Protein AF-A0A2E8F3H7-F1 (afdb_monomer_lite)

Radius of gyration: 34.99 Å; chains: 1; bounding box: 132×74×88 Å

pLDDT: mean 80.52, std 16.79, range [21.98, 98.44]

Foldseek 3Di:
DDDDDDDDDDDPQQDKAKEWEAAEEEAQDKDATDIFTAHSVRDTDPDWAWAKDFPACQQADADRRRIGRGHREFDKAFQGMKTATPPDGHIYGHIYGYDFDFWDDKWKDDAPAEFEAQFKAAMDMWTGHPFQYTDPPWQKAKDFPDPAFDADRRGITTGHQDFAKAAQGIKIWTHPPPDIDIDGHIYGYDAWKKKWWWCVVPDVPPATFIWMAHPLLPDIDTQDPDHWAQWEAQLLLFKIWTDDQQFIWMAGPVNPDIDTFEHDPWHKHNWYAQNLRFKIKTWTCPQAPPPPVFAAIFIWMATLANPPIDTLDDDRWHWHQWEAQLVRQKIKTWIDPPDDNAIFIWMATPNNPDIATQEDAFHWHNWYAQNNRQKIWIWGDHPDDPATFIWMAGNPDSYGDIGGLDPDGFRWAQWEAANNRFKIKIKGCNPWPDDPDDDDDDLTAAIFMWMDTPNSDDIDTSDDDRMHIGNMYTRNINHYDDDDPLLTAAARNPDGDFADLVVLCVQQQQQKKWKQFPVFIAIWGAAAQQAKIKFFCQRCRPGPWIWIATLVGDIWTWDWQFHDVLLRMTIIGTRGGRGRHAAADGCSNADFFFKKWAWIAATPGSDIDIKIFTFHDWDADPSSRWIKTKTQAFDHPRSGNTFIGGSVSHGQFGWHPVPDDPPDGRITMGTGSSNVVSCVVVSNVHSYNHGDDDDDDDDDDDDDDPDDPVQFDWEADPQRKIWTQRQVQQWIWIGHNVRHTDDIWEGDDQDQRHAHRWHEWYDDDQKIWIQRQVQQWIWIDGPRSHTDDIFEGDDDDQRHAHRWHYWEADPQGWIWIQRQVQQKIWIGHNVSHTDDIWEGDDQDFRHANGWHYWYDDQWIWTQSQVQQWIWIGHPRSHTDDIWAGDDDDVRHGHRD

Secondary structure (DSSP, 8-state):
---PPPPPPPPPP---EEE---EEEETT-EEE---EEE-TTS-EES---EEEEES-GGGEEE-TT-EEEE-SS-EEEEEEEEEEETTSS-EEEEEEEEE--S--EEEEES-SEEEETT-EEE-EEEEE-TT-PBPTT--EEEEE-SSSEEE-TT-EEEE-S--EEEEEEEEEEEE-SS-EEEEEEEEEEEPPEEEEEE-TT--TTS--EEEEEETTS---EE--SS--EEEEE-TTSSEEEEEETTEEEEEETTS--EEEEEE-SS-EEEEEE-TTSSEEEEEE-TT--SSTTT---EEEEEETTS-S-EE---SSS-EEEEEE-TTSSEEEEEE--TTSS--EEEEEETTS---EE---SSEEEEEEE-TTSSEEEEEEE-SS-S--EEEEEETT-TT---EE-S-S---EEEEEE-TTSSEEEEEE-TTS------SS---PPPPEEEEEETTS---EES--SSS-EEEEEEPPPPPPPP--GGG--------S-PPPHHHHHHHHGGGEEEEEESS-EEEEEEEETTTEEEE-TTTSTT-S-EEEE-TT--EEE-EEEEEETTTTEEEEE-S--S---PPB--GGG--TT-EEEEEE--TT-SS-EEEEEEEEEEEEETTTTEEEEEESS---GGGTTPEEEETTS-EEEEEESTT--TT-TT-EEEEEHHHHHHHHTGGGTT---------S---SS----S--S----EEE-TT--EEEEEGGGTEEEEE-TTS-EEEEE--BSSSTT-BSSEEEEEEETTEEEEEETTTTEEEEEETTS-EEEEE--BSSSTT-BSSEEEEEE-TT--EEEEETTTTEEEEE-TTS-EEEEE--BSSSTT-BSS---EEESSSEEEEEGGGTEEEEE-TTS-EEEEE--BSSSTT-BS--

Structure (mmCIF, N/CA/C/O backbone):
data_AF-A0A2E8F3H7-F1
#
_entry.id   AF-A0A2E8F3H7-F1
#
loop_
_atom_site.group_PDB
_atom_site.id
_atom_site.type_symbol
_atom_site.label_atom_id
_atom_site.label_alt_id
_atom_site.label_comp_id
_atom_site.label_asym_id
_atom_site.label_entity_id
_atom_site.label_seq_id
_atom_site.pdbx_PDB_ins_code
_atom_site.Cartn_x
_atom_site.Cartn_y
_atom_site.Cartn_z
_atom_site.occupancy
_atom_site.B_iso_or_equiv
_atom_site.auth_seq_id
_atom_site.auth_comp_id
_atom_site.auth_asym_id
_atom_site.auth_atom_id
_atom_site.pdbx_PDB_model_num
ATOM 1 N N . MET A 1 1 ? -89.478 19.280 0.724 1.00 41.22 1 MET A N 1
ATOM 2 C CA . MET A 1 1 ? -89.598 18.213 1.739 1.00 41.22 1 MET A CA 1
ATOM 3 C C . MET A 1 1 ? -88.266 18.100 2.460 1.00 41.22 1 MET A C 1
ATOM 5 O O . MET A 1 1 ? -87.257 18.225 1.777 1.00 41.22 1 MET A O 1
ATOM 9 N N . PRO A 1 2 ? -88.244 17.944 3.791 1.00 46.47 2 PRO A N 1
ATOM 10 C CA . PRO A 1 2 ? -87.009 17.794 4.546 1.00 46.47 2 PRO A CA 1
ATOM 11 C C . PRO A 1 2 ? -86.532 16.337 4.473 1.00 46.47 2 PRO A C 1
ATOM 13 O O . PRO A 1 2 ? -87.346 15.421 4.563 1.00 46.47 2 PRO A O 1
ATOM 16 N N . THR A 1 3 ? -85.225 16.116 4.363 1.00 40.66 3 THR A N 1
ATOM 17 C CA . THR A 1 3 ? -84.603 14.837 4.735 1.00 40.66 3 THR A CA 1
ATOM 18 C C . THR A 1 3 ? -83.545 15.116 5.786 1.00 40.66 3 THR A C 1
ATOM 20 O O . THR A 1 3 ? -82.749 16.043 5.655 1.00 40.66 3 THR A O 1
ATOM 23 N N . LEU A 1 4 ? -83.669 14.353 6.868 1.00 43.09 4 LEU A N 1
ATOM 24 C CA . LEU A 1 4 ? -83.066 14.528 8.179 1.00 43.09 4 LEU A CA 1
ATOM 25 C C . LEU A 1 4 ? -81.538 14.632 8.132 1.00 43.09 4 LEU A C 1
ATOM 27 O O . LEU A 1 4 ? -80.871 13.809 7.510 1.00 43.09 4 LEU A O 1
ATOM 31 N N . ALA A 1 5 ? -81.008 15.588 8.895 1.00 44.19 5 ALA A N 1
ATOM 32 C CA . ALA A 1 5 ? -79.626 15.572 9.347 1.00 44.19 5 ALA A CA 1
ATOM 33 C C . ALA A 1 5 ? -79.432 14.437 10.370 1.00 44.19 5 ALA A C 1
ATOM 35 O O . ALA A 1 5 ? -80.233 14.272 11.294 1.00 44.19 5 ALA A O 1
ATOM 36 N N . LEU A 1 6 ? -78.374 13.656 10.159 1.00 51.53 6 LEU A N 1
ATOM 37 C CA . LEU A 1 6 ? -77.865 12.613 11.051 1.00 51.53 6 LEU A CA 1
ATOM 38 C C . LEU A 1 6 ? -77.399 13.207 12.400 1.00 51.53 6 LEU A C 1
ATOM 40 O O . LEU A 1 6 ? -77.066 14.394 12.455 1.00 51.53 6 LEU A O 1
ATOM 44 N N . PRO A 1 7 ? -77.382 12.413 13.489 1.00 54.41 7 PRO A N 1
ATOM 45 C CA . PRO A 1 7 ? -77.020 12.894 14.821 1.00 54.41 7 PRO A CA 1
ATOM 46 C C . PRO A 1 7 ? -75.532 13.287 14.896 1.00 54.41 7 PRO A C 1
ATOM 48 O O . PRO A 1 7 ? -74.729 12.786 14.105 1.00 54.41 7 PRO A O 1
ATOM 51 N N . PRO A 1 8 ? -75.149 14.168 15.840 1.00 52.12 8 PRO A N 1
ATOM 52 C CA . PRO A 1 8 ? -73.763 14.588 16.001 1.00 52.12 8 PRO A CA 1
ATOM 53 C C . PRO A 1 8 ? -72.876 13.401 16.390 1.00 52.12 8 PRO A C 1
ATOM 55 O O . PRO A 1 8 ? -73.258 12.555 17.201 1.00 52.12 8 PRO A O 1
ATOM 58 N N . THR A 1 9 ? -71.681 13.372 15.807 1.00 52.03 9 THR A N 1
ATOM 59 C CA . THR A 1 9 ? -70.560 12.509 16.186 1.00 52.03 9 THR A CA 1
ATOM 60 C C . THR A 1 9 ? -70.303 12.578 17.698 1.00 52.03 9 THR A C 1
ATOM 62 O O . THR A 1 9 ? -70.367 13.672 18.271 1.00 52.03 9 THR A O 1
ATOM 65 N N . PRO A 1 10 ? -69.988 11.454 18.373 1.00 42.56 10 PRO A N 1
ATOM 66 C CA . PRO A 1 10 ? -69.545 11.504 19.760 1.00 42.56 10 PRO A CA 1
ATOM 67 C C . PRO A 1 10 ? -68.245 12.317 19.831 1.00 42.56 10 PRO A C 1
ATOM 69 O O . PRO A 1 10 ? -67.332 12.101 19.032 1.00 42.56 10 PRO A O 1
ATOM 72 N N . LYS A 1 11 ? -68.171 13.266 20.772 1.00 50.06 11 LYS A N 1
ATOM 73 C CA . LYS A 1 11 ? -66.900 13.888 21.179 1.00 50.06 11 LYS A CA 1
ATOM 74 C C . LYS A 1 11 ? -65.924 12.789 21.633 1.00 50.06 11 LYS A C 1
ATOM 76 O O . LYS A 1 11 ? -66.400 11.798 22.188 1.00 50.06 11 LYS A O 1
ATOM 81 N N . PRO A 1 12 ? -64.601 12.968 21.468 1.00 45.41 12 PRO A N 1
ATOM 82 C CA . PRO A 1 12 ? -63.637 12.050 22.061 1.00 45.41 12 PRO A CA 1
ATOM 83 C C . PRO A 1 12 ? -63.851 12.051 23.577 1.00 45.41 12 PRO A C 1
ATOM 85 O O . PRO A 1 12 ? -63.976 13.125 24.172 1.00 45.41 12 PRO A O 1
ATOM 88 N N . GLU A 1 13 ? -63.939 10.871 24.189 1.00 45.03 13 GLU A N 1
ATOM 89 C CA . GLU A 1 13 ? -63.827 10.742 25.640 1.00 45.03 13 GLU A CA 1
ATOM 90 C C . GLU A 1 13 ? -62.479 11.339 26.055 1.00 45.03 13 GLU A C 1
ATOM 92 O O . GLU A 1 13 ? -61.427 10.924 25.569 1.00 45.03 13 GLU A O 1
ATOM 97 N N . SER A 1 14 ? -62.514 12.375 26.885 1.00 53.12 14 SER A N 1
ATOM 98 C CA . SER A 1 14 ? -61.322 13.034 27.392 1.00 53.12 14 SER A CA 1
ATOM 99 C C . SER A 1 14 ? -60.808 12.278 28.609 1.00 53.12 14 SER A C 1
ATOM 101 O O . SER A 1 14 ? -61.360 12.342 29.704 1.00 53.12 14 SER A O 1
ATOM 103 N N . THR A 1 15 ? -59.734 11.533 28.398 1.00 65.00 15 THR A N 1
ATOM 104 C CA . THR A 1 15 ? -58.970 10.877 29.455 1.00 65.00 15 THR A CA 1
ATOM 105 C C . THR A 1 15 ? -57.961 11.860 30.043 1.00 65.00 15 THR A C 1
ATOM 107 O O . THR A 1 15 ? -57.304 12.572 29.284 1.00 65.00 15 THR A O 1
ATOM 110 N N . ALA A 1 16 ? -57.806 11.885 31.371 1.00 75.12 16 ALA A N 1
ATOM 111 C CA . ALA A 1 16 ? -56.689 12.578 32.020 1.00 75.12 16 ALA A CA 1
ATOM 112 C C . ALA A 1 16 ? -55.346 12.118 31.419 1.00 75.12 16 ALA A C 1
ATOM 114 O O . ALA A 1 16 ? -55.193 10.939 31.088 1.00 75.12 16 ALA A O 1
ATOM 115 N N . ALA A 1 17 ? -54.387 13.032 31.279 1.00 83.69 17 ALA A N 1
ATOM 116 C CA . ALA A 1 17 ? -53.134 12.780 30.570 1.00 83.69 17 ALA A CA 1
ATOM 117 C C . ALA A 1 17 ? -51.907 13.206 31.387 1.00 83.69 17 ALA A C 1
ATOM 119 O O . ALA A 1 17 ? -51.958 14.140 32.187 1.00 83.69 17 ALA A O 1
ATOM 120 N N . LEU A 1 18 ? -50.797 12.501 31.169 1.00 86.94 18 LEU A N 1
ATOM 121 C CA . LEU A 1 18 ? -49.465 12.859 31.648 1.00 86.94 18 LEU A CA 1
ATOM 122 C C . LEU A 1 18 ? -48.582 13.082 30.423 1.00 86.94 18 LEU A C 1
ATOM 124 O O . LEU A 1 18 ? -48.528 12.219 29.545 1.00 86.94 18 LEU A O 1
ATOM 128 N N . SER A 1 19 ? -47.886 14.211 30.369 1.00 87.31 19 SER A N 1
ATOM 129 C CA . SER A 1 19 ? -46.931 14.509 29.308 1.00 87.31 19 SER A CA 1
ATOM 130 C C . SER A 1 19 ? -45.611 15.036 29.866 1.00 87.31 19 SER A C 1
ATOM 132 O O . SER A 1 19 ? -45.557 15.722 30.889 1.00 87.31 19 SER A O 1
ATOM 134 N N . VAL A 1 20 ? -44.529 14.685 29.179 1.00 87.25 20 VAL A N 1
ATOM 135 C CA . VAL A 1 20 ? -43.198 15.268 29.350 1.00 87.25 20 VAL A CA 1
ATOM 136 C C . VAL A 1 20 ? -42.768 15.758 27.973 1.00 87.25 20 VAL A C 1
ATOM 138 O O . VAL A 1 20 ? -42.870 15.020 26.993 1.00 87.25 20 VAL A O 1
ATOM 141 N N . ALA A 1 21 ? -42.360 17.023 27.880 1.00 88.06 21 ALA A N 1
ATOM 142 C CA . ALA A 1 21 ? -41.915 17.596 26.614 1.00 88.06 21 ALA A CA 1
ATOM 143 C C . ALA A 1 21 ? -40.625 16.908 26.125 1.00 88.06 21 ALA A C 1
ATOM 145 O O . ALA A 1 21 ? -39.859 16.418 26.957 1.00 88.06 21 ALA A O 1
ATOM 146 N N . PRO A 1 22 ? -40.352 16.890 24.806 1.00 90.19 22 PRO A N 1
ATOM 147 C CA . PRO A 1 22 ? -39.036 16.522 24.296 1.00 90.19 22 PRO A CA 1
ATOM 148 C C . PRO A 1 22 ? -37.941 17.346 24.977 1.00 90.19 22 PRO A C 1
ATOM 150 O O . PRO A 1 22 ? -38.109 18.548 25.197 1.00 90.19 22 PRO A O 1
ATOM 153 N N . ILE A 1 23 ? -36.844 16.686 25.326 1.00 94.44 23 ILE A N 1
ATOM 154 C CA . ILE A 1 23 ? -35.764 17.256 26.126 1.00 94.44 23 ILE A CA 1
ATOM 155 C C . ILE A 1 23 ? -34.597 17.554 25.197 1.00 94.44 23 ILE A C 1
ATOM 157 O O . ILE A 1 23 ? -34.153 16.666 24.478 1.00 94.44 23 ILE A O 1
ATOM 161 N N . GLU A 1 24 ? -34.101 18.784 25.219 1.00 94.81 24 GLU A N 1
ATOM 162 C CA . GLU A 1 24 ? -32.858 19.169 24.556 1.00 94.81 24 GLU A CA 1
ATOM 163 C C . GLU A 1 24 ? -31.862 19.602 25.634 1.00 94.81 24 GLU A C 1
ATOM 165 O O . GLU A 1 24 ? -32.141 20.542 26.385 1.00 94.81 24 GLU A O 1
ATOM 170 N N . ALA A 1 25 ? -30.748 18.877 25.743 1.00 93.00 25 ALA A N 1
ATOM 171 C CA . ALA A 1 25 ? -29.749 19.046 26.795 1.00 93.00 25 ALA A CA 1
ATOM 172 C C . ALA A 1 25 ? -28.333 19.084 26.208 1.00 93.00 25 ALA A C 1
ATOM 174 O O . ALA A 1 25 ? -28.039 18.400 25.232 1.00 93.00 25 ALA A O 1
ATOM 175 N N . VAL A 1 26 ? -27.437 19.859 26.816 1.00 92.62 26 VAL A N 1
ATOM 176 C CA . VAL A 1 26 ? -26.013 19.886 26.439 1.00 92.62 26 VAL A CA 1
ATOM 177 C C . VAL A 1 26 ? -25.311 18.664 27.025 1.00 92.62 26 VAL A C 1
ATOM 179 O O . VAL A 1 26 ? -25.644 18.268 28.140 1.00 92.62 26 VAL A O 1
ATOM 182 N N . ALA A 1 27 ? -24.368 18.060 26.301 1.00 85.06 27 ALA A N 1
ATOM 183 C CA . ALA A 1 27 ? -23.630 16.879 26.749 1.00 85.06 27 ALA A CA 1
ATOM 184 C C . ALA A 1 27 ? -23.002 17.063 28.146 1.00 85.06 27 ALA A C 1
ATOM 186 O O . ALA A 1 27 ? -22.298 18.042 28.403 1.00 85.06 27 ALA A O 1
ATOM 187 N N . GLY A 1 28 ? -23.267 16.116 29.052 1.00 83.12 28 GLY A N 1
ATOM 188 C CA . GLY A 1 28 ? -22.754 16.087 30.428 1.00 83.12 28 GLY A CA 1
ATOM 189 C C . GLY A 1 28 ? -23.271 17.181 31.377 1.00 83.12 28 GLY A C 1
ATOM 190 O O . GLY A 1 28 ? -22.779 17.282 32.503 1.00 83.12 28 GLY A O 1
ATOM 191 N N . GLU A 1 29 ? -24.231 18.005 30.954 1.00 92.12 29 GLU A N 1
ATOM 192 C CA . GLU A 1 29 ? -24.843 19.062 31.768 1.00 92.12 29 GLU A CA 1
ATOM 193 C C . GLU A 1 29 ? -26.109 18.581 32.498 1.00 92.12 29 GLU A C 1
ATOM 195 O O . GLU A 1 29 ? -26.662 17.514 32.231 1.00 92.12 29 GLU A O 1
ATOM 200 N N . THR A 1 30 ? -26.588 19.385 33.452 1.00 94.25 30 THR A N 1
ATOM 201 C CA . THR A 1 30 ? -27.800 19.064 34.230 1.00 94.25 30 THR A CA 1
ATOM 202 C C . THR A 1 30 ? -29.000 19.918 33.824 1.00 94.25 30 THR A C 1
ATOM 204 O O . THR A 1 30 ? -28.871 21.119 33.592 1.00 94.25 30 THR A O 1
ATOM 207 N N . GLN A 1 31 ? -30.188 19.312 33.770 1.00 93.94 31 GLN A N 1
ATOM 208 C CA . GLN A 1 31 ? -31.449 19.968 33.431 1.00 93.94 31 GLN A CA 1
ATOM 209 C C . GLN A 1 31 ? -32.599 19.442 34.294 1.00 93.94 31 GLN A C 1
ATOM 211 O O . GLN A 1 31 ? -32.827 18.240 34.415 1.00 93.94 31 GLN A O 1
ATOM 216 N N . GLN A 1 32 ? -33.377 20.357 34.869 1.00 95.06 32 GLN A N 1
ATOM 217 C CA . GLN A 1 32 ? -34.561 20.005 35.645 1.00 95.06 32 GLN A CA 1
ATOM 218 C C . GLN A 1 32 ? -35.746 19.700 34.720 1.00 95.06 32 GLN A C 1
ATOM 220 O O . GLN A 1 32 ? -36.132 20.536 33.902 1.00 95.06 32 GLN A O 1
ATOM 225 N N . LEU A 1 33 ? -36.371 18.535 34.903 1.00 92.88 33 LEU A N 1
ATOM 226 C CA . LEU A 1 33 ? -37.583 18.147 34.184 1.00 92.88 33 LEU A CA 1
ATOM 227 C C . LEU A 1 33 ? -38.848 18.445 34.992 1.00 92.88 33 LEU A C 1
ATOM 229 O O . LEU A 1 33 ? -38.866 18.383 36.227 1.00 92.88 33 LEU A O 1
ATOM 233 N N . HIS A 1 34 ? -39.931 18.729 34.268 1.00 89.44 34 HIS A N 1
ATOM 234 C CA . HIS A 1 34 ? -41.238 19.044 34.836 1.00 89.44 34 HIS A CA 1
ATOM 235 C C . HIS A 1 34 ? -42.337 18.228 34.135 1.00 89.44 34 HIS A C 1
ATOM 237 O O . HIS A 1 34 ? -42.527 18.393 32.929 1.00 89.44 34 HIS A O 1
ATOM 243 N N . PRO A 1 35 ? -43.068 17.356 34.857 1.00 89.75 35 PRO A N 1
ATOM 244 C CA . PRO A 1 35 ? -44.187 16.623 34.286 1.00 89.75 35 PRO A CA 1
ATOM 245 C C . PRO A 1 35 ? -45.419 17.530 34.207 1.00 89.75 35 PRO A C 1
ATOM 247 O O . PRO A 1 35 ? -45.684 18.316 35.121 1.00 89.75 35 PRO A O 1
ATOM 250 N N . ILE A 1 36 ? -46.198 17.394 33.139 1.00 89.19 36 ILE A N 1
ATOM 251 C CA . ILE A 1 36 ? -47.452 18.121 32.947 1.00 89.19 36 ILE A CA 1
ATOM 252 C C . ILE A 1 36 ? -48.603 17.127 33.111 1.00 89.19 36 ILE A C 1
ATOM 254 O O . ILE A 1 36 ? -48.689 16.134 32.392 1.00 89.19 36 ILE A O 1
ATOM 258 N N . PHE A 1 37 ? -49.479 17.391 34.080 1.00 88.00 37 PHE A N 1
ATOM 259 C CA . PHE A 1 37 ? -50.716 16.638 34.286 1.00 88.00 37 PHE A CA 1
ATOM 260 C C . PHE A 1 37 ? -51.889 17.436 33.736 1.00 88.00 37 PHE A C 1
ATOM 262 O O . PHE A 1 37 ? -52.038 18.602 34.093 1.00 88.00 37 PHE A O 1
ATOM 269 N N . GLU A 1 38 ? -52.743 16.810 32.936 1.00 88.44 38 GLU A N 1
ATOM 270 C CA . GLU A 1 38 ? -53.979 17.407 32.432 1.00 88.44 38 GLU A CA 1
ATOM 271 C C . GLU A 1 38 ? -55.197 16.630 32.938 1.00 88.44 38 GLU A C 1
ATOM 273 O O . GLU A 1 38 ? -55.213 15.395 32.934 1.00 88.44 38 GLU A O 1
ATOM 278 N N . ASP A 1 39 ? -56.220 17.354 33.398 1.00 82.31 39 ASP A N 1
ATOM 279 C CA . ASP A 1 39 ? -57.500 16.754 33.767 1.00 82.31 39 ASP A CA 1
ATOM 280 C C . ASP A 1 39 ? -58.280 16.280 32.529 1.00 82.31 39 ASP A C 1
ATOM 282 O O . ASP A 1 39 ? -57.937 16.559 31.381 1.00 82.31 39 ASP A O 1
ATOM 286 N N . GLU A 1 40 ? -59.405 15.608 32.761 1.00 78.56 40 GLU A N 1
ATOM 287 C CA . GLU A 1 40 ? -60.352 15.185 31.721 1.00 78.56 40 GLU A CA 1
ATOM 288 C C . GLU A 1 40 ? -60.963 16.362 30.932 1.00 78.56 40 GLU A C 1
ATOM 290 O O . GLU A 1 40 ? -61.877 16.177 30.144 1.00 78.56 40 GLU A O 1
ATOM 295 N N . LYS A 1 41 ? -60.553 17.611 31.139 1.00 78.19 41 LYS A N 1
ATOM 296 C CA . LYS A 1 41 ? -60.987 18.768 30.348 1.00 78.19 41 LYS A CA 1
ATOM 297 C C . LYS A 1 41 ? -59.812 19.446 29.636 1.00 78.19 41 LYS A C 1
ATOM 299 O O . LYS A 1 41 ? -60.045 20.463 28.984 1.00 78.19 41 LYS A O 1
ATOM 304 N N . GLY A 1 42 ? -58.602 18.884 29.726 1.00 75.31 42 GLY A N 1
ATOM 305 C CA . GLY A 1 42 ? -57.373 19.439 29.156 1.00 75.31 42 GLY A CA 1
ATOM 306 C C . GLY A 1 42 ? -56.786 20.601 29.963 1.00 75.31 42 GLY A C 1
ATOM 307 O O . GLY A 1 42 ? -55.993 21.371 29.430 1.00 75.31 42 GLY A O 1
ATOM 308 N N . ASN A 1 43 ? -57.194 20.794 31.224 1.00 82.38 43 ASN A N 1
ATOM 309 C CA . ASN A 1 43 ? -56.604 21.824 32.081 1.00 82.38 43 ASN A CA 1
ATOM 310 C C . ASN A 1 43 ? -55.381 21.266 32.809 1.00 82.38 43 ASN A C 1
ATOM 312 O O . ASN A 1 43 ? -55.465 20.201 33.418 1.00 82.38 43 ASN A O 1
ATOM 316 N N . VAL A 1 44 ? -54.285 22.029 32.834 1.00 82.94 44 VAL A N 1
ATOM 317 C CA . VAL A 1 44 ? -53.085 21.671 33.602 1.00 82.94 44 VAL A CA 1
ATOM 318 C C . VAL A 1 44 ? -53.390 21.678 35.105 1.00 82.94 44 VAL A C 1
ATOM 320 O O . VAL A 1 44 ? -53.857 22.681 35.651 1.00 82.94 44 VAL A O 1
ATOM 323 N N . VAL A 1 45 ? -53.101 20.569 35.783 1.00 81.19 45 VAL A N 1
ATOM 324 C CA . VAL A 1 45 ? -53.342 20.357 37.215 1.00 81.19 45 VAL A CA 1
ATOM 325 C C . VAL A 1 45 ? -52.016 20.379 37.974 1.00 81.19 45 VAL A C 1
ATOM 327 O O . VAL A 1 45 ? -51.044 19.738 37.579 1.00 81.19 45 VAL A O 1
ATOM 330 N N . SER A 1 46 ? -51.958 21.110 39.089 1.00 71.44 46 SER A N 1
ATOM 331 C CA . SER A 1 46 ? -50.756 21.214 39.922 1.00 71.44 46 SER A CA 1
ATOM 332 C C . SER A 1 46 ? -50.700 20.134 41.011 1.00 71.44 46 SER A C 1
ATOM 334 O O . SER A 1 46 ? -51.721 19.716 41.553 1.00 71.44 46 SER A O 1
ATOM 336 N N . GLY A 1 47 ? -49.485 19.695 41.362 1.00 68.19 47 GLY A N 1
ATOM 337 C CA . GLY A 1 47 ? -49.237 18.793 42.497 1.00 68.19 47 GLY A CA 1
ATOM 338 C C . GLY A 1 47 ? -49.164 17.297 42.173 1.00 68.19 47 GLY A C 1
ATOM 339 O O . GLY A 1 47 ? -48.925 16.508 43.087 1.00 68.19 47 GLY A O 1
ATOM 340 N N . GLY A 1 48 ? -49.316 16.902 40.905 1.00 75.69 48 GLY A N 1
ATOM 341 C CA . GLY A 1 48 ? -49.069 15.527 40.472 1.00 75.69 48 GLY A CA 1
ATOM 342 C C . GLY A 1 48 ? -47.597 15.142 40.647 1.00 75.69 48 GLY A C 1
ATOM 343 O O . GLY A 1 48 ? -46.697 15.910 40.305 1.00 75.69 48 GLY A O 1
ATOM 344 N N . LYS A 1 49 ? -47.346 13.959 41.215 1.00 85.25 49 LYS A N 1
ATOM 345 C CA . LYS A 1 49 ? -45.997 13.417 41.409 1.00 85.25 49 LYS A CA 1
ATOM 346 C C . LYS A 1 49 ? -45.760 12.252 40.467 1.00 85.25 49 LYS A C 1
ATOM 348 O O . LYS A 1 49 ? -46.663 11.446 40.233 1.00 85.25 49 LYS A O 1
ATOM 353 N N . VAL A 1 50 ? -44.530 12.146 39.984 1.00 91.62 50 VAL A N 1
ATOM 354 C CA . VAL A 1 50 ? -44.091 11.044 39.131 1.00 91.62 50 VAL A CA 1
ATOM 355 C C . VAL A 1 50 ? -42.906 10.320 39.754 1.00 91.62 50 VAL A C 1
ATOM 357 O O . VAL A 1 50 ? -42.146 10.896 40.531 1.00 91.62 50 VAL A O 1
ATOM 360 N N . THR A 1 51 ? -42.755 9.051 39.409 1.00 93.50 51 THR A N 1
ATOM 361 C CA . THR A 1 51 ? -41.482 8.344 39.475 1.00 93.50 51 THR A CA 1
ATOM 362 C C . THR A 1 51 ? -40.789 8.514 38.129 1.00 93.50 51 THR A C 1
ATOM 364 O O . THR A 1 51 ? -41.399 8.271 37.087 1.00 93.50 51 THR A O 1
ATOM 367 N N . TRP A 1 52 ? -39.536 8.957 38.170 1.00 93.69 52 TRP A N 1
ATOM 368 C CA . TRP A 1 52 ? -38.684 9.100 36.996 1.00 93.69 52 TRP A CA 1
ATOM 369 C C . TRP A 1 52 ? -37.881 7.828 36.763 1.00 93.69 52 TRP A C 1
ATOM 371 O O . TRP A 1 52 ? -37.445 7.174 37.712 1.00 93.69 52 TRP A O 1
ATOM 381 N N . THR A 1 53 ? -37.681 7.459 35.505 1.00 91.81 53 THR A N 1
ATOM 382 C CA . THR A 1 53 ? -36.822 6.335 35.129 1.00 91.81 53 THR A CA 1
ATOM 383 C C . THR A 1 53 ? -36.116 6.661 33.824 1.00 91.81 53 THR A C 1
ATOM 385 O O . THR A 1 53 ? -36.748 7.123 32.877 1.00 91.81 53 THR A O 1
ATOM 388 N N . ILE A 1 54 ? -34.805 6.424 33.775 1.00 88.31 54 ILE A N 1
ATOM 389 C CA . ILE A 1 54 ? -34.065 6.437 32.517 1.00 88.31 54 ILE A CA 1
ATOM 390 C C . ILE A 1 54 ? -34.235 5.066 31.852 1.00 88.31 54 ILE A C 1
ATOM 392 O O . ILE A 1 54 ? -33.945 4.035 32.459 1.00 88.31 54 ILE A O 1
ATOM 396 N N . LEU A 1 55 ? -34.786 5.055 30.643 1.00 82.62 55 LEU A N 1
ATOM 397 C CA . LEU A 1 55 ? -34.992 3.854 29.834 1.00 82.62 55 LEU A CA 1
ATOM 398 C C . LEU A 1 55 ? -33.820 3.607 28.884 1.00 82.62 55 LEU A C 1
ATOM 400 O O . LEU A 1 55 ? -33.504 2.455 28.600 1.00 82.62 55 LEU A O 1
ATOM 404 N N . ASP A 1 56 ? -33.154 4.678 28.450 1.00 76.44 56 ASP A N 1
ATOM 405 C CA . ASP A 1 56 ? -31.900 4.609 27.711 1.00 76.44 56 ASP A CA 1
ATOM 406 C C . ASP A 1 56 ? -30.791 5.268 28.531 1.00 76.44 56 ASP A C 1
ATOM 408 O O . ASP A 1 56 ? -30.720 6.494 28.640 1.00 76.44 56 ASP A O 1
ATOM 412 N N . SER A 1 57 ? -29.908 4.453 29.112 1.00 74.81 57 SER A N 1
ATOM 413 C CA . SER A 1 57 ? -28.757 4.940 29.880 1.00 74.81 57 SER A CA 1
ATOM 414 C C . SER A 1 57 ? -27.823 5.823 29.057 1.00 74.81 57 SER A C 1
ATOM 416 O O . SER A 1 57 ? -26.997 6.529 29.632 1.00 74.81 57 SER A O 1
ATOM 418 N N . ASN A 1 58 ? -27.950 5.806 27.725 1.00 64.69 58 ASN A N 1
ATOM 419 C CA . ASN A 1 58 ? -27.177 6.673 26.863 1.00 64.69 58 ASN A CA 1
ATOM 420 C C . ASN A 1 58 ? -27.639 8.134 26.880 1.00 64.69 58 ASN A C 1
ATOM 422 O O . ASN A 1 58 ? -26.837 9.039 26.664 1.00 64.69 58 ASN A O 1
ATOM 426 N N . ALA A 1 59 ? -28.901 8.377 27.228 1.00 74.88 59 ALA A N 1
ATOM 427 C CA . ALA A 1 59 ? -29.427 9.724 27.395 1.00 74.88 59 ALA A CA 1
ATOM 428 C C . ALA A 1 59 ? -29.015 10.380 28.726 1.00 74.88 59 ALA A C 1
ATOM 430 O O . ALA A 1 59 ? -29.221 11.583 28.896 1.00 74.88 59 ALA A O 1
ATOM 431 N N . GLY A 1 60 ? -28.432 9.617 29.661 1.00 83.56 60 GLY A N 1
ATOM 432 C CA . GLY A 1 60 ? -27.899 10.118 30.927 1.00 83.56 60 GLY A CA 1
ATOM 433 C C . GLY A 1 60 ? -28.446 9.405 32.164 1.00 83.56 60 GLY A C 1
ATOM 434 O O . GLY A 1 60 ? -28.718 8.206 32.158 1.00 83.56 60 GLY A O 1
ATOM 435 N N . SER A 1 61 ? -28.594 10.144 33.261 1.00 89.88 61 SER A N 1
ATOM 436 C CA . SER A 1 61 ? -29.163 9.653 34.521 1.00 89.88 61 SER A CA 1
ATOM 437 C C . SER A 1 61 ? -30.143 10.667 35.099 1.00 89.88 61 SER A C 1
ATOM 439 O O . SER A 1 61 ? -29.950 11.868 34.943 1.00 89.88 61 SER A O 1
ATOM 441 N N . ILE A 1 62 ? -31.199 10.196 35.763 1.00 93.25 62 ILE A N 1
ATOM 442 C CA . ILE A 1 62 ? -32.219 11.064 36.357 1.00 93.25 62 ILE A CA 1
ATOM 443 C C . ILE A 1 62 ? -32.454 10.706 37.821 1.00 93.25 62 ILE A C 1
ATOM 445 O O . ILE A 1 62 ? -32.606 9.532 38.168 1.00 93.25 62 ILE A O 1
ATOM 449 N N . ASP A 1 63 ? -32.465 11.715 38.688 1.00 92.75 63 ASP A N 1
ATOM 450 C CA . ASP A 1 63 ? -32.724 11.520 40.111 1.00 92.75 63 ASP A CA 1
ATOM 451 C C . ASP A 1 63 ? -34.226 11.553 40.454 1.00 92.75 63 ASP A C 1
ATOM 453 O O . ASP A 1 63 ? -35.096 11.862 39.636 1.00 92.75 63 ASP A O 1
ATOM 457 N N . SER A 1 64 ? -34.560 11.256 41.713 1.00 90.06 64 SER A N 1
ATOM 458 C CA . SER A 1 64 ? -35.953 11.243 42.181 1.00 90.06 64 SER A CA 1
ATOM 459 C C . SER A 1 64 ? -36.653 12.608 42.137 1.00 90.06 64 SER A C 1
ATOM 461 O O . SER A 1 64 ? -37.876 12.664 42.251 1.00 90.06 64 SER A O 1
ATOM 463 N N . SER A 1 65 ? -35.901 13.705 42.017 1.00 89.44 65 SER A N 1
ATOM 464 C CA . SER A 1 65 ? -36.444 15.059 41.884 1.00 89.44 65 SER A CA 1
ATOM 465 C C . SER A 1 65 ? -36.751 15.431 40.431 1.00 89.44 65 SER A C 1
ATOM 467 O O . SER A 1 65 ? -37.418 16.436 40.188 1.00 89.44 65 SER A O 1
ATOM 469 N N . GLY A 1 66 ? -36.325 14.607 39.470 1.00 90.38 66 GLY A N 1
ATOM 470 C CA . GLY A 1 66 ? -36.417 14.897 38.044 1.00 90.38 66 GLY A CA 1
ATOM 471 C C . GLY A 1 66 ? -35.250 15.728 37.520 1.00 90.38 66 GLY A C 1
ATOM 472 O O . GLY A 1 66 ? -35.389 16.339 36.464 1.00 90.38 66 GLY A O 1
ATOM 473 N N . MET A 1 67 ? -34.130 15.788 38.246 1.00 95.00 67 MET A N 1
ATOM 474 C CA . MET A 1 67 ? -32.897 16.375 37.732 1.00 95.00 67 MET A CA 1
ATOM 475 C C . MET A 1 67 ? -32.231 15.363 36.800 1.00 95.00 67 MET A C 1
ATOM 477 O O . MET A 1 67 ? -31.784 14.307 37.253 1.00 95.00 67 MET A O 1
ATOM 481 N N . LEU A 1 68 ? -32.205 15.671 35.505 1.00 93.88 68 LEU A N 1
ATOM 482 C CA . LEU A 1 68 ? -31.509 14.900 34.483 1.00 93.88 68 LEU A CA 1
ATOM 483 C C . LEU A 1 68 ? -30.064 15.395 34.395 1.00 93.88 68 LEU A C 1
ATOM 485 O O . LEU A 1 68 ? -29.845 16.565 34.110 1.00 93.88 68 LEU A O 1
ATOM 489 N N . THR A 1 69 ? -29.092 14.514 34.588 1.00 94.44 69 THR A N 1
ATOM 490 C CA . THR A 1 69 ? -27.721 14.701 34.098 1.00 94.44 69 THR A CA 1
ATOM 491 C C . THR A 1 69 ? -27.654 14.034 32.733 1.00 94.44 69 THR A C 1
ATOM 493 O O . THR A 1 69 ? -27.802 12.812 32.666 1.00 94.44 69 THR A O 1
ATOM 496 N N . SER A 1 70 ? -27.502 14.808 31.659 1.00 88.31 70 SER A N 1
ATOM 497 C CA . SER A 1 70 ? -27.472 14.284 30.291 1.00 88.31 70 SER A CA 1
ATOM 498 C C . SER A 1 70 ? -26.254 13.388 30.056 1.00 88.31 70 SER A C 1
ATOM 500 O O . SER A 1 70 ? -25.231 13.481 30.738 1.00 88.31 70 SER A O 1
ATOM 502 N N . GLY A 1 71 ? -26.376 12.489 29.082 1.00 78.69 71 GLY A N 1
ATOM 503 C CA . GLY A 1 71 ? -25.255 11.698 28.584 1.00 78.69 71 GLY A CA 1
ATOM 504 C C . GLY A 1 71 ? -24.172 12.561 27.929 1.00 78.69 71 GLY A C 1
ATOM 505 O O . GLY A 1 71 ? -24.366 13.740 27.632 1.00 78.69 71 GLY A O 1
ATOM 506 N N . GLU A 1 72 ? -23.013 11.958 27.695 1.00 79.31 72 GLU A N 1
ATOM 507 C CA . GLU A 1 72 ? -21.842 12.645 27.137 1.00 79.31 72 GLU A CA 1
ATOM 508 C C . GLU A 1 72 ? -21.772 12.585 25.611 1.00 79.31 72 GLU A C 1
ATOM 510 O O . GLU A 1 72 ? -20.950 13.274 25.025 1.00 79.31 72 GLU A O 1
ATOM 515 N N . VAL A 1 73 ? -22.621 11.784 24.960 1.00 66.06 73 VAL A N 1
ATOM 516 C CA . VAL A 1 73 ? -22.628 11.620 23.501 1.00 66.06 73 VAL A CA 1
ATOM 517 C C . VAL A 1 73 ? -23.807 12.368 22.902 1.00 66.06 73 VAL A C 1
ATOM 519 O O . VAL A 1 73 ? -24.963 12.111 23.246 1.00 66.06 73 VAL A O 1
ATOM 522 N N . ALA A 1 74 ? -23.508 13.280 21.981 1.00 73.44 74 ALA A N 1
ATOM 523 C CA . ALA A 1 74 ? -24.514 13.996 21.219 1.00 73.44 74 ALA A CA 1
ATOM 524 C C . ALA A 1 74 ? -25.314 13.022 20.343 1.00 73.44 74 ALA A C 1
ATOM 526 O O . ALA A 1 74 ? -24.763 12.147 19.674 1.00 73.44 74 ALA A O 1
ATOM 527 N N . GLY A 1 75 ? -26.634 13.163 20.340 1.00 74.31 75 GLY A N 1
ATOM 528 C CA . GLY A 1 75 ? -27.512 12.216 19.669 1.00 74.31 75 GLY A CA 1
ATOM 529 C C . GLY A 1 75 ? -28.964 12.353 20.092 1.00 74.31 75 GLY A C 1
ATOM 530 O O . GLY A 1 75 ? -29.302 13.090 21.016 1.00 74.31 75 GLY A O 1
ATOM 531 N N . ARG A 1 76 ? -29.844 11.635 19.394 1.00 80.75 76 ARG A N 1
ATOM 532 C CA . ARG A 1 76 ? -31.282 11.618 19.670 1.00 80.75 76 ARG A CA 1
ATOM 533 C C . ARG A 1 76 ? -31.687 10.247 20.199 1.00 80.75 76 ARG A C 1
ATOM 535 O O . ARG A 1 76 ? -31.598 9.257 19.481 1.00 80.75 76 ARG A O 1
ATOM 542 N N . PHE A 1 77 ? -32.170 10.219 21.433 1.00 77.75 77 PHE A N 1
ATOM 543 C CA . PHE A 1 77 ? -32.526 9.024 22.191 1.00 77.75 77 PHE A CA 1
ATOM 544 C C . PHE A 1 77 ? -34.046 8.982 22.374 1.00 77.75 77 PHE A C 1
ATOM 546 O O . PHE A 1 77 ? -34.618 9.693 23.209 1.00 77.75 77 PHE A O 1
ATOM 553 N N . GLU A 1 78 ? -34.732 8.215 21.526 1.00 84.25 78 GLU A N 1
ATOM 554 C CA . GLU A 1 78 ? -36.196 8.156 21.521 1.00 84.25 78 GLU A CA 1
ATOM 555 C C . GLU A 1 78 ? -36.751 7.441 22.756 1.00 84.25 78 GLU A C 1
ATOM 557 O O . GLU A 1 78 ? -36.327 6.341 23.094 1.00 84.25 78 GLU A O 1
ATOM 562 N N . GLY A 1 79 ? -37.720 8.068 23.434 1.00 86.31 79 GLY A N 1
ATOM 563 C CA . GLY A 1 79 ? -38.364 7.484 24.618 1.00 86.31 79 GLY A CA 1
ATOM 564 C C . GLY A 1 79 ? -37.421 7.234 25.802 1.00 86.31 79 GLY A C 1
ATOM 565 O O . GLY A 1 79 ? -37.715 6.393 26.645 1.00 86.31 79 GLY A O 1
ATOM 566 N N . ALA A 1 80 ? -36.297 7.945 25.871 1.00 85.50 80 ALA A N 1
ATOM 567 C CA . ALA A 1 80 ? -35.227 7.686 26.824 1.00 85.50 80 ALA A CA 1
ATOM 568 C C . ALA A 1 80 ? -35.572 7.975 28.293 1.00 85.50 80 ALA A C 1
ATOM 570 O O . ALA A 1 80 ? -34.946 7.400 29.182 1.00 85.50 80 ALA A O 1
ATOM 571 N N . VAL A 1 81 ? -36.548 8.843 28.571 1.00 92.19 81 VAL A N 1
ATOM 572 C CA . VAL A 1 81 ? -36.984 9.172 29.939 1.00 92.19 81 VAL A CA 1
ATOM 573 C C . VAL A 1 81 ? -38.454 8.814 30.107 1.00 92.19 81 VAL A C 1
ATOM 575 O O . VAL A 1 81 ? -39.298 9.329 29.379 1.00 92.19 81 VAL A O 1
ATOM 578 N N . GLU A 1 82 ? -38.774 7.986 31.101 1.00 94.81 82 GLU A N 1
ATOM 579 C CA . GLU A 1 82 ? -40.145 7.694 31.528 1.00 94.81 82 GLU A CA 1
ATOM 580 C C . GLU A 1 82 ? -40.520 8.519 32.766 1.00 94.81 82 GLU A C 1
ATOM 582 O O . GLU A 1 82 ? -39.791 8.558 33.762 1.00 94.81 82 GLU A O 1
ATOM 587 N N . ALA A 1 83 ? -41.707 9.122 32.723 1.00 93.44 83 ALA A N 1
ATOM 588 C CA . ALA A 1 83 ? -42.421 9.635 33.880 1.00 93.44 83 ALA A CA 1
ATOM 589 C C . ALA A 1 83 ? -43.672 8.790 34.125 1.00 93.44 83 ALA A C 1
ATOM 591 O O . ALA A 1 83 ? -44.559 8.705 33.273 1.00 93.44 83 ALA A O 1
ATOM 592 N N . ARG A 1 84 ? -43.778 8.211 35.319 1.00 93.19 84 ARG A N 1
ATOM 593 C CA . ARG A 1 84 ? -44.939 7.422 35.741 1.00 93.19 84 ARG A CA 1
ATOM 594 C C . ARG A 1 84 ? -45.628 8.085 36.917 1.00 93.19 84 ARG A C 1
ATOM 596 O O . ARG A 1 84 ? -44.987 8.326 37.934 1.00 93.19 84 ARG A O 1
ATOM 603 N N . ALA A 1 85 ? -46.921 8.371 36.810 1.00 90.81 85 ALA A N 1
ATOM 604 C CA . ALA A 1 85 ? -47.681 8.949 37.915 1.00 90.81 85 ALA A CA 1
ATOM 605 C C . ALA A 1 85 ? -47.661 8.022 39.144 1.00 90.81 85 ALA A C 1
ATOM 607 O O . ALA A 1 85 ? -47.875 6.820 39.018 1.00 90.81 85 ALA A O 1
ATOM 608 N N . ILE A 1 86 ? -47.433 8.579 40.339 1.00 86.94 86 ILE A N 1
ATOM 609 C CA . ILE A 1 86 ? -47.404 7.787 41.585 1.00 86.94 86 ILE A CA 1
ATOM 610 C C . ILE A 1 86 ? -48.808 7.277 41.953 1.00 86.94 86 ILE A C 1
ATOM 612 O O . ILE A 1 86 ? -48.954 6.162 42.448 1.00 86.94 86 ILE A O 1
ATOM 616 N N . ASP A 1 87 ? -49.841 8.072 41.668 1.00 80.69 87 ASP A N 1
ATOM 617 C CA . ASP A 1 87 ? -51.216 7.833 42.124 1.00 80.69 87 ASP A CA 1
ATOM 618 C C . ASP A 1 87 ? -52.154 7.305 41.014 1.00 80.69 87 ASP A C 1
ATOM 620 O O . ASP A 1 87 ? -53.374 7.445 41.106 1.00 80.69 87 ASP A O 1
ATOM 624 N N . GLY A 1 88 ? -51.626 6.705 39.938 1.00 74.00 88 GLY A N 1
ATOM 625 C CA . GLY A 1 88 ? -52.467 6.220 38.838 1.00 74.00 88 GLY A CA 1
ATOM 626 C C . GLY A 1 88 ? -51.720 5.532 37.690 1.00 74.00 88 GLY A C 1
ATOM 627 O O . GLY A 1 88 ? -50.499 5.421 37.719 1.00 74.00 88 GLY A O 1
ATOM 628 N N . PRO A 1 89 ? -52.440 5.064 36.654 1.00 82.69 89 PRO A N 1
ATOM 629 C CA . PRO A 1 89 ? -51.859 4.283 35.559 1.00 82.69 89 PRO A CA 1
ATOM 630 C C . PRO A 1 89 ? -51.156 5.132 34.485 1.00 82.69 89 PRO A C 1
ATOM 632 O O . PRO A 1 89 ? -50.718 4.581 33.479 1.00 82.69 89 PRO A O 1
ATOM 635 N N . LEU A 1 90 ? -51.089 6.458 34.651 1.00 88.31 90 LEU A N 1
ATOM 636 C CA . LEU A 1 90 ? -50.570 7.367 33.629 1.00 88.31 90 LEU A CA 1
ATOM 637 C C . LEU A 1 90 ? -49.050 7.240 33.491 1.00 88.31 90 LEU A C 1
ATOM 639 O O . LEU A 1 90 ? -48.314 7.301 34.478 1.00 88.31 90 LEU A O 1
ATOM 643 N N . VAL A 1 91 ? -48.596 7.110 32.247 1.00 89.56 91 VAL A N 1
ATOM 644 C CA . VAL A 1 91 ? -47.186 7.006 31.864 1.00 89.56 91 VAL A CA 1
ATOM 645 C C . VAL A 1 91 ? -46.944 7.928 30.681 1.00 89.56 91 VAL A C 1
ATOM 647 O O . VAL A 1 91 ? -47.777 8.012 29.781 1.00 89.56 91 VAL A O 1
ATOM 650 N N . SER A 1 92 ? -45.800 8.597 30.678 1.00 92.31 92 SER A N 1
ATOM 651 C CA . SER A 1 92 ? -45.306 9.359 29.542 1.00 92.31 92 SER A CA 1
ATOM 652 C C . SER A 1 92 ? -43.840 9.037 29.317 1.00 92.31 92 SER A C 1
ATOM 654 O O . SER A 1 92 ? -43.097 8.855 30.279 1.00 92.31 92 SER A O 1
ATOM 656 N N . VAL A 1 93 ? -43.433 8.979 28.054 1.00 91.31 93 VAL A N 1
ATOM 657 C CA . VAL A 1 93 ? -42.033 8.828 27.659 1.00 91.31 93 VAL A CA 1
ATOM 658 C C . VAL A 1 93 ? -41.619 10.033 26.829 1.00 91.31 93 VAL A C 1
ATOM 660 O O . VAL A 1 93 ? -42.390 10.505 25.992 1.00 91.31 93 VAL A O 1
ATOM 663 N N . ALA A 1 94 ? -40.412 10.532 27.066 1.00 90.75 94 ALA A N 1
ATOM 664 C CA . ALA A 1 94 ? -39.845 11.669 26.359 1.00 90.75 94 ALA A CA 1
ATOM 665 C C . ALA A 1 94 ? -38.569 11.269 25.621 1.00 90.75 94 ALA A C 1
ATOM 667 O O . ALA A 1 94 ? -37.734 10.525 26.136 1.00 90.75 94 ALA A O 1
ATOM 668 N N . THR A 1 95 ? -38.421 11.800 24.410 1.00 89.31 95 THR A N 1
ATOM 669 C CA . THR A 1 95 ? -37.163 11.771 23.662 1.00 89.31 95 THR A CA 1
ATOM 670 C C . THR A 1 95 ? -36.186 12.766 24.274 1.00 89.31 95 THR A C 1
ATOM 672 O O . THR A 1 95 ? -36.568 13.905 24.546 1.00 89.31 95 THR A O 1
ATOM 675 N N . VAL A 1 96 ? -34.934 12.347 24.443 1.00 89.56 96 VAL A N 1
ATOM 676 C CA . VAL A 1 96 ? -33.821 13.216 24.836 1.00 89.56 96 VAL A CA 1
ATOM 677 C C . VAL A 1 96 ? -32.934 13.437 23.617 1.00 89.56 96 VAL A C 1
ATOM 679 O O . VAL A 1 96 ? -32.472 12.480 23.006 1.00 89.56 96 VAL A O 1
ATOM 682 N N . THR A 1 97 ? -32.695 14.689 23.258 1.00 88.62 97 THR A N 1
ATOM 683 C CA . THR A 1 97 ? -31.710 15.099 22.261 1.00 88.62 97 THR A CA 1
ATOM 684 C C . THR A 1 97 ? -30.547 15.741 23.001 1.00 88.62 97 THR A C 1
ATOM 686 O O . THR A 1 97 ? -30.707 16.787 23.628 1.00 88.62 97 THR A O 1
ATOM 689 N N . ILE A 1 98 ? -29.385 15.103 22.949 1.00 86.12 98 ILE A N 1
ATOM 690 C CA . ILE A 1 98 ? -28.144 15.643 23.492 1.00 86.12 98 ILE A CA 1
ATOM 691 C C . ILE A 1 98 ? -27.425 16.391 22.377 1.00 86.12 98 ILE A C 1
ATOM 693 O O . ILE A 1 98 ? -27.198 15.831 21.303 1.00 86.12 98 ILE A O 1
ATOM 697 N N . VAL A 1 99 ? -27.071 17.646 22.631 1.00 90.19 99 VAL A N 1
ATOM 698 C CA . VAL A 1 99 ? -26.276 18.478 21.721 1.00 90.19 99 VAL A CA 1
ATOM 699 C C . VAL A 1 99 ? -24.838 18.619 22.238 1.00 90.19 99 VAL A C 1
ATOM 701 O O . VAL A 1 99 ? -24.625 18.542 23.453 1.00 90.19 99 VAL A O 1
ATOM 704 N N . PRO A 1 100 ? -23.847 18.821 21.351 1.00 87.94 100 PRO A N 1
ATOM 705 C CA . PRO A 1 100 ? -22.463 19.065 21.755 1.00 87.94 100 PRO A CA 1
ATOM 706 C C . PRO A 1 100 ? -22.327 20.250 22.723 1.00 87.94 100 PRO A C 1
ATOM 708 O O . PRO A 1 100 ? -23.076 21.226 22.635 1.00 87.94 100 PRO A O 1
ATOM 711 N N . GLY A 1 101 ? -21.356 20.165 23.631 1.00 87.88 101 GLY A N 1
ATOM 712 C CA . GLY A 1 101 ? -20.947 21.258 24.515 1.00 87.88 101 GLY A CA 1
ATOM 713 C C . GLY A 1 101 ? -20.068 22.315 23.839 1.00 87.88 101 GLY A C 1
ATOM 714 O O . GLY A 1 101 ? -19.924 22.351 22.618 1.00 87.88 101 GLY A O 1
ATOM 715 N N . SER A 1 102 ? -19.471 23.188 24.656 1.00 90.94 102 SER A N 1
ATOM 716 C CA . SER A 1 102 ? -18.548 24.232 24.190 1.00 90.94 102 SER A CA 1
ATOM 717 C C . SER A 1 102 ? -17.310 23.655 23.503 1.00 90.94 102 SER A C 1
ATOM 719 O O . SER A 1 102 ? -16.813 22.593 23.881 1.00 90.94 102 SER A O 1
ATOM 721 N N . LEU A 1 103 ? -16.790 24.401 22.529 1.00 92.25 103 LEU A N 1
ATOM 722 C CA . LEU A 1 103 ? -15.618 24.055 21.734 1.00 92.25 103 LEU A CA 1
ATOM 723 C C . LEU A 1 103 ? -14.382 23.868 22.615 1.00 92.25 103 LEU A C 1
ATOM 725 O O . LEU A 1 103 ? -13.863 24.822 23.197 1.00 92.25 103 LEU A O 1
ATOM 729 N N . GLU A 1 104 ? -13.851 22.648 22.620 1.00 89.06 104 GLU A N 1
ATOM 730 C CA . GLU A 1 104 ? -12.655 22.295 23.383 1.00 89.06 104 GLU A CA 1
ATOM 731 C C . GLU A 1 104 ? -11.502 21.852 22.482 1.00 89.06 104 GLU A C 1
ATOM 733 O O . GLU A 1 104 ? -10.343 22.150 22.778 1.00 89.06 104 GLU A O 1
ATOM 738 N N . GLN A 1 105 ? -11.809 21.221 21.347 1.00 85.00 105 GLN A N 1
ATOM 739 C CA . GLN A 1 105 ? -10.823 20.669 20.422 1.00 85.00 105 GLN A CA 1
ATOM 740 C C . GLN A 1 105 ? -11.055 21.173 18.992 1.00 85.00 105 GLN A C 1
ATOM 742 O O . GLN A 1 105 ? -12.192 21.308 18.549 1.00 85.00 105 GLN A O 1
ATOM 747 N N . VAL A 1 106 ? -9.971 21.421 18.249 1.00 89.75 106 VAL A N 1
ATOM 748 C CA . VAL A 1 106 ? -9.992 21.668 16.796 1.00 89.75 106 VAL A CA 1
ATOM 749 C C . VAL A 1 106 ? -8.998 20.721 16.150 1.00 89.75 106 VAL A C 1
ATOM 751 O O . VAL A 1 106 ? -7.864 20.610 16.610 1.00 89.75 106 VAL A O 1
ATOM 754 N N . GLY A 1 107 ? -9.437 20.038 15.102 1.00 83.81 107 GLY A N 1
ATOM 755 C CA . GLY A 1 107 ? -8.634 19.077 14.363 1.00 83.81 107 GLY A CA 1
ATOM 756 C C . GLY A 1 107 ? -8.465 19.506 12.914 1.00 83.81 107 GLY A C 1
ATOM 757 O O . GLY A 1 107 ? -9.259 20.289 12.391 1.00 83.81 107 GLY A O 1
ATOM 758 N N . ILE A 1 108 ? -7.413 18.993 12.287 1.00 83.31 108 ILE A N 1
ATOM 759 C CA . ILE A 1 108 ? -7.030 19.267 10.904 1.00 83.31 108 ILE A CA 1
ATOM 760 C C . ILE A 1 108 ? -6.669 17.945 10.226 1.00 83.31 108 ILE A C 1
ATOM 762 O O . ILE A 1 108 ? -6.087 17.065 10.859 1.00 83.31 108 ILE A O 1
ATOM 766 N N . ALA A 1 109 ? -7.042 17.784 8.960 1.00 73.81 109 ALA A N 1
ATOM 767 C CA . ALA A 1 109 ? -6.651 16.636 8.148 1.00 73.81 109 ALA A CA 1
ATOM 768 C C . ALA A 1 109 ? -6.454 17.055 6.678 1.00 73.81 109 ALA A C 1
ATOM 770 O O . ALA A 1 109 ? -7.082 18.026 6.250 1.00 73.81 109 ALA A O 1
ATOM 771 N N . PRO A 1 110 ? -5.623 16.339 5.899 1.00 70.38 110 PRO A N 1
ATOM 772 C CA . PRO A 1 110 ? -4.773 15.223 6.327 1.00 70.38 110 PRO A CA 1
ATOM 773 C C . PRO A 1 110 ? -3.567 15.702 7.154 1.00 70.38 110 PRO A C 1
ATOM 775 O O . PRO A 1 110 ? -3.151 16.845 7.026 1.00 70.38 110 PRO A O 1
ATOM 778 N N . ASP A 1 111 ? -3.034 14.844 8.025 1.00 70.12 111 ASP A N 1
ATOM 779 C CA . ASP A 1 111 ? -1.836 15.118 8.836 1.00 70.12 111 ASP A CA 1
ATOM 780 C C . ASP A 1 111 ? -1.131 13.785 9.176 1.00 70.12 111 ASP A C 1
ATOM 782 O O . ASP A 1 111 ? -1.774 12.923 9.792 1.00 70.12 111 ASP A O 1
ATOM 786 N N . PRO A 1 112 ? 0.142 13.558 8.775 1.00 65.56 112 PRO A N 1
ATOM 787 C CA . PRO A 1 112 ? 1.045 14.466 8.046 1.00 65.56 112 PRO A CA 1
ATOM 788 C C . PRO A 1 112 ? 0.728 14.597 6.542 1.00 65.56 112 PRO A C 1
ATOM 790 O O . PRO A 1 112 ? 0.009 13.772 5.976 1.00 65.56 112 PRO A O 1
ATOM 793 N N . VAL A 1 113 ? 1.301 15.615 5.880 1.00 79.56 113 VAL A N 1
ATOM 794 C CA . VAL A 1 113 ? 1.172 15.850 4.426 1.00 79.56 113 VAL A CA 1
ATOM 795 C C . VAL A 1 113 ? 2.523 15.778 3.722 1.00 79.56 113 VAL A C 1
ATOM 797 O O . VAL A 1 113 ? 3.464 16.475 4.097 1.00 79.56 113 VAL A O 1
ATOM 800 N N . GLU A 1 114 ? 2.576 14.998 2.643 1.00 84.94 114 GLU A N 1
ATOM 801 C CA . GLU A 1 114 ? 3.675 14.960 1.674 1.00 84.94 114 GLU A CA 1
ATOM 802 C C . GLU A 1 114 ? 3.123 15.259 0.284 1.00 84.94 114 GLU A C 1
ATOM 804 O O . GLU A 1 114 ? 2.220 14.554 -0.184 1.00 84.94 114 GLU A O 1
ATOM 809 N N . ILE A 1 115 ? 3.650 16.293 -0.368 1.00 86.44 115 ILE A N 1
ATOM 810 C CA . ILE A 1 115 ? 3.170 16.742 -1.674 1.00 86.44 115 ILE A CA 1
ATOM 811 C C . ILE A 1 115 ? 4.326 17.253 -2.541 1.00 86.44 115 ILE A C 1
ATOM 813 O O . ILE A 1 115 ? 5.350 17.678 -2.017 1.00 86.44 115 ILE A O 1
ATOM 817 N N . GLY A 1 116 ? 4.193 17.204 -3.866 1.00 89.00 116 GLY A N 1
ATOM 818 C CA . GLY A 1 116 ? 5.218 17.739 -4.768 1.00 89.00 116 GLY A CA 1
ATOM 819 C C . GLY A 1 116 ? 5.222 19.270 -4.856 1.00 89.00 116 GLY A C 1
ATOM 820 O O . GLY A 1 116 ? 4.262 19.938 -4.470 1.00 89.00 116 GLY A O 1
ATOM 821 N N . ILE A 1 117 ? 6.294 19.827 -5.417 1.00 89.56 117 ILE A N 1
ATOM 822 C CA . ILE A 1 117 ? 6.397 21.252 -5.769 1.00 89.56 117 ILE A CA 1
ATOM 823 C C . ILE A 1 117 ? 5.168 21.720 -6.571 1.00 89.56 117 ILE A C 1
ATOM 825 O O . ILE A 1 117 ? 4.713 21.034 -7.486 1.00 89.56 117 ILE A O 1
ATOM 829 N N . GLU A 1 118 ? 4.625 22.891 -6.221 1.00 89.69 118 GLU A N 1
ATOM 830 C CA . GLU A 1 118 ? 3.438 23.513 -6.851 1.00 89.69 118 GLU A CA 1
ATOM 831 C C . GLU A 1 118 ? 2.128 22.715 -6.770 1.00 89.69 118 GLU A C 1
ATOM 833 O O . GLU A 1 118 ? 1.093 23.158 -7.273 1.00 89.69 118 GLU A O 1
ATOM 838 N N . MET A 1 119 ? 2.127 21.562 -6.107 1.00 88.56 119 MET A N 1
ATOM 839 C CA . MET A 1 119 ? 0.922 20.769 -5.915 1.00 88.56 119 MET A CA 1
ATOM 840 C C . MET A 1 119 ? 0.078 21.338 -4.771 1.00 88.56 119 MET A C 1
ATOM 842 O O . MET A 1 119 ? 0.592 21.958 -3.833 1.00 88.56 119 MET A O 1
ATOM 846 N N . SER A 1 120 ? -1.235 21.100 -4.829 1.00 91.25 120 SER A N 1
ATOM 847 C CA . SER A 1 120 ? -2.179 21.609 -3.828 1.00 91.25 120 SER A CA 1
ATOM 848 C C . SER A 1 120 ? -2.777 20.519 -2.943 1.00 91.25 120 SER A C 1
ATOM 850 O O . SER A 1 120 ? -3.250 19.512 -3.455 1.00 91.25 120 SER A O 1
ATOM 852 N N . GLN A 1 121 ? -2.844 20.755 -1.631 1.00 89.69 121 GLN A N 1
ATOM 853 C CA . GLN A 1 121 ? -3.536 19.930 -0.640 1.00 89.69 121 GLN A CA 1
ATOM 854 C C . GLN A 1 121 ? -4.741 20.686 -0.078 1.00 89.69 121 GLN A C 1
ATOM 856 O O . GLN A 1 121 ? -4.591 21.762 0.500 1.00 89.69 121 GLN A O 1
ATOM 861 N N . GLN A 1 122 ? -5.936 20.106 -0.193 1.00 90.38 122 GLN A N 1
ATOM 862 C CA . GLN A 1 122 ? -7.107 20.612 0.518 1.00 90.38 122 GLN A CA 1
ATOM 863 C C . GLN A 1 122 ? -7.061 20.117 1.962 1.00 90.38 122 GLN A C 1
ATOM 865 O O . GLN A 1 122 ? -7.090 18.909 2.200 1.00 90.38 122 GLN A O 1
ATOM 870 N N . PHE A 1 123 ? -6.997 21.036 2.919 1.00 87.25 123 PHE A N 1
ATOM 871 C CA . PHE A 1 123 ? -7.201 20.704 4.321 1.00 87.25 123 PHE A CA 1
ATOM 872 C C . PHE A 1 123 ? -8.672 20.829 4.694 1.00 87.25 123 PHE A C 1
ATOM 874 O O . PHE A 1 123 ? -9.397 21.691 4.195 1.00 87.25 123 PHE A O 1
ATOM 881 N N . VAL A 1 124 ? -9.095 19.979 5.613 1.00 84.81 124 VAL A N 1
ATOM 882 C CA . VAL A 1 124 ? -10.401 20.031 6.264 1.00 84.81 124 VAL A CA 1
ATOM 883 C C . VAL A 1 124 ? -10.195 20.247 7.752 1.00 84.81 124 VAL A C 1
ATOM 885 O O . VAL A 1 124 ? -9.146 19.896 8.303 1.00 84.81 124 VAL A O 1
ATOM 888 N N . ALA A 1 125 ? -11.181 20.860 8.399 1.00 88.88 125 ALA A N 1
ATOM 889 C CA . ALA A 1 125 ? -11.149 21.133 9.824 1.00 88.88 125 ALA A CA 1
ATOM 890 C C . ALA A 1 125 ? -12.491 20.804 10.464 1.00 88.88 125 ALA A C 1
ATOM 892 O O . ALA A 1 125 ? -13.548 20.971 9.866 1.00 88.88 125 ALA A O 1
ATOM 893 N N . ALA A 1 126 ? -12.427 20.355 11.708 1.00 85.88 126 ALA A N 1
ATOM 894 C CA . ALA A 1 126 ? -13.587 20.096 12.535 1.00 85.88 126 ALA A CA 1
ATOM 895 C C . ALA A 1 126 ? -13.316 20.649 13.933 1.00 85.88 126 ALA A C 1
ATOM 897 O O . ALA A 1 126 ? -12.161 20.832 14.330 1.00 85.88 126 ALA A O 1
ATOM 898 N N . GLY A 1 127 ? -14.384 20.906 14.680 1.00 86.81 127 GLY A N 1
ATOM 899 C CA . GLY A 1 127 ? -14.309 21.220 16.097 1.00 86.81 127 GLY A CA 1
ATOM 900 C C . GLY A 1 127 ? -15.175 20.261 16.894 1.00 86.81 127 GLY A C 1
ATOM 901 O O . GLY A 1 127 ? -16.193 19.775 16.394 1.00 86.81 127 GLY A O 1
ATOM 902 N N . ALA A 1 128 ? -14.756 19.990 18.121 1.00 83.00 128 ALA A N 1
ATOM 903 C CA . ALA A 1 128 ? -15.473 19.126 19.040 1.00 83.00 128 ALA A CA 1
ATOM 904 C C . ALA A 1 128 ? -15.469 19.684 20.464 1.00 83.00 128 ALA A C 1
ATOM 906 O O . ALA A 1 128 ? -14.613 20.496 20.833 1.00 83.00 128 ALA A O 1
ATOM 907 N N . ASP A 1 129 ? -16.445 19.246 21.252 1.00 83.56 129 ASP A N 1
ATOM 908 C CA . ASP A 1 129 ? -16.494 19.520 22.682 1.00 83.56 129 ASP A CA 1
ATOM 909 C C . ASP A 1 129 ? -15.493 18.655 23.473 1.00 83.56 129 ASP A C 1
ATOM 911 O O . ASP A 1 129 ? -14.711 17.878 22.915 1.00 83.56 129 ASP A O 1
ATOM 915 N N . LYS A 1 130 ? -15.502 18.794 24.804 1.00 80.19 130 LYS A N 1
ATOM 916 C CA . LYS A 1 130 ? -14.619 18.037 25.709 1.00 80.19 130 LYS A CA 1
ATOM 917 C C . LYS A 1 130 ? -14.841 16.515 25.686 1.00 80.19 130 LYS A C 1
ATOM 919 O O . LYS A 1 130 ? -14.013 15.797 26.228 1.00 80.19 130 LYS A O 1
ATOM 924 N N . PHE A 1 131 ? -15.943 16.044 25.101 1.00 66.81 131 PHE A N 1
ATOM 925 C CA . PHE A 1 131 ? -16.315 14.632 24.980 1.00 66.81 131 PHE A CA 1
ATOM 926 C C . PHE A 1 131 ? -16.167 14.112 23.541 1.00 66.81 131 PHE A C 1
ATOM 928 O O . PHE A 1 131 ? -16.693 13.052 23.212 1.00 66.81 131 PHE A O 1
ATOM 935 N N . GLY A 1 132 ? -15.511 14.877 22.659 1.00 69.00 132 GLY A N 1
ATOM 936 C CA . GLY A 1 132 ? -15.290 14.480 21.270 1.00 69.00 132 GLY A CA 1
ATOM 937 C C . GLY A 1 132 ? -16.524 14.606 20.368 1.00 69.00 132 GLY A C 1
ATOM 938 O O . GLY A 1 132 ? -16.462 14.196 19.205 1.00 69.00 132 GLY A O 1
ATOM 939 N N . ASN A 1 133 ? -17.630 15.200 20.838 1.00 74.50 133 ASN A N 1
ATOM 940 C CA . ASN A 1 133 ? -18.806 15.420 19.998 1.00 74.50 133 ASN A CA 1
ATOM 941 C C . ASN A 1 133 ? -18.539 16.541 19.000 1.00 74.50 133 ASN A C 1
ATOM 943 O O . ASN A 1 133 ? -18.209 17.663 19.388 1.00 74.50 133 ASN A O 1
ATOM 947 N N . ARG A 1 134 ? -18.745 16.263 17.711 1.00 78.81 134 ARG A N 1
ATOM 948 C CA . ARG A 1 134 ? -18.570 17.259 16.647 1.00 78.81 134 ARG A CA 1
ATOM 949 C C . ARG A 1 134 ? -19.576 18.392 16.778 1.00 78.81 134 ARG A C 1
ATOM 951 O O . ARG A 1 134 ? -20.781 18.157 16.819 1.00 78.81 134 ARG A O 1
ATOM 958 N N . ILE A 1 135 ? -19.076 19.618 16.740 1.00 86.50 135 ILE A N 1
ATOM 959 C CA . ILE A 1 135 ? -19.888 20.831 16.751 1.00 86.50 135 ILE A CA 1
ATOM 960 C C . ILE A 1 135 ? -20.136 21.253 15.301 1.00 86.50 135 ILE A C 1
ATOM 962 O O . ILE A 1 135 ? -19.207 21.546 14.547 1.00 86.50 135 ILE A O 1
ATOM 966 N N . THR A 1 136 ? -21.403 21.281 14.896 1.00 86.19 136 THR A N 1
ATOM 967 C CA . THR A 1 136 ? -21.809 21.702 13.550 1.00 86.19 136 THR A CA 1
ATOM 968 C C . THR A 1 136 ? -21.924 23.221 13.448 1.00 86.19 136 THR A C 1
ATOM 970 O O . THR A 1 136 ? -22.347 23.871 14.400 1.00 86.19 136 THR A O 1
ATOM 973 N N . GLY A 1 137 ? -21.635 23.786 12.273 1.00 86.88 137 GLY A N 1
ATOM 974 C CA . GLY A 1 137 ? -21.818 25.221 12.011 1.00 86.88 137 GLY A CA 1
ATOM 975 C C . GLY A 1 137 ? -20.684 26.120 12.512 1.00 86.88 137 GLY A C 1
ATOM 976 O O . GLY A 1 137 ? -20.841 27.338 12.511 1.00 86.88 137 GLY A O 1
ATOM 977 N N . LEU A 1 138 ? -19.550 25.543 12.920 1.00 90.75 138 LEU A N 1
ATOM 978 C CA . LEU A 1 138 ? -18.341 26.307 13.219 1.00 90.75 138 LEU A CA 1
ATOM 979 C C . LEU A 1 138 ? -17.769 26.948 11.951 1.00 90.75 138 LEU A C 1
ATOM 981 O O . LEU A 1 138 ? -17.663 26.307 10.905 1.00 90.75 138 LEU A O 1
ATOM 985 N N . GLU A 1 139 ? -17.337 28.201 12.075 1.00 92.44 139 GLU A N 1
ATOM 986 C CA . GLU A 1 139 ? -16.524 28.858 11.057 1.00 92.44 139 GLU A CA 1
ATOM 987 C C . GLU A 1 139 ? -15.038 28.643 11.354 1.00 92.44 139 GLU A C 1
ATOM 989 O O . GLU A 1 139 ? -14.561 28.884 12.468 1.00 92.44 139 GLU A O 1
ATOM 994 N N . PHE A 1 140 ? -14.295 28.213 10.335 1.00 95.25 140 PHE A N 1
ATOM 995 C CA . PHE A 1 140 ? -12.863 27.958 10.435 1.00 95.25 140 PHE A CA 1
ATOM 996 C C . PHE A 1 140 ? -12.067 29.077 9.776 1.00 95.25 140 PHE A C 1
ATOM 998 O O . PHE A 1 140 ? -12.293 29.441 8.623 1.00 95.25 140 PHE A O 1
ATOM 1005 N N . THR A 1 141 ? -11.096 29.609 10.513 1.00 96.62 141 THR A N 1
ATOM 1006 C CA . THR A 1 141 ? -10.132 30.585 10.008 1.00 96.62 141 THR A CA 1
ATOM 1007 C C . THR A 1 141 ? -8.808 29.896 9.722 1.00 96.62 141 THR A C 1
ATOM 1009 O O . THR A 1 141 ? -8.161 29.372 10.633 1.00 96.62 141 THR A O 1
ATOM 1012 N N . TRP A 1 142 ? -8.398 29.941 8.459 1.00 97.31 142 TRP A N 1
ATOM 1013 C CA . TRP A 1 142 ? -7.155 29.363 7.960 1.00 97.31 142 TRP A CA 1
ATOM 1014 C C . TRP A 1 142 ? -6.060 30.419 7.880 1.00 97.31 142 TRP A C 1
ATOM 1016 O O . TRP A 1 142 ? -6.293 31.547 7.437 1.00 97.31 142 TRP A O 1
ATOM 1026 N N . LYS A 1 143 ? -4.853 30.064 8.318 1.00 96.75 143 LYS A N 1
ATOM 1027 C CA . LYS A 1 143 ? -3.699 30.958 8.283 1.00 96.75 143 LYS A CA 1
ATOM 1028 C C . LYS A 1 143 ? -2.422 30.196 7.962 1.00 96.75 143 LYS A C 1
ATOM 1030 O O . LYS A 1 143 ? -2.138 29.150 8.538 1.00 96.75 143 LYS A O 1
ATOM 1035 N N . LEU A 1 144 ? -1.628 30.788 7.080 1.00 96.06 144 LEU A N 1
ATOM 1036 C CA . LEU A 1 144 ? -0.262 30.368 6.822 1.00 96.06 144 LEU A CA 1
ATOM 1037 C C . LEU A 1 144 ? 0.670 31.018 7.860 1.00 96.06 144 LEU A C 1
ATOM 1039 O O . LEU A 1 144 ? 0.732 32.246 7.957 1.00 96.06 144 LEU A O 1
ATOM 1043 N N . GLU A 1 145 ? 1.365 30.213 8.662 1.00 95.19 145 GLU A N 1
ATOM 1044 C CA . GLU A 1 145 ? 2.267 30.706 9.718 1.00 95.19 145 GLU A CA 1
ATOM 1045 C C . GLU A 1 145 ? 3.692 30.972 9.209 1.00 95.19 145 GLU A C 1
ATOM 1047 O O . GLU A 1 145 ? 4.428 31.755 9.814 1.00 95.19 145 GLU A O 1
ATOM 1052 N N . LYS A 1 146 ? 4.096 30.345 8.095 1.00 89.50 146 LYS A N 1
ATOM 1053 C CA . LYS A 1 146 ? 5.455 30.425 7.531 1.00 89.50 146 LYS A CA 1
ATOM 1054 C C . LYS A 1 146 ? 5.428 30.469 6.002 1.00 89.50 146 LYS A C 1
ATOM 1056 O O . LYS A 1 146 ? 4.478 30.009 5.383 1.00 89.50 146 LYS A O 1
ATOM 1061 N N . ALA A 1 147 ? 6.486 31.001 5.391 1.00 86.88 147 ALA A N 1
ATOM 1062 C CA . ALA A 1 147 ? 6.677 30.893 3.944 1.00 86.88 147 ALA A CA 1
ATOM 1063 C C . ALA A 1 147 ? 6.955 29.429 3.550 1.00 86.88 147 ALA A C 1
ATOM 1065 O O . ALA A 1 147 ? 7.615 28.709 4.295 1.00 86.88 147 ALA A O 1
ATOM 1066 N N . GLY A 1 148 ? 6.434 29.012 2.397 1.00 87.31 148 GLY A N 1
ATOM 1067 C CA . GLY A 1 148 ? 6.499 27.629 1.896 1.00 87.31 148 GLY A CA 1
ATOM 1068 C C . GLY A 1 148 ? 5.399 27.298 0.879 1.00 87.31 148 GLY A C 1
ATOM 1069 O O . GLY A 1 148 ? 5.426 26.244 0.255 1.00 87.31 148 GLY A O 1
ATOM 1070 N N . GLY A 1 149 ? 4.440 28.210 0.687 1.00 94.25 149 GLY A N 1
ATOM 1071 C CA . GLY A 1 149 ? 3.349 28.069 -0.268 1.00 94.25 149 GLY A CA 1
ATOM 1072 C C . GLY A 1 149 ? 2.320 29.191 -0.142 1.00 94.25 149 GLY A C 1
ATOM 1073 O O . GLY A 1 149 ? 2.585 30.229 0.472 1.00 94.25 149 GLY A O 1
ATOM 1074 N N . THR A 1 150 ? 1.130 28.963 -0.688 1.00 96.38 150 THR A N 1
ATOM 1075 C CA . THR A 1 150 ? -0.059 29.808 -0.498 1.00 96.38 150 THR A CA 1
ATOM 1076 C C . THR A 1 150 ? -1.167 29.021 0.190 1.00 96.38 150 THR A C 1
ATOM 1078 O O . THR A 1 150 ? -1.261 27.816 -0.004 1.00 96.38 150 THR A O 1
ATOM 1081 N N . LEU A 1 151 ? -2.025 29.691 0.961 1.00 97.12 151 LEU A N 1
ATOM 1082 C CA . LEU A 1 151 ? -3.197 29.089 1.602 1.00 97.12 151 LEU A CA 1
ATOM 1083 C C . LEU A 1 151 ? -4.410 29.985 1.357 1.00 97.12 151 LEU A C 1
ATOM 1085 O O . LEU A 1 151 ? -4.341 31.187 1.630 1.00 97.12 151 LEU A O 1
ATOM 1089 N N . ASP A 1 152 ? -5.498 29.421 0.840 1.00 96.12 152 ASP A N 1
ATOM 1090 C CA . ASP A 1 152 ? -6.740 30.166 0.648 1.00 96.12 152 ASP A CA 1
ATOM 1091 C C . ASP A 1 152 ? -7.637 30.163 1.903 1.00 96.12 152 ASP A C 1
ATOM 1093 O O . ASP A 1 152 ? -7.370 29.500 2.908 1.00 96.12 152 ASP A O 1
ATOM 1097 N N . ALA A 1 153 ? -8.735 30.922 1.853 1.00 93.44 153 ALA A N 1
ATOM 1098 C CA . ALA A 1 153 ? -9.677 31.033 2.969 1.00 93.44 153 ALA A CA 1
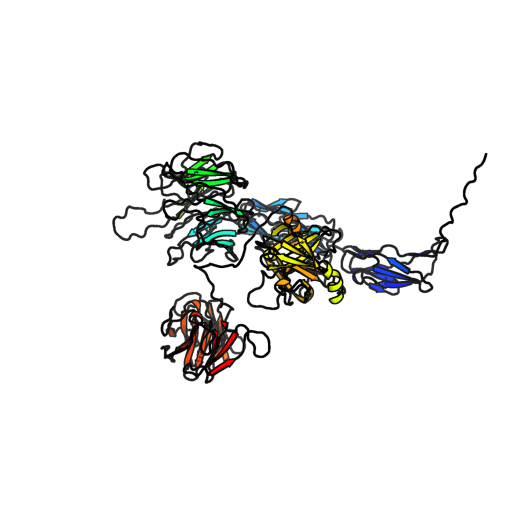ATOM 1099 C C . ALA A 1 153 ? -10.469 29.741 3.254 1.00 93.44 153 ALA A C 1
ATOM 1101 O O . ALA A 1 153 ? -11.179 29.680 4.255 1.00 93.44 153 ALA A O 1
ATOM 1102 N N . LYS A 1 154 ? -10.381 28.732 2.381 1.00 92.06 154 LYS A N 1
ATOM 1103 C CA . LYS A 1 154 ? -11.047 27.433 2.509 1.00 92.06 154 LYS A CA 1
ATOM 1104 C C . LYS A 1 154 ? -10.086 26.323 2.937 1.00 92.06 154 LYS A C 1
ATOM 1106 O O . LYS A 1 154 ? -10.522 25.184 3.041 1.00 92.06 154 LYS A O 1
ATOM 1111 N N . GLY A 1 155 ? -8.811 26.630 3.179 1.00 93.06 155 GLY A N 1
ATOM 1112 C CA . GLY A 1 155 ? -7.815 25.640 3.579 1.00 93.06 155 GLY A CA 1
ATOM 1113 C C . GLY A 1 155 ? -7.129 24.921 2.414 1.00 93.06 155 GLY A C 1
ATOM 1114 O O . GLY A 1 155 ? -6.477 23.906 2.646 1.00 93.06 155 GLY A O 1
ATOM 1115 N N . LEU A 1 156 ? -7.236 25.414 1.175 1.00 94.69 156 LEU A N 1
ATOM 1116 C CA . LEU A 1 156 ? -6.452 24.894 0.054 1.00 94.69 156 LEU A CA 1
ATOM 1117 C C . LEU A 1 156 ? -5.026 25.441 0.136 1.00 94.69 156 LEU A C 1
ATOM 1119 O O . LEU A 1 156 ? -4.784 26.626 -0.112 1.00 94.69 156 LEU A O 1
ATOM 1123 N N . PHE A 1 157 ? -4.087 24.577 0.508 1.00 95.50 157 PHE A N 1
ATOM 1124 C CA . PHE A 1 157 ? -2.660 24.867 0.495 1.00 95.50 157 PHE A CA 1
ATOM 1125 C C . PHE A 1 157 ? -2.077 24.531 -0.877 1.00 95.50 157 PHE A C 1
ATOM 1127 O O . PHE A 1 157 ? -2.359 23.458 -1.392 1.00 95.50 157 PHE A O 1
ATOM 1134 N N . THR A 1 158 ? -1.229 25.388 -1.440 1.00 95.38 158 THR A N 1
ATOM 1135 C CA . THR A 1 158 ? -0.430 25.104 -2.645 1.00 95.38 158 THR A CA 1
ATOM 1136 C C . THR A 1 158 ? 1.039 25.279 -2.307 1.00 95.38 158 THR A C 1
ATOM 1138 O O . THR A 1 158 ? 1.429 26.360 -1.861 1.00 95.38 158 THR A O 1
ATOM 1141 N N . ALA A 1 159 ? 1.835 24.229 -2.502 1.00 94.50 159 ALA A N 1
ATOM 1142 C CA . ALA A 1 159 ? 3.267 24.242 -2.234 1.00 94.50 159 ALA A CA 1
ATOM 1143 C C . ALA A 1 159 ? 4.000 25.259 -3.123 1.00 94.50 159 ALA A C 1
ATOM 1145 O O . ALA A 1 159 ? 3.607 25.512 -4.260 1.00 94.50 159 ALA A O 1
ATOM 1146 N N . GLY A 1 160 ? 5.067 25.860 -2.599 1.00 92.25 160 GLY A N 1
ATOM 1147 C CA . GLY A 1 160 ? 5.982 26.681 -3.389 1.00 92.25 160 GLY A CA 1
ATOM 1148 C C . GLY A 1 160 ? 6.972 25.844 -4.207 1.00 92.25 160 GLY A C 1
ATOM 1149 O O . GLY A 1 160 ? 6.815 24.633 -4.354 1.00 92.25 160 GLY A O 1
ATOM 1150 N N . HIS A 1 161 ? 8.020 26.508 -4.701 1.00 90.31 161 HIS A N 1
ATOM 1151 C CA . HIS A 1 161 ? 9.126 25.872 -5.431 1.00 90.31 161 HIS A CA 1
ATOM 1152 C C . HIS A 1 161 ? 10.219 25.287 -4.528 1.00 90.31 161 HIS A C 1
ATOM 1154 O O . HIS A 1 161 ? 11.041 24.504 -4.993 1.00 90.31 161 HIS A O 1
ATOM 1160 N N . ASP A 1 162 ? 10.250 25.677 -3.253 1.00 90.81 162 ASP A N 1
ATOM 1161 C CA . ASP A 1 162 ? 11.248 25.192 -2.305 1.00 90.81 162 ASP A CA 1
ATOM 1162 C C . ASP A 1 162 ? 10.803 23.837 -1.734 1.00 90.81 162 ASP A C 1
ATOM 1164 O O . ASP A 1 162 ? 9.766 23.744 -1.074 1.00 90.81 162 ASP A O 1
ATOM 1168 N N . SER A 1 163 ? 11.598 22.789 -1.956 1.00 91.06 163 SER A N 1
ATOM 1169 C CA . SER A 1 163 ? 11.398 21.477 -1.334 1.00 91.06 163 SER A CA 1
ATOM 1170 C C . SER A 1 163 ? 11.947 21.435 0.098 1.00 91.06 163 SER A C 1
ATOM 1172 O O . SER A 1 163 ? 12.962 22.062 0.408 1.00 91.06 163 SER A O 1
ATOM 1174 N N . GLY A 1 164 ? 11.326 20.643 0.969 1.00 89.94 164 GLY A N 1
ATOM 1175 C CA . GLY A 1 164 ? 11.756 20.417 2.347 1.00 89.94 164 GLY A CA 1
ATOM 1176 C C . GLY A 1 164 ? 10.593 20.214 3.318 1.00 89.94 164 GLY A C 1
ATOM 1177 O O . GLY A 1 164 ? 9.425 20.212 2.937 1.00 89.94 164 GLY A O 1
ATOM 1178 N N . VAL A 1 165 ? 10.918 20.053 4.603 1.00 91.38 165 VAL A N 1
ATOM 1179 C CA . VAL A 1 165 ? 9.923 19.924 5.678 1.00 91.38 165 VAL A CA 1
ATOM 1180 C C . VAL A 1 165 ? 9.583 21.303 6.242 1.00 91.38 165 VAL A C 1
ATOM 1182 O O . VAL A 1 165 ? 10.430 21.971 6.839 1.00 91.38 165 VAL A O 1
ATOM 1185 N N . PHE A 1 166 ? 8.321 21.706 6.116 1.00 91.81 166 PHE A N 1
ATOM 1186 C CA . PHE A 1 166 ? 7.781 22.950 6.655 1.00 91.81 166 PHE A CA 1
ATOM 1187 C C . PHE A 1 166 ? 6.934 22.655 7.895 1.00 91.81 166 PHE A C 1
ATOM 1189 O O . PHE A 1 166 ? 5.723 22.441 7.815 1.00 91.81 166 PHE A O 1
ATOM 1196 N N . SER A 1 167 ? 7.579 22.631 9.064 1.00 90.50 167 SER A N 1
ATOM 1197 C CA . SER A 1 167 ? 6.897 22.326 10.327 1.00 90.50 167 SER A CA 1
ATOM 1198 C C . SER A 1 167 ? 5.911 23.424 10.738 1.00 90.50 167 SER A C 1
ATOM 1200 O O . SER A 1 167 ? 6.267 24.605 10.683 1.00 90.50 167 SER A O 1
ATOM 1202 N N . ASP A 1 168 ? 4.721 23.050 11.212 1.00 90.44 168 ASP A N 1
ATOM 1203 C CA . ASP A 1 168 ? 3.675 23.963 11.718 1.00 90.44 168 ASP A CA 1
ATOM 1204 C C . ASP A 1 168 ? 3.308 25.103 10.746 1.00 90.44 168 ASP A C 1
ATOM 1206 O O . ASP A 1 168 ? 3.156 26.260 11.148 1.00 90.44 168 ASP A O 1
ATOM 1210 N N . ILE A 1 169 ? 3.246 24.811 9.445 1.00 94.50 169 ILE A N 1
ATOM 1211 C CA . ILE A 1 169 ? 3.057 25.817 8.391 1.00 94.50 169 ILE A CA 1
ATOM 1212 C C . ILE A 1 169 ? 1.592 26.228 8.208 1.00 94.50 169 ILE A C 1
ATOM 1214 O O . ILE A 1 169 ? 1.318 27.415 8.009 1.00 94.50 169 ILE A O 1
ATOM 1218 N N . VAL A 1 170 ? 0.651 25.283 8.299 1.00 95.44 170 VAL A N 1
ATOM 1219 C CA . VAL A 1 170 ? -0.788 25.553 8.176 1.00 95.44 170 VAL A CA 1
ATOM 1220 C C . VAL A 1 170 ? -1.412 25.552 9.562 1.00 95.44 170 VAL A C 1
ATOM 1222 O O . VAL A 1 170 ? -1.278 24.584 10.307 1.00 95.44 170 VAL A O 1
ATOM 1225 N N . LYS A 1 171 ? -2.113 26.637 9.898 1.00 95.88 171 LYS A N 1
ATOM 1226 C CA . LYS A 1 171 ? -2.894 26.779 11.124 1.00 95.88 171 LYS A CA 1
ATOM 1227 C C . LYS A 1 171 ? -4.373 26.909 10.795 1.00 95.88 171 LYS A C 1
ATOM 1229 O O . LYS A 1 171 ? -4.749 27.712 9.941 1.00 95.88 171 LYS A O 1
ATOM 1234 N N . VAL A 1 172 ? -5.209 26.209 11.555 1.00 96.44 172 VAL A N 1
ATOM 1235 C CA . VAL A 1 172 ? -6.659 26.414 11.556 1.00 96.44 172 VAL A CA 1
ATOM 1236 C C . VAL A 1 172 ? -7.154 26.745 12.956 1.00 96.44 172 VAL A C 1
ATOM 1238 O O . VAL A 1 172 ? -6.620 26.260 13.954 1.00 96.44 172 VAL A O 1
ATOM 1241 N N . SER A 1 173 ? -8.130 27.645 13.044 1.00 96.31 173 SER A N 1
ATOM 1242 C CA . SER A 1 173 ? -8.758 28.062 14.302 1.00 96.31 173 SER A CA 1
ATOM 1243 C C . SER A 1 173 ? -10.275 28.123 14.156 1.00 96.31 173 SER A C 1
ATOM 1245 O O . SER A 1 173 ? -10.763 28.482 13.087 1.00 96.31 173 SER A O 1
ATOM 1247 N N . ALA A 1 174 ? -11.002 27.829 15.230 1.00 96.19 174 ALA A N 1
ATOM 1248 C CA . ALA A 1 174 ? -12.453 27.988 15.314 1.00 96.19 174 ALA A CA 1
ATOM 1249 C C . ALA A 1 174 ? -12.850 28.655 16.637 1.00 96.19 174 ALA A C 1
ATOM 1251 O O . ALA A 1 174 ? -12.078 28.647 17.604 1.00 96.19 174 ALA A O 1
ATOM 1252 N N . SER A 1 175 ? -14.047 29.240 16.656 1.00 91.94 175 SER A N 1
ATOM 1253 C CA . SER A 1 175 ? -14.653 29.874 17.827 1.00 91.94 175 SER A CA 1
ATOM 1254 C C . SER A 1 175 ? -16.119 29.470 17.947 1.00 91.94 175 SER A C 1
ATOM 1256 O O . SER A 1 175 ? -16.820 29.458 16.938 1.00 91.94 175 SER A O 1
ATOM 1258 N N . ASP A 1 176 ? -16.586 29.195 19.163 1.00 86.69 176 ASP A N 1
ATOM 1259 C CA . ASP A 1 176 ? -18.012 29.024 19.488 1.00 86.69 176 ASP A CA 1
ATOM 1260 C C . ASP A 1 176 ? -18.637 30.283 20.124 1.00 86.69 176 ASP A C 1
ATOM 1262 O O . ASP A 1 176 ? -19.789 30.270 20.549 1.00 86.69 176 ASP A O 1
ATOM 1266 N N . GLY A 1 177 ? -17.882 31.387 20.174 1.00 81.81 177 GLY A N 1
ATOM 1267 C CA . GLY A 1 177 ? -18.273 32.656 20.793 1.00 81.81 177 GLY A CA 1
ATOM 1268 C C . GLY A 1 177 ? -17.611 32.896 22.151 1.00 81.81 177 GLY A C 1
ATOM 1269 O O . GLY A 1 177 ? -17.135 34.007 22.389 1.00 81.81 177 GLY A O 1
ATOM 1270 N N . ASP A 1 178 ? -17.507 31.861 22.987 1.00 73.81 178 ASP A N 1
ATOM 1271 C CA . ASP A 1 178 ? -16.921 31.943 24.332 1.00 73.81 178 ASP A CA 1
ATOM 1272 C C . ASP A 1 178 ? -15.464 31.449 24.369 1.00 73.81 178 ASP A C 1
ATOM 1274 O O . ASP A 1 178 ? -14.668 31.902 25.198 1.00 73.81 178 ASP A O 1
ATOM 1278 N N . SER A 1 179 ? -15.087 30.556 23.449 1.00 80.50 179 SER A N 1
ATOM 1279 C CA . SER A 1 179 ? -13.771 29.919 23.394 1.00 80.50 179 SER A CA 1
ATOM 1280 C C . SER A 1 179 ? -13.183 29.931 21.986 1.00 80.50 179 SER A C 1
ATOM 1282 O O . SER A 1 179 ? -13.873 29.688 21.004 1.00 80.50 179 SER A O 1
ATOM 1284 N N . ILE A 1 180 ? -11.867 30.161 21.887 1.00 91.44 180 ILE A N 1
ATOM 1285 C CA . ILE A 1 180 ? -11.096 29.989 20.645 1.00 91.44 180 ILE A CA 1
ATOM 1286 C C . ILE A 1 180 ? -10.138 28.814 20.826 1.00 91.44 180 ILE A C 1
ATOM 1288 O O . ILE A 1 180 ? -9.415 28.726 21.828 1.00 91.44 180 ILE A O 1
ATOM 1292 N N . ARG A 1 181 ? -10.111 27.922 19.836 1.00 94.69 181 ARG A N 1
ATOM 1293 C CA . ARG A 1 181 ? -9.204 26.771 19.764 1.00 94.69 181 ARG A CA 1
ATOM 1294 C C . ARG A 1 181 ? -8.508 26.743 18.406 1.00 94.69 181 ARG A C 1
ATOM 1296 O O . ARG A 1 181 ? -9.051 27.232 17.416 1.00 94.69 181 ARG A O 1
ATOM 1303 N N . SER A 1 182 ? -7.283 26.223 18.364 1.00 93.56 182 SER A N 1
ATOM 1304 C CA . SER A 1 182 ? -6.484 26.175 17.135 1.00 93.56 182 SER A CA 1
ATOM 1305 C C . SER A 1 182 ? -5.493 25.022 17.123 1.00 93.56 182 SER A C 1
ATOM 1307 O O . SER A 1 182 ? -4.967 24.676 18.178 1.00 93.56 182 SER A O 1
ATOM 1309 N N . VAL A 1 183 ? -5.160 24.538 15.929 1.00 91.25 183 VAL A N 1
ATOM 1310 C CA . VAL A 1 183 ? -4.164 23.484 15.688 1.00 91.25 183 VAL A CA 1
ATOM 1311 C C . VAL A 1 183 ? -3.292 23.843 14.481 1.00 91.25 183 VAL A C 1
ATOM 1313 O O . VAL A 1 183 ? -3.717 24.613 13.613 1.00 91.25 183 VAL A O 1
ATOM 1316 N N . THR A 1 184 ? -2.066 23.321 14.449 1.00 89.69 184 THR A N 1
ATOM 1317 C CA . THR A 1 184 ? -1.125 23.442 13.326 1.00 89.69 184 THR A CA 1
ATOM 1318 C C . THR A 1 184 ? -0.791 22.074 12.743 1.00 89.69 184 THR A C 1
ATOM 1320 O O . THR A 1 184 ? -0.827 21.077 13.455 1.00 89.69 184 THR A O 1
ATOM 1323 N N . THR A 1 185 ? -0.444 22.035 11.456 1.00 88.62 185 THR A N 1
ATOM 1324 C CA . THR A 1 185 ? 0.094 20.848 10.772 1.00 88.62 185 THR A CA 1
ATOM 1325 C C . THR A 1 185 ? 1.331 21.211 9.949 1.00 88.62 185 THR A C 1
ATOM 1327 O O . THR A 1 185 ? 1.564 22.379 9.606 1.00 88.62 185 THR A O 1
ATOM 1330 N N . SER A 1 186 ? 2.145 20.198 9.668 1.00 88.94 186 SER A N 1
ATOM 1331 C CA . SER A 1 186 ? 3.380 20.296 8.896 1.00 88.94 186 SER A CA 1
ATOM 1332 C C . SER A 1 186 ? 3.175 19.762 7.481 1.00 88.94 186 SER A C 1
ATOM 1334 O O . SER A 1 186 ? 2.460 18.783 7.283 1.00 88.94 186 SER A O 1
ATOM 1336 N N . VAL A 1 187 ? 3.846 20.375 6.506 1.00 90.56 187 VAL A N 1
ATOM 1337 C CA . VAL A 1 187 ? 3.846 19.906 5.113 1.00 90.56 187 VAL A CA 1
ATOM 1338 C C . VAL A 1 187 ? 5.275 19.617 4.682 1.00 90.56 187 VAL A C 1
ATOM 1340 O O . VAL A 1 187 ? 6.153 20.462 4.843 1.00 90.56 187 VAL A O 1
ATOM 1343 N N . THR A 1 188 ? 5.504 18.440 4.116 1.00 91.56 188 THR A N 1
ATOM 1344 C CA . THR A 1 188 ? 6.739 18.101 3.411 1.00 91.56 188 THR A CA 1
ATOM 1345 C C . THR A 1 188 ? 6.518 18.323 1.920 1.00 91.56 188 THR A C 1
ATOM 1347 O O . THR A 1 188 ? 5.645 17.693 1.323 1.00 91.56 188 THR A O 1
ATOM 1350 N N . VAL A 1 189 ? 7.291 19.233 1.327 1.00 92.06 189 VAL A N 1
ATOM 1351 C CA . VAL A 1 189 ? 7.309 19.467 -0.121 1.00 92.06 189 VAL A CA 1
ATOM 1352 C C . VAL A 1 189 ? 8.465 18.677 -0.719 1.00 92.06 189 VAL A C 1
ATOM 1354 O O . VAL A 1 189 ? 9.618 18.900 -0.350 1.00 92.06 189 VAL A O 1
ATOM 1357 N N . GLU A 1 190 ? 8.178 17.753 -1.623 1.00 89.31 190 GLU A N 1
ATOM 1358 C CA . GLU A 1 190 ? 9.203 16.929 -2.264 1.00 89.31 190 GLU A CA 1
ATOM 1359 C C . GLU A 1 190 ? 9.755 17.575 -3.537 1.00 89.31 190 GLU A C 1
ATOM 1361 O O . GLU A 1 190 ? 8.990 18.204 -4.276 1.00 89.31 190 GLU A O 1
ATOM 1366 N N . PRO A 1 191 ? 11.065 17.415 -3.811 1.00 90.88 191 PRO A N 1
ATOM 1367 C CA . PRO A 1 191 ? 11.643 17.834 -5.080 1.00 90.88 191 PRO A CA 1
ATOM 1368 C C . PRO A 1 191 ? 11.106 16.982 -6.238 1.00 90.88 191 PRO A C 1
ATOM 1370 O O . PRO A 1 191 ? 10.549 15.899 -6.040 1.00 90.88 191 PRO A O 1
ATOM 1373 N N . ASP A 1 192 ? 11.317 17.456 -7.466 1.00 90.69 192 ASP A N 1
ATOM 1374 C CA . ASP A 1 192 ? 11.147 16.610 -8.646 1.00 90.69 192 ASP A CA 1
ATOM 1375 C C . ASP A 1 192 ? 12.161 15.459 -8.602 1.00 90.69 192 ASP A C 1
ATOM 1377 O O . ASP A 1 192 ? 13.336 15.661 -8.285 1.00 90.69 192 ASP A O 1
ATOM 1381 N N . ARG A 1 193 ? 11.702 14.242 -8.908 1.00 92.31 193 ARG A N 1
ATOM 1382 C CA . ARG A 1 193 ? 12.495 13.010 -8.824 1.00 92.31 193 ARG A CA 1
ATOM 1383 C C . ARG A 1 193 ? 12.462 12.245 -10.134 1.00 92.31 193 ARG A C 1
ATOM 1385 O O . ARG A 1 193 ? 11.563 12.410 -10.958 1.00 92.31 193 ARG A O 1
ATOM 1392 N N . ILE A 1 194 ? 13.429 11.355 -10.291 1.00 94.62 194 ILE A N 1
ATOM 1393 C CA . ILE A 1 194 ? 13.494 10.412 -11.400 1.00 94.62 194 ILE A CA 1
ATOM 1394 C C . ILE A 1 194 ? 13.759 9.010 -10.859 1.00 94.62 194 ILE A C 1
ATOM 1396 O O . ILE A 1 194 ? 14.433 8.857 -9.840 1.00 94.62 194 ILE A O 1
ATOM 1400 N N . ALA A 1 195 ? 13.261 7.997 -11.559 1.00 94.38 195 ALA A N 1
ATOM 1401 C CA . ALA A 1 195 ? 13.670 6.610 -11.394 1.00 94.38 195 ALA A CA 1
ATOM 1402 C C . ALA A 1 195 ? 14.616 6.205 -12.519 1.00 94.38 195 ALA A C 1
ATOM 1404 O O . ALA A 1 195 ? 14.534 6.743 -13.621 1.00 94.38 195 ALA A O 1
ATOM 1405 N N . PHE A 1 196 ? 15.506 5.259 -12.248 1.00 94.00 196 PHE A N 1
ATOM 1406 C CA . PHE A 1 196 ? 16.401 4.702 -13.252 1.00 94.00 196 PHE A CA 1
ATOM 1407 C C . PHE A 1 196 ? 16.973 3.357 -12.823 1.00 94.00 196 PHE A C 1
ATOM 1409 O O . PHE A 1 196 ? 16.986 3.005 -11.642 1.00 94.00 196 PHE A O 1
ATOM 1416 N N . LEU A 1 197 ? 17.486 2.615 -13.795 1.00 92.31 197 LEU A N 1
ATOM 1417 C CA . LEU A 1 197 ? 18.141 1.335 -13.590 1.00 92.31 197 LEU A CA 1
ATOM 1418 C C . LEU A 1 197 ? 19.655 1.532 -13.505 1.00 92.31 197 LEU A C 1
ATOM 1420 O O . LEU A 1 197 ? 20.241 2.170 -14.373 1.00 92.31 197 LEU A O 1
ATOM 1424 N N . SER A 1 198 ? 20.304 0.967 -12.484 1.00 90.00 198 SER A N 1
ATOM 1425 C CA . SER A 1 198 ? 21.745 1.143 -12.253 1.00 90.00 198 SER A CA 1
ATOM 1426 C C . SER A 1 198 ? 22.472 -0.144 -11.877 1.00 90.00 198 SER A C 1
ATOM 1428 O O . SER A 1 198 ? 21.929 -1.006 -11.183 1.00 90.00 198 SER A O 1
ATOM 1430 N N . ARG A 1 199 ? 23.751 -0.238 -12.268 1.00 85.06 199 ARG A N 1
ATOM 1431 C CA . ARG A 1 199 ? 24.698 -1.286 -11.828 1.00 85.06 199 ARG A CA 1
ATOM 1432 C C . ARG A 1 199 ? 25.719 -0.814 -10.778 1.00 85.06 199 ARG A C 1
ATOM 1434 O O . ARG A 1 199 ? 26.678 -1.535 -10.497 1.00 85.06 199 ARG A O 1
ATOM 1441 N N . ARG A 1 200 ? 25.549 0.379 -10.193 1.00 81.19 200 ARG A N 1
ATOM 1442 C CA . ARG A 1 200 ? 26.574 1.044 -9.353 1.00 81.19 200 ARG A CA 1
ATOM 1443 C C . ARG A 1 200 ? 27.022 0.291 -8.098 1.00 81.19 200 ARG A C 1
ATOM 1445 O O . ARG A 1 200 ? 28.137 0.510 -7.634 1.00 81.19 200 ARG A O 1
ATOM 1452 N N . ASP A 1 201 ? 26.219 -0.656 -7.619 1.00 72.75 201 ASP A N 1
ATOM 1453 C CA . ASP A 1 201 ? 26.497 -1.438 -6.407 1.00 72.75 201 ASP A CA 1
ATOM 1454 C C . ASP A 1 201 ? 27.079 -2.841 -6.674 1.00 72.75 201 ASP A C 1
ATOM 1456 O O . ASP A 1 201 ? 27.131 -3.681 -5.774 1.00 72.75 201 ASP A O 1
ATOM 1460 N N . GLY A 1 202 ? 27.545 -3.116 -7.898 1.00 56.84 202 GLY A N 1
ATOM 1461 C CA . GLY A 1 202 ? 28.361 -4.301 -8.184 1.00 56.84 202 GLY A CA 1
ATOM 1462 C C . GLY A 1 202 ? 27.622 -5.635 -8.056 1.00 56.84 202 GLY A C 1
ATOM 1463 O O . GLY A 1 202 ? 28.192 -6.605 -7.552 1.00 56.84 202 GLY A O 1
ATOM 1464 N N . ASN A 1 203 ? 26.367 -5.697 -8.512 1.00 52.81 203 ASN A N 1
ATOM 1465 C CA . ASN A 1 203 ? 25.617 -6.948 -8.585 1.00 52.81 203 ASN A CA 1
ATOM 1466 C C . ASN A 1 203 ? 26.411 -7.992 -9.411 1.00 52.81 203 ASN A C 1
ATOM 1468 O O . ASN A 1 203 ? 26.711 -7.733 -10.578 1.00 52.81 203 ASN A O 1
ATOM 1472 N N . PRO A 1 204 ? 26.758 -9.170 -8.851 1.00 49.16 204 PRO A N 1
ATOM 1473 C CA . PRO A 1 204 ? 27.601 -10.170 -9.517 1.00 49.16 204 PRO A CA 1
ATOM 1474 C C . PRO A 1 204 ? 26.951 -10.856 -10.734 1.00 49.16 204 PRO A C 1
ATOM 1476 O O . PRO A 1 204 ? 27.553 -11.761 -11.304 1.00 49.16 204 PRO A O 1
ATOM 1479 N N . THR A 1 205 ? 25.729 -10.465 -11.110 1.00 52.38 205 THR A N 1
ATOM 1480 C CA . THR A 1 205 ? 24.890 -11.133 -12.121 1.00 52.38 205 THR A CA 1
ATOM 1481 C C . THR A 1 205 ? 24.590 -10.278 -13.361 1.00 52.38 205 THR A C 1
ATOM 1483 O O . THR A 1 205 ? 23.700 -10.635 -14.121 1.00 52.38 205 THR A O 1
ATOM 1486 N N . ASP A 1 206 ? 25.271 -9.140 -13.562 1.00 58.75 206 ASP A N 1
ATOM 1487 C CA . ASP A 1 206 ? 24.941 -8.134 -14.599 1.00 58.75 206 ASP A CA 1
ATOM 1488 C C . ASP A 1 206 ? 23.520 -7.534 -14.501 1.00 58.75 206 ASP A C 1
ATOM 1490 O O . ASP A 1 206 ? 23.129 -6.715 -15.332 1.00 58.75 206 ASP A O 1
ATOM 1494 N N . ALA A 1 207 ? 22.746 -7.876 -13.469 1.00 69.31 207 ALA A N 1
ATOM 1495 C CA . ALA A 1 207 ? 21.385 -7.388 -13.302 1.00 69.31 207 ALA A CA 1
ATOM 1496 C C . ALA A 1 207 ? 21.343 -5.956 -12.736 1.00 69.31 207 ALA A C 1
ATOM 1498 O O . ALA A 1 207 ? 22.105 -5.601 -11.830 1.00 69.31 207 ALA A O 1
ATOM 1499 N N . HIS A 1 208 ? 20.424 -5.150 -13.271 1.00 84.19 208 HIS A N 1
ATOM 1500 C CA . HIS A 1 208 ? 20.209 -3.757 -12.882 1.00 84.19 208 HIS A CA 1
ATOM 1501 C C . HIS A 1 208 ? 19.322 -3.668 -11.643 1.00 84.19 208 HIS A C 1
ATOM 1503 O O . HIS A 1 208 ? 18.411 -4.471 -11.477 1.00 84.19 208 HIS A O 1
ATOM 1509 N N . ASP A 1 209 ? 19.562 -2.692 -10.779 1.00 87.50 209 ASP A N 1
ATOM 1510 C CA . ASP A 1 209 ? 18.662 -2.385 -9.672 1.00 87.50 209 ASP A CA 1
ATOM 1511 C C . ASP A 1 209 ? 17.953 -1.058 -9.925 1.00 87.50 209 ASP A C 1
ATOM 1513 O O . ASP A 1 209 ? 18.504 -0.171 -10.577 1.00 87.50 209 ASP A O 1
ATOM 1517 N N . LEU A 1 210 ? 16.744 -0.921 -9.390 1.00 90.38 210 LEU A N 1
ATOM 1518 C CA . LEU A 1 210 ? 15.964 0.301 -9.460 1.00 90.38 210 LEU A CA 1
ATOM 1519 C C . LEU A 1 210 ? 16.461 1.303 -8.416 1.00 90.38 210 LEU A C 1
ATOM 1521 O O . LEU A 1 210 ? 16.575 0.980 -7.228 1.00 90.38 210 LEU A O 1
ATOM 1525 N N . TYR A 1 211 ? 16.729 2.520 -8.868 1.00 92.62 211 TYR A N 1
ATOM 1526 C CA . TYR A 1 211 ? 17.089 3.670 -8.051 1.00 92.62 211 TYR A CA 1
ATOM 1527 C C . TYR A 1 211 ? 16.112 4.806 -8.288 1.00 92.62 211 TYR A C 1
ATOM 1529 O O . TYR A 1 211 ? 15.532 4.925 -9.364 1.00 92.62 211 TYR A O 1
ATOM 1537 N N . ILE A 1 212 ? 16.006 5.674 -7.290 1.00 93.62 212 ILE A N 1
ATOM 1538 C CA . ILE A 1 212 ? 15.418 7.001 -7.423 1.00 93.62 212 ILE A CA 1
ATOM 1539 C C . ILE A 1 212 ? 16.445 8.058 -7.046 1.00 93.62 212 ILE A C 1
ATOM 1541 O O . ILE A 1 212 ? 17.340 7.787 -6.247 1.00 93.62 212 ILE A O 1
ATOM 1545 N N . MET A 1 213 ? 16.332 9.251 -7.611 1.00 93.94 213 MET A N 1
ATOM 1546 C CA . MET A 1 213 ? 17.126 10.413 -7.211 1.00 93.94 213 MET A CA 1
ATOM 1547 C C . MET A 1 213 ? 16.374 11.706 -7.500 1.00 93.94 213 MET A C 1
ATOM 1549 O O . MET A 1 213 ? 15.411 11.702 -8.269 1.00 93.94 213 MET A O 1
ATOM 1553 N N . ASP A 1 214 ? 16.832 12.807 -6.918 1.00 93.25 214 ASP A N 1
ATOM 1554 C CA . ASP A 1 214 ? 16.305 14.128 -7.237 1.00 93.25 214 ASP A CA 1
ATOM 1555 C C . ASP A 1 214 ? 16.726 14.516 -8.665 1.00 93.25 214 ASP A C 1
ATOM 1557 O O . ASP A 1 214 ? 17.801 14.140 -9.144 1.00 93.25 214 ASP A O 1
ATOM 1561 N N . ALA A 1 215 ? 15.893 15.278 -9.374 1.00 91.25 215 ALA A N 1
ATOM 1562 C CA . ALA A 1 215 ? 16.130 15.673 -10.768 1.00 91.25 215 ALA A CA 1
ATOM 1563 C C . ALA A 1 215 ? 17.354 16.604 -10.945 1.00 91.25 215 ALA A C 1
ATOM 1565 O O . ALA A 1 215 ? 17.780 16.906 -12.067 1.00 91.25 215 ALA A O 1
ATOM 1566 N N . ASP A 1 216 ? 17.970 17.053 -9.849 1.00 90.00 216 ASP A N 1
ATOM 1567 C CA . ASP A 1 216 ? 19.259 17.748 -9.840 1.00 90.00 216 ASP A CA 1
ATOM 1568 C C . ASP A 1 216 ? 20.478 16.797 -9.804 1.00 90.00 216 ASP A C 1
ATOM 1570 O O . ASP A 1 216 ? 21.612 17.254 -9.955 1.00 90.00 216 ASP A O 1
ATOM 1574 N N . GLY A 1 217 ? 20.249 15.483 -9.689 1.00 90.62 217 GLY A N 1
ATOM 1575 C CA . GLY A 1 217 ? 21.267 14.432 -9.619 1.00 90.62 217 GLY A CA 1
ATOM 1576 C C . GLY A 1 217 ? 21.709 14.070 -8.195 1.00 90.62 217 GLY A C 1
ATOM 1577 O O . GLY A 1 217 ? 22.649 13.289 -8.025 1.00 90.62 217 GLY A O 1
ATOM 1578 N N . THR A 1 218 ? 21.078 14.633 -7.161 1.00 91.50 218 THR A N 1
ATOM 1579 C CA . THR A 1 218 ? 21.406 14.360 -5.755 1.00 91.50 218 THR A CA 1
ATOM 1580 C C . THR A 1 218 ? 20.483 13.308 -5.126 1.00 91.50 218 THR A C 1
ATOM 1582 O O . THR A 1 218 ? 19.538 12.825 -5.742 1.00 91.50 218 THR A O 1
ATOM 1585 N N . ASN A 1 219 ? 20.795 12.883 -3.895 1.00 90.19 219 ASN A N 1
ATOM 1586 C CA . ASN A 1 219 ? 19.960 11.981 -3.086 1.00 90.19 219 ASN A CA 1
ATOM 1587 C C . ASN A 1 219 ? 19.596 10.633 -3.739 1.00 90.19 219 ASN A C 1
ATOM 1589 O O . ASN A 1 219 ? 18.538 10.066 -3.472 1.00 90.19 219 ASN A O 1
ATOM 1593 N N . ALA A 1 220 ? 20.502 10.078 -4.551 1.00 90.88 220 ALA A N 1
ATOM 1594 C CA . ALA A 1 220 ? 20.300 8.765 -5.153 1.00 90.88 220 ALA A CA 1
ATOM 1595 C C . ALA A 1 220 ? 20.122 7.663 -4.091 1.00 90.88 220 ALA A C 1
ATOM 1597 O O . ALA A 1 220 ? 20.993 7.442 -3.246 1.00 90.88 220 ALA A O 1
ATOM 1598 N N . LYS A 1 221 ? 19.005 6.941 -4.178 1.00 90.81 221 LYS A N 1
ATOM 1599 C CA . LYS A 1 221 ? 18.579 5.885 -3.261 1.00 90.81 221 LYS A CA 1
ATOM 1600 C C . LYS A 1 221 ? 18.223 4.627 -4.047 1.00 90.81 221 LYS A C 1
ATOM 1602 O O . LYS A 1 221 ? 17.437 4.679 -4.988 1.00 90.81 221 LYS A O 1
ATOM 1607 N N . ARG A 1 222 ? 18.778 3.487 -3.635 1.00 89.12 222 ARG A N 1
ATOM 1608 C CA . ARG A 1 222 ? 18.437 2.166 -4.178 1.00 89.12 222 ARG A CA 1
ATOM 1609 C C . ARG A 1 222 ? 17.115 1.681 -3.593 1.00 89.12 222 ARG A C 1
ATOM 1611 O O . ARG A 1 222 ? 16.944 1.742 -2.378 1.00 89.12 222 ARG A O 1
ATOM 1618 N N . LEU A 1 223 ? 16.229 1.156 -4.434 1.00 84.19 223 LEU A N 1
ATOM 1619 C CA . LEU A 1 223 ? 14.931 0.616 -4.015 1.00 84.19 223 LEU A CA 1
ATOM 1620 C C . LEU A 1 223 ? 14.833 -0.904 -4.123 1.00 84.19 223 LEU A C 1
ATOM 1622 O O . LEU A 1 223 ? 14.097 -1.517 -3.359 1.00 84.19 223 LEU A O 1
ATOM 1626 N N . THR A 1 224 ? 15.575 -1.537 -5.035 1.00 80.31 224 THR A N 1
ATOM 1627 C CA . THR A 1 224 ? 15.502 -2.994 -5.228 1.00 80.31 224 THR A CA 1
ATOM 1628 C C . THR A 1 224 ? 16.867 -3.664 -5.145 1.00 80.31 224 THR A C 1
ATOM 1630 O O . THR A 1 224 ? 17.905 -3.048 -5.387 1.00 80.31 224 THR A O 1
ATOM 1633 N N . THR A 1 225 ? 16.868 -4.966 -4.843 1.00 74.38 225 THR A N 1
ATOM 1634 C CA . THR A 1 225 ? 18.049 -5.827 -4.974 1.00 74.38 225 THR A CA 1
ATOM 1635 C C . THR A 1 225 ? 17.733 -7.041 -5.853 1.00 74.38 225 THR A C 1
ATOM 1637 O O . THR A 1 225 ? 16.760 -7.764 -5.626 1.00 74.38 225 THR A O 1
ATOM 1640 N N . GLY A 1 226 ? 18.568 -7.287 -6.866 1.00 67.81 226 GLY A N 1
ATOM 1641 C CA . GLY A 1 226 ? 18.572 -8.524 -7.649 1.00 67.81 226 GLY A CA 1
ATOM 1642 C C . GLY A 1 226 ? 17.740 -8.491 -8.932 1.00 67.81 226 GLY A C 1
ATOM 1643 O O . GLY A 1 226 ? 17.029 -9.465 -9.198 1.00 67.81 226 GLY A O 1
ATOM 1644 N N . GLY A 1 227 ? 17.843 -7.408 -9.705 1.00 75.94 227 GLY A N 1
ATOM 1645 C CA . GLY A 1 227 ? 17.256 -7.307 -11.043 1.00 75.94 227 GLY A CA 1
ATOM 1646 C C . GLY A 1 227 ? 15.897 -6.614 -11.052 1.00 75.94 227 GLY A C 1
ATOM 1647 O O . GLY A 1 227 ? 14.941 -7.125 -10.471 1.00 75.94 227 GLY A O 1
ATOM 1648 N N . ALA A 1 228 ? 15.826 -5.475 -11.728 1.00 83.50 228 ALA A N 1
ATOM 1649 C CA . ALA A 1 228 ? 14.621 -4.746 -12.084 1.00 83.50 228 ALA A CA 1
ATOM 1650 C C . ALA A 1 228 ? 14.768 -4.244 -13.524 1.00 83.50 228 ALA A C 1
ATOM 1652 O O . ALA A 1 228 ? 15.864 -3.852 -13.931 1.00 83.50 228 ALA A O 1
ATOM 1653 N N . PHE A 1 229 ? 13.668 -4.265 -14.268 1.00 85.94 229 PHE A N 1
ATOM 1654 C CA . PHE A 1 229 ? 13.589 -3.786 -15.644 1.00 85.94 229 PHE A CA 1
ATOM 1655 C C . PHE A 1 229 ? 12.309 -2.975 -15.839 1.00 85.94 229 PHE A C 1
ATOM 1657 O O . PHE A 1 229 ? 11.332 -3.183 -15.114 1.00 85.94 229 PHE A O 1
ATOM 1664 N N . ASP A 1 230 ? 12.352 -2.058 -16.800 1.00 85.50 230 ASP A N 1
ATOM 1665 C CA . ASP A 1 230 ? 11.228 -1.264 -17.303 1.00 85.50 230 ASP A CA 1
ATOM 1666 C C . ASP A 1 230 ? 10.328 -0.671 -16.198 1.00 85.50 230 ASP A C 1
ATOM 1668 O O . ASP A 1 230 ? 9.152 -1.033 -16.079 1.00 85.50 230 ASP A O 1
ATOM 1672 N N . PRO A 1 231 ? 10.868 0.186 -15.309 1.00 91.38 231 PRO A N 1
ATOM 1673 C CA . PRO A 1 231 ? 10.081 0.742 -14.222 1.00 91.38 231 PRO A CA 1
ATOM 1674 C C . PRO A 1 231 ? 9.084 1.789 -14.737 1.00 91.38 231 PRO A C 1
ATOM 1676 O O . PRO A 1 231 ? 9.423 2.645 -15.545 1.00 91.38 231 PRO A O 1
ATOM 1679 N N . SER A 1 232 ? 7.872 1.804 -14.192 1.00 89.94 232 SER A N 1
ATOM 1680 C CA . SER A 1 232 ? 6.886 2.854 -14.453 1.00 89.94 232 SER A CA 1
ATOM 1681 C C . SER A 1 232 ? 6.259 3.350 -13.161 1.00 89.94 232 SER A C 1
ATOM 1683 O O . SER A 1 232 ? 5.892 2.568 -12.283 1.00 89.94 232 SER A O 1
ATOM 1685 N N . TRP A 1 233 ? 6.146 4.668 -13.035 1.00 88.94 233 TRP A N 1
ATOM 1686 C CA . TRP A 1 233 ? 5.584 5.318 -11.860 1.00 88.94 233 TRP A CA 1
ATOM 1687 C C . TRP A 1 233 ? 4.062 5.270 -11.845 1.00 88.94 233 TRP A C 1
ATOM 1689 O O . TRP A 1 233 ? 3.411 5.513 -12.860 1.00 88.94 233 TRP A O 1
ATOM 1699 N N . SER A 1 234 ? 3.493 5.075 -10.658 1.00 85.25 234 SER A N 1
ATOM 1700 C CA . SER A 1 234 ? 2.086 5.373 -10.426 1.00 85.25 234 SER A CA 1
ATOM 1701 C C . SER A 1 234 ? 1.826 6.883 -10.553 1.00 85.25 234 SER A C 1
ATOM 1703 O O . SER A 1 234 ? 2.682 7.693 -10.180 1.00 85.25 234 SER A O 1
ATOM 1705 N N . PRO A 1 235 ? 0.632 7.310 -11.003 1.00 79.75 235 PRO A N 1
ATOM 1706 C CA . PRO A 1 235 ? 0.329 8.731 -11.223 1.00 79.75 235 PRO A CA 1
ATOM 1707 C C . PRO A 1 235 ? 0.339 9.594 -9.956 1.00 79.75 235 PRO A C 1
ATOM 1709 O O . PRO A 1 235 ? 0.397 10.821 -10.039 1.00 79.75 235 PRO A O 1
ATOM 1712 N N . ASP A 1 236 ? 0.250 8.960 -8.785 1.00 73.12 236 ASP A N 1
ATOM 1713 C CA . ASP A 1 236 ? 0.358 9.601 -7.474 1.00 73.12 236 ASP A CA 1
ATOM 1714 C C . ASP A 1 236 ? 1.815 9.847 -7.032 1.00 73.12 236 ASP A C 1
ATOM 1716 O O . ASP A 1 236 ? 2.016 10.490 -6.003 1.00 73.12 236 ASP A O 1
ATOM 1720 N N . GLY A 1 237 ? 2.813 9.360 -7.784 1.00 80.50 237 GLY A N 1
ATOM 1721 C CA . GLY A 1 237 ? 4.241 9.528 -7.497 1.00 80.50 237 GLY A CA 1
ATOM 1722 C C . GLY A 1 237 ? 4.759 8.725 -6.298 1.00 80.50 237 GLY A C 1
ATOM 1723 O O . GLY A 1 237 ? 5.840 9.023 -5.791 1.00 80.50 237 GLY A O 1
ATOM 1724 N N . ARG A 1 238 ? 3.987 7.749 -5.799 1.00 78.62 238 ARG A N 1
ATOM 1725 C CA . ARG A 1 238 ? 4.297 6.998 -4.565 1.00 78.62 238 ARG A CA 1
ATOM 1726 C C . ARG A 1 238 ? 4.757 5.563 -4.806 1.00 78.62 238 ARG A C 1
ATOM 1728 O O . ARG A 1 238 ? 5.312 4.948 -3.902 1.00 78.62 238 ARG A O 1
ATOM 1735 N N . ARG A 1 239 ? 4.512 5.001 -5.991 1.00 81.00 239 ARG A N 1
ATOM 1736 C CA . ARG A 1 239 ? 4.804 3.599 -6.316 1.00 81.00 239 ARG A CA 1
ATOM 1737 C C . ARG A 1 239 ? 5.432 3.470 -7.695 1.00 81.00 239 ARG A C 1
ATOM 1739 O O . ARG A 1 239 ? 5.253 4.325 -8.557 1.00 81.00 239 ARG A O 1
ATOM 1746 N N . MET A 1 240 ? 6.123 2.360 -7.910 1.00 87.12 240 MET A N 1
ATOM 1747 C CA . MET A 1 240 ? 6.630 1.949 -9.213 1.00 87.12 240 MET A CA 1
ATOM 1748 C C . MET A 1 240 ? 6.291 0.495 -9.477 1.00 87.12 240 MET A C 1
ATOM 1750 O O . MET A 1 240 ? 6.542 -0.359 -8.628 1.00 87.12 240 MET A O 1
ATOM 1754 N N . ILE A 1 241 ? 5.763 0.219 -10.664 1.00 87.69 241 ILE A N 1
ATOM 1755 C CA . ILE A 1 241 ? 5.706 -1.132 -11.217 1.00 87.69 241 ILE A CA 1
ATOM 1756 C C . ILE A 1 241 ? 7.000 -1.409 -11.979 1.00 87.69 241 ILE A C 1
ATOM 1758 O O . ILE A 1 241 ? 7.548 -0.500 -12.590 1.00 87.69 241 ILE A O 1
ATOM 1762 N N . TYR A 1 242 ? 7.508 -2.633 -11.924 1.00 88.94 242 TYR A N 1
ATOM 1763 C CA . TYR A 1 242 ? 8.704 -3.048 -12.652 1.00 88.94 242 TYR A CA 1
ATOM 1764 C C . TYR A 1 242 ? 8.653 -4.543 -12.969 1.00 88.94 242 TYR A C 1
ATOM 1766 O O . TYR A 1 242 ? 7.995 -5.323 -12.274 1.00 88.94 242 TYR A O 1
ATOM 1774 N N . TYR A 1 243 ? 9.370 -4.955 -14.009 1.00 86.25 243 TYR A N 1
ATOM 1775 C CA . TYR A 1 243 ? 9.516 -6.357 -14.381 1.00 86.25 243 TYR A CA 1
ATOM 1776 C C . TYR A 1 243 ? 10.667 -7.030 -13.627 1.00 86.25 243 TYR A C 1
ATOM 1778 O O . TYR A 1 243 ? 11.767 -6.481 -13.490 1.00 86.25 243 TYR A O 1
ATOM 1786 N N . ARG A 1 244 ? 10.421 -8.257 -13.151 1.00 82.19 244 ARG A N 1
ATOM 1787 C CA . ARG A 1 244 ? 11.432 -9.140 -12.567 1.00 82.19 244 ARG A CA 1
ATOM 1788 C C . ARG A 1 244 ? 11.036 -10.611 -12.695 1.00 82.19 244 ARG A C 1
ATOM 1790 O O . ARG A 1 244 ? 10.009 -11.019 -12.157 1.00 82.19 244 ARG A O 1
ATOM 1797 N N . ASN A 1 245 ? 11.905 -11.416 -13.312 1.00 75.50 245 ASN A N 1
ATOM 1798 C CA . ASN A 1 245 ? 11.808 -12.884 -13.390 1.00 75.50 245 ASN A CA 1
ATOM 1799 C C . ASN A 1 245 ? 10.408 -13.398 -13.782 1.00 75.50 245 ASN A C 1
ATOM 1801 O O . ASN A 1 245 ? 9.804 -14.176 -13.049 1.00 75.50 245 ASN A O 1
ATOM 1805 N N . GLY A 1 246 ? 9.857 -12.922 -14.900 1.00 73.50 246 GLY A N 1
ATOM 1806 C CA . GLY A 1 246 ? 8.530 -13.348 -15.367 1.00 73.50 246 GLY A CA 1
ATOM 1807 C C . GLY A 1 246 ? 7.346 -12.699 -14.638 1.00 73.50 246 GLY A C 1
ATOM 1808 O O . GLY A 1 246 ? 6.204 -13.028 -14.935 1.00 73.50 246 GLY A O 1
ATOM 1809 N N . THR A 1 247 ? 7.591 -11.780 -13.697 1.00 76.88 247 THR A N 1
ATOM 1810 C CA . THR A 1 247 ? 6.535 -11.152 -12.889 1.00 76.88 247 THR A CA 1
ATOM 1811 C C . THR A 1 247 ? 6.604 -9.632 -12.938 1.00 76.88 247 THR A C 1
ATOM 1813 O O . THR A 1 247 ? 7.696 -9.060 -12.901 1.00 76.88 247 THR A O 1
ATOM 1816 N N . PHE A 1 248 ? 5.447 -8.968 -12.956 1.00 84.62 248 PHE A N 1
ATOM 1817 C CA . PHE A 1 248 ? 5.380 -7.557 -12.588 1.00 84.62 248 PHE A CA 1
ATOM 1818 C C . PHE A 1 248 ? 5.278 -7.423 -11.081 1.00 84.62 248 PHE A C 1
ATOM 1820 O O . PHE A 1 248 ? 4.451 -8.066 -10.430 1.00 84.62 248 PHE A O 1
ATOM 1827 N N . ARG A 1 249 ? 6.120 -6.560 -10.526 1.00 80.44 249 ARG A N 1
ATOM 1828 C CA . ARG A 1 249 ? 6.164 -6.241 -9.105 1.00 80.44 249 ARG A CA 1
ATOM 1829 C C . ARG A 1 249 ? 5.933 -4.766 -8.894 1.00 80.44 249 ARG A C 1
ATOM 1831 O O . ARG A 1 249 ? 6.255 -3.968 -9.765 1.00 80.44 249 ARG A O 1
ATOM 1838 N N . VAL A 1 250 ? 5.411 -4.412 -7.730 1.00 77.88 250 VAL A N 1
ATOM 1839 C CA . VAL A 1 250 ? 5.217 -3.021 -7.335 1.00 77.88 250 VAL A CA 1
ATOM 1840 C C . VAL A 1 250 ? 6.019 -2.740 -6.077 1.00 77.88 250 VAL A C 1
ATOM 1842 O O . VAL A 1 250 ? 6.001 -3.539 -5.140 1.00 77.88 250 VAL A O 1
ATOM 1845 N N . VAL A 1 251 ? 6.724 -1.610 -6.075 1.00 74.94 251 VAL A N 1
ATOM 1846 C CA . VAL A 1 251 ? 7.490 -1.097 -4.940 1.00 74.94 251 VAL A CA 1
ATOM 1847 C C . VAL A 1 251 ? 7.057 0.324 -4.588 1.00 74.94 251 VAL A C 1
ATOM 1849 O O . VAL A 1 251 ? 6.728 1.100 -5.483 1.00 74.94 251 VAL A O 1
ATOM 1852 N N . ASN A 1 252 ? 7.049 0.682 -3.305 1.00 72.12 252 ASN A N 1
ATOM 1853 C CA . ASN A 1 252 ? 6.890 2.081 -2.892 1.00 72.12 252 ASN A CA 1
ATOM 1854 C C . ASN A 1 252 ? 8.169 2.896 -3.160 1.00 72.12 252 ASN A C 1
ATOM 1856 O O . ASN A 1 252 ? 9.273 2.356 -3.217 1.00 72.12 252 ASN A O 1
ATOM 1860 N N . ASP A 1 253 ? 8.046 4.217 -3.253 1.00 73.69 253 ASP A N 1
ATOM 1861 C CA . ASP A 1 253 ? 9.187 5.135 -3.375 1.00 73.69 253 ASP A CA 1
ATOM 1862 C C . ASP A 1 253 ? 10.080 5.182 -2.114 1.00 73.69 253 ASP A C 1
ATOM 1864 O O . ASP A 1 253 ? 11.257 5.555 -2.169 1.00 73.69 253 ASP A O 1
ATOM 1868 N N . ASP A 1 254 ? 9.558 4.741 -0.970 1.00 71.06 254 ASP A N 1
ATOM 1869 C CA . ASP A 1 254 ? 10.328 4.495 0.249 1.00 71.06 254 ASP A CA 1
ATOM 1870 C C . ASP A 1 254 ? 11.069 3.138 0.254 1.00 71.06 254 ASP A C 1
ATOM 1872 O O . ASP A 1 254 ? 12.065 3.004 0.970 1.00 71.06 254 ASP A O 1
ATOM 1876 N N . GLY A 1 255 ? 10.683 2.192 -0.605 1.00 65.38 255 GLY A N 1
ATOM 1877 C CA . GLY A 1 255 ? 11.223 0.831 -0.663 1.00 65.38 255 GLY A CA 1
ATOM 1878 C C . GLY A 1 255 ? 10.602 -0.165 0.331 1.00 65.38 255 GLY A C 1
ATOM 1879 O O . GLY A 1 255 ? 11.006 -1.327 0.330 1.00 65.38 255 GLY A O 1
ATOM 1880 N N . ASP A 1 256 ? 9.626 0.246 1.150 1.00 48.69 256 ASP A N 1
ATOM 1881 C CA . ASP A 1 256 ? 9.111 -0.538 2.289 1.00 48.69 256 ASP A CA 1
ATOM 1882 C C . ASP A 1 256 ? 7.961 -1.494 1.927 1.00 48.69 256 ASP A C 1
ATOM 1884 O O . ASP A 1 256 ? 7.616 -2.393 2.700 1.00 48.69 256 ASP A O 1
ATOM 1888 N N . TRP A 1 257 ? 7.368 -1.343 0.742 1.00 46.19 257 TRP A N 1
ATOM 1889 C CA . TRP A 1 257 ? 6.323 -2.236 0.240 1.00 46.19 257 TRP A CA 1
ATOM 1890 C C . TRP A 1 257 ? 6.770 -2.904 -1.050 1.00 46.19 257 TRP A C 1
ATOM 1892 O O . TRP A 1 257 ? 7.198 -2.215 -1.966 1.00 46.19 257 TRP A O 1
ATOM 1902 N N . LEU A 1 258 ? 6.650 -4.232 -1.122 1.00 54.56 258 LEU A N 1
ATOM 1903 C CA . LEU A 1 258 ? 6.960 -5.044 -2.298 1.00 54.56 258 LEU A CA 1
ATOM 1904 C C . LEU A 1 258 ? 5.836 -6.060 -2.507 1.00 54.56 258 LEU A C 1
ATOM 1906 O O . LEU A 1 258 ? 5.639 -6.944 -1.674 1.00 54.56 258 LEU A O 1
ATOM 1910 N N . SER A 1 259 ? 5.119 -5.957 -3.622 1.00 55.94 259 SER A N 1
ATOM 1911 C CA . SER A 1 259 ? 4.077 -6.915 -4.009 1.00 55.94 259 SER A CA 1
ATOM 1912 C C . SER A 1 259 ? 4.320 -7.453 -5.414 1.00 55.94 259 SER A C 1
ATOM 1914 O O . SER A 1 259 ? 4.970 -6.812 -6.237 1.00 55.94 259 SER A O 1
ATOM 1916 N N . THR A 1 260 ? 3.828 -8.660 -5.685 1.00 62.31 260 THR A N 1
ATOM 1917 C CA . THR A 1 260 ? 3.726 -9.172 -7.057 1.00 62.31 260 THR A CA 1
ATOM 1918 C C . THR A 1 260 ? 2.336 -8.823 -7.556 1.00 62.31 260 THR A C 1
ATOM 1920 O O . THR A 1 260 ? 1.366 -9.172 -6.892 1.00 62.31 260 THR A O 1
ATOM 1923 N N . LEU A 1 261 ? 2.258 -8.104 -8.674 1.00 64.50 261 LEU A N 1
ATOM 1924 C CA . LEU A 1 261 ? 0.996 -7.692 -9.279 1.00 64.50 261 LEU A CA 1
ATOM 1925 C C . LEU A 1 261 ? 0.525 -8.685 -10.342 1.00 64.50 261 LEU A C 1
ATOM 1927 O O . LEU A 1 261 ? -0.657 -8.989 -10.430 1.00 64.50 261 LEU A O 1
ATOM 1931 N N . LEU A 1 262 ? 1.457 -9.187 -11.152 1.00 65.44 262 LEU A N 1
ATOM 1932 C CA . LEU A 1 262 ? 1.157 -10.097 -12.249 1.00 65.44 262 LEU A CA 1
ATOM 1933 C C . LEU A 1 262 ? 2.204 -11.205 -12.291 1.00 65.44 262 LEU A C 1
ATOM 1935 O O . LEU A 1 262 ? 3.402 -10.917 -12.269 1.00 65.44 262 LEU A O 1
ATOM 1939 N N . SER A 1 263 ? 1.756 -12.457 -12.358 1.00 64.75 263 SER A N 1
ATOM 1940 C CA . SER A 1 263 ? 2.621 -13.632 -12.464 1.00 64.75 263 SER A CA 1
ATOM 1941 C C . SER A 1 263 ? 2.141 -14.505 -13.614 1.00 64.75 263 SER A C 1
ATOM 1943 O O . SER A 1 263 ? 1.214 -15.294 -13.444 1.00 64.75 263 SER A O 1
ATOM 1945 N N . GLU A 1 264 ? 2.782 -14.366 -14.773 1.00 66.19 264 GLU A N 1
ATOM 1946 C CA . GLU A 1 264 ? 2.410 -15.090 -15.989 1.00 66.19 264 GLU A CA 1
ATOM 1947 C C . GLU A 1 264 ? 3.344 -16.266 -16.275 1.00 66.19 264 GLU A C 1
ATOM 1949 O O . GLU A 1 264 ? 4.507 -16.290 -15.876 1.00 66.19 264 GLU A O 1
ATOM 1954 N N . ILE A 1 265 ? 2.831 -17.256 -17.012 1.00 59.50 265 ILE A N 1
ATOM 1955 C CA . ILE A 1 265 ? 3.648 -18.361 -17.545 1.00 59.50 265 ILE A CA 1
ATOM 1956 C C . ILE A 1 265 ? 4.497 -17.933 -18.752 1.00 59.50 265 ILE A C 1
ATOM 1958 O O . ILE A 1 265 ? 5.420 -18.647 -19.141 1.00 59.50 265 ILE A O 1
ATOM 1962 N N . PHE A 1 266 ? 4.166 -16.793 -19.356 1.00 69.62 266 PHE A N 1
ATOM 1963 C CA . PHE A 1 266 ? 4.872 -16.165 -20.468 1.00 69.62 266 PHE A CA 1
ATOM 1964 C C . PHE A 1 266 ? 5.525 -14.862 -20.003 1.00 69.62 266 PHE A C 1
ATOM 1966 O O . PHE A 1 266 ? 5.151 -14.272 -18.993 1.00 69.62 266 PHE A O 1
ATOM 1973 N N . ARG A 1 267 ? 6.533 -14.406 -20.747 1.00 78.94 267 ARG A N 1
ATOM 1974 C CA . ARG A 1 267 ? 7.231 -13.151 -20.459 1.00 78.94 267 ARG A CA 1
ATOM 1975 C C . ARG A 1 267 ? 6.273 -11.966 -20.647 1.00 78.94 267 ARG A C 1
ATOM 1977 O O . ARG A 1 267 ? 5.474 -11.958 -21.582 1.00 78.94 267 ARG A O 1
ATOM 1984 N N . VAL A 1 268 ? 6.374 -10.976 -19.767 1.00 85.50 268 VAL A N 1
ATOM 1985 C CA . VAL A 1 268 ? 5.650 -9.696 -19.822 1.00 85.50 268 VAL A CA 1
ATOM 1986 C C . VAL A 1 268 ? 6.626 -8.574 -19.507 1.00 85.50 268 VAL A C 1
ATOM 1988 O O . VAL A 1 268 ? 7.507 -8.769 -18.676 1.00 85.50 268 VAL A O 1
ATOM 1991 N N . GLU A 1 269 ? 6.508 -7.428 -20.169 1.00 90.00 269 GLU A N 1
ATOM 1992 C CA . GLU A 1 269 ? 7.492 -6.337 -20.078 1.00 90.00 269 GLU A CA 1
ATOM 1993 C C . GLU A 1 269 ? 6.873 -4.956 -20.308 1.00 90.00 269 GLU A C 1
ATOM 1995 O O . GLU A 1 269 ? 5.686 -4.852 -20.626 1.00 90.00 269 GLU A O 1
ATOM 2000 N N . ASN A 1 270 ? 7.681 -3.903 -20.139 1.00 91.19 270 ASN A N 1
ATOM 2001 C CA . ASN A 1 270 ? 7.289 -2.510 -20.370 1.00 91.19 270 ASN A CA 1
ATOM 2002 C C . ASN A 1 270 ? 5.912 -2.132 -19.785 1.00 91.19 270 ASN A C 1
ATOM 2004 O O . ASN A 1 270 ? 5.036 -1.664 -20.517 1.00 91.19 270 ASN A O 1
ATOM 2008 N N . PRO A 1 271 ? 5.678 -2.357 -18.477 1.00 93.19 271 PRO A N 1
ATOM 2009 C CA . PRO A 1 271 ? 4.434 -1.952 -17.848 1.00 93.19 271 PRO A CA 1
ATOM 2010 C C . PRO A 1 271 ? 4.338 -0.422 -17.790 1.00 93.19 271 PRO A C 1
ATOM 2012 O O . PRO A 1 271 ? 5.303 0.248 -17.434 1.00 93.19 271 PRO A O 1
ATOM 2015 N N . ALA A 1 272 ? 3.161 0.142 -18.053 1.00 92.19 272 ALA A N 1
ATOM 2016 C CA . ALA A 1 272 ? 2.899 1.568 -17.908 1.00 92.19 272 ALA A CA 1
ATOM 2017 C C . ALA A 1 272 ? 1.541 1.846 -17.254 1.00 92.19 272 ALA A C 1
ATOM 2019 O O . ALA A 1 272 ? 0.498 1.358 -17.699 1.00 92.19 272 ALA A O 1
ATOM 2020 N N . TRP A 1 273 ? 1.561 2.664 -16.200 1.00 90.12 273 TRP A N 1
ATOM 2021 C CA . TRP A 1 273 ? 0.361 3.109 -15.495 1.00 90.12 273 TRP A CA 1
ATOM 2022 C C . TRP A 1 273 ? -0.486 4.060 -16.334 1.00 90.12 273 TRP A C 1
ATOM 2024 O O . TRP A 1 273 ? 0.036 4.989 -16.954 1.00 90.12 273 TRP A O 1
ATOM 2034 N N . SER A 1 274 ? -1.804 3.866 -16.301 1.00 87.62 274 SER A N 1
ATOM 2035 C CA . SER A 1 274 ? -2.749 4.848 -16.822 1.00 87.62 274 SER A CA 1
ATOM 2036 C C . SER A 1 274 ? -2.733 6.116 -15.956 1.00 87.62 274 SER A C 1
ATOM 2038 O O . SER A 1 274 ? -2.491 6.025 -14.752 1.00 87.62 274 SER A O 1
ATOM 2040 N N . PRO A 1 275 ? -3.015 7.309 -16.510 1.00 81.50 275 PRO A N 1
ATOM 2041 C CA . PRO A 1 275 ? -2.913 8.581 -15.777 1.00 81.50 275 PRO A CA 1
ATOM 2042 C C . PRO A 1 275 ? -3.868 8.739 -14.584 1.00 81.50 275 PRO A C 1
ATOM 2044 O O . PRO A 1 275 ? -3.622 9.564 -13.698 1.00 81.50 275 PRO A O 1
ATOM 2047 N N . ASP A 1 276 ? -4.964 7.981 -14.576 1.00 72.62 276 ASP A N 1
ATOM 2048 C CA . ASP A 1 276 ? -5.945 7.902 -13.488 1.00 72.62 276 ASP A CA 1
ATOM 2049 C C . ASP A 1 276 ? -5.577 6.843 -12.432 1.00 72.62 276 ASP A C 1
ATOM 2051 O O . ASP A 1 276 ? -6.167 6.808 -11.358 1.00 72.62 276 ASP A O 1
ATOM 2055 N N . GLY A 1 277 ? -4.575 6.006 -12.707 1.00 75.50 277 GLY A N 1
ATOM 2056 C CA . GLY A 1 277 ? -4.077 4.985 -11.795 1.00 75.50 277 GLY A CA 1
ATOM 2057 C C . GLY A 1 277 ? -4.908 3.703 -11.756 1.00 75.50 277 GLY A C 1
ATOM 2058 O O . GLY A 1 277 ? -4.680 2.883 -10.869 1.00 75.50 277 GLY A O 1
ATOM 2059 N N . THR A 1 278 ? -5.858 3.524 -12.679 1.00 69.75 278 THR A N 1
ATOM 2060 C CA . THR A 1 278 ? -6.799 2.390 -12.667 1.00 69.75 278 THR A CA 1
ATOM 2061 C C . THR A 1 278 ? -6.354 1.210 -13.534 1.00 69.75 278 THR A C 1
ATOM 2063 O O . THR A 1 278 ? -6.820 0.088 -13.336 1.00 69.75 278 THR A O 1
ATOM 2066 N N . LYS A 1 279 ? -5.439 1.422 -14.488 1.00 81.56 279 LYS A N 1
ATOM 2067 C CA . LYS A 1 279 ? -5.020 0.424 -15.483 1.00 81.56 279 LYS A CA 1
ATOM 2068 C C . LYS A 1 279 ? -3.510 0.383 -15.669 1.00 81.56 279 LYS A C 1
ATOM 2070 O O . LYS A 1 279 ? -2.803 1.362 -15.442 1.00 81.56 279 LYS A O 1
ATOM 2075 N N . ILE A 1 280 ? -3.027 -0.762 -16.139 1.00 89.19 280 ILE A N 1
ATOM 2076 C CA . ILE A 1 280 ? -1.654 -0.964 -16.597 1.00 89.19 280 ILE A CA 1
ATOM 2077 C C . ILE A 1 280 ? -1.714 -1.439 -18.044 1.00 89.19 280 ILE A C 1
ATOM 2079 O O . ILE A 1 280 ? -2.392 -2.420 -18.345 1.00 89.19 280 ILE A O 1
ATOM 2083 N N . THR A 1 281 ? -0.991 -0.767 -18.935 1.00 93.94 281 THR A N 1
ATOM 2084 C CA . THR A 1 281 ? -0.674 -1.330 -20.252 1.00 93.94 281 THR A CA 1
ATOM 2085 C C . THR A 1 281 ? 0.674 -2.033 -20.185 1.00 93.94 281 THR A C 1
ATOM 2087 O O . THR A 1 281 ? 1.512 -1.653 -19.374 1.00 93.94 281 THR A O 1
ATOM 2090 N N . TYR A 1 282 ? 0.871 -3.084 -20.967 1.00 93.69 282 TYR A N 1
ATOM 2091 C CA . TYR A 1 282 ? 2.109 -3.856 -20.971 1.00 93.69 282 TYR A CA 1
ATOM 2092 C C . TYR A 1 282 ? 2.247 -4.650 -22.266 1.00 93.69 282 TYR A C 1
ATOM 2094 O O . TYR A 1 282 ? 1.251 -4.904 -22.947 1.00 93.69 282 TYR A O 1
ATOM 2102 N N . GLN A 1 283 ? 3.470 -5.071 -22.585 1.00 91.88 283 GLN A N 1
ATOM 2103 C CA . GLN A 1 283 ? 3.716 -6.002 -23.685 1.00 91.88 283 GLN A CA 1
ATOM 2104 C C . GLN A 1 283 ? 3.719 -7.445 -23.170 1.00 91.88 283 GLN A C 1
ATOM 2106 O O . GLN A 1 283 ? 4.255 -7.732 -22.094 1.00 91.88 283 GLN A O 1
ATOM 2111 N N . SER A 1 284 ? 3.128 -8.359 -23.936 1.00 89.31 284 SER A N 1
ATOM 2112 C CA . SER A 1 284 ? 3.017 -9.777 -23.591 1.00 89.31 284 SER A CA 1
ATOM 2113 C C . SER A 1 284 ? 3.532 -10.674 -24.710 1.00 89.31 284 SER A C 1
ATOM 2115 O O . SER A 1 284 ? 3.271 -10.445 -25.891 1.00 89.31 284 SER A O 1
ATOM 2117 N N . PHE A 1 285 ? 4.216 -11.747 -24.310 1.00 84.38 285 PHE A N 1
ATOM 2118 C CA . PHE A 1 285 ? 4.731 -12.792 -25.194 1.00 84.38 285 PHE A CA 1
ATOM 2119 C C . PHE A 1 285 ? 3.775 -13.990 -25.325 1.00 84.38 285 PHE A C 1
ATOM 2121 O O . PHE A 1 285 ? 4.144 -15.001 -25.918 1.00 84.38 285 PHE A O 1
ATOM 2128 N N . GLU A 1 286 ? 2.552 -13.903 -24.789 1.00 79.56 286 GLU A N 1
ATOM 2129 C CA . GLU A 1 286 ? 1.564 -14.996 -24.775 1.00 79.56 286 GLU A CA 1
ATOM 2130 C C . GLU A 1 286 ? 1.322 -15.634 -26.154 1.00 79.56 286 GLU A C 1
ATOM 2132 O O . GLU A 1 286 ? 1.114 -16.841 -26.254 1.00 79.56 286 GLU A O 1
ATOM 2137 N N . HIS A 1 287 ? 1.367 -14.828 -27.219 1.00 74.94 287 HIS A N 1
ATOM 2138 C CA . HIS A 1 287 ? 1.045 -15.250 -28.585 1.00 74.94 287 HIS A CA 1
ATOM 2139 C C . HIS A 1 287 ? 2.268 -15.307 -29.516 1.00 74.94 287 HIS A C 1
ATOM 2141 O O . HIS A 1 287 ? 2.118 -15.439 -30.737 1.00 74.94 287 HIS A O 1
ATOM 2147 N N . ALA A 1 288 ? 3.480 -15.270 -28.955 1.00 66.75 288 ALA A N 1
ATOM 2148 C CA . ALA A 1 288 ? 4.701 -15.450 -29.725 1.00 66.75 288 ALA A CA 1
ATOM 2149 C C . ALA A 1 288 ? 4.738 -16.879 -30.307 1.00 66.75 288 ALA A C 1
ATOM 2151 O O . ALA A 1 288 ? 4.757 -17.872 -29.582 1.00 66.75 288 ALA A O 1
ATOM 2152 N N . ARG A 1 289 ? 4.698 -17.008 -31.640 1.00 58.88 289 ARG A N 1
ATOM 2153 C CA . ARG A 1 289 ? 4.795 -18.305 -32.335 1.00 58.88 289 ARG A CA 1
ATOM 2154 C C . ARG A 1 289 ? 6.175 -18.927 -32.088 1.00 58.88 289 ARG A C 1
ATOM 2156 O O . ARG A 1 289 ? 7.163 -18.220 -32.212 1.00 58.88 289 ARG A O 1
ATOM 2163 N N . ASP A 1 290 ? 6.211 -20.241 -31.833 1.00 48.97 290 ASP A N 1
ATOM 2164 C CA . ASP A 1 290 ? 7.309 -21.113 -31.336 1.00 48.97 290 ASP A CA 1
ATOM 2165 C C . ASP A 1 290 ? 8.727 -21.013 -31.965 1.00 48.97 290 ASP A C 1
ATOM 2167 O O . ASP A 1 290 ? 9.605 -21.806 -31.625 1.00 48.97 290 ASP A O 1
ATOM 2171 N N . ASN A 1 291 ? 8.994 -20.073 -32.869 1.00 50.31 291 ASN A N 1
ATOM 2172 C CA . ASN A 1 291 ? 10.345 -19.706 -33.276 1.00 50.31 291 ASN A CA 1
ATOM 2173 C C . ASN A 1 291 ? 10.633 -18.301 -32.741 1.00 50.31 291 ASN A C 1
ATOM 2175 O O . ASN A 1 291 ? 10.023 -17.342 -33.210 1.00 50.31 291 ASN A O 1
ATOM 2179 N N . GLU A 1 292 ? 11.592 -18.199 -31.818 1.00 49.72 292 GLU A N 1
ATOM 2180 C CA . GLU A 1 292 ? 12.034 -16.980 -31.111 1.00 49.72 292 GLU A CA 1
ATOM 2181 C C . GLU A 1 292 ? 12.372 -15.776 -32.022 1.00 49.72 292 GLU A C 1
ATOM 2183 O O . GLU A 1 292 ? 12.502 -14.663 -31.531 1.00 49.72 292 GLU A O 1
ATOM 2188 N N . ASP A 1 293 ? 12.430 -15.967 -33.344 1.00 4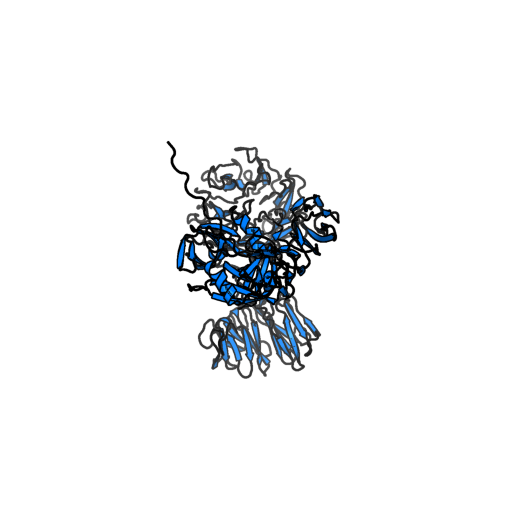8.12 293 ASP A N 1
ATOM 2189 C CA . ASP A 1 293 ? 12.714 -14.926 -34.336 1.00 48.12 293 ASP A CA 1
ATOM 2190 C C . ASP A 1 293 ? 11.492 -14.469 -35.173 1.00 48.12 293 ASP A C 1
ATOM 2192 O O . ASP A 1 293 ? 11.658 -13.619 -36.046 1.00 48.12 293 ASP A O 1
ATOM 2196 N N . GLN A 1 294 ? 10.282 -15.044 -35.012 1.00 46.94 294 GLN A N 1
ATOM 2197 C CA . GLN A 1 294 ? 9.140 -14.762 -35.921 1.00 46.94 294 GLN A CA 1
ATOM 2198 C C . GLN A 1 294 ? 7.735 -14.664 -35.283 1.00 46.94 294 GLN A C 1
ATOM 2200 O O . GLN A 1 294 ? 6.739 -14.607 -36.012 1.00 46.94 294 GLN A O 1
ATOM 2205 N N . GLY A 1 295 ? 7.615 -14.656 -33.954 1.00 52.59 295 GLY A N 1
ATOM 2206 C CA . GLY A 1 295 ? 6.346 -14.453 -33.244 1.00 52.59 295 GLY A CA 1
ATOM 2207 C C . GLY A 1 295 ? 6.311 -13.109 -32.521 1.00 52.59 295 GLY A C 1
ATOM 2208 O O . GLY A 1 295 ? 7.069 -12.935 -31.576 1.00 52.59 295 GLY A O 1
ATOM 2209 N N . GLY A 1 296 ? 5.456 -12.182 -32.955 1.00 72.31 296 GLY A N 1
ATOM 2210 C CA . GLY A 1 296 ? 5.365 -10.837 -32.382 1.00 72.31 296 GLY A CA 1
ATOM 2211 C C . GLY A 1 296 ? 4.765 -10.790 -30.971 1.00 72.31 296 GLY A C 1
ATOM 2212 O O . GLY A 1 296 ? 3.901 -11.601 -30.628 1.00 72.31 296 GLY A O 1
ATOM 2213 N N . THR A 1 297 ? 5.266 -9.870 -30.148 1.00 85.88 297 THR A N 1
ATOM 2214 C CA . THR A 1 297 ? 4.647 -9.412 -28.895 1.00 85.88 297 THR A CA 1
ATOM 2215 C C . THR A 1 297 ? 3.384 -8.615 -29.177 1.00 85.88 297 THR A C 1
ATOM 2217 O O . THR A 1 297 ? 3.214 -8.069 -30.260 1.00 85.88 297 THR A O 1
ATOM 2220 N N . GLU A 1 298 ? 2.494 -8.547 -28.193 1.00 90.56 298 GLU A N 1
ATOM 2221 C CA . GLU A 1 298 ? 1.236 -7.810 -28.310 1.00 90.56 298 GLU A CA 1
ATOM 2222 C C . GLU A 1 298 ? 1.025 -6.911 -27.094 1.00 90.56 298 GLU A C 1
ATOM 2224 O O . GLU A 1 298 ? 1.437 -7.249 -25.977 1.00 90.56 298 GLU A O 1
ATOM 2229 N N . ILE A 1 299 ? 0.328 -5.794 -27.296 1.00 93.50 299 ILE A N 1
ATOM 2230 C CA . ILE A 1 299 ? -0.034 -4.854 -26.242 1.00 93.50 299 ILE A CA 1
ATOM 2231 C C . ILE A 1 299 ? -1.315 -5.309 -25.560 1.00 93.50 299 ILE A C 1
ATOM 2233 O O . ILE A 1 299 ? -2.353 -5.542 -26.186 1.00 93.50 299 ILE A O 1
ATOM 2237 N N . TYR A 1 300 ? -1.249 -5.369 -24.239 1.00 92.06 300 TYR A N 1
ATOM 2238 C CA . TYR A 1 300 ? -2.375 -5.637 -23.368 1.00 92.06 300 TYR A CA 1
ATOM 2239 C C . TYR A 1 300 ? -2.647 -4.429 -22.489 1.00 92.06 300 TYR A C 1
ATOM 2241 O O . TYR A 1 300 ? -1.769 -3.619 -22.183 1.00 92.06 300 TYR A O 1
ATOM 2249 N N . VAL A 1 301 ? -3.892 -4.342 -22.054 1.00 90.62 301 VAL A N 1
ATOM 2250 C CA . VAL A 1 301 ? -4.310 -3.531 -20.924 1.00 90.62 301 VAL A CA 1
ATOM 2251 C C . VAL A 1 301 ? -4.917 -4.464 -19.902 1.00 90.62 301 VAL A C 1
ATOM 2253 O O . VAL A 1 301 ? -5.696 -5.353 -20.228 1.00 90.62 301 VAL A O 1
ATOM 2256 N N . MET A 1 302 ? -4.549 -4.267 -18.654 1.00 81.88 302 MET A N 1
ATOM 2257 C CA . MET A 1 302 ? -5.210 -4.868 -17.512 1.00 81.88 302 MET A CA 1
ATOM 2258 C C . MET A 1 302 ? -5.653 -3.760 -16.581 1.00 81.88 302 MET A C 1
ATOM 2260 O O . MET A 1 302 ? -5.124 -2.643 -16.624 1.00 81.88 302 MET A O 1
ATOM 2264 N N . ASP A 1 303 ? -6.598 -4.069 -15.711 1.00 69.56 303 ASP A N 1
ATOM 2265 C CA . ASP A 1 303 ? -6.751 -3.237 -14.534 1.00 69.56 303 ASP A CA 1
ATOM 2266 C C . ASP A 1 303 ? -5.442 -3.306 -13.740 1.00 69.56 303 ASP A C 1
ATOM 2268 O O . ASP A 1 303 ? -4.700 -4.288 -13.810 1.00 69.56 303 ASP A O 1
ATOM 2272 N N . VAL A 1 304 ? -5.145 -2.279 -12.94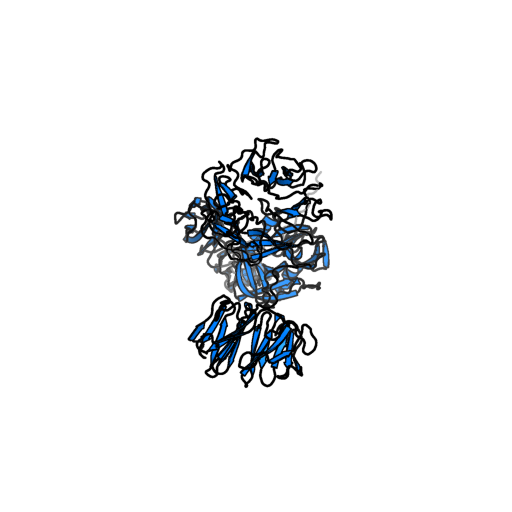6 1.00 64.12 304 VAL A N 1
ATOM 2273 C CA . VAL A 1 304 ? -3.983 -2.206 -12.022 1.00 64.12 304 VAL A CA 1
ATOM 2274 C C . VAL A 1 304 ? -3.930 -3.330 -10.977 1.00 64.12 304 VAL A C 1
ATOM 2276 O O . VAL A 1 304 ? -3.094 -3.362 -10.089 1.00 64.12 304 VAL A O 1
ATOM 2279 N N . ASP A 1 305 ? -4.875 -4.227 -11.126 1.00 57.16 305 ASP A N 1
ATOM 2280 C CA . ASP A 1 305 ? -5.352 -5.327 -10.354 1.00 57.16 305 ASP A CA 1
ATOM 2281 C C . ASP A 1 305 ? -4.852 -6.681 -10.850 1.00 57.16 305 ASP A C 1
ATOM 2283 O O . ASP A 1 305 ? -4.770 -7.648 -10.098 1.00 57.16 305 ASP A O 1
ATOM 2287 N N . GLY A 1 306 ? -4.367 -6.700 -12.090 1.00 66.31 306 GLY A N 1
ATOM 2288 C CA . GLY A 1 306 ? -3.952 -7.913 -12.774 1.00 66.31 306 GLY A CA 1
ATOM 2289 C C . GLY A 1 306 ? -5.119 -8.627 -13.463 1.00 66.31 306 GLY A C 1
ATOM 2290 O O . GLY A 1 306 ? -4.878 -9.490 -14.308 1.00 66.31 306 GLY A O 1
ATOM 2291 N N . GLY A 1 307 ? -6.365 -8.261 -13.163 1.00 65.19 307 GLY A N 1
ATOM 2292 C CA . GLY A 1 307 ? -7.599 -8.721 -13.787 1.00 65.19 307 GLY A CA 1
ATOM 2293 C C . GLY A 1 307 ? -8.070 -7.847 -14.954 1.00 65.19 307 GLY A C 1
ATOM 2294 O O . GLY A 1 307 ? -7.371 -6.951 -15.432 1.00 65.19 307 GLY A O 1
ATOM 2295 N N . ASN A 1 308 ? -9.253 -8.186 -15.485 1.00 68.06 308 ASN A N 1
ATOM 2296 C CA . ASN A 1 308 ? -9.874 -7.575 -16.674 1.00 68.06 308 ASN A CA 1
ATOM 2297 C C . ASN A 1 308 ? -8.893 -7.330 -17.831 1.00 68.06 308 ASN A C 1
ATOM 2299 O O . ASN A 1 308 ? -8.846 -6.257 -18.432 1.00 68.06 308 ASN A O 1
ATOM 2303 N N . ARG A 1 309 ? -8.094 -8.352 -18.138 1.00 82.62 309 ARG A N 1
ATOM 2304 C CA . ARG A 1 309 ? -7.086 -8.289 -19.194 1.00 82.62 309 ARG A CA 1
ATOM 2305 C C . ARG A 1 309 ? -7.755 -8.237 -20.559 1.00 82.62 309 ARG A C 1
ATOM 2307 O O . ARG A 1 309 ? -8.576 -9.088 -20.898 1.00 82.62 309 ARG A O 1
ATOM 2314 N N . VAL A 1 310 ? -7.357 -7.256 -21.350 1.00 85.75 310 VAL A N 1
ATOM 2315 C CA . VAL A 1 310 ? -7.827 -7.020 -22.707 1.00 85.75 310 VAL A CA 1
ATOM 2316 C C . VAL A 1 310 ? -6.608 -6.890 -23.605 1.00 85.75 310 VAL A C 1
ATOM 2318 O O . VAL A 1 310 ? -5.731 -6.061 -23.370 1.00 85.75 310 VAL A O 1
ATOM 2321 N N . ARG A 1 311 ? -6.557 -7.715 -24.648 1.00 90.12 311 ARG A N 1
ATOM 2322 C CA . ARG A 1 311 ? -5.580 -7.584 -25.727 1.00 90.12 311 ARG A CA 1
ATOM 2323 C C . ARG A 1 311 ? -5.980 -6.399 -26.609 1.00 90.12 311 ARG A C 1
ATOM 2325 O O . ARG A 1 311 ? -7.095 -6.397 -27.128 1.00 90.12 311 ARG A O 1
ATOM 2332 N N . LEU A 1 312 ? -5.103 -5.408 -26.763 1.00 91.00 312 LEU A N 1
ATOM 2333 C CA . LEU A 1 312 ? -5.356 -4.228 -27.600 1.00 91.00 312 LEU A CA 1
ATOM 2334 C C . LEU A 1 312 ? -4.933 -4.435 -29.052 1.00 91.00 312 LEU A C 1
ATOM 2336 O O . LEU A 1 312 ? -5.581 -3.916 -29.959 1.00 91.00 312 LEU A O 1
ATOM 2340 N N . THR A 1 313 ? -3.854 -5.178 -29.273 1.00 89.38 313 THR A N 1
ATOM 2341 C CA . THR A 1 313 ? -3.310 -5.438 -30.605 1.00 89.38 313 THR A CA 1
ATOM 2342 C C . THR A 1 313 ? -3.437 -6.921 -30.934 1.00 89.38 313 THR A C 1
ATOM 2344 O O . THR A 1 313 ? -3.198 -7.789 -30.098 1.00 89.38 313 THR A O 1
ATOM 2347 N N . ASP A 1 314 ? -3.913 -7.222 -32.140 1.00 85.69 314 ASP A N 1
ATOM 2348 C CA . ASP A 1 314 ? -3.975 -8.587 -32.665 1.00 85.69 314 ASP A CA 1
ATOM 2349 C C . ASP A 1 314 ? -3.499 -8.584 -34.108 1.00 85.69 314 ASP A C 1
ATOM 2351 O O . ASP A 1 314 ? -4.285 -8.492 -35.058 1.00 85.69 314 ASP A O 1
ATOM 2355 N N . ASN A 1 315 ? -2.183 -8.595 -34.266 1.00 76.69 315 ASN A N 1
ATOM 2356 C CA . ASN A 1 315 ? -1.544 -8.598 -35.565 1.00 76.69 315 ASN A CA 1
ATOM 2357 C C . ASN A 1 315 ? -0.433 -9.666 -35.592 1.00 76.69 315 ASN A C 1
ATOM 2359 O O . ASN A 1 315 ? -0.420 -10.608 -34.806 1.00 76.69 315 ASN A O 1
ATOM 2363 N N . SER A 1 316 ? 0.401 -9.661 -36.630 1.00 75.19 316 SER A N 1
ATOM 2364 C CA . SER A 1 316 ? 1.522 -10.606 -36.743 1.00 75.19 316 SER A CA 1
ATOM 2365 C C . SER A 1 316 ? 2.869 -9.909 -36.562 1.00 75.19 316 SER A C 1
ATOM 2367 O O . SER A 1 316 ? 3.868 -10.390 -37.097 1.00 75.19 316 SER A O 1
ATOM 2369 N N . TRP A 1 317 ? 2.852 -8.737 -35.937 1.00 82.06 317 TRP A N 1
ATOM 2370 C CA . TRP A 1 317 ? 3.967 -7.831 -35.702 1.00 82.06 317 TRP A CA 1
ATOM 2371 C C . TRP A 1 317 ? 4.307 -7.861 -34.212 1.00 82.06 317 TRP A C 1
ATOM 2373 O O . TRP A 1 317 ? 3.517 -8.309 -33.386 1.00 82.06 317 TRP A O 1
ATOM 2383 N N . ARG A 1 318 ? 5.526 -7.462 -33.895 1.00 85.62 318 ARG A N 1
ATOM 2384 C CA . ARG A 1 318 ? 6.057 -7.262 -32.560 1.00 85.62 318 ARG A CA 1
ATOM 2385 C C . ARG A 1 318 ? 5.671 -5.866 -32.110 1.00 85.62 318 ARG A C 1
ATOM 2387 O O . ARG A 1 318 ? 6.217 -4.897 -32.632 1.00 85.62 318 ARG A O 1
ATOM 2394 N N . ASP A 1 319 ? 4.753 -5.793 -31.158 1.00 89.94 319 ASP A N 1
ATOM 2395 C CA . ASP A 1 319 ? 4.278 -4.553 -30.569 1.00 89.94 319 ASP A CA 1
ATOM 2396 C C . ASP A 1 319 ? 4.858 -4.369 -29.153 1.00 89.94 319 ASP A C 1
ATOM 2398 O O . ASP A 1 319 ? 4.545 -5.128 -28.233 1.00 89.94 319 ASP A O 1
ATOM 2402 N N . ASP A 1 320 ? 5.698 -3.344 -28.974 1.00 91.00 320 ASP A N 1
ATOM 2403 C CA . ASP A 1 320 ? 6.517 -3.118 -27.775 1.00 91.00 320 ASP A CA 1
ATOM 2404 C C . ASP A 1 320 ? 6.422 -1.678 -27.229 1.00 91.00 320 ASP A C 1
ATOM 2406 O O . ASP A 1 320 ? 5.998 -0.748 -27.916 1.00 91.00 320 ASP A O 1
ATOM 2410 N N . TYR A 1 321 ? 6.907 -1.465 -26.000 1.00 92.44 321 TYR A N 1
ATOM 2411 C CA . TYR A 1 321 ? 7.036 -0.150 -25.340 1.00 92.44 321 TYR A CA 1
ATOM 2412 C C . TYR A 1 321 ? 5.738 0.684 -25.298 1.00 92.44 321 TYR A C 1
ATOM 2414 O O . TYR A 1 321 ? 5.715 1.818 -25.795 1.00 92.44 321 TYR A O 1
ATOM 2422 N N . PRO A 1 322 ? 4.642 0.161 -24.718 1.00 95.25 322 PRO A N 1
ATOM 2423 C CA . PRO A 1 322 ? 3.396 0.906 -24.647 1.00 95.25 322 PRO A CA 1
ATOM 2424 C C . PRO A 1 322 ? 3.468 2.078 -23.653 1.00 95.25 322 PRO A C 1
ATOM 2426 O O . PRO A 1 322 ? 4.034 1.975 -22.566 1.00 95.25 322 PRO A O 1
ATOM 2429 N N . SER A 1 323 ? 2.836 3.200 -24.001 1.00 93.00 323 SER A N 1
ATOM 2430 C CA . SER A 1 323 ? 2.731 4.392 -23.154 1.00 93.00 323 SER A CA 1
ATOM 2431 C C . SER A 1 323 ? 1.365 5.069 -23.307 1.00 93.00 323 SER A C 1
ATOM 2433 O O . SER A 1 323 ? 0.843 5.216 -24.415 1.00 93.00 323 SER A O 1
ATOM 2435 N N . TRP A 1 324 ? 0.770 5.492 -22.192 1.00 92.44 324 TRP A N 1
ATOM 2436 C CA . TRP A 1 324 ? -0.550 6.128 -22.175 1.00 92.44 324 TRP A CA 1
ATOM 2437 C C . TRP A 1 324 ? -0.498 7.598 -22.588 1.00 92.44 324 TRP A C 1
ATOM 2439 O O . TRP A 1 324 ? 0.406 8.338 -22.199 1.00 92.44 324 TRP A O 1
ATOM 2449 N N . SER A 1 325 ? -1.524 8.053 -23.309 1.00 90.88 325 SER A N 1
ATOM 2450 C CA . SER A 1 325 ? -1.810 9.483 -23.432 1.00 90.88 325 SER A CA 1
ATOM 2451 C C . SER A 1 325 ? -2.232 10.060 -22.080 1.00 90.88 325 SER A C 1
ATOM 2453 O O . SER A 1 325 ? -2.797 9.357 -21.247 1.00 90.88 325 SER A O 1
ATOM 2455 N N . ALA A 1 326 ? -2.006 11.358 -21.862 1.00 84.88 326 ALA A N 1
ATOM 2456 C CA . ALA A 1 326 ? -2.281 12.021 -20.583 1.00 84.88 326 ALA A CA 1
ATOM 2457 C C . ALA A 1 326 ? -3.758 11.982 -20.135 1.00 84.88 326 ALA A C 1
ATOM 2459 O O . ALA A 1 326 ? -4.043 12.088 -18.944 1.00 84.88 326 ALA A O 1
ATOM 2460 N N . ASP A 1 327 ? -4.689 11.813 -21.077 1.00 84.75 327 ASP A N 1
ATOM 2461 C CA . ASP A 1 327 ? -6.126 11.644 -20.828 1.00 84.75 327 ASP A CA 1
ATOM 2462 C C . ASP A 1 327 ? -6.547 10.179 -20.598 1.00 84.75 327 ASP A C 1
ATOM 2464 O O . ASP A 1 327 ? -7.716 9.920 -20.321 1.00 84.75 327 ASP A O 1
ATOM 2468 N N . GLY A 1 328 ? -5.624 9.219 -20.734 1.00 88.81 328 GLY A N 1
ATOM 2469 C CA . GLY A 1 328 ? -5.889 7.782 -20.621 1.00 88.81 328 GLY A CA 1
ATOM 2470 C C . GLY A 1 328 ? -6.691 7.191 -21.785 1.00 88.81 328 GLY A C 1
ATOM 2471 O O . GLY A 1 328 ? -7.063 6.024 -21.737 1.00 88.81 328 GLY A O 1
ATOM 2472 N N . GLY A 1 329 ? -6.981 7.968 -22.832 1.00 90.00 329 GLY A N 1
ATOM 2473 C CA . GLY A 1 329 ? -7.824 7.522 -23.942 1.00 90.00 329 GLY A CA 1
ATOM 2474 C C . GLY A 1 329 ? -7.093 6.699 -25.005 1.00 90.00 329 GLY A C 1
ATOM 2475 O O . GLY A 1 329 ? -7.749 6.019 -25.791 1.00 90.00 329 GLY A O 1
ATOM 2476 N N . LYS A 1 330 ? -5.758 6.776 -25.067 1.00 92.50 330 LYS A N 1
ATOM 2477 C CA . LYS A 1 330 ? -4.940 6.162 -26.123 1.00 92.50 330 LYS A CA 1
ATOM 2478 C C . LYS A 1 330 ? -3.662 5.548 -25.568 1.00 92.50 330 LYS A C 1
ATOM 2480 O O . LYS A 1 330 ? -3.135 5.998 -24.551 1.00 92.50 330 LYS A O 1
ATOM 2485 N N . VAL A 1 331 ? -3.126 4.587 -26.311 1.00 94.69 331 VAL A N 1
ATOM 2486 C CA . VAL A 1 331 ? -1.825 3.959 -26.077 1.00 94.69 331 VAL A CA 1
ATOM 2487 C C . VAL A 1 331 ? -0.958 4.141 -27.324 1.00 94.69 331 VAL A C 1
ATOM 2489 O O . VAL A 1 331 ? -1.402 3.863 -28.438 1.00 94.69 331 VAL A O 1
ATOM 2492 N N . VAL A 1 332 ? 0.265 4.648 -27.149 1.00 94.56 332 VAL A N 1
ATOM 2493 C CA . VAL A 1 332 ? 1.313 4.676 -28.185 1.00 94.56 332 VAL A CA 1
ATOM 2494 C C . VAL A 1 332 ? 2.275 3.519 -27.956 1.00 94.56 332 VAL A C 1
ATOM 2496 O O . VAL A 1 332 ? 2.533 3.188 -26.806 1.00 94.56 332 VAL A O 1
ATOM 2499 N N . PHE A 1 333 ? 2.796 2.916 -29.018 1.00 94.19 333 PHE A N 1
ATOM 2500 C CA . PHE A 1 333 ? 3.728 1.789 -28.944 1.00 94.19 333 PHE A CA 1
ATOM 2501 C C . PHE A 1 333 ? 4.590 1.703 -30.213 1.00 94.19 333 PHE A C 1
ATOM 2503 O O . PHE A 1 333 ? 4.336 2.403 -31.197 1.00 94.19 333 PHE A O 1
ATOM 2510 N N . MET A 1 334 ? 5.635 0.883 -30.185 1.00 92.62 334 MET A N 1
ATOM 2511 C CA . MET A 1 334 ? 6.488 0.549 -31.329 1.00 92.62 334 MET A CA 1
ATOM 2512 C C . MET A 1 334 ? 6.008 -0.755 -31.976 1.00 92.62 334 MET A C 1
ATOM 2514 O O . MET A 1 334 ? 5.642 -1.666 -31.252 1.00 92.62 334 MET A O 1
ATOM 2518 N N . SER A 1 335 ? 6.009 -0.845 -33.309 1.00 90.19 335 SER A N 1
ATOM 2519 C CA . SER A 1 335 ? 5.604 -2.037 -34.067 1.00 90.19 335 SER A CA 1
ATOM 2520 C C . SER A 1 335 ? 6.507 -2.308 -35.278 1.00 90.19 335 SER A C 1
ATOM 2522 O O . SER A 1 335 ? 6.881 -1.367 -35.992 1.00 90.19 335 SER A O 1
ATOM 2524 N N . ASP A 1 336 ? 6.816 -3.581 -35.557 1.00 81.19 336 ASP A N 1
ATOM 2525 C CA . ASP A 1 336 ? 7.649 -4.039 -36.686 1.00 81.19 336 ASP A CA 1
ATOM 2526 C C . ASP A 1 336 ? 6.837 -4.596 -37.882 1.00 81.19 336 ASP A C 1
ATOM 2528 O O . ASP A 1 336 ? 6.947 -5.748 -38.294 1.00 81.19 336 ASP A O 1
ATOM 2532 N N . SER A 1 337 ? 6.004 -3.768 -38.517 1.00 68.94 337 SER A N 1
ATOM 2533 C CA . SER A 1 337 ? 5.123 -4.228 -39.607 1.00 68.94 337 SER A CA 1
ATOM 2534 C C . SER A 1 337 ? 5.824 -5.120 -40.659 1.00 68.94 337 SER A C 1
ATOM 2536 O O . SER A 1 337 ? 6.793 -4.698 -41.302 1.00 68.94 337 SER A O 1
ATOM 2538 N N . GLN A 1 338 ? 5.318 -6.349 -40.862 1.00 54.16 338 GLN A N 1
ATOM 2539 C CA . GLN A 1 338 ? 5.881 -7.324 -41.810 1.00 54.16 338 GLN A CA 1
ATOM 2540 C C . GLN A 1 338 ? 5.990 -6.732 -43.226 1.00 54.16 338 GLN A C 1
ATOM 2542 O O . GLN A 1 338 ? 4.985 -6.552 -43.917 1.00 54.16 338 GLN A O 1
ATOM 2547 N N . GLY A 1 339 ? 7.224 -6.486 -43.674 1.00 54.16 339 GLY A N 1
ATOM 2548 C CA . GLY A 1 339 ? 7.539 -6.085 -45.049 1.00 54.16 339 GLY A CA 1
ATOM 2549 C C . GLY A 1 339 ? 8.664 -5.058 -45.195 1.00 54.16 339 GLY A C 1
ATOM 2550 O O . GLY A 1 339 ? 9.316 -5.065 -46.236 1.00 54.16 339 GLY A O 1
ATOM 2551 N N . ASP A 1 340 ? 8.922 -4.234 -44.171 1.00 56.31 340 ASP A N 1
ATOM 2552 C CA . ASP A 1 340 ? 9.813 -3.063 -44.293 1.00 56.31 340 ASP A CA 1
ATOM 2553 C C . ASP A 1 340 ? 11.098 -3.105 -43.437 1.00 56.31 340 ASP A C 1
ATOM 2555 O O . ASP A 1 340 ? 11.901 -2.177 -43.545 1.00 56.31 340 ASP A O 1
ATOM 2559 N N . GLU A 1 341 ? 11.325 -4.155 -42.630 1.00 58.06 341 GLU A N 1
ATOM 2560 C CA . GLU A 1 341 ? 12.479 -4.295 -41.702 1.00 58.06 341 GLU A CA 1
ATOM 2561 C C . GLU A 1 341 ? 12.697 -3.072 -40.777 1.00 58.06 341 GLU A C 1
ATOM 2563 O O . GLU A 1 341 ? 13.822 -2.810 -40.358 1.00 58.06 341 GLU A O 1
ATOM 2568 N N . LYS A 1 342 ? 11.655 -2.276 -40.488 1.00 77.06 342 LYS A N 1
ATOM 2569 C CA . LYS A 1 342 ? 11.778 -1.033 -39.706 1.00 77.06 342 LYS A CA 1
ATOM 2570 C C . LYS A 1 342 ? 10.731 -0.936 -38.610 1.00 77.06 342 LYS A C 1
ATOM 2572 O O . LYS A 1 342 ? 9.540 -1.048 -38.892 1.00 77.06 342 LYS A O 1
ATOM 2577 N N . GLU A 1 343 ? 11.178 -0.585 -37.415 1.00 87.12 343 GLU A N 1
ATOM 2578 C CA . GLU A 1 343 ? 10.363 -0.307 -36.238 1.00 87.12 343 GLU A CA 1
ATOM 2579 C C . GLU A 1 343 ? 9.697 1.073 -36.387 1.00 87.12 343 GLU A C 1
ATOM 2581 O O . GLU A 1 343 ? 10.350 2.092 -36.659 1.00 87.12 343 GLU A O 1
ATOM 2586 N N . GLN A 1 344 ? 8.369 1.123 -36.285 1.00 88.94 344 GLN A N 1
ATOM 2587 C CA . GLN A 1 344 ? 7.577 2.350 -36.421 1.00 88.94 344 GLN A CA 1
ATOM 2588 C C . GLN A 1 344 ? 6.705 2.581 -35.193 1.00 88.94 344 GLN A C 1
ATOM 2590 O O . GLN A 1 344 ? 6.331 1.647 -34.499 1.00 88.94 344 GLN A O 1
ATOM 2595 N N . ILE A 1 345 ? 6.337 3.835 -34.948 1.00 91.06 345 ILE A N 1
ATOM 2596 C CA . ILE A 1 345 ? 5.459 4.205 -33.841 1.00 91.06 345 ILE A CA 1
ATOM 2597 C C . ILE A 1 345 ? 4.000 4.142 -34.296 1.00 91.06 345 ILE A C 1
ATOM 2599 O O . ILE A 1 345 ? 3.649 4.707 -35.336 1.00 91.06 345 ILE A O 1
ATOM 2603 N N . TYR A 1 346 ? 3.155 3.493 -33.501 1.00 91.38 346 TYR A N 1
ATOM 2604 C CA . TYR A 1 346 ? 1.716 3.334 -33.694 1.00 91.38 346 TYR A CA 1
ATOM 2605 C C . TYR A 1 346 ? 0.941 3.870 -32.493 1.00 91.38 346 TYR A C 1
ATOM 2607 O O . TYR A 1 346 ? 1.469 3.989 -31.392 1.00 91.38 346 TYR A O 1
ATOM 2615 N N . VAL A 1 347 ? -0.328 4.208 -32.717 1.00 92.12 347 VAL A N 1
ATOM 2616 C CA . VAL A 1 347 ? -1.285 4.602 -31.679 1.00 92.12 347 VAL A CA 1
ATOM 2617 C C . VAL A 1 347 ? -2.560 3.788 -31.848 1.00 92.12 347 VAL A C 1
ATOM 2619 O O . VAL A 1 347 ? -3.033 3.607 -32.971 1.00 92.12 347 VAL A O 1
ATOM 2622 N N . VAL A 1 348 ? -3.126 3.343 -30.730 1.00 92.19 348 VAL A N 1
ATOM 2623 C CA . VAL A 1 348 ? -4.427 2.673 -30.629 1.00 92.19 348 VAL A CA 1
ATOM 2624 C C . VAL A 1 348 ? -5.246 3.334 -29.520 1.00 92.19 348 VAL A C 1
ATOM 2626 O O . VAL A 1 348 ? -4.683 3.876 -28.566 1.00 92.19 348 VAL A O 1
ATOM 2629 N N . ASP A 1 349 ? -6.568 3.332 -29.642 1.00 91.19 349 ASP A N 1
ATOM 2630 C CA . ASP A 1 349 ? -7.439 3.753 -28.546 1.00 91.19 349 ASP A CA 1
ATOM 2631 C C . ASP A 1 349 ? -7.421 2.703 -27.420 1.00 91.19 349 ASP A C 1
ATOM 2633 O O . ASP A 1 349 ? -7.142 1.523 -27.642 1.00 91.19 349 ASP A O 1
ATOM 2637 N N . ALA A 1 350 ? -7.721 3.121 -26.189 1.00 87.31 350 ALA A N 1
ATOM 2638 C CA . ALA A 1 350 ? -7.669 2.259 -25.002 1.00 87.31 350 ALA A CA 1
ATOM 2639 C C . ALA A 1 350 ? -8.652 1.068 -25.030 1.00 87.31 350 ALA A C 1
ATOM 2641 O O . ALA A 1 350 ? -8.553 0.166 -24.200 1.00 87.31 350 ALA A O 1
ATOM 2642 N N . ASP A 1 351 ? -9.607 1.064 -25.962 1.00 83.50 351 ASP A N 1
ATOM 2643 C CA . ASP A 1 351 ? -10.553 -0.025 -26.222 1.00 83.50 351 ASP A CA 1
ATOM 2644 C C . ASP A 1 351 ? -10.127 -0.945 -27.388 1.00 83.50 351 ASP A C 1
ATOM 2646 O O . ASP A 1 351 ? -10.861 -1.867 -27.745 1.00 83.50 351 ASP A O 1
ATOM 2650 N N . GLY A 1 352 ? -8.953 -0.703 -27.982 1.00 86.12 352 GLY A N 1
ATOM 2651 C CA . GLY A 1 352 ? -8.417 -1.443 -29.128 1.00 86.12 352 GLY A CA 1
ATOM 2652 C C . GLY A 1 352 ? -8.868 -0.903 -30.491 1.00 86.12 352 GLY A C 1
ATOM 2653 O O . GLY A 1 352 ? -8.491 -1.451 -31.529 1.00 86.12 352 GLY A O 1
ATOM 2654 N N . ALA A 1 353 ? -9.675 0.161 -30.534 1.00 88.62 353 ALA A N 1
ATOM 2655 C CA . ALA A 1 353 ? -10.106 0.770 -31.786 1.00 88.62 353 ALA A CA 1
ATOM 2656 C C . ALA A 1 353 ? -9.033 1.690 -32.401 1.00 88.62 353 ALA A C 1
ATOM 2658 O O . ALA A 1 353 ? -8.050 2.077 -31.774 1.00 88.62 353 ALA A O 1
ATOM 2659 N N . ASN A 1 354 ? -9.247 2.072 -33.665 1.00 88.31 354 ASN A N 1
ATOM 2660 C CA . ASN A 1 354 ? -8.496 3.128 -34.361 1.00 88.31 354 ASN A CA 1
ATOM 2661 C C . ASN A 1 354 ? -6.963 2.964 -34.380 1.00 88.31 354 ASN A C 1
ATOM 2663 O O . ASN A 1 354 ? -6.232 3.957 -34.384 1.00 88.31 354 ASN A O 1
ATOM 2667 N N . LEU A 1 355 ? -6.481 1.720 -34.469 1.00 89.75 355 LEU A N 1
ATOM 2668 C CA . LEU A 1 355 ? -5.066 1.423 -34.679 1.00 89.75 355 LEU A CA 1
ATOM 2669 C C . LEU A 1 355 ? -4.526 2.138 -35.930 1.00 89.75 355 LEU A C 1
ATOM 2671 O O . LEU A 1 355 ? -5.031 1.942 -37.040 1.00 89.75 355 LEU A O 1
ATOM 2675 N N . ARG A 1 356 ? -3.477 2.948 -35.757 1.00 88.00 356 ARG A N 1
ATOM 2676 C CA . ARG A 1 356 ? -2.852 3.721 -36.839 1.00 88.00 356 ARG A CA 1
ATOM 2677 C C . ARG A 1 356 ? -1.354 3.932 -36.636 1.00 88.00 356 ARG A C 1
ATOM 2679 O O . ARG A 1 356 ? -0.889 4.125 -35.517 1.00 88.00 356 ARG A O 1
ATOM 2686 N N . GLN A 1 357 ? -0.619 3.985 -37.742 1.00 88.44 357 GLN A N 1
ATOM 2687 C CA . GLN A 1 357 ? 0.803 4.329 -37.780 1.00 88.44 357 GLN A CA 1
ATOM 2688 C C . GLN A 1 357 ? 1.009 5.851 -37.660 1.00 88.44 357 GLN A C 1
ATOM 2690 O O . GLN A 1 357 ? 0.207 6.630 -38.178 1.00 88.44 357 GLN A O 1
ATOM 2695 N N . VAL A 1 358 ? 2.083 6.274 -36.991 1.00 87.31 358 VAL A N 1
ATOM 2696 C CA . VAL A 1 358 ? 2.455 7.685 -36.761 1.00 87.31 358 VAL A CA 1
ATOM 2697 C C . VAL A 1 358 ? 3.744 8.069 -37.496 1.00 87.31 358 VAL A C 1
ATOM 2699 O O . VAL A 1 358 ? 3.835 9.157 -38.062 1.00 87.31 358 VAL A O 1
ATOM 2702 N N . THR A 1 359 ? 4.752 7.194 -37.507 1.00 86.50 359 THR A N 1
ATOM 2703 C CA . THR A 1 359 ? 6.033 7.432 -38.200 1.00 86.50 359 THR A CA 1
ATOM 2704 C C . THR A 1 359 ? 6.111 6.633 -39.495 1.00 86.50 359 THR A C 1
ATOM 2706 O O . THR A 1 359 ? 5.585 5.533 -39.559 1.00 86.50 359 THR A O 1
ATOM 2709 N N . GLY A 1 360 ? 6.781 7.153 -40.530 1.00 78.44 360 GLY A N 1
ATOM 2710 C CA . GLY A 1 360 ? 6.936 6.465 -41.828 1.00 78.44 360 GLY A CA 1
ATOM 2711 C C . GLY A 1 360 ? 8.384 6.261 -42.290 1.00 78.44 360 GLY A C 1
ATOM 2712 O O . GLY A 1 360 ? 8.621 5.806 -43.409 1.00 78.44 360 GLY A O 1
ATOM 2713 N N . THR A 1 361 ? 9.369 6.663 -41.485 1.00 77.38 361 THR A N 1
ATOM 2714 C CA . THR A 1 361 ? 10.801 6.621 -41.825 1.00 77.38 361 THR A CA 1
ATOM 2715 C C . THR A 1 361 ? 11.644 6.424 -40.569 1.00 77.38 361 THR A C 1
ATOM 2717 O O . THR A 1 361 ? 11.227 6.842 -39.492 1.00 77.38 361 THR A O 1
ATOM 2720 N N . GLY A 1 362 ? 12.864 5.902 -40.729 1.00 77.50 362 GLY A N 1
ATOM 2721 C CA . GLY A 1 362 ? 13.756 5.608 -39.601 1.00 77.50 362 GLY A CA 1
ATOM 2722 C C . GLY A 1 362 ? 13.370 4.317 -38.884 1.00 77.50 362 GLY A C 1
ATOM 2723 O O . GLY A 1 362 ? 12.341 3.729 -39.205 1.00 77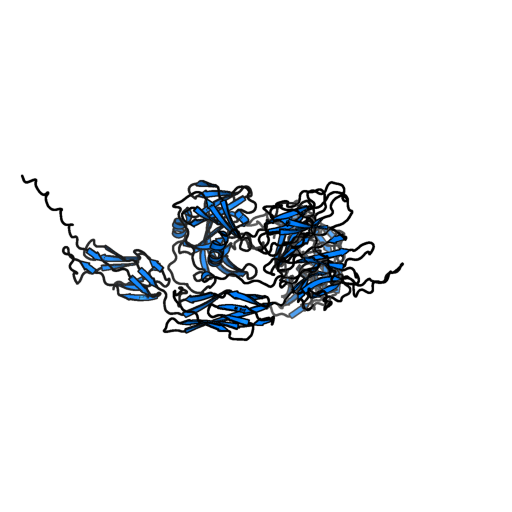.50 362 GLY A O 1
ATOM 2724 N N . ASP A 1 363 ? 14.223 3.891 -37.964 1.00 85.62 363 ASP A N 1
ATOM 2725 C CA . ASP A 1 363 ? 13.969 2.791 -37.029 1.00 85.62 363 ASP A CA 1
ATOM 2726 C C . ASP A 1 363 ? 13.685 3.421 -35.663 1.00 85.62 363 ASP A C 1
ATOM 2728 O O . ASP A 1 363 ? 14.539 4.160 -35.160 1.00 85.62 363 ASP A O 1
ATOM 2732 N N . ASN A 1 364 ? 12.464 3.279 -35.147 1.00 88.81 364 ASN A N 1
ATOM 2733 C CA . ASN A 1 364 ? 11.936 4.110 -34.064 1.00 88.81 364 ASN A CA 1
ATOM 2734 C C . ASN A 1 364 ? 11.504 3.268 -32.864 1.00 88.81 364 ASN A C 1
ATOM 2736 O O . ASN A 1 364 ? 10.781 2.297 -33.038 1.00 88.81 364 ASN A O 1
ATOM 2740 N N . THR A 1 365 ? 11.866 3.696 -31.654 1.00 90.69 365 THR A N 1
ATOM 2741 C CA . THR A 1 365 ? 11.646 2.927 -30.419 1.00 90.69 365 THR A CA 1
ATOM 2742 C C . THR A 1 365 ? 11.324 3.814 -29.210 1.00 90.69 365 THR A C 1
ATOM 2744 O O . THR A 1 365 ? 11.515 5.034 -29.264 1.00 90.69 365 THR A O 1
ATOM 2747 N N . ALA A 1 366 ? 10.850 3.188 -28.127 1.00 91.56 366 ALA A N 1
ATOM 2748 C CA . ALA A 1 366 ? 10.534 3.794 -26.830 1.00 91.56 366 ALA A CA 1
ATOM 2749 C C . ALA A 1 366 ? 9.736 5.117 -26.930 1.00 91.56 366 ALA A C 1
ATOM 2751 O O . ALA A 1 366 ? 10.233 6.173 -26.521 1.00 91.56 366 ALA A O 1
ATOM 2752 N N . PRO A 1 367 ? 8.526 5.104 -27.526 1.00 94.00 367 PRO A N 1
ATOM 2753 C CA . PRO A 1 367 ? 7.705 6.300 -27.629 1.00 94.00 367 PRO A CA 1
ATOM 2754 C C . PRO A 1 367 ? 7.091 6.697 -26.278 1.00 94.00 367 PRO A C 1
ATOM 2756 O O . PRO A 1 367 ? 6.593 5.856 -25.536 1.00 94.00 367 PRO A O 1
ATOM 2759 N N . ALA A 1 368 ? 7.033 7.998 -25.997 1.00 92.31 368 ALA A N 1
ATOM 2760 C CA . ALA A 1 368 ? 6.328 8.536 -24.836 1.00 92.31 368 ALA A CA 1
ATOM 2761 C C . ALA A 1 368 ? 5.586 9.841 -25.158 1.00 92.31 368 ALA A C 1
ATOM 2763 O O . ALA A 1 368 ? 6.072 10.694 -25.911 1.00 92.31 368 ALA A O 1
ATOM 2764 N N . TRP A 1 369 ? 4.410 10.011 -24.554 1.00 90.62 369 TRP A N 1
ATOM 2765 C CA . TRP A 1 369 ? 3.600 11.224 -24.666 1.00 90.62 369 TRP A CA 1
ATOM 2766 C C . TRP A 1 369 ? 4.147 12.362 -23.810 1.00 90.62 369 TRP A C 1
ATOM 2768 O O . TRP A 1 369 ? 4.558 12.153 -22.669 1.00 90.62 369 TRP A O 1
ATOM 2778 N N . SER A 1 370 ? 4.088 13.586 -24.337 1.00 89.00 370 SER A N 1
ATOM 2779 C CA . SER A 1 370 ? 4.203 14.786 -23.509 1.00 89.00 370 SER A CA 1
ATOM 2780 C C . SER A 1 370 ? 3.020 14.882 -22.544 1.00 89.00 370 SER A C 1
ATOM 2782 O O . SER A 1 370 ? 1.926 14.393 -22.835 1.00 89.00 370 SER A O 1
ATOM 2784 N N . HIS A 1 371 ? 3.212 15.560 -21.409 1.00 83.69 371 HIS A N 1
ATOM 2785 C CA . HIS A 1 371 ? 2.176 15.700 -20.378 1.00 83.69 371 HIS A CA 1
ATOM 2786 C C . HIS A 1 371 ? 0.862 16.317 -20.896 1.00 83.69 371 HIS A C 1
ATOM 2788 O O . HIS A 1 371 ? -0.218 15.982 -20.426 1.00 83.69 371 HIS A O 1
ATOM 2794 N N . ASP A 1 372 ? 0.941 17.198 -21.894 1.00 82.75 372 ASP A N 1
ATOM 2795 C CA . ASP A 1 372 ? -0.214 17.830 -22.542 1.00 82.75 372 ASP A CA 1
ATOM 2796 C C . ASP A 1 372 ? -0.816 17.001 -23.699 1.00 82.75 372 ASP A C 1
ATOM 2798 O O . ASP A 1 372 ? -1.787 17.426 -24.326 1.00 82.75 372 ASP A O 1
ATOM 2802 N N . GLY A 1 373 ? -0.231 15.842 -24.023 1.00 84.94 373 GLY A N 1
ATOM 2803 C CA . GLY A 1 373 ? -0.637 14.977 -25.134 1.00 84.94 373 GLY A CA 1
ATOM 2804 C C . GLY A 1 373 ? -0.383 15.553 -26.534 1.00 84.94 373 GLY A C 1
ATOM 2805 O O . GLY A 1 373 ? -0.838 14.978 -27.520 1.00 84.94 373 GLY A O 1
ATOM 2806 N N . SER A 1 374 ? 0.313 16.687 -26.659 1.00 85.75 374 SER A N 1
ATOM 2807 C CA . SER A 1 374 ? 0.527 17.364 -27.948 1.00 85.75 374 SER A CA 1
ATOM 2808 C C . SER A 1 374 ? 1.666 16.770 -28.781 1.00 85.75 374 SER A C 1
ATOM 2810 O O . SER A 1 374 ? 1.703 16.947 -29.999 1.00 85.75 374 SER A O 1
ATOM 2812 N N . GLN A 1 375 ? 2.621 16.087 -28.150 1.00 89.50 375 GLN A N 1
ATOM 2813 C CA . GLN A 1 375 ? 3.825 15.586 -28.803 1.00 89.50 375 GLN A CA 1
ATOM 2814 C C . GLN A 1 375 ? 4.183 14.180 -28.337 1.00 89.50 375 GLN A C 1
ATOM 2816 O O . GLN A 1 375 ? 3.867 13.766 -27.224 1.00 89.50 375 GLN A O 1
ATOM 2821 N N . LEU A 1 376 ? 4.905 13.477 -29.204 1.00 91.88 376 LEU A N 1
ATOM 2822 C CA . LEU A 1 376 ? 5.566 12.218 -28.889 1.00 91.88 376 LEU A CA 1
ATOM 2823 C C . LEU A 1 376 ? 7.079 12.418 -28.941 1.00 91.88 376 LEU A C 1
ATOM 2825 O O . LEU A 1 376 ? 7.588 13.049 -29.874 1.00 91.88 376 LEU A O 1
ATOM 2829 N N . VAL A 1 377 ? 7.780 11.861 -27.956 1.00 93.75 377 VAL A N 1
ATOM 2830 C CA . VAL A 1 377 ? 9.238 11.698 -27.955 1.00 93.75 377 VAL A CA 1
ATOM 2831 C C . VAL A 1 377 ? 9.580 10.236 -28.197 1.00 93.75 377 VAL A C 1
ATOM 2833 O O . VAL A 1 377 ? 8.851 9.368 -27.734 1.00 93.75 377 VAL A O 1
ATOM 2836 N N . PHE A 1 378 ? 10.638 9.961 -28.954 1.00 93.19 378 PHE A N 1
ATOM 2837 C CA . PHE A 1 378 ? 11.076 8.598 -29.268 1.00 93.19 378 PHE A CA 1
ATOM 2838 C C . PHE A 1 378 ? 12.554 8.575 -29.673 1.00 93.19 378 PHE A C 1
ATOM 2840 O O . PHE A 1 378 ? 13.106 9.582 -30.137 1.00 93.19 378 PHE A O 1
ATOM 2847 N N . GLY A 1 379 ? 13.199 7.421 -29.517 1.00 91.31 379 GLY A N 1
ATOM 2848 C CA . GLY A 1 379 ? 14.512 7.156 -30.101 1.00 91.31 379 GLY A CA 1
ATOM 2849 C C . GLY A 1 379 ? 14.369 6.845 -31.590 1.00 91.31 379 GLY A C 1
ATOM 2850 O O . GLY A 1 379 ? 13.473 6.105 -31.976 1.00 91.31 379 GLY A O 1
ATOM 2851 N N . SER A 1 380 ? 15.238 7.396 -32.439 1.00 88.69 380 SER A N 1
ATOM 2852 C CA . SER A 1 380 ? 15.267 7.085 -33.873 1.00 88.69 380 SER A CA 1
ATOM 2853 C C . SER A 1 380 ? 16.685 6.878 -34.387 1.00 88.69 380 SER A C 1
ATOM 2855 O O . SER A 1 380 ? 17.593 7.657 -34.063 1.00 88.69 380 SER A O 1
ATOM 2857 N N . ARG A 1 381 ? 16.854 5.862 -35.235 1.00 83.62 381 ARG A N 1
ATOM 2858 C CA . ARG A 1 381 ? 18.077 5.552 -35.982 1.00 83.62 381 ARG A CA 1
ATOM 2859 C C . ARG A 1 381 ? 17.889 5.907 -37.472 1.00 83.62 381 ARG A C 1
ATOM 2861 O O . ARG A 1 381 ? 17.259 5.161 -38.227 1.00 83.62 381 ARG A O 1
ATOM 2868 N N . PRO A 1 382 ? 18.422 7.050 -37.950 1.00 64.69 382 PRO A N 1
ATOM 2869 C CA . PRO A 1 382 ? 18.306 7.444 -39.353 1.00 64.69 382 PRO A CA 1
ATOM 2870 C C . PRO A 1 382 ? 19.381 6.768 -40.228 1.00 64.69 382 PRO A C 1
ATOM 2872 O O . PRO A 1 382 ? 20.475 7.296 -40.414 1.00 64.69 382 PRO A O 1
ATOM 2875 N N . GLY A 1 383 ? 19.076 5.617 -40.832 1.00 62.12 383 GLY A N 1
ATOM 2876 C CA . GLY A 1 383 ? 19.947 4.983 -41.839 1.00 62.12 383 GLY A CA 1
ATOM 2877 C C . GLY A 1 383 ? 21.121 4.166 -41.256 1.00 62.12 383 GLY A C 1
ATOM 2878 O O . GLY A 1 383 ? 20.983 3.603 -40.176 1.00 62.12 383 GLY A O 1
ATOM 2879 N N . PRO A 1 384 ? 22.278 4.040 -41.949 1.00 53.16 384 PRO A N 1
ATOM 2880 C CA . PRO A 1 384 ? 23.298 3.017 -41.657 1.00 53.16 384 PRO A CA 1
ATOM 2881 C C . PRO A 1 384 ? 24.122 3.251 -40.376 1.00 53.16 384 PRO A C 1
ATOM 2883 O O . PRO A 1 384 ? 25.053 2.498 -40.114 1.00 53.16 384 PRO A O 1
ATOM 2886 N N . TYR A 1 385 ? 23.838 4.298 -39.598 1.00 55.22 385 TYR A N 1
ATOM 2887 C CA . TYR A 1 385 ? 24.538 4.588 -38.341 1.00 55.22 385 TYR A CA 1
ATOM 2888 C C . TYR A 1 385 ? 24.075 3.645 -37.238 1.00 55.22 385 TYR A C 1
ATOM 2890 O O . TYR A 1 385 ? 22.878 3.465 -37.116 1.00 55.22 385 TYR A O 1
ATOM 2898 N N . ASP A 1 386 ? 24.969 3.113 -36.405 1.00 62.56 386 ASP A N 1
ATOM 2899 C CA . ASP A 1 386 ? 24.633 2.174 -35.315 1.00 62.56 386 ASP A CA 1
ATOM 2900 C C . ASP A 1 386 ? 24.008 2.813 -34.058 1.00 62.56 386 ASP A C 1
ATOM 2902 O O . ASP A 1 386 ? 23.871 2.140 -33.041 1.00 62.56 386 ASP A O 1
ATOM 2906 N N . TYR A 1 387 ? 23.624 4.095 -34.096 1.00 75.88 387 TYR A N 1
ATOM 2907 C CA . TYR A 1 387 ? 23.271 4.853 -32.889 1.00 75.88 387 TYR A CA 1
ATOM 2908 C C . TYR A 1 387 ? 21.947 5.614 -33.005 1.00 75.88 387 TYR A C 1
ATOM 2910 O O . TYR A 1 387 ? 21.661 6.230 -34.035 1.00 75.88 387 TYR A O 1
ATOM 2918 N N . TYR A 1 388 ? 21.190 5.623 -31.906 1.00 81.31 388 TYR A N 1
ATOM 2919 C CA . TYR A 1 388 ? 19.932 6.352 -31.757 1.00 81.31 388 TYR A CA 1
ATOM 2920 C C . TYR A 1 388 ? 20.138 7.838 -31.423 1.00 81.31 388 TYR A C 1
ATOM 2922 O O . TYR A 1 388 ? 21.134 8.237 -30.810 1.00 81.31 388 TYR A O 1
ATOM 2930 N N . THR A 1 389 ? 19.158 8.640 -31.840 1.00 86.38 389 THR A N 1
ATOM 2931 C CA . THR A 1 389 ? 18.944 10.056 -31.495 1.00 86.38 389 THR A CA 1
ATOM 2932 C C . THR A 1 389 ? 17.549 10.240 -30.918 1.00 86.38 389 THR A C 1
ATOM 2934 O O . THR A 1 389 ? 16.622 9.557 -31.352 1.00 86.38 389 THR A O 1
ATOM 2937 N N . ILE A 1 390 ? 17.357 11.202 -30.020 1.00 89.88 390 ILE A N 1
ATOM 2938 C CA . ILE A 1 390 ? 16.025 11.549 -29.523 1.00 89.88 390 ILE A CA 1
ATOM 2939 C C . ILE A 1 390 ? 15.338 12.484 -30.518 1.00 89.88 390 ILE A C 1
ATOM 2941 O O . ILE A 1 390 ? 15.922 13.471 -30.983 1.00 89.88 390 ILE A O 1
ATOM 2945 N N . ASN A 1 391 ? 14.090 12.169 -30.851 1.00 89.50 391 ASN A N 1
ATOM 2946 C CA . ASN A 1 391 ? 13.280 12.871 -31.836 1.00 89.50 391 ASN A CA 1
ATOM 2947 C C . ASN A 1 391 ? 11.911 13.245 -31.267 1.00 89.50 391 ASN A C 1
ATOM 2949 O O . ASN A 1 391 ? 11.420 12.614 -30.335 1.00 89.50 391 ASN A O 1
ATOM 2953 N N . LEU A 1 392 ? 11.298 14.274 -31.857 1.00 90.00 392 LEU A N 1
ATOM 2954 C CA . LEU A 1 392 ? 9.931 14.699 -31.569 1.00 90.00 392 LEU A CA 1
ATOM 2955 C C . LEU A 1 392 ? 9.064 14.670 -32.824 1.00 90.00 392 LEU A C 1
ATOM 2957 O O . LEU A 1 392 ? 9.520 15.042 -33.909 1.00 90.00 392 LEU A O 1
ATOM 2961 N N . ILE A 1 393 ? 7.791 14.332 -32.641 1.00 88.81 393 ILE A N 1
ATOM 2962 C CA . ILE A 1 393 ? 6.730 14.521 -33.631 1.00 88.81 393 ILE A CA 1
ATOM 2963 C C . ILE A 1 393 ? 5.496 15.129 -32.955 1.00 88.81 393 ILE A C 1
ATOM 2965 O O . ILE A 1 393 ? 5.231 14.889 -31.777 1.00 88.81 393 ILE A O 1
ATOM 2969 N N . ASP A 1 394 ? 4.761 15.957 -33.694 1.00 83.94 394 ASP A N 1
ATOM 2970 C CA . ASP A 1 394 ? 3.438 16.426 -33.278 1.00 83.94 394 ASP A CA 1
ATOM 2971 C C . ASP A 1 394 ? 2.462 15.244 -33.315 1.00 83.94 394 ASP A C 1
ATOM 2973 O O . ASP A 1 394 ? 2.305 14.600 -34.354 1.00 83.94 394 ASP A O 1
ATOM 2977 N N . ALA A 1 395 ? 1.823 14.947 -32.187 1.00 75.00 395 ALA A N 1
ATOM 2978 C CA . ALA A 1 395 ? 0.989 13.761 -32.052 1.00 75.00 395 ALA A CA 1
ATOM 2979 C C . ALA A 1 395 ? -0.321 13.837 -32.858 1.00 75.00 395 ALA A C 1
ATOM 2981 O O . ALA A 1 395 ? -0.918 12.801 -33.181 1.00 75.00 395 ALA A O 1
ATOM 2982 N N . ALA A 1 396 ? -0.759 15.051 -33.212 1.00 65.62 396 ALA A N 1
ATOM 2983 C CA . ALA A 1 396 ? -1.905 15.279 -34.087 1.00 65.62 396 ALA A CA 1
ATOM 2984 C C . ALA A 1 396 ? -1.549 15.129 -35.575 1.00 65.62 396 ALA A C 1
ATOM 2986 O O . ALA A 1 396 ? -2.440 15.017 -36.418 1.00 65.62 396 ALA A O 1
ATOM 2987 N N . ALA A 1 397 ? -0.262 15.137 -35.923 1.00 58.72 397 ALA A N 1
ATOM 2988 C CA . ALA A 1 397 ? 0.173 15.064 -37.304 1.00 58.72 397 ALA A CA 1
ATOM 2989 C C . ALA A 1 397 ? 0.341 13.601 -37.740 1.00 58.72 397 ALA A C 1
ATOM 2991 O O . ALA A 1 397 ? 1.346 12.966 -37.440 1.00 58.72 397 ALA A O 1
ATOM 2992 N N . GLU A 1 398 ? -0.617 13.092 -38.520 1.00 53.00 398 GLU A N 1
ATOM 2993 C CA . GLU A 1 398 ? -0.595 11.745 -39.130 1.00 53.00 398 GLU A CA 1
ATOM 2994 C C . GLU A 1 398 ? 0.696 11.451 -39.927 1.00 53.00 398 GLU A C 1
ATOM 2996 O O . GLU A 1 398 ? 1.060 10.295 -40.107 1.00 53.00 398 GLU A O 1
ATOM 3001 N N . THR A 1 399 ? 1.400 12.494 -40.390 1.00 56.75 399 THR A N 1
ATOM 3002 C CA . THR A 1 399 ? 2.703 12.421 -41.080 1.00 56.75 399 THR A CA 1
ATOM 3003 C C . THR A 1 399 ? 3.611 13.613 -40.720 1.00 56.75 399 THR A C 1
ATOM 3005 O O . THR A 1 399 ? 4.227 14.227 -41.599 1.00 56.75 399 THR A O 1
ATOM 3008 N N . GLY A 1 400 ? 3.617 14.036 -39.452 1.00 61.44 400 GLY A N 1
ATOM 3009 C CA . GLY A 1 400 ? 4.349 15.224 -38.989 1.00 61.44 400 GLY A CA 1
ATOM 3010 C C . GLY A 1 400 ? 5.854 15.200 -39.280 1.00 61.44 400 GLY A C 1
ATOM 3011 O O . GLY A 1 400 ? 6.474 14.144 -39.390 1.00 61.44 400 GLY A O 1
ATOM 3012 N N . ALA A 1 401 ? 6.470 16.382 -39.397 1.00 72.88 401 ALA A N 1
ATOM 3013 C CA . ALA A 1 401 ? 7.915 16.487 -39.581 1.00 72.88 401 ALA A CA 1
ATOM 3014 C C . ALA A 1 401 ? 8.645 16.036 -38.307 1.00 72.88 401 ALA A C 1
ATOM 3016 O O . ALA A 1 401 ? 8.611 16.732 -37.291 1.00 72.88 401 ALA A O 1
ATOM 3017 N N . ILE A 1 402 ? 9.322 14.890 -38.382 1.00 84.06 402 ILE A N 1
ATOM 3018 C CA . ILE A 1 402 ? 10.191 14.394 -37.314 1.00 84.06 402 ILE A CA 1
ATOM 3019 C C . ILE A 1 402 ? 11.340 15.389 -37.104 1.00 84.06 402 ILE A C 1
ATOM 3021 O O . ILE A 1 402 ? 12.062 15.736 -38.044 1.00 84.06 402 ILE A O 1
ATOM 3025 N N . ARG A 1 403 ? 11.507 15.854 -35.863 1.00 86.88 403 ARG A N 1
ATOM 3026 C CA . ARG A 1 403 ? 12.576 16.773 -35.458 1.00 86.88 403 ARG A CA 1
ATOM 3027 C C . ARG A 1 403 ? 13.549 16.065 -34.523 1.00 86.88 403 ARG A C 1
ATOM 3029 O O . ARG A 1 403 ? 13.218 15.851 -33.361 1.00 86.88 403 ARG A O 1
ATOM 3036 N N . ALA A 1 404 ? 14.765 15.804 -34.996 1.00 86.75 404 ALA A N 1
ATOM 3037 C CA . ALA A 1 404 ? 15.866 15.374 -34.135 1.00 86.75 404 ALA A CA 1
ATOM 3038 C C . ALA A 1 404 ? 16.246 16.496 -33.161 1.00 86.75 404 ALA A C 1
ATOM 3040 O O . ALA A 1 404 ? 16.466 17.639 -33.579 1.00 86.75 404 ALA A O 1
ATOM 3041 N N . ILE A 1 405 ? 16.314 16.171 -31.870 1.00 88.94 405 ILE A N 1
ATOM 3042 C CA . ILE A 1 405 ? 16.654 17.117 -30.799 1.00 88.94 405 ILE A CA 1
ATOM 3043 C C . ILE A 1 405 ? 17.986 16.804 -30.116 1.00 88.94 405 ILE A C 1
ATOM 3045 O O . ILE A 1 405 ? 18.537 17.687 -29.462 1.00 88.94 405 ILE A O 1
ATOM 3049 N N . THR A 1 406 ? 18.563 15.623 -30.352 1.00 85.81 406 THR A N 1
ATOM 3050 C CA . THR A 1 406 ? 19.955 15.323 -30.001 1.00 85.81 406 THR A CA 1
ATOM 3051 C C . THR A 1 406 ? 20.796 15.089 -31.260 1.00 85.81 406 THR A C 1
ATOM 3053 O O . THR A 1 406 ? 20.544 14.187 -32.056 1.00 85.81 406 THR A O 1
ATOM 3056 N N . ILE A 1 407 ? 21.785 15.959 -31.485 1.00 72.50 407 ILE A N 1
ATOM 3057 C CA . ILE A 1 407 ? 22.734 15.871 -32.604 1.00 72.50 407 ILE A CA 1
ATOM 3058 C C . ILE A 1 407 ? 24.148 16.258 -32.134 1.00 72.50 407 ILE A C 1
ATOM 3060 O O . ILE A 1 407 ? 24.286 17.256 -31.420 1.00 72.50 407 ILE A O 1
ATOM 3064 N N . PRO A 1 408 ? 25.210 15.541 -32.563 1.00 71.19 408 PRO A N 1
ATOM 3065 C CA . PRO A 1 408 ? 25.201 14.327 -33.398 1.00 71.19 408 PRO A CA 1
ATOM 3066 C C . PRO A 1 408 ? 24.685 13.083 -32.646 1.00 71.19 408 PRO A C 1
ATOM 3068 O O . PRO A 1 408 ? 24.529 13.128 -31.433 1.00 71.19 408 PRO A O 1
ATOM 3071 N N . ALA A 1 409 ? 24.440 11.980 -33.365 1.00 70.62 409 ALA A N 1
ATOM 3072 C CA . ALA A 1 409 ? 24.026 10.709 -32.765 1.00 70.62 409 ALA A CA 1
ATOM 3073 C C . ALA A 1 409 ? 25.108 10.161 -31.823 1.00 70.62 409 ALA A C 1
ATOM 3075 O O . ALA A 1 409 ? 26.218 9.854 -32.263 1.00 70.62 409 ALA A O 1
ATOM 3076 N N . THR A 1 410 ? 24.771 10.048 -30.539 1.00 74.62 410 THR A N 1
ATOM 3077 C CA . THR A 1 410 ? 25.661 9.570 -29.469 1.00 74.62 410 THR A CA 1
ATOM 3078 C C . THR A 1 410 ? 25.164 8.291 -28.801 1.00 74.62 410 THR A C 1
ATOM 3080 O O . THR A 1 410 ? 25.740 7.871 -27.804 1.00 74.62 410 THR A O 1
ATOM 3083 N N . GLY A 1 411 ? 24.128 7.655 -29.360 1.00 83.94 411 GLY A N 1
ATOM 3084 C CA . GLY A 1 411 ? 23.462 6.509 -28.747 1.00 83.94 411 GLY A CA 1
ATOM 3085 C C . GLY A 1 411 ? 22.617 6.984 -27.577 1.00 83.94 411 GLY A C 1
ATOM 3086 O O . GLY A 1 411 ? 23.001 6.779 -26.429 1.00 83.94 411 GLY A O 1
ATOM 3087 N N . ASP A 1 412 ? 21.520 7.671 -27.893 1.00 89.00 412 ASP A N 1
ATOM 3088 C CA . ASP A 1 412 ? 20.588 8.215 -26.910 1.00 89.00 412 ASP A CA 1
ATOM 3089 C C . ASP A 1 412 ? 19.318 7.353 -26.864 1.00 89.00 412 ASP A C 1
ATOM 3091 O O . ASP A 1 412 ? 18.691 7.135 -27.903 1.00 89.00 412 ASP A O 1
ATOM 3095 N N . TYR A 1 413 ? 18.952 6.879 -25.675 1.00 89.62 413 TYR A N 1
ATOM 3096 C CA . TYR A 1 413 ? 17.925 5.857 -25.451 1.00 89.62 413 TYR A CA 1
ATOM 3097 C C . TYR A 1 413 ? 16.889 6.301 -24.412 1.00 89.62 413 TYR A C 1
ATOM 3099 O O . TYR A 1 413 ? 17.167 7.181 -23.593 1.00 89.62 413 TYR A O 1
ATOM 3107 N N . ASP A 1 414 ? 15.725 5.650 -24.446 1.00 90.56 414 ASP A N 1
ATOM 3108 C CA . ASP A 1 414 ? 14.663 5.693 -23.432 1.00 90.56 414 ASP A CA 1
ATOM 3109 C C . ASP A 1 414 ? 14.277 7.115 -22.977 1.00 90.56 414 ASP A C 1
ATOM 3111 O O . ASP A 1 414 ? 14.489 7.483 -21.817 1.00 90.56 414 ASP A O 1
ATOM 3115 N N . PRO A 1 415 ? 13.766 7.970 -23.885 1.00 94.25 415 PRO A N 1
ATOM 3116 C CA . PRO A 1 415 ? 13.377 9.318 -23.512 1.00 94.25 415 PRO A CA 1
ATOM 3117 C C . PRO A 1 415 ? 12.118 9.338 -22.627 1.00 94.25 415 PRO A C 1
ATOM 3119 O O . PRO A 1 415 ? 11.120 8.696 -22.942 1.00 94.25 415 PRO A O 1
ATOM 3122 N N . SER A 1 416 ? 12.117 10.165 -21.579 1.00 93.00 416 SER A N 1
ATOM 3123 C CA . SER A 1 416 ? 10.967 10.375 -20.684 1.00 93.00 416 SER A CA 1
ATOM 3124 C C . SER A 1 416 ? 10.714 11.863 -20.450 1.00 93.00 416 SER A C 1
ATOM 3126 O O . SER A 1 416 ? 11.644 12.623 -20.191 1.00 93.00 416 SER A O 1
ATOM 3128 N N . TRP A 1 417 ? 9.449 12.282 -20.479 1.00 92.19 417 TRP A N 1
ATOM 3129 C CA . TRP A 1 417 ? 9.044 13.669 -20.219 1.00 92.19 417 TRP A CA 1
ATOM 3130 C C . TRP A 1 417 ? 8.959 13.999 -18.735 1.00 92.19 417 TRP A C 1
ATOM 3132 O O . TRP A 1 417 ? 8.558 13.149 -17.943 1.00 92.19 417 TRP A O 1
ATOM 3142 N N . SER A 1 418 ? 9.247 15.253 -18.387 1.00 89.94 418 SER A N 1
ATOM 3143 C CA . SER A 1 418 ? 8.869 15.823 -17.097 1.00 89.94 418 SER A CA 1
ATOM 3144 C C . SER A 1 418 ? 7.358 15.957 -16.940 1.00 89.94 418 SER A C 1
ATOM 3146 O O . SER A 1 418 ? 6.608 16.049 -17.915 1.00 89.94 418 SER A O 1
ATOM 3148 N N . GLY A 1 419 ? 6.904 15.986 -15.685 1.00 78.50 419 GLY A N 1
ATOM 3149 C CA . GLY A 1 419 ? 5.483 16.100 -15.348 1.00 78.50 419 GLY A CA 1
ATOM 3150 C C . GLY A 1 419 ? 4.818 17.398 -15.818 1.00 78.50 419 GLY A C 1
ATOM 3151 O O . GLY A 1 419 ? 3.603 17.432 -15.924 1.00 78.50 419 GLY A O 1
ATOM 3152 N N . ASP A 1 420 ? 5.584 18.446 -16.120 1.00 81.25 420 ASP A N 1
ATOM 3153 C CA . ASP A 1 420 ? 5.106 19.693 -16.736 1.00 81.25 420 ASP A CA 1
ATOM 3154 C C . ASP A 1 420 ? 5.320 19.737 -18.263 1.00 81.25 420 ASP A C 1
ATOM 3156 O O . ASP A 1 420 ? 4.793 20.617 -18.941 1.00 81.25 420 ASP A O 1
ATOM 3160 N N . GLY A 1 421 ? 6.052 18.768 -18.822 1.00 87.12 421 GLY A N 1
ATOM 3161 C CA . GLY A 1 421 ? 6.385 18.687 -20.240 1.00 87.12 421 GLY A CA 1
ATOM 3162 C C . GLY A 1 421 ? 7.477 19.653 -20.708 1.00 87.12 421 GLY A C 1
ATOM 3163 O O . GLY A 1 421 ? 7.627 19.817 -21.917 1.00 87.12 421 GLY A O 1
ATOM 3164 N N . GLU A 1 422 ? 8.233 20.297 -19.814 1.00 90.06 422 GLU A N 1
ATOM 3165 C CA . GLU A 1 422 ? 9.284 21.263 -20.177 1.00 90.06 422 GLU A CA 1
ATOM 3166 C C . GLU A 1 422 ? 10.685 20.642 -20.321 1.00 90.06 422 GLU A C 1
ATOM 3168 O O . GLU A 1 422 ? 11.534 21.179 -21.043 1.00 90.06 422 GLU A O 1
ATOM 3173 N N . GLU A 1 423 ? 10.928 19.482 -19.710 1.00 93.75 423 GLU A N 1
ATOM 3174 C CA . GLU A 1 423 ? 12.205 18.767 -19.735 1.00 93.75 423 GLU A CA 1
ATOM 3175 C C . GLU A 1 423 ? 12.048 17.323 -20.243 1.00 93.75 423 GLU A C 1
ATOM 3177 O O . GLU A 1 423 ? 10.977 16.715 -20.190 1.00 93.75 423 GLU A O 1
ATOM 3182 N N . ILE A 1 424 ? 13.142 16.774 -20.773 1.00 95.00 424 ILE A N 1
ATOM 3183 C CA . ILE A 1 424 ? 13.240 15.402 -21.280 1.00 95.00 424 ILE A CA 1
ATOM 3184 C C . ILE A 1 424 ? 14.475 14.742 -20.662 1.00 95.00 424 ILE A C 1
ATOM 3186 O O . ILE A 1 424 ? 15.593 15.238 -20.825 1.00 95.00 424 ILE A O 1
ATOM 3190 N N . LEU A 1 425 ? 14.269 13.611 -19.991 1.00 95.12 425 LEU A N 1
ATOM 3191 C CA . LEU A 1 425 ? 15.311 12.676 -19.564 1.00 95.12 425 LEU A CA 1
ATOM 3192 C C . LEU A 1 425 ? 15.622 11.693 -20.681 1.00 95.12 425 LEU A C 1
ATOM 3194 O O . LEU A 1 425 ? 14.734 11.355 -21.453 1.00 95.12 425 LEU A O 1
ATOM 3198 N N . PHE A 1 426 ? 16.858 11.216 -20.745 1.00 94.62 426 PHE A N 1
ATOM 3199 C CA . PHE A 1 426 ? 17.269 10.125 -21.627 1.00 94.62 426 PHE A CA 1
ATOM 3200 C C . PHE A 1 426 ? 18.614 9.556 -21.160 1.00 94.62 426 PHE A C 1
ATOM 3202 O O . PHE A 1 426 ? 19.376 10.228 -20.460 1.00 94.62 426 PHE A O 1
ATOM 3209 N N . ALA A 1 427 ? 18.931 8.329 -21.559 1.00 92.69 427 ALA A N 1
ATOM 3210 C CA . ALA A 1 427 ? 20.225 7.709 -21.288 1.00 92.69 427 ALA A CA 1
ATOM 3211 C C . ALA A 1 427 ? 21.166 7.870 -22.494 1.00 92.69 427 ALA A C 1
ATOM 3213 O O . ALA A 1 427 ? 20.708 7.836 -23.634 1.00 92.69 427 ALA A O 1
ATOM 3214 N N . SER A 1 428 ? 22.470 8.082 -22.287 1.00 90.88 428 SER A N 1
ATOM 3215 C CA . SER A 1 428 ? 23.397 8.399 -23.384 1.00 90.88 428 SER A CA 1
ATOM 3216 C C . SER A 1 428 ? 24.843 7.974 -23.133 1.00 90.88 428 SER A C 1
ATOM 3218 O O . SER A 1 428 ? 25.341 8.027 -22.011 1.00 90.88 428 SER A O 1
ATOM 3220 N N . TYR A 1 429 ? 25.551 7.619 -24.211 1.00 84.12 429 TYR A N 1
ATOM 3221 C CA . TYR A 1 429 ? 26.999 7.355 -24.204 1.00 84.12 429 TYR A CA 1
ATOM 3222 C C . TYR A 1 429 ? 27.854 8.601 -24.490 1.00 84.12 429 TYR A C 1
ATOM 3224 O O . TYR A 1 429 ? 29.067 8.493 -24.688 1.00 84.12 429 TYR A O 1
ATOM 3232 N N . ARG A 1 430 ? 27.254 9.793 -24.537 1.00 83.56 430 ARG A N 1
ATOM 3233 C CA . ARG A 1 430 ? 27.886 11.041 -25.002 1.00 83.56 430 ARG A CA 1
ATOM 3234 C C . ARG A 1 430 ? 29.205 11.409 -24.321 1.00 83.56 430 ARG A C 1
ATOM 3236 O O . ARG A 1 430 ? 30.117 11.843 -25.021 1.00 83.56 430 ARG A O 1
ATOM 3243 N N . ASP A 1 431 ? 29.318 11.231 -23.003 1.00 77.25 431 ASP A N 1
ATOM 3244 C CA . ASP A 1 431 ? 30.557 11.510 -22.251 1.00 77.25 431 ASP A CA 1
ATOM 3245 C C . ASP A 1 431 ? 31.365 10.238 -21.931 1.00 77.25 431 ASP A C 1
ATOM 3247 O O . ASP A 1 431 ? 32.341 10.268 -21.165 1.00 77.25 431 ASP A O 1
ATOM 3251 N N . SER A 1 432 ? 30.989 9.103 -22.530 1.00 65.12 432 SER A N 1
ATOM 3252 C CA . SER A 1 432 ? 31.800 7.891 -22.487 1.00 65.12 432 SER A CA 1
ATOM 3253 C C . SER A 1 432 ? 33.006 8.065 -23.414 1.00 65.12 432 SER A C 1
ATOM 3255 O O . SER A 1 432 ? 32.909 8.579 -24.532 1.00 65.12 432 SER A O 1
ATOM 3257 N N . THR A 1 433 ? 34.191 7.641 -22.973 1.00 53.22 433 THR A N 1
ATOM 3258 C CA . THR A 1 433 ? 35.373 7.581 -23.843 1.00 53.22 433 THR A CA 1
ATOM 3259 C C . THR A 1 433 ? 35.254 6.380 -24.781 1.00 53.22 433 THR A C 1
ATOM 3261 O O . THR A 1 433 ? 36.049 5.446 -24.710 1.00 53.22 433 THR A O 1
ATOM 3264 N N . PHE A 1 434 ? 34.241 6.364 -25.645 1.00 43.78 434 PHE A N 1
ATOM 3265 C CA . PHE A 1 434 ? 34.066 5.322 -26.647 1.00 43.78 434 PHE A CA 1
ATOM 3266 C C . PHE A 1 434 ? 35.107 5.523 -27.758 1.00 43.78 434 PHE A C 1
ATOM 3268 O O . PHE A 1 434 ? 34.949 6.351 -28.657 1.00 43.78 434 PHE A O 1
ATOM 3275 N N . ARG A 1 435 ? 36.222 4.791 -27.698 1.00 39.81 435 ARG A N 1
ATOM 3276 C CA . ARG A 1 435 ? 37.089 4.562 -28.863 1.00 39.81 435 ARG A CA 1
ATOM 3277 C C . ARG A 1 435 ? 36.951 3.103 -29.266 1.00 39.81 435 ARG A C 1
ATOM 3279 O O . ARG A 1 435 ? 36.954 2.241 -28.397 1.00 39.81 435 ARG A O 1
ATOM 3286 N N . GLN A 1 436 ? 36.851 2.839 -30.573 1.00 41.88 436 GLN A N 1
ATOM 3287 C CA . GLN A 1 436 ? 36.969 1.493 -31.144 1.00 41.88 436 GLN A CA 1
ATOM 3288 C C . GLN A 1 436 ? 38.242 0.826 -30.604 1.00 41.88 436 GLN A C 1
ATOM 3290 O O . GLN A 1 436 ? 39.339 1.073 -31.106 1.00 41.88 436 GLN A O 1
ATOM 3295 N N . ALA A 1 437 ? 38.105 0.008 -29.565 1.00 34.47 437 ALA A N 1
ATOM 3296 C CA . ALA A 1 437 ? 39.185 -0.812 -29.058 1.00 34.47 437 ALA A CA 1
ATOM 3297 C C . ALA A 1 437 ? 39.163 -2.124 -29.841 1.00 34.47 437 ALA A C 1
ATOM 3299 O O . ALA A 1 437 ? 38.421 -3.055 -29.532 1.00 34.47 437 ALA A O 1
ATOM 3300 N N . SER A 1 438 ? 39.983 -2.188 -30.887 1.00 39.53 438 SER A N 1
ATOM 3301 C CA . SER A 1 438 ? 40.542 -3.463 -31.313 1.00 39.53 438 SER A CA 1
ATOM 3302 C C . SER A 1 438 ? 41.326 -4.044 -30.131 1.00 39.53 438 SER A C 1
ATOM 3304 O O . SER A 1 438 ? 42.297 -3.428 -29.702 1.00 39.53 438 SER A O 1
ATOM 3306 N N . GLU A 1 439 ? 40.877 -5.187 -29.615 1.00 42.62 439 GLU A N 1
ATOM 3307 C CA . GLU A 1 439 ? 41.643 -6.133 -28.790 1.00 42.62 439 GLU A CA 1
ATOM 3308 C C . GLU A 1 439 ? 42.564 -5.528 -27.704 1.00 42.62 439 GLU A C 1
ATOM 3310 O O . GLU A 1 439 ? 43.776 -5.494 -27.878 1.00 42.62 439 GLU A O 1
ATOM 3315 N N . SER A 1 440 ? 41.999 -5.118 -26.558 1.00 38.81 440 SER A N 1
ATOM 3316 C CA . SER A 1 440 ? 42.509 -5.416 -25.196 1.00 38.81 440 SER A CA 1
ATOM 3317 C C . SER A 1 440 ? 41.814 -4.542 -24.140 1.00 38.81 440 SER A C 1
ATOM 3319 O O . SER A 1 440 ? 41.939 -3.325 -24.191 1.00 38.81 440 SER A O 1
ATOM 3321 N N . GLU A 1 441 ? 41.108 -5.187 -23.206 1.00 40.72 441 GLU A N 1
ATOM 3322 C CA . GLU A 1 441 ? 40.645 -4.747 -21.869 1.00 40.72 441 GLU A CA 1
ATOM 3323 C C . GLU A 1 441 ? 40.869 -3.272 -21.431 1.00 40.72 441 GLU A C 1
ATOM 3325 O O . GLU A 1 441 ? 41.541 -3.008 -20.435 1.00 40.72 441 GLU A O 1
ATOM 3330 N N . GLU A 1 442 ? 40.228 -2.296 -22.080 1.00 39.47 442 GLU A N 1
ATOM 3331 C CA . GLU A 1 442 ? 39.905 -1.010 -21.440 1.00 39.47 442 GLU A CA 1
ATOM 3332 C C . GLU A 1 442 ? 38.444 -1.066 -20.967 1.00 39.47 442 GLU A C 1
ATOM 3334 O O . GLU A 1 442 ? 37.531 -1.281 -21.764 1.00 39.47 442 GLU A O 1
ATOM 3339 N N . ARG A 1 443 ? 38.217 -0.923 -19.651 1.00 44.53 443 ARG A N 1
ATOM 3340 C CA . ARG A 1 443 ? 36.873 -0.813 -19.055 1.00 44.53 443 ARG A CA 1
ATOM 3341 C C . ARG A 1 443 ? 36.135 0.358 -19.712 1.00 44.53 443 ARG A C 1
ATOM 3343 O O . ARG A 1 443 ? 36.483 1.512 -19.479 1.00 44.53 443 ARG A O 1
ATOM 3350 N N . LEU A 1 444 ? 35.137 0.043 -20.532 1.00 49.69 444 LEU A N 1
ATOM 3351 C CA . LEU A 1 444 ? 34.215 1.011 -21.121 1.00 49.69 444 LEU A CA 1
ATOM 3352 C C . LEU A 1 444 ? 33.479 1.751 -19.990 1.00 49.69 444 LEU A C 1
ATOM 3354 O O . LEU A 1 444 ? 32.990 1.106 -19.063 1.00 49.69 444 LEU A O 1
ATOM 3358 N N . ARG A 1 445 ? 33.404 3.088 -20.058 1.00 56.97 445 ARG A N 1
ATOM 3359 C CA . ARG A 1 445 ? 32.470 3.872 -19.229 1.00 56.97 445 ARG A CA 1
ATOM 3360 C C . ARG A 1 445 ? 31.036 3.406 -19.514 1.00 56.97 445 ARG A C 1
ATOM 3362 O O . ARG A 1 445 ? 30.711 3.151 -20.675 1.00 56.97 445 ARG A O 1
ATOM 3369 N N . GLY A 1 446 ? 30.218 3.276 -18.469 1.00 70.69 446 GLY A N 1
ATOM 3370 C CA . GLY A 1 446 ? 28.808 2.903 -18.584 1.00 70.69 446 GLY A CA 1
ATOM 3371 C C . GLY A 1 446 ? 27.942 3.984 -19.244 1.00 70.69 446 GLY A C 1
ATOM 3372 O O . GLY A 1 446 ? 28.421 5.068 -19.568 1.00 70.69 446 GLY A O 1
ATOM 3373 N N . LEU A 1 447 ? 26.679 3.641 -19.512 1.00 85.31 447 LEU A N 1
ATOM 3374 C CA . LEU A 1 447 ? 25.644 4.575 -19.969 1.00 85.31 447 LEU A CA 1
ATOM 3375 C C . LEU A 1 447 ? 25.306 5.539 -18.820 1.00 85.31 447 LEU A C 1
ATOM 3377 O O . LEU A 1 447 ? 25.242 5.083 -17.684 1.00 85.31 447 LEU A O 1
ATOM 3381 N N . ASP A 1 448 ? 25.104 6.826 -19.101 1.00 91.06 448 ASP A N 1
ATOM 3382 C CA . ASP A 1 448 ? 24.754 7.831 -18.088 1.00 91.06 448 ASP A CA 1
ATOM 3383 C C . ASP A 1 448 ? 23.407 8.495 -18.407 1.00 91.06 448 ASP A C 1
ATOM 3385 O O . ASP A 1 448 ? 22.975 8.548 -19.562 1.00 91.06 448 ASP A O 1
ATOM 3389 N N . ILE A 1 449 ? 22.750 9.046 -17.387 1.00 94.44 449 ILE A N 1
ATOM 3390 C CA . ILE A 1 449 ? 21.462 9.733 -17.507 1.00 94.44 449 ILE A CA 1
ATOM 3391 C C . ILE A 1 449 ? 21.689 11.218 -17.724 1.00 94.44 449 ILE A C 1
ATOM 3393 O O . ILE A 1 449 ? 22.416 11.876 -16.979 1.00 94.44 449 ILE A O 1
ATOM 3397 N N . TYR A 1 450 ? 20.987 11.760 -18.708 1.00 94.38 450 TYR A N 1
ATOM 3398 C CA . TYR A 1 450 ? 20.995 13.166 -19.060 1.00 94.38 450 TYR A CA 1
ATOM 3399 C C . TYR A 1 450 ? 19.586 13.730 -19.021 1.00 94.38 450 TYR A C 1
ATOM 3401 O O . TYR A 1 450 ? 18.593 13.024 -19.181 1.00 94.38 450 TYR A O 1
ATOM 3409 N N . ILE A 1 451 ? 19.526 15.041 -18.853 1.00 95.44 451 ILE A N 1
ATOM 3410 C CA . ILE A 1 451 ? 18.307 15.830 -18.951 1.00 95.44 451 ILE A CA 1
ATOM 3411 C C . ILE A 1 451 ? 18.556 17.017 -19.874 1.00 95.44 451 ILE A C 1
ATOM 3413 O O . ILE A 1 451 ? 19.672 17.545 -19.945 1.00 95.44 451 ILE A O 1
ATOM 3417 N N . MET A 1 452 ? 17.524 17.422 -20.601 1.00 94.50 452 MET A N 1
ATOM 3418 C CA . MET A 1 452 ? 17.536 18.574 -21.492 1.00 94.50 452 MET A CA 1
ATOM 3419 C C . MET A 1 452 ? 16.192 19.289 -21.477 1.00 94.50 452 MET A C 1
ATOM 3421 O O . MET A 1 452 ? 15.172 18.699 -21.140 1.00 94.50 452 MET A O 1
ATOM 3425 N N . GLU A 1 453 ? 16.172 20.533 -21.937 1.00 94.19 453 GLU A N 1
ATOM 3426 C CA . GLU A 1 453 ? 14.913 21.221 -22.223 1.00 94.19 453 GLU A CA 1
ATOM 3427 C C . GLU A 1 453 ? 14.193 20.563 -23.410 1.00 94.19 453 GLU A C 1
ATOM 3429 O O . GLU A 1 453 ? 14.843 20.108 -24.358 1.00 94.19 453 GLU A O 1
ATOM 3434 N N . ARG A 1 454 ? 12.858 20.673 -23.466 1.00 89.94 454 ARG A N 1
ATOM 3435 C CA . ARG A 1 454 ? 11.995 20.324 -24.619 1.00 89.94 454 ARG A CA 1
ATOM 3436 C C . ARG A 1 454 ? 12.514 20.853 -25.962 1.00 89.94 454 ARG A C 1
ATOM 3438 O O . ARG A 1 454 ? 12.245 20.313 -27.042 1.00 89.94 454 ARG A O 1
ATOM 3445 N N . SER A 1 455 ? 13.271 21.947 -25.927 1.00 88.56 455 SER A N 1
ATOM 3446 C CA . SER A 1 455 ? 13.881 22.556 -27.106 1.00 88.56 455 SER A CA 1
ATOM 3447 C C . SER A 1 455 ? 15.027 21.727 -27.720 1.00 88.56 455 SER A C 1
ATOM 3449 O O . SER A 1 455 ? 15.294 21.895 -28.916 1.00 88.56 455 SER A O 1
ATOM 3451 N N . GLY A 1 456 ? 15.651 20.828 -26.947 1.00 88.81 456 GLY A N 1
ATOM 3452 C CA . GLY A 1 456 ? 16.900 20.114 -27.252 1.00 88.81 456 GLY A CA 1
ATOM 3453 C C . GLY A 1 456 ? 18.163 20.822 -26.735 1.00 88.81 456 GLY A C 1
ATOM 3454 O O . GLY A 1 456 ? 19.276 20.501 -27.150 1.00 88.81 456 GLY A O 1
ATOM 3455 N N . LYS A 1 457 ? 18.013 21.847 -25.885 1.00 90.94 457 LYS A N 1
ATOM 3456 C CA . LYS A 1 457 ? 19.117 22.656 -25.338 1.00 90.94 457 LYS A CA 1
ATOM 3457 C C . LYS A 1 457 ? 19.403 22.312 -23.877 1.00 90.94 457 LYS A C 1
ATOM 3459 O O . LYS A 1 457 ? 18.657 21.578 -23.243 1.00 90.94 457 LYS A O 1
ATOM 3464 N N . ASN A 1 458 ? 20.493 22.885 -23.359 1.00 91.81 458 ASN A N 1
ATOM 3465 C CA . ASN A 1 458 ? 20.891 22.807 -21.949 1.00 91.81 458 ASN A CA 1
ATOM 3466 C C . ASN A 1 458 ? 21.019 21.372 -21.429 1.00 91.81 458 ASN A C 1
ATOM 3468 O O . ASN A 1 458 ? 20.660 21.063 -20.299 1.00 91.81 458 ASN A O 1
ATOM 3472 N N . ILE A 1 459 ? 21.581 20.510 -22.278 1.00 92.00 459 ILE A N 1
ATOM 3473 C CA . ILE A 1 459 ? 21.829 19.115 -21.945 1.00 92.00 459 ILE A CA 1
ATOM 3474 C C . ILE A 1 459 ? 22.838 19.047 -20.795 1.00 92.00 459 ILE A C 1
ATOM 3476 O O . ILE A 1 459 ? 23.968 19.523 -20.938 1.00 92.00 459 ILE A O 1
ATOM 3480 N N . ARG A 1 460 ? 22.437 18.448 -19.672 1.00 92.56 460 ARG A N 1
ATOM 3481 C CA . ARG A 1 460 ? 23.283 18.233 -18.492 1.00 92.56 460 ARG A CA 1
ATOM 3482 C C . ARG A 1 460 ? 23.240 16.773 -18.056 1.00 92.56 460 ARG A C 1
ATOM 3484 O O . ARG A 1 460 ? 22.216 16.109 -18.182 1.00 92.56 460 ARG A O 1
ATOM 3491 N N . CYS A 1 461 ? 24.371 16.296 -17.555 1.00 92.62 461 CYS A N 1
ATOM 3492 C CA . CYS A 1 461 ? 24.541 14.934 -17.066 1.00 92.62 461 CYS A CA 1
ATOM 3493 C C . CYS A 1 461 ? 24.114 14.845 -15.591 1.00 92.62 461 CYS A C 1
ATOM 3495 O O . CYS A 1 461 ? 24.506 15.707 -14.800 1.00 92.62 461 CYS A O 1
ATOM 3497 N N . LEU A 1 462 ? 23.311 13.841 -15.232 1.00 94.00 462 LEU A N 1
ATOM 3498 C CA . LEU A 1 462 ? 22.820 13.593 -13.870 1.00 94.00 462 LEU A CA 1
ATOM 3499 C C . LEU A 1 462 ? 23.618 12.503 -13.156 1.00 94.00 462 LEU A C 1
ATOM 3501 O O . LEU A 1 462 ? 23.877 12.608 -11.959 1.00 94.00 462 LEU A O 1
ATOM 3505 N N . THR A 1 463 ? 24.035 11.471 -13.885 1.00 91.00 463 THR A N 1
ATOM 3506 C CA . THR A 1 463 ? 24.915 10.421 -13.369 1.00 91.00 463 THR A CA 1
ATOM 3507 C C . THR A 1 463 ? 26.269 10.542 -14.043 1.00 91.00 463 THR A C 1
ATOM 3509 O O . THR A 1 463 ? 26.343 10.756 -15.236 1.00 91.00 463 THR A O 1
ATOM 3512 N N . ASN A 1 464 ? 27.362 10.482 -13.289 1.00 84.88 464 ASN A N 1
ATOM 3513 C CA . ASN A 1 464 ? 28.706 10.490 -13.874 1.00 84.88 464 ASN A CA 1
ATOM 3514 C C . ASN A 1 464 ? 29.569 9.532 -13.070 1.00 84.88 464 ASN A C 1
ATOM 3516 O O . ASN A 1 464 ? 30.349 9.934 -12.200 1.00 84.88 464 ASN A O 1
ATOM 3520 N N . ASN A 1 465 ? 29.335 8.248 -13.294 1.00 81.38 465 ASN A N 1
ATOM 3521 C CA . ASN A 1 465 ? 30.050 7.171 -12.632 1.00 81.38 465 ASN A CA 1
ATOM 3522 C C . ASN A 1 465 ? 30.363 6.056 -13.641 1.00 81.38 465 ASN A C 1
ATOM 3524 O O . ASN A 1 465 ? 29.957 6.116 -14.793 1.00 81.38 465 ASN A O 1
ATOM 3528 N N . ASP A 1 466 ? 31.149 5.061 -13.235 1.00 77.19 466 ASP A N 1
ATOM 3529 C CA . ASP A 1 466 ? 31.582 4.003 -14.158 1.00 77.19 466 ASP A CA 1
ATOM 3530 C C . ASP A 1 466 ? 30.516 2.906 -14.366 1.00 77.19 466 ASP A C 1
ATOM 3532 O O . ASP A 1 466 ? 30.750 1.961 -15.120 1.00 77.19 466 ASP A O 1
ATOM 3536 N N . ALA A 1 467 ? 29.368 2.985 -13.686 1.00 82.38 467 ALA A N 1
ATOM 3537 C CA . ALA A 1 467 ? 28.286 2.022 -13.829 1.00 82.38 467 ALA A CA 1
ATOM 3538 C C . ALA A 1 467 ? 27.398 2.337 -15.032 1.00 82.38 467 ALA A C 1
ATOM 3540 O O . ALA A 1 467 ? 27.369 3.448 -15.542 1.00 82.38 467 ALA A O 1
ATOM 3541 N N . TRP A 1 468 ? 26.655 1.327 -15.479 1.00 87.31 468 TRP A N 1
ATOM 3542 C CA . TRP A 1 468 ? 25.569 1.534 -16.426 1.00 87.31 468 TRP A CA 1
ATOM 3543 C C . TRP A 1 468 ? 24.356 2.079 -15.675 1.00 87.31 468 TRP A C 1
ATOM 3545 O O . TRP A 1 468 ? 23.862 1.393 -14.775 1.00 87.31 468 TRP A O 1
ATOM 3555 N N . ASP A 1 469 ? 23.911 3.268 -16.067 1.00 89.75 469 ASP A N 1
ATOM 3556 C CA . ASP A 1 469 ? 22.710 3.965 -15.625 1.00 89.75 469 ASP A CA 1
ATOM 3557 C C . ASP A 1 469 ? 21.813 4.219 -16.850 1.00 89.75 469 ASP A C 1
ATOM 3559 O O . ASP A 1 469 ? 22.195 4.915 -17.791 1.00 89.75 469 ASP A O 1
ATOM 3563 N N . GLY A 1 470 ? 20.625 3.619 -16.875 1.00 90.25 470 GLY A N 1
ATOM 3564 C CA . GLY A 1 470 ? 19.751 3.639 -18.048 1.00 90.25 470 GLY A CA 1
ATOM 3565 C C . GLY A 1 470 ? 18.274 3.497 -17.713 1.00 90.25 470 GLY A C 1
ATOM 3566 O O . GLY A 1 470 ? 17.904 3.414 -16.541 1.00 90.25 470 GLY A O 1
ATOM 3567 N N . SER A 1 471 ? 17.444 3.526 -18.758 1.00 90.69 471 SER A N 1
ATOM 3568 C CA . SER A 1 471 ? 15.977 3.526 -18.678 1.00 90.69 471 SER A CA 1
ATOM 3569 C C . SER A 1 471 ? 15.435 4.525 -17.640 1.00 90.69 471 SER A C 1
ATOM 3571 O O . SER A 1 471 ? 14.826 4.123 -16.646 1.00 90.69 471 SER A O 1
ATOM 3573 N N . PRO A 1 472 ? 15.741 5.832 -17.786 1.00 94.06 472 PRO A N 1
ATOM 3574 C CA . PRO A 1 472 ? 15.280 6.845 -16.853 1.00 94.06 472 PRO A CA 1
ATOM 3575 C C . PRO A 1 472 ? 13.794 7.152 -17.064 1.00 94.06 472 PRO A C 1
ATOM 3577 O O . PRO A 1 472 ? 13.348 7.408 -18.178 1.00 94.06 472 PRO A O 1
ATOM 3580 N N . HIS A 1 473 ? 13.046 7.230 -15.969 1.00 92.81 473 HIS A N 1
ATOM 3581 C CA . HIS A 1 473 ? 11.637 7.610 -15.963 1.00 92.81 473 HIS A CA 1
ATOM 3582 C C . HIS A 1 473 ? 11.404 8.764 -14.997 1.00 92.81 473 HIS A C 1
ATOM 3584 O O . HIS A 1 473 ? 11.798 8.707 -13.829 1.00 92.81 473 HIS A O 1
ATOM 3590 N N . TRP A 1 474 ? 10.734 9.812 -15.465 1.00 92.31 474 TRP A N 1
ATOM 3591 C CA . TRP A 1 474 ? 10.368 10.933 -14.605 1.00 92.31 474 TRP A CA 1
ATOM 3592 C C . TRP A 1 474 ? 9.300 10.514 -13.594 1.00 92.31 474 TRP A C 1
ATOM 3594 O O . TRP A 1 474 ? 8.322 9.861 -13.961 1.00 92.31 474 TRP A O 1
ATOM 3604 N N . ALA A 1 475 ? 9.464 10.906 -12.330 1.00 90.50 475 ALA A N 1
ATOM 3605 C CA . ALA A 1 475 ? 8.458 10.657 -11.307 1.00 90.50 475 ALA A CA 1
ATOM 3606 C C . ALA A 1 475 ? 7.345 11.714 -11.386 1.00 90.50 475 ALA A C 1
ATOM 3608 O O . ALA A 1 475 ? 7.637 12.912 -11.310 1.00 90.50 475 ALA A O 1
ATOM 3609 N N . PRO A 1 476 ? 6.062 11.329 -11.480 1.00 85.62 476 PRO A N 1
ATOM 3610 C CA . PRO A 1 476 ? 4.964 12.254 -11.248 1.00 85.62 476 PRO A CA 1
ATOM 3611 C C . PRO A 1 476 ? 5.122 12.925 -9.880 1.00 85.62 476 PRO A C 1
ATOM 3613 O O . PRO A 1 476 ? 5.482 12.279 -8.894 1.00 85.62 476 PRO A O 1
ATOM 3616 N N . ARG A 1 477 ? 4.835 14.226 -9.803 1.00 85.19 477 ARG A N 1
ATOM 3617 C CA . ARG A 1 477 ? 4.829 14.945 -8.524 1.00 85.19 477 ARG A CA 1
ATOM 3618 C C . ARG A 1 477 ? 3.780 14.337 -7.596 1.00 85.19 477 ARG A C 1
ATOM 3620 O O . ARG A 1 477 ? 2.646 14.110 -8.029 1.00 85.19 477 ARG A O 1
ATOM 3627 N N . LYS A 1 478 ? 4.132 14.124 -6.319 1.00 82.12 478 LYS A N 1
ATOM 3628 C CA . LYS A 1 478 ? 3.200 13.563 -5.329 1.00 82.12 478 LYS A CA 1
ATOM 3629 C C . LYS A 1 478 ? 1.912 14.382 -5.294 1.00 82.12 478 LYS A C 1
ATOM 3631 O O . LYS A 1 478 ? 1.935 15.575 -4.981 1.00 82.12 478 LYS A O 1
ATOM 3636 N N . ARG A 1 479 ? 0.799 13.737 -5.650 1.00 74.25 479 ARG A N 1
ATOM 3637 C CA . ARG A 1 479 ? -0.527 14.365 -5.699 1.00 74.25 479 ARG A CA 1
ATOM 3638 C C . ARG A 1 479 ? -1.145 14.465 -4.305 1.00 74.25 479 ARG A C 1
ATOM 3640 O O . ARG A 1 479 ? -0.695 13.828 -3.353 1.00 74.25 479 ARG A O 1
ATOM 3647 N N . ARG A 1 480 ? -2.189 15.291 -4.211 1.00 69.56 480 ARG A N 1
ATOM 3648 C CA . ARG A 1 480 ? -2.965 15.531 -2.990 1.00 69.56 480 ARG A CA 1
ATOM 3649 C C . ARG A 1 480 ? -3.505 14.235 -2.387 1.00 69.56 480 ARG A C 1
ATOM 3651 O O . ARG A 1 480 ? -3.877 13.313 -3.110 1.00 69.56 480 ARG A O 1
ATOM 3658 N N . LEU A 1 481 ? -3.627 14.215 -1.067 1.00 64.00 481 LEU A N 1
ATOM 3659 C CA . LEU A 1 481 ? -4.417 13.227 -0.345 1.00 64.00 481 LEU A CA 1
ATOM 3660 C C . LEU A 1 481 ? -5.871 13.701 -0.275 1.00 64.00 481 LEU A C 1
ATOM 3662 O O . LEU A 1 481 ? -6.137 14.874 -0.019 1.00 64.00 481 LEU A O 1
ATOM 3666 N N . GLU A 1 482 ? -6.821 12.794 -0.470 1.00 59.41 482 GLU A N 1
ATOM 3667 C CA . GLU A 1 482 ? -8.233 13.098 -0.228 1.00 59.41 482 GLU A CA 1
ATOM 3668 C C . GLU A 1 482 ? -8.511 13.056 1.284 1.00 59.41 482 GLU A C 1
ATOM 3670 O O . GLU A 1 482 ? -8.139 12.097 1.970 1.00 59.41 482 GLU A O 1
ATOM 3675 N N . ALA A 1 483 ? -9.143 14.107 1.810 1.00 54.72 483 ALA A N 1
ATOM 3676 C CA . ALA A 1 483 ? -9.534 14.222 3.212 1.00 54.72 483 ALA A CA 1
ATOM 3677 C C . ALA A 1 483 ? -10.906 14.898 3.322 1.00 54.72 483 ALA A C 1
ATOM 3679 O O . ALA A 1 483 ? -11.157 15.915 2.678 1.00 54.72 483 ALA A O 1
ATOM 3680 N N . GLY A 1 484 ? -11.778 14.332 4.156 1.00 57.38 484 GLY A N 1
ATOM 3681 C CA . GLY A 1 484 ? -13.087 14.892 4.500 1.00 57.38 484 GLY A CA 1
ATOM 3682 C C . GLY A 1 484 ? -13.206 15.112 6.006 1.00 57.38 484 GLY A C 1
ATOM 3683 O O . GLY A 1 484 ? -12.338 14.684 6.766 1.00 57.38 484 GLY A O 1
ATOM 3684 N N . ASP A 1 485 ? -14.285 15.741 6.471 1.00 56.47 485 ASP A N 1
ATOM 3685 C CA . ASP A 1 485 ? -14.481 16.017 7.906 1.00 56.47 485 ASP A CA 1
ATOM 3686 C C . ASP A 1 485 ? -14.350 14.749 8.774 1.00 56.47 485 ASP A C 1
ATOM 3688 O O . ASP A 1 485 ? -13.845 14.805 9.899 1.00 56.47 485 ASP A O 1
ATOM 3692 N N . SER A 1 486 ? -14.735 13.587 8.233 1.00 51.94 486 SER A N 1
ATOM 3693 C CA . SER A 1 486 ? -14.599 12.261 8.857 1.00 51.94 486 SER A CA 1
ATOM 3694 C C . SER A 1 486 ? -13.149 11.793 9.051 1.00 51.94 486 SER A C 1
ATOM 3696 O O . SER A 1 486 ? -12.897 10.925 9.887 1.00 51.94 486 SER A O 1
ATOM 3698 N N . SER A 1 487 ? -12.182 12.366 8.327 1.00 53.59 487 SER A N 1
ATOM 3699 C CA . SER A 1 487 ? -10.749 12.072 8.461 1.00 53.59 487 SER A CA 1
ATOM 3700 C C . SER A 1 487 ? -10.147 12.625 9.761 1.00 53.59 487 SER A C 1
ATOM 3702 O O . SER A 1 487 ? -9.071 12.187 10.171 1.00 53.59 487 SER A O 1
ATOM 3704 N N . ILE A 1 488 ? -10.830 13.569 10.417 1.00 60.03 488 ILE A N 1
ATOM 3705 C CA . ILE A 1 488 ? -10.389 14.201 11.665 1.00 60.03 488 ILE A CA 1
ATOM 3706 C C . ILE A 1 488 ? -10.882 13.381 12.851 1.00 60.03 488 ILE A C 1
ATOM 3708 O O . ILE A 1 488 ? -12.075 13.118 12.956 1.00 60.03 488 ILE A O 1
ATOM 3712 N N . VAL A 1 489 ? -9.979 13.009 13.757 1.00 54.22 489 VAL A N 1
ATOM 3713 C CA . VAL A 1 489 ? -10.294 12.212 14.950 1.00 54.22 489 VAL A CA 1
ATOM 3714 C C . VAL A 1 489 ? -10.018 13.043 16.198 1.00 54.22 489 VAL A C 1
ATOM 3716 O O . VAL A 1 489 ? -8.909 13.548 16.363 1.00 54.22 489 VAL A O 1
ATOM 3719 N N . PHE A 1 490 ? -11.012 13.154 17.078 1.00 59.56 490 PHE A N 1
ATOM 3720 C CA . PHE A 1 490 ? -10.874 13.753 18.407 1.00 59.56 490 PHE A CA 1
ATOM 3721 C C . PHE A 1 490 ? -10.752 12.632 19.438 1.00 59.56 490 PHE A C 1
ATOM 3723 O O . PHE A 1 490 ? -11.710 11.888 19.610 1.00 59.56 490 PHE A O 1
ATOM 3730 N N . PRO A 1 491 ? -9.599 12.424 20.082 1.00 44.97 491 PRO A N 1
ATOM 3731 C CA . PRO A 1 491 ? -9.493 11.414 21.124 1.00 44.97 491 PRO A CA 1
ATOM 3732 C C . PRO A 1 491 ? -10.240 11.885 22.381 1.00 44.97 491 PRO A C 1
ATOM 3734 O O . PRO A 1 491 ? -9.739 12.755 23.084 1.00 44.97 491 PRO A O 1
ATOM 3737 N N . ASP A 1 492 ? -11.441 11.345 22.617 1.00 45.81 492 ASP A N 1
ATOM 3738 C CA . ASP A 1 492 ? -12.017 11.022 23.937 1.00 45.81 492 ASP A CA 1
ATOM 3739 C C . ASP A 1 492 ? -13.490 10.600 23.803 1.00 45.81 492 ASP A C 1
ATOM 3741 O O . ASP A 1 492 ? -14.284 11.339 23.234 1.00 45.81 492 ASP A O 1
ATOM 3745 N N . ALA A 1 493 ? -13.862 9.453 24.392 1.00 42.69 493 ALA A N 1
ATOM 3746 C CA . ALA A 1 493 ? -15.215 9.180 24.906 1.00 42.69 493 ALA A CA 1
ATOM 3747 C C . ALA A 1 493 ? -15.228 7.935 25.819 1.00 42.69 493 ALA A C 1
ATOM 3749 O O . ALA A 1 493 ? -15.900 6.936 25.545 1.00 42.69 493 ALA A O 1
ATOM 3750 N N . SER A 1 494 ? -14.489 7.958 26.930 1.00 45.75 494 SER A N 1
ATOM 3751 C CA . SER A 1 494 ? -14.601 6.920 27.957 1.00 45.75 494 SER A CA 1
ATOM 3752 C C . SER A 1 494 ? -15.699 7.223 28.981 1.00 45.75 494 SER A C 1
ATOM 3754 O O . SER A 1 494 ? -15.351 7.327 30.147 1.00 45.75 494 SER A O 1
ATOM 3756 N N . THR A 1 495 ? -16.987 7.312 28.607 1.00 46.44 495 THR A N 1
ATOM 3757 C CA . THR A 1 495 ? -18.105 7.161 29.579 1.00 46.44 495 THR A CA 1
ATOM 3758 C C . THR A 1 495 ? -19.500 7.007 28.934 1.00 46.44 495 THR A C 1
ATOM 3760 O O . THR A 1 495 ? -20.304 7.928 28.880 1.00 46.44 495 THR A O 1
ATOM 3763 N N . MET A 1 496 ? -19.854 5.788 28.496 1.00 42.44 496 MET A N 1
ATOM 3764 C CA . MET A 1 496 ? -21.258 5.340 28.374 1.00 42.44 496 MET A CA 1
ATOM 3765 C C . MET A 1 496 ? -21.394 3.893 28.847 1.00 42.44 496 MET A C 1
ATOM 3767 O O . MET A 1 496 ? -20.464 3.101 28.686 1.00 42.44 496 MET A O 1
ATOM 3771 N N . ALA A 1 497 ? -22.544 3.541 29.430 1.00 46.34 497 ALA A N 1
ATOM 3772 C CA . ALA A 1 497 ? -22.807 2.192 29.918 1.00 46.34 497 ALA A CA 1
ATOM 3773 C C . ALA A 1 497 ? -22.858 1.199 28.747 1.00 46.34 497 ALA A C 1
ATOM 3775 O O . ALA A 1 497 ? -23.766 1.224 27.921 1.00 46.34 497 ALA A O 1
ATOM 3776 N N . ALA A 1 498 ? -21.859 0.327 28.684 1.00 54.94 498 ALA A N 1
ATOM 3777 C CA . ALA A 1 498 ? -21.766 -0.741 27.706 1.00 54.94 498 ALA A CA 1
ATOM 3778 C C . ALA A 1 498 ? -22.998 -1.669 27.734 1.00 54.94 498 ALA A C 1
ATOM 3780 O O . ALA A 1 498 ? -23.410 -2.121 28.806 1.00 54.94 498 ALA A O 1
ATOM 3781 N N . MET A 1 499 ? -23.541 -2.018 26.560 1.00 62.31 499 MET A N 1
ATOM 3782 C CA . MET A 1 499 ? -24.452 -3.159 26.442 1.00 62.31 499 MET A CA 1
ATOM 3783 C C . MET A 1 499 ? -23.705 -4.443 26.811 1.00 62.31 499 MET A C 1
ATOM 3785 O O . MET A 1 499 ? -22.497 -4.576 26.589 1.00 62.31 499 MET A O 1
ATOM 3789 N N . ALA A 1 500 ? -24.426 -5.441 27.323 1.00 74.06 500 ALA A N 1
ATOM 3790 C CA . ALA A 1 500 ? -23.845 -6.770 27.425 1.00 74.06 500 ALA A CA 1
ATOM 3791 C C . ALA A 1 500 ? -23.595 -7.321 26.011 1.00 74.06 500 ALA A C 1
ATOM 3793 O O . ALA A 1 500 ? -24.427 -7.160 25.118 1.00 74.06 500 ALA A O 1
ATOM 3794 N N . VAL A 1 501 ? -22.483 -8.039 25.821 1.00 78.75 501 VAL A N 1
ATOM 3795 C CA . VAL A 1 501 ? -22.091 -8.642 24.528 1.00 78.75 501 VAL A CA 1
ATOM 3796 C C . VAL A 1 501 ? -23.248 -9.405 23.869 1.00 78.75 501 VAL A C 1
ATOM 3798 O O . VAL A 1 501 ? -23.464 -9.286 22.668 1.00 78.75 501 VAL A O 1
ATOM 3801 N N . LYS A 1 502 ? -24.047 -10.137 24.656 1.00 79.06 502 LYS A N 1
ATOM 3802 C CA . LYS A 1 502 ? -25.211 -10.893 24.164 1.00 79.06 502 LYS A CA 1
ATOM 3803 C C . LYS A 1 502 ? -26.253 -10.015 23.450 1.00 79.06 502 LYS A C 1
ATOM 3805 O O . LYS A 1 502 ? -26.867 -10.468 22.489 1.00 79.06 502 LYS A O 1
ATOM 3810 N N . ASP A 1 503 ? -26.446 -8.783 23.916 1.00 75.38 503 ASP A N 1
ATOM 3811 C CA . ASP A 1 503 ? -27.475 -7.880 23.410 1.00 75.38 503 ASP A CA 1
ATOM 3812 C C . ASP A 1 503 ? -26.979 -7.224 22.111 1.00 75.38 503 ASP A C 1
ATOM 3814 O O . ASP A 1 503 ? -27.730 -7.160 21.140 1.00 75.38 503 ASP A O 1
ATOM 3818 N N . VAL A 1 504 ? -25.684 -6.877 22.047 1.00 81.75 504 VAL A N 1
ATOM 3819 C CA . VAL A 1 504 ? -24.999 -6.414 20.822 1.00 81.75 504 VAL A CA 1
ATOM 3820 C C . VAL A 1 504 ? -25.074 -7.465 19.716 1.00 81.75 504 VAL A C 1
ATOM 3822 O O . VAL A 1 504 ? -25.428 -7.166 18.580 1.00 81.75 504 VAL A O 1
ATOM 3825 N N . VAL A 1 505 ? -24.785 -8.725 20.051 1.00 85.81 505 VAL A N 1
ATOM 3826 C CA . VAL A 1 505 ? -24.901 -9.839 19.101 1.00 85.81 505 VAL A CA 1
ATOM 3827 C C . VAL A 1 505 ? -26.341 -9.960 18.611 1.00 85.81 505 VAL A C 1
ATOM 3829 O O . VAL A 1 505 ? -26.573 -10.092 17.413 1.00 85.81 505 VAL A O 1
ATOM 3832 N N . SER A 1 506 ? -27.319 -9.896 19.520 1.00 82.38 506 SER A N 1
ATOM 3833 C CA . SER A 1 506 ? -28.730 -10.074 19.167 1.00 82.38 506 SER A CA 1
ATOM 3834 C C . SER A 1 506 ? -29.262 -9.006 18.208 1.00 82.38 506 SER A C 1
ATOM 3836 O O . SER A 1 506 ? -30.080 -9.331 17.348 1.00 82.38 506 SER A O 1
ATOM 3838 N N . SER A 1 507 ? -28.787 -7.761 18.321 1.00 81.69 507 SER A N 1
ATOM 3839 C CA . SER A 1 507 ? -29.209 -6.661 17.452 1.00 81.69 507 SER A CA 1
ATOM 3840 C C . SER A 1 507 ? -28.493 -6.673 16.102 1.00 81.69 507 SER A C 1
ATOM 3842 O O . SER A 1 507 ? -29.122 -6.389 15.085 1.00 81.69 507 SER A O 1
ATOM 3844 N N . ALA A 1 508 ? -27.208 -7.036 16.070 1.00 87.81 508 ALA A N 1
ATOM 3845 C CA . ALA A 1 508 ? -26.391 -6.935 14.864 1.00 87.81 508 ALA A CA 1
ATOM 3846 C C . ALA A 1 508 ? -26.460 -8.166 13.945 1.00 87.81 508 ALA A C 1
ATOM 3848 O O . ALA A 1 508 ? -26.276 -8.037 12.736 1.00 87.81 508 ALA A O 1
ATOM 3849 N N . ARG A 1 509 ? -26.743 -9.357 14.493 1.00 90.50 509 ARG A N 1
ATOM 3850 C CA . ARG A 1 509 ? -26.611 -10.643 13.784 1.00 90.50 509 ARG A CA 1
ATOM 3851 C C . ARG A 1 509 ? -27.296 -10.683 12.412 1.00 90.50 509 ARG A C 1
ATOM 3853 O O . ARG A 1 509 ? -26.704 -11.170 11.459 1.00 90.50 509 ARG A O 1
ATOM 3860 N N . ARG A 1 510 ? -28.513 -10.140 12.298 1.00 90.06 510 ARG A N 1
ATOM 3861 C CA . ARG A 1 510 ? -29.312 -10.199 11.057 1.00 90.06 510 ARG A CA 1
ATOM 3862 C C . ARG A 1 510 ? -28.757 -9.359 9.906 1.00 90.06 510 ARG A C 1
ATOM 3864 O O . ARG A 1 510 ? -29.190 -9.546 8.776 1.00 90.06 510 ARG A O 1
ATOM 3871 N N . ALA A 1 511 ? -27.858 -8.424 10.197 1.00 94.12 511 ALA A N 1
ATOM 3872 C CA . ALA A 1 511 ? -27.245 -7.556 9.201 1.00 94.12 511 ALA A CA 1
ATOM 3873 C C . ALA A 1 511 ? -25.873 -8.072 8.721 1.00 94.12 511 ALA A C 1
ATOM 3875 O O . ALA A 1 511 ? -25.267 -7.461 7.843 1.00 94.12 511 ALA A O 1
ATOM 3876 N N . VAL A 1 512 ? -25.373 -9.180 9.283 1.00 94.94 512 VAL A N 1
ATOM 3877 C CA . VAL A 1 512 ? -24.125 -9.838 8.866 1.00 94.94 512 VAL A CA 1
ATOM 3878 C C . VAL A 1 512 ? -24.451 -10.903 7.820 1.00 94.94 512 VAL A C 1
ATOM 3880 O O . VAL A 1 512 ? -25.400 -11.667 7.986 1.00 94.94 512 VAL A O 1
ATOM 3883 N N . VAL A 1 513 ? -23.664 -10.957 6.747 1.00 95.81 513 VAL A N 1
ATOM 3884 C CA . VAL A 1 513 ? -23.881 -11.855 5.604 1.00 95.81 513 VAL A CA 1
ATOM 3885 C C . VAL A 1 513 ? -22.665 -12.738 5.352 1.00 95.81 513 VAL A C 1
ATOM 3887 O O . VAL A 1 513 ? -21.529 -12.346 5.635 1.00 95.81 513 VAL A O 1
ATOM 3890 N N . GLN A 1 514 ? -22.904 -13.926 4.805 1.00 94.88 514 GLN A N 1
ATOM 3891 C CA . GLN A 1 514 ? -21.852 -14.796 4.291 1.00 94.88 514 GLN A CA 1
ATOM 3892 C C . GLN A 1 514 ? -21.671 -1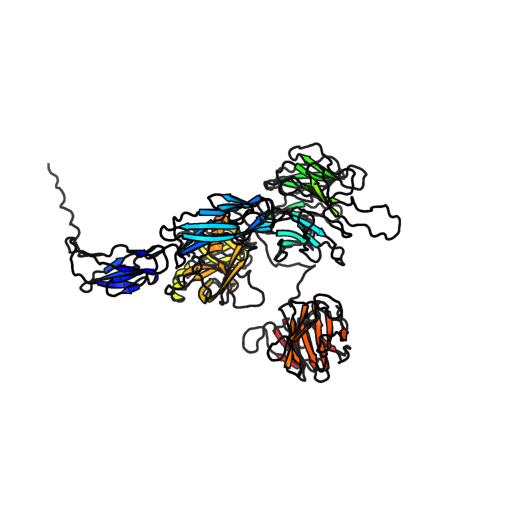4.525 2.800 1.00 94.88 514 GLN A C 1
ATOM 3894 O O . GLN A 1 514 ? -22.646 -14.445 2.056 1.00 94.88 514 GLN A O 1
ATOM 3899 N N . ILE A 1 515 ? -20.424 -14.407 2.360 1.00 93.62 515 ILE A N 1
ATOM 3900 C CA . ILE A 1 515 ? -20.070 -14.235 0.953 1.00 93.62 515 ILE A CA 1
ATOM 3901 C C . ILE A 1 515 ? -19.325 -15.489 0.511 1.00 93.62 515 ILE A C 1
ATOM 3903 O O . ILE A 1 515 ? -18.353 -15.892 1.146 1.00 93.62 515 ILE A O 1
ATOM 3907 N N . VAL A 1 516 ? -19.785 -16.111 -0.568 1.00 91.31 516 VAL A N 1
ATOM 3908 C CA . VAL A 1 516 ? -19.183 -17.301 -1.170 1.00 91.31 516 VAL A CA 1
ATOM 3909 C C . VAL A 1 516 ? -18.846 -16.989 -2.618 1.00 91.31 516 VAL A C 1
ATOM 3911 O O . VAL A 1 516 ? -19.670 -16.451 -3.355 1.00 91.31 516 VAL A O 1
ATOM 3914 N N . THR A 1 517 ? -17.631 -17.332 -3.018 1.00 87.50 517 THR A N 1
ATOM 3915 C CA . THR A 1 517 ? -17.122 -17.166 -4.375 1.00 87.50 517 THR A CA 1
ATOM 3916 C C . THR A 1 517 ? -16.600 -18.492 -4.913 1.00 87.50 517 THR A C 1
ATOM 3918 O O . THR A 1 517 ? -16.452 -19.471 -4.180 1.00 87.50 517 THR A O 1
ATOM 3921 N N . ASP A 1 518 ? -16.269 -18.529 -6.199 1.00 79.38 518 ASP A N 1
ATOM 3922 C CA . ASP A 1 518 ? -15.564 -19.646 -6.837 1.00 79.38 518 ASP A CA 1
ATOM 3923 C C . ASP A 1 518 ? -14.128 -19.847 -6.309 1.00 79.38 518 ASP A C 1
ATOM 3925 O O . ASP A 1 518 ? -13.508 -20.884 -6.558 1.00 79.38 518 ASP A O 1
ATOM 3929 N N . ARG A 1 519 ? -13.604 -18.881 -5.543 1.00 73.75 519 ARG A N 1
ATOM 3930 C CA . ARG A 1 519 ? -12.243 -18.880 -4.985 1.00 73.75 519 ARG A CA 1
ATOM 3931 C C . ARG A 1 519 ? -12.203 -19.093 -3.467 1.00 73.75 519 ARG A C 1
ATOM 3933 O O . ARG A 1 519 ? -11.160 -19.484 -2.946 1.00 73.75 519 ARG A O 1
ATOM 3940 N N . GLY A 1 520 ? -13.309 -18.884 -2.748 1.00 78.31 520 GLY A N 1
ATOM 3941 C CA . GLY A 1 520 ? -13.349 -19.023 -1.291 1.00 78.31 520 GLY A CA 1
ATOM 3942 C C . GLY A 1 520 ? -14.640 -18.522 -0.643 1.00 78.31 520 GLY A C 1
ATOM 3943 O O . GLY A 1 520 ? -15.681 -18.403 -1.280 1.00 78.31 520 GLY A O 1
ATOM 3944 N N . SER A 1 521 ? -14.587 -18.248 0.660 1.00 86.00 521 SER A N 1
ATOM 3945 C CA . SER A 1 521 ? -15.713 -17.685 1.410 1.00 86.00 521 SER A CA 1
ATOM 3946 C C . SER A 1 521 ? -15.227 -16.693 2.458 1.00 86.00 521 SER A C 1
ATOM 3948 O O . SER A 1 521 ? -14.208 -16.948 3.101 1.00 86.00 521 SER A O 1
ATOM 3950 N N . GLY A 1 522 ? -15.998 -15.640 2.698 1.00 89.19 522 GLY A N 1
ATOM 3951 C CA . GLY A 1 522 ? -15.757 -14.659 3.749 1.00 89.19 522 GLY A CA 1
ATOM 3952 C C . GLY A 1 522 ? -17.056 -14.076 4.289 1.00 89.19 522 GLY A C 1
ATOM 3953 O O . GLY A 1 522 ? -18.144 -14.628 4.104 1.00 89.19 522 GLY A O 1
ATOM 3954 N N . SER A 1 523 ? -16.935 -12.945 4.970 1.00 93.19 523 SER A N 1
ATOM 3955 C CA . SER A 1 523 ? -18.048 -12.246 5.603 1.00 93.19 523 SER A CA 1
ATOM 3956 C C . SER A 1 523 ? -18.299 -10.888 4.953 1.00 93.19 523 SER A C 1
ATOM 3958 O O . SER A 1 523 ? -17.447 -10.320 4.273 1.00 93.19 523 SER A O 1
ATOM 3960 N N . GLY A 1 524 ? -19.476 -10.335 5.199 1.00 94.81 524 GLY A N 1
ATOM 3961 C CA . GLY A 1 524 ? -19.812 -8.950 4.899 1.00 94.81 524 GLY A CA 1
ATOM 3962 C C . GLY A 1 524 ? -20.893 -8.456 5.847 1.00 94.81 524 GLY A C 1
ATOM 3963 O O . GLY A 1 524 ? -21.392 -9.208 6.690 1.00 94.81 524 GLY A O 1
ATOM 3964 N N . PHE A 1 525 ? -21.300 -7.204 5.699 1.00 96.19 525 PHE A N 1
ATOM 3965 C CA . PHE A 1 525 ? -22.470 -6.685 6.401 1.00 96.19 525 PHE A CA 1
ATOM 3966 C C . PHE A 1 525 ? -23.210 -5.625 5.595 1.00 96.19 525 PHE A C 1
ATOM 3968 O O . PHE A 1 525 ? -22.646 -4.954 4.729 1.00 96.19 525 PHE A O 1
ATOM 3975 N N . ILE A 1 526 ? -24.499 -5.504 5.886 1.00 95.56 526 ILE A N 1
ATOM 3976 C CA . ILE A 1 526 ? -25.433 -4.638 5.178 1.00 95.56 526 ILE A CA 1
ATOM 3977 C C . ILE A 1 526 ? -25.310 -3.216 5.726 1.00 95.56 526 ILE A C 1
ATOM 3979 O O . ILE A 1 526 ? -25.479 -2.974 6.925 1.00 95.56 526 ILE A O 1
ATOM 3983 N N . ILE A 1 527 ? -25.020 -2.282 4.823 1.00 90.19 527 ILE A N 1
ATOM 3984 C CA . ILE A 1 527 ? -24.823 -0.857 5.126 1.00 90.19 527 ILE A CA 1
ATOM 3985 C C . ILE A 1 527 ? -25.932 0.034 4.558 1.00 90.19 527 ILE A C 1
ATOM 3987 O O . ILE A 1 527 ? -25.997 1.210 4.899 1.00 90.19 527 ILE A O 1
ATOM 3991 N N . ASP A 1 528 ? -26.814 -0.524 3.728 1.00 88.38 528 ASP A N 1
ATOM 3992 C CA . ASP A 1 528 ? -27.983 0.158 3.174 1.00 88.38 528 ASP A CA 1
ATOM 3993 C C . ASP A 1 528 ? -29.157 -0.820 3.040 1.00 88.38 528 ASP A C 1
ATOM 3995 O O . ASP A 1 528 ? -28.969 -1.985 2.669 1.00 88.38 528 ASP A O 1
ATOM 3999 N N . ALA A 1 529 ? -30.369 -0.343 3.333 1.00 85.50 529 ALA A N 1
ATOM 4000 C CA . ALA A 1 529 ? -31.572 -1.171 3.361 1.00 85.50 529 ALA A CA 1
ATOM 4001 C C . ALA A 1 529 ? -31.940 -1.744 1.982 1.00 85.50 529 ALA A C 1
ATOM 4003 O O . ALA A 1 529 ? -32.623 -2.767 1.930 1.00 85.50 529 ALA A O 1
ATOM 4004 N N . ASP A 1 530 ? -31.450 -1.150 0.890 1.00 86.88 530 ASP A N 1
ATOM 4005 C CA . ASP A 1 530 ? -31.627 -1.625 -0.482 1.00 86.88 530 ASP A CA 1
ATOM 4006 C C . ASP A 1 530 ? -30.558 -2.656 -0.893 1.00 86.88 530 ASP A C 1
ATOM 4008 O O . ASP A 1 530 ? -30.317 -2.870 -2.080 1.00 86.88 530 ASP A O 1
ATOM 4012 N N . GLY A 1 531 ? -29.863 -3.299 0.050 1.00 88.94 531 GLY A N 1
ATOM 4013 C CA . GLY A 1 531 ? -28.967 -4.421 -0.257 1.00 88.94 531 GLY A CA 1
ATOM 4014 C C . GLY A 1 531 ? -27.583 -4.007 -0.742 1.00 88.94 531 GLY A C 1
ATOM 4015 O O . GLY A 1 531 ? -27.003 -4.666 -1.607 1.00 88.94 531 GLY A O 1
ATOM 4016 N N . ILE A 1 532 ? -27.050 -2.914 -0.194 1.00 91.88 532 ILE A N 1
ATOM 4017 C CA . ILE A 1 532 ? -25.624 -2.597 -0.308 1.00 91.88 532 ILE A CA 1
ATOM 4018 C C . ILE A 1 532 ? -24.877 -3.279 0.834 1.00 91.88 532 ILE A C 1
ATOM 4020 O O . ILE A 1 532 ? -25.210 -3.106 2.009 1.00 91.88 532 ILE A O 1
ATOM 4024 N N . ILE A 1 533 ? -23.839 -4.023 0.472 1.00 94.94 533 ILE A N 1
ATOM 4025 C CA . ILE A 1 533 ? -22.998 -4.784 1.389 1.00 94.94 533 ILE A CA 1
ATOM 4026 C C . ILE A 1 533 ? -21.571 -4.262 1.309 1.00 94.94 533 ILE A C 1
ATOM 4028 O O . ILE A 1 533 ? -21.050 -4.017 0.218 1.00 94.94 533 ILE A O 1
ATOM 4032 N N . LEU A 1 534 ? -20.939 -4.134 2.471 1.00 93.75 534 LEU A N 1
ATOM 4033 C CA . LEU A 1 534 ? -19.509 -3.898 2.592 1.00 93.75 534 LEU A CA 1
ATOM 4034 C C . LEU A 1 534 ? -18.796 -5.190 3.005 1.00 93.75 534 LEU A C 1
ATOM 4036 O O . LEU A 1 534 ? -19.294 -5.953 3.834 1.00 93.75 534 LEU A O 1
ATOM 4040 N N . THR A 1 535 ? -17.624 -5.420 2.423 1.00 93.31 535 THR A N 1
ATOM 4041 C CA . THR A 1 535 ? -16.713 -6.525 2.742 1.00 93.31 535 THR A CA 1
ATOM 4042 C C . THR A 1 535 ? -15.262 -6.090 2.491 1.00 93.31 535 THR A C 1
ATOM 4044 O O . THR A 1 535 ? -15.006 -4.920 2.189 1.00 93.31 535 THR A O 1
ATOM 4047 N N . ASN A 1 536 ? -14.300 -7.005 2.619 1.00 88.06 536 ASN A N 1
ATOM 4048 C CA . ASN A 1 536 ? -12.941 -6.769 2.146 1.00 88.06 536 ASN A CA 1
ATOM 4049 C C . ASN A 1 536 ? -12.800 -7.054 0.652 1.00 88.06 536 ASN A C 1
ATOM 4051 O O . ASN A 1 536 ? -13.511 -7.889 0.097 1.00 88.06 536 ASN A O 1
ATOM 4055 N N . ASN A 1 537 ? -11.815 -6.419 0.019 1.00 79.06 537 ASN A N 1
ATOM 4056 C CA . ASN A 1 537 ? -11.493 -6.703 -1.374 1.00 79.06 537 ASN A CA 1
ATOM 4057 C C . ASN A 1 537 ? -11.043 -8.155 -1.570 1.00 79.06 537 ASN A C 1
ATOM 4059 O O . ASN A 1 537 ? -11.584 -8.839 -2.437 1.00 79.06 537 ASN A O 1
ATOM 4063 N N . HIS A 1 538 ? -10.117 -8.648 -0.738 1.00 78.06 538 HIS A N 1
ATOM 4064 C CA . HIS A 1 538 ? -9.565 -9.999 -0.912 1.00 78.06 538 HIS A CA 1
ATOM 4065 C C . HIS A 1 538 ? -10.623 -11.118 -0.826 1.00 78.06 538 HIS A C 1
ATOM 4067 O O . HIS A 1 538 ? -10.418 -12.192 -1.380 1.00 78.06 538 HIS A O 1
ATOM 4073 N N . VAL A 1 539 ? -11.768 -10.877 -0.170 1.00 83.88 539 VAL A N 1
ATOM 4074 C CA . VAL A 1 539 ? -12.873 -11.851 -0.061 1.00 83.88 539 VAL A CA 1
ATOM 4075 C C . VAL A 1 539 ? -13.513 -12.141 -1.423 1.00 83.88 539 VAL A C 1
ATOM 4077 O O . VAL A 1 539 ? -13.969 -13.257 -1.668 1.00 83.88 539 VAL A O 1
ATOM 4080 N N . ILE A 1 540 ? -13.547 -11.149 -2.313 1.00 81.56 540 ILE A N 1
ATOM 4081 C CA . ILE A 1 540 ? -14.190 -11.247 -3.633 1.00 81.56 540 ILE A CA 1
ATOM 4082 C C . ILE A 1 540 ? -13.215 -11.147 -4.803 1.00 81.56 540 ILE A C 1
ATOM 4084 O O . ILE A 1 540 ? -13.623 -10.982 -5.953 1.00 81.56 540 ILE A O 1
ATOM 4088 N N . GLN A 1 541 ? -11.928 -11.180 -4.504 1.00 69.81 541 GLN A N 1
ATOM 4089 C CA . GLN A 1 541 ? -10.873 -10.930 -5.461 1.00 69.81 541 GLN A CA 1
ATOM 4090 C C . GLN A 1 541 ? -10.768 -12.064 -6.484 1.00 69.81 541 GLN A C 1
ATOM 4092 O O . GLN A 1 541 ? -10.869 -13.231 -6.113 1.00 69.81 541 GLN A O 1
ATOM 4097 N N . ASP A 1 542 ? -10.603 -11.723 -7.763 1.00 61.25 542 ASP A N 1
ATOM 4098 C CA . ASP A 1 542 ? -10.695 -12.587 -8.962 1.00 61.25 542 ASP A CA 1
ATOM 4099 C C . ASP A 1 542 ? -11.825 -13.622 -8.956 1.00 61.25 542 ASP A C 1
ATOM 4101 O O . ASP A 1 542 ? -11.741 -14.659 -9.616 1.00 61.25 542 ASP A O 1
ATOM 4105 N N . ALA A 1 543 ? -12.892 -13.347 -8.208 1.00 69.69 543 ALA A N 1
ATOM 4106 C CA . ALA A 1 543 ? -14.081 -14.168 -8.237 1.00 69.69 543 ALA A CA 1
ATOM 4107 C C . ALA A 1 543 ? -14.827 -13.936 -9.553 1.00 69.69 543 ALA A C 1
ATOM 4109 O O . ALA A 1 543 ? -15.182 -12.796 -9.870 1.00 69.69 543 ALA A O 1
ATOM 4110 N N . GLN A 1 544 ? -15.095 -15.006 -10.302 1.00 72.25 544 GLN A N 1
ATOM 4111 C CA . GLN A 1 544 ? -15.993 -14.933 -11.459 1.00 72.25 544 GLN A CA 1
ATOM 4112 C C . GLN A 1 544 ? -17.459 -14.908 -11.025 1.00 72.25 544 GLN A C 1
ATOM 4114 O O . GLN A 1 544 ? -18.298 -14.306 -11.696 1.00 72.25 544 GLN A O 1
ATOM 4119 N N . GLU A 1 545 ? -17.761 -15.532 -9.884 1.00 81.75 545 GLU A N 1
ATOM 4120 C CA . GLU A 1 545 ? -19.103 -15.612 -9.320 1.00 81.75 545 GLU A CA 1
ATOM 4121 C C . GLU A 1 545 ? -19.084 -15.214 -7.842 1.00 81.75 545 GLU A C 1
ATOM 4123 O O . GLU A 1 545 ? -18.243 -15.666 -7.066 1.00 81.75 545 GLU A O 1
ATOM 4128 N N . ILE A 1 546 ? -20.034 -14.365 -7.440 1.00 91.19 546 ILE A N 1
ATOM 4129 C CA . ILE A 1 546 ? -20.202 -13.919 -6.054 1.00 91.19 546 ILE A CA 1
ATOM 4130 C C . ILE A 1 546 ? -21.631 -14.229 -5.623 1.00 91.19 546 ILE A C 1
ATOM 4132 O O . ILE A 1 546 ? -22.592 -13.730 -6.210 1.00 91.19 546 ILE A O 1
ATOM 4136 N N . THR A 1 547 ? -21.762 -15.015 -4.562 1.00 95.31 547 THR A N 1
ATOM 4137 C CA . THR A 1 547 ? -23.036 -15.395 -3.950 1.00 95.31 547 THR A CA 1
ATOM 4138 C C . THR A 1 547 ? -23.075 -14.903 -2.509 1.00 95.31 547 THR A C 1
ATOM 4140 O O . THR A 1 547 ? -22.113 -15.067 -1.760 1.00 95.31 547 THR A O 1
ATOM 4143 N N . VAL A 1 548 ? -24.181 -14.285 -2.108 1.00 96.44 548 VAL A N 1
ATOM 4144 C CA . VAL A 1 548 ? -24.391 -13.732 -0.767 1.00 96.44 548 VAL A CA 1
ATOM 4145 C C . VAL A 1 548 ? -25.519 -14.489 -0.075 1.00 96.44 548 VAL A C 1
ATOM 4147 O O . VAL A 1 548 ? -26.617 -14.584 -0.622 1.00 96.44 548 VAL A O 1
ATOM 4150 N N . PHE A 1 549 ? -25.272 -14.956 1.149 1.00 95.00 549 PHE A N 1
ATOM 4151 C CA . PHE A 1 549 ? -26.268 -15.588 2.014 1.00 95.00 549 PHE A CA 1
ATOM 4152 C C . PHE A 1 549 ? -26.591 -14.699 3.223 1.00 95.00 549 PHE A C 1
ATOM 4154 O O . PHE A 1 549 ? -25.689 -14.217 3.915 1.00 95.00 549 PHE A O 1
ATOM 4161 N N . LEU A 1 550 ? -27.882 -14.495 3.493 1.00 93.06 550 LEU A N 1
ATOM 4162 C CA . LEU A 1 550 ? -28.372 -13.843 4.716 1.00 93.06 550 LEU A CA 1
ATOM 4163 C C . LEU A 1 550 ? -28.361 -14.825 5.912 1.00 93.06 550 LEU A C 1
ATOM 4165 O O . LEU A 1 550 ? -28.296 -16.036 5.715 1.00 93.06 550 LEU A O 1
ATOM 4169 N N . ASP A 1 551 ? -28.481 -14.331 7.156 1.00 84.88 551 ASP A N 1
ATOM 4170 C CA . ASP A 1 551 ? -28.495 -15.167 8.388 1.00 84.88 551 ASP A CA 1
ATOM 4171 C C . ASP A 1 551 ? -29.660 -16.181 8.436 1.00 84.88 551 ASP A C 1
ATOM 4173 O O . ASP A 1 551 ? -29.588 -17.176 9.152 1.00 84.88 551 ASP A O 1
ATOM 4177 N N . ASP A 1 552 ? -30.729 -15.969 7.659 1.00 86.50 552 ASP A N 1
ATOM 4178 C CA . ASP A 1 552 ? -31.831 -16.932 7.511 1.00 86.50 552 ASP A CA 1
ATOM 4179 C C . ASP A 1 552 ? -31.599 -17.991 6.412 1.00 86.50 552 ASP A C 1
ATOM 4181 O O . ASP A 1 552 ? -32.438 -18.876 6.224 1.00 86.50 552 ASP A O 1
ATOM 4185 N N . GLY A 1 553 ? -30.459 -17.927 5.716 1.00 86.75 553 GLY A N 1
ATOM 4186 C CA . GLY A 1 553 ? -30.065 -18.828 4.634 1.00 86.75 553 GLY A CA 1
ATOM 4187 C C . GLY A 1 553 ? -30.535 -18.408 3.237 1.00 86.75 553 GLY A C 1
ATOM 4188 O O . GLY A 1 553 ? -30.298 -19.150 2.285 1.00 86.75 553 GLY A O 1
ATOM 4189 N N . THR A 1 554 ? -31.194 -17.255 3.085 1.00 93.00 554 THR A N 1
ATOM 4190 C CA . THR A 1 554 ? -31.624 -16.747 1.770 1.00 93.00 554 THR A CA 1
ATOM 4191 C C . THR A 1 554 ? -30.425 -16.355 0.904 1.00 93.00 554 THR A C 1
ATOM 4193 O O . THR A 1 554 ? -29.509 -15.695 1.389 1.00 93.00 554 THR A O 1
ATOM 4196 N N . GLU A 1 555 ? -30.457 -16.718 -0.381 1.00 95.56 555 GLU A N 1
ATOM 4197 C CA . GLU A 1 555 ? -29.356 -16.555 -1.340 1.00 95.56 555 GLU A CA 1
ATOM 4198 C C . GLU A 1 555 ? -29.625 -15.445 -2.373 1.00 95.56 555 GLU A C 1
ATOM 4200 O O . GLU A 1 555 ? -30.727 -15.343 -2.919 1.00 95.56 555 GLU A O 1
ATOM 4205 N N . PHE A 1 556 ? -28.594 -14.655 -2.688 1.00 97.25 556 PHE A N 1
ATOM 4206 C CA . PHE A 1 556 ? -28.601 -13.642 -3.745 1.00 97.25 556 PHE A CA 1
ATOM 4207 C C . PHE A 1 556 ? -27.293 -13.645 -4.545 1.00 97.25 556 PHE A C 1
ATOM 4209 O O . PHE A 1 556 ? -26.213 -13.807 -3.983 1.00 97.25 556 PHE A O 1
ATOM 4216 N N . ALA A 1 557 ? -27.371 -13.358 -5.847 1.00 94.12 557 ALA A N 1
ATOM 4217 C CA . ALA A 1 557 ? -26.187 -13.042 -6.647 1.00 94.12 557 ALA A CA 1
ATOM 4218 C C . ALA A 1 557 ? -25.664 -11.636 -6.297 1.00 94.12 557 ALA A C 1
ATOM 4220 O O . ALA A 1 557 ? -26.437 -10.674 -6.246 1.00 94.12 557 ALA A O 1
ATOM 4221 N N . GLY A 1 558 ? -24.357 -11.521 -6.068 1.00 92.50 558 GLY A N 1
ATOM 4222 C CA . GLY A 1 558 ? -23.670 -10.269 -5.768 1.00 92.50 558 GLY A CA 1
ATOM 4223 C C . GLY A 1 558 ? -23.084 -9.617 -7.019 1.00 92.50 558 GLY A C 1
ATOM 4224 O O . GLY A 1 558 ? -22.428 -10.269 -7.823 1.00 92.50 558 GLY A O 1
ATOM 4225 N N . THR A 1 559 ? -23.286 -8.309 -7.176 1.00 86.94 559 THR A N 1
ATOM 4226 C CA . THR A 1 559 ? -22.621 -7.489 -8.202 1.00 86.94 559 THR A CA 1
ATOM 4227 C C . THR A 1 559 ? -21.625 -6.551 -7.537 1.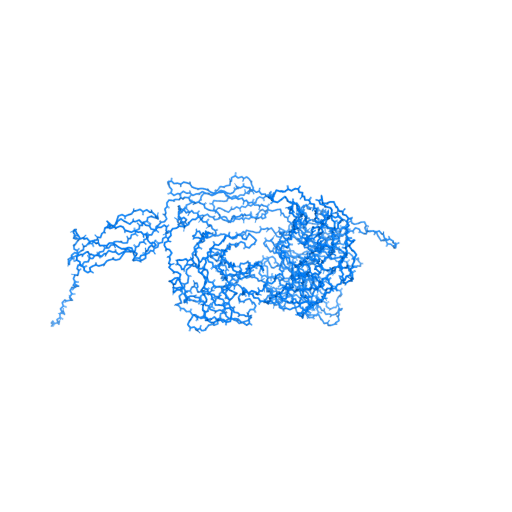00 86.94 559 THR A C 1
ATOM 4229 O O . THR A 1 559 ? -22.004 -5.791 -6.648 1.00 86.94 559 THR A O 1
ATOM 4232 N N . VAL A 1 560 ? -20.362 -6.570 -7.959 1.00 83.19 560 VAL A N 1
ATOM 4233 C CA . VAL A 1 560 ? -19.347 -5.638 -7.445 1.00 83.19 560 VAL A CA 1
ATOM 4234 C C . VAL A 1 560 ? -19.668 -4.224 -7.927 1.00 83.19 560 VAL A C 1
ATOM 4236 O O . VAL A 1 560 ? -19.800 -3.994 -9.126 1.00 83.19 560 VAL A O 1
ATOM 4239 N N . LEU A 1 561 ? -19.803 -3.282 -6.992 1.00 73.06 561 LEU A N 1
ATOM 4240 C CA . LEU A 1 561 ? -19.967 -1.858 -7.296 1.00 73.06 561 LEU A CA 1
ATOM 4241 C C . LEU A 1 561 ? -18.618 -1.129 -7.348 1.00 73.06 561 LEU A C 1
ATOM 4243 O O . LEU A 1 561 ? -18.429 -0.276 -8.208 1.00 73.06 561 LEU A O 1
ATOM 4247 N N . GLY A 1 562 ? -17.685 -1.511 -6.471 1.00 69.50 562 GLY A N 1
ATOM 4248 C CA . GLY A 1 562 ? -16.339 -0.946 -6.395 1.00 69.50 562 GLY A CA 1
ATOM 4249 C C . GLY A 1 562 ? -15.449 -1.703 -5.410 1.00 69.50 562 GLY A C 1
ATOM 4250 O O . GLY A 1 562 ? -15.940 -2.459 -4.564 1.00 69.50 562 GLY A O 1
ATOM 4251 N N . ARG A 1 563 ? -14.138 -1.488 -5.520 1.00 71.19 563 ARG A N 1
ATOM 4252 C CA . ARG A 1 563 ? -13.072 -2.136 -4.740 1.00 71.19 563 ARG A CA 1
ATOM 4253 C C . ARG A 1 563 ? -11.955 -1.134 -4.428 1.00 71.19 563 ARG A C 1
ATOM 4255 O O . ARG A 1 563 ? -11.648 -0.286 -5.251 1.00 71.19 563 ARG A O 1
ATOM 4262 N N . ASP A 1 564 ? -11.326 -1.263 -3.269 1.00 65.50 564 ASP A N 1
ATOM 4263 C CA . ASP A 1 564 ? -10.120 -0.537 -2.861 1.00 65.50 564 ASP A CA 1
ATOM 4264 C C . ASP A 1 564 ? -9.172 -1.537 -2.191 1.00 65.50 564 ASP A C 1
ATOM 4266 O O . ASP A 1 564 ? -9.366 -1.859 -1.022 1.00 65.50 564 ASP A O 1
ATOM 4270 N N . MET A 1 565 ? -8.142 -2.052 -2.871 1.00 59.62 565 MET A N 1
ATOM 4271 C CA . MET A 1 565 ? -7.148 -2.919 -2.197 1.00 59.62 565 MET A CA 1
ATOM 4272 C C . MET A 1 565 ? -5.925 -2.224 -1.635 1.00 59.62 565 MET A C 1
ATOM 4274 O O . MET A 1 565 ? -5.131 -2.889 -0.971 1.00 59.62 565 MET A O 1
ATOM 4278 N N . ILE A 1 566 ? -5.797 -0.905 -1.785 1.00 54.72 566 ILE A N 1
ATOM 4279 C CA . ILE A 1 566 ? -4.878 -0.180 -0.909 1.00 54.72 566 ILE A CA 1
ATOM 4280 C C . ILE A 1 566 ? -5.385 -0.360 0.524 1.00 54.72 566 ILE A C 1
ATOM 4282 O O . ILE A 1 566 ? -4.600 -0.556 1.445 1.00 54.72 566 ILE A O 1
ATOM 4286 N N . ARG A 1 567 ? -6.706 -0.355 0.714 1.00 68.12 567 ARG A N 1
ATOM 4287 C CA . ARG A 1 567 ? -7.345 -0.395 2.036 1.00 68.12 567 ARG A CA 1
ATOM 4288 C C . ARG A 1 567 ? -8.084 -1.690 2.315 1.00 68.12 567 ARG A C 1
ATOM 4290 O O . ARG A 1 567 ? -8.616 -1.827 3.405 1.00 68.12 567 ARG A O 1
ATOM 4297 N N . ASP A 1 568 ? -8.081 -2.616 1.360 1.00 74.62 568 ASP A N 1
ATOM 4298 C CA . ASP A 1 568 ? -8.740 -3.919 1.409 1.00 74.62 568 ASP A CA 1
ATOM 4299 C C . ASP A 1 568 ? -10.252 -3.828 1.705 1.00 74.62 568 ASP A C 1
ATOM 4301 O O . ASP A 1 568 ? -10.774 -4.502 2.588 1.00 74.62 568 ASP A O 1
ATOM 4305 N N . LEU A 1 569 ? -10.978 -2.992 0.957 1.00 82.62 569 LEU A N 1
ATOM 4306 C CA . LEU A 1 569 ? -12.430 -2.780 1.042 1.00 82.62 569 LEU A CA 1
ATOM 4307 C C . LEU A 1 569 ? -13.117 -3.094 -0.290 1.00 82.62 569 LEU A C 1
ATOM 4309 O O . LEU A 1 569 ? -12.562 -2.844 -1.354 1.00 82.62 569 LEU A O 1
ATOM 4313 N N . ALA A 1 570 ? -14.352 -3.589 -0.249 1.00 83.81 570 ALA A N 1
ATOM 4314 C CA . ALA A 1 570 ? -15.176 -3.754 -1.441 1.00 83.81 570 ALA A CA 1
ATOM 4315 C C . ALA A 1 570 ? -16.669 -3.600 -1.154 1.00 83.81 570 ALA A C 1
ATOM 4317 O O . ALA A 1 570 ? -17.163 -3.980 -0.091 1.00 83.81 570 ALA A O 1
ATOM 4318 N N . LYS A 1 571 ? -17.391 -3.069 -2.143 1.00 88.00 571 LYS A N 1
ATOM 4319 C CA . LYS A 1 571 ? -18.832 -2.810 -2.097 1.00 88.00 571 LYS A CA 1
ATOM 4320 C C . LYS A 1 571 ? -19.554 -3.723 -3.083 1.00 88.00 571 LYS A C 1
ATOM 4322 O O . LYS A 1 571 ? -19.192 -3.784 -4.258 1.00 88.00 571 LYS A O 1
ATOM 4327 N N . ILE A 1 572 ? -20.590 -4.411 -2.614 1.00 90.69 572 ILE A N 1
ATOM 4328 C CA . ILE A 1 572 ? -21.389 -5.359 -3.402 1.00 90.69 572 ILE A CA 1
ATOM 4329 C C . ILE A 1 572 ? -22.860 -4.947 -3.341 1.00 90.69 572 ILE A C 1
ATOM 4331 O O . ILE A 1 572 ? -23.350 -4.510 -2.300 1.00 90.69 572 ILE A O 1
ATOM 4335 N N . LYS A 1 573 ? -23.576 -5.107 -4.454 1.00 92.12 573 LYS A N 1
ATOM 4336 C CA . LYS A 1 573 ? -25.031 -4.978 -4.546 1.00 92.12 573 LYS A CA 1
ATOM 4337 C C . LYS A 1 573 ? -25.683 -6.350 -4.655 1.00 92.12 573 LYS A C 1
ATOM 4339 O O . LYS A 1 573 ? -25.257 -7.162 -5.474 1.00 92.12 573 LYS A O 1
ATOM 4344 N N . ILE A 1 574 ? -26.762 -6.554 -3.907 1.00 96.25 574 ILE A N 1
ATOM 4345 C CA . ILE A 1 574 ? -27.707 -7.661 -4.098 1.00 96.25 574 ILE A CA 1
ATOM 4346 C C . ILE A 1 574 ? -29.102 -7.128 -4.438 1.00 96.25 574 ILE A C 1
ATOM 4348 O O . ILE A 1 574 ? -29.438 -5.979 -4.149 1.00 96.25 574 ILE A O 1
ATOM 4352 N N . ALA A 1 575 ? -29.928 -7.963 -5.066 1.00 95.12 575 ALA A N 1
ATOM 4353 C CA . ALA A 1 575 ? -31.295 -7.615 -5.451 1.00 95.12 575 ALA A CA 1
ATOM 4354 C C . ALA A 1 575 ? -32.296 -7.850 -4.297 1.00 95.12 575 ALA A C 1
ATOM 4356 O O . ALA A 1 575 ? -33.161 -8.720 -4.390 1.00 95.12 575 ALA A O 1
ATOM 4357 N N . ALA A 1 576 ? -32.167 -7.083 -3.210 1.00 90.94 576 ALA A N 1
ATOM 4358 C CA . ALA A 1 576 ? -33.011 -7.157 -2.011 1.00 90.94 576 ALA A CA 1
ATOM 4359 C C . ALA A 1 576 ? -33.292 -5.756 -1.431 1.00 90.94 576 ALA A C 1
ATOM 4361 O O . ALA A 1 576 ? -32.548 -4.822 -1.709 1.00 90.94 576 ALA A O 1
ATOM 4362 N N . SER A 1 577 ? -34.354 -5.607 -0.633 1.00 90.62 577 SER A N 1
ATOM 4363 C CA . SER A 1 577 ? -34.751 -4.339 0.003 1.00 90.62 577 SER A CA 1
ATOM 4364 C C . SER A 1 577 ? -35.331 -4.565 1.405 1.00 90.62 577 SER A C 1
ATOM 4366 O O . SER A 1 577 ? -35.648 -5.699 1.759 1.00 90.62 577 SER A O 1
ATOM 4368 N N . GLU A 1 578 ? -35.513 -3.488 2.178 1.00 88.94 578 GLU A N 1
ATOM 4369 C CA . GLU A 1 578 ? -36.019 -3.516 3.568 1.00 88.94 578 GLU A CA 1
ATOM 4370 C C . GLU A 1 578 ? -35.148 -4.352 4.526 1.00 88.94 578 GLU A C 1
ATOM 4372 O O . GLU A 1 578 ? -35.626 -4.938 5.502 1.00 88.94 578 GLU A O 1
ATOM 4377 N N . LEU A 1 579 ? -33.846 -4.412 4.246 1.00 88.44 579 LEU A N 1
ATOM 4378 C CA . LEU A 1 579 ? -32.897 -5.190 5.029 1.00 88.44 579 LEU A CA 1
ATOM 4379 C C . LEU A 1 579 ? -32.474 -4.474 6.326 1.00 88.44 579 LEU A C 1
ATOM 4381 O O . LEU A 1 579 ? -32.433 -3.243 6.373 1.00 88.44 579 LEU A O 1
ATOM 4385 N N . PRO A 1 580 ? -32.122 -5.224 7.389 1.00 83.94 580 PRO A N 1
ATOM 4386 C CA . PRO A 1 580 ? -31.538 -4.652 8.598 1.00 83.94 580 PRO A CA 1
ATOM 4387 C C . PRO A 1 580 ? -30.137 -4.098 8.307 1.00 83.94 580 PRO A C 1
ATOM 4389 O O . PRO A 1 580 ? -29.326 -4.757 7.661 1.00 83.94 580 PRO A O 1
ATOM 4392 N N . VAL A 1 581 ? -29.847 -2.902 8.820 1.00 86.56 581 VAL A N 1
ATOM 4393 C CA . VAL A 1 581 ? -28.613 -2.155 8.528 1.00 86.56 581 VAL A CA 1
ATOM 4394 C C . VAL A 1 581 ? -27.772 -1.991 9.789 1.00 86.56 581 VAL A C 1
ATOM 4396 O O . VAL A 1 581 ? -28.311 -1.716 10.864 1.00 86.56 581 VAL A O 1
ATOM 4399 N N . LEU A 1 582 ? -26.447 -2.101 9.656 1.00 84.88 582 LEU A N 1
ATOM 4400 C CA . LEU A 1 582 ? -25.518 -1.675 10.701 1.00 84.88 582 LEU A CA 1
ATOM 4401 C C . LEU A 1 582 ? -25.071 -0.231 10.480 1.00 84.88 582 LEU A C 1
ATOM 4403 O O . LEU A 1 582 ? -24.514 0.116 9.441 1.00 84.88 582 LEU A O 1
ATOM 4407 N N . ALA A 1 583 ? -25.262 0.604 11.499 1.00 80.00 583 ALA A N 1
ATOM 4408 C CA . ALA A 1 583 ? -24.753 1.967 11.502 1.00 80.00 583 ALA A CA 1
ATOM 4409 C C . ALA A 1 583 ? -23.262 2.001 11.877 1.00 80.00 583 ALA A C 1
ATOM 4411 O O . ALA A 1 583 ? -22.811 1.309 12.794 1.00 80.00 583 ALA A O 1
ATOM 4412 N N . PHE A 1 584 ? -22.497 2.857 11.205 1.00 76.94 584 PHE A N 1
ATOM 4413 C CA . PHE A 1 584 ? -21.090 3.086 11.527 1.00 76.94 584 PHE A CA 1
ATOM 4414 C C . PHE A 1 584 ? -20.903 4.062 12.700 1.00 76.94 584 PHE A C 1
ATOM 4416 O O . PHE A 1 584 ? -21.450 5.166 12.680 1.00 76.94 584 PHE A O 1
ATOM 4423 N N . GLY A 1 585 ? -20.031 3.713 13.648 1.00 68.62 585 GLY A N 1
ATOM 4424 C CA . GLY A 1 585 ? -19.521 4.601 14.704 1.00 68.62 585 GLY A CA 1
ATOM 4425 C C . GLY A 1 585 ? -18.422 5.558 14.216 1.00 68.62 585 GLY A C 1
ATOM 4426 O O . GLY A 1 585 ? -18.069 5.548 13.031 1.00 68.62 585 GLY A O 1
ATOM 4427 N N . ASP A 1 586 ? -17.904 6.411 15.106 1.00 60.28 586 ASP A N 1
ATOM 4428 C CA . ASP A 1 586 ? -16.733 7.274 14.860 1.00 60.28 586 ASP A CA 1
ATOM 4429 C C . ASP A 1 586 ? -15.525 6.735 15.650 1.00 60.28 586 ASP A C 1
ATOM 4431 O O . ASP A 1 586 ? -15.651 6.331 16.807 1.00 60.28 586 ASP A O 1
ATOM 4435 N N . LEU A 1 587 ? -14.344 6.706 15.027 1.00 55.53 587 LEU A N 1
ATOM 4436 C CA . LEU A 1 587 ? -13.090 6.345 15.697 1.00 55.53 587 LEU A CA 1
ATOM 4437 C C . LEU A 1 587 ? -12.737 7.259 16.875 1.00 55.53 587 LEU A C 1
ATOM 4439 O O . LEU A 1 587 ? -11.979 6.819 17.735 1.00 55.53 587 LEU A O 1
ATOM 4443 N N . SER A 1 588 ? -13.233 8.502 16.921 1.00 50.69 588 SER A N 1
ATOM 4444 C CA . SER A 1 588 ? -13.053 9.389 18.088 1.00 50.69 588 SER A CA 1
ATOM 4445 C C . SER A 1 588 ? -13.546 8.754 19.390 1.00 50.69 588 SER A C 1
ATOM 4447 O O . SER A 1 588 ? -13.047 9.053 20.472 1.00 50.69 588 SER A O 1
ATOM 4449 N N . GLU A 1 589 ? -14.487 7.820 19.274 1.00 52.44 589 GLU A N 1
ATOM 4450 C CA . GLU A 1 589 ? -15.104 7.107 20.382 1.00 52.44 589 GLU A CA 1
ATOM 4451 C C . GLU A 1 589 ? -14.454 5.736 20.643 1.00 52.44 589 GLU A C 1
ATOM 4453 O O . GLU A 1 589 ? -15.012 4.924 21.386 1.00 52.44 589 GLU A O 1
ATOM 4458 N N . VAL A 1 590 ? -13.309 5.447 20.005 1.00 64.06 590 VAL A N 1
ATOM 4459 C CA . VAL A 1 590 ? -12.562 4.193 20.152 1.00 64.06 590 VAL A CA 1
ATOM 4460 C C . VAL A 1 590 ? -11.258 4.442 20.902 1.00 64.06 590 VAL A C 1
ATOM 4462 O O . VAL A 1 590 ? -10.375 5.152 20.428 1.00 64.06 590 VAL A O 1
ATOM 4465 N N . SER A 1 591 ? -11.106 3.810 22.063 1.00 61.06 591 SER A N 1
ATOM 4466 C CA . SER A 1 591 ? -9.926 3.943 22.927 1.00 61.06 591 SER A CA 1
ATOM 4467 C C . SER A 1 591 ? -9.199 2.612 23.125 1.00 61.06 591 SER A C 1
ATOM 4469 O O . SER A 1 591 ? -9.798 1.536 23.088 1.00 61.06 591 SER A O 1
ATOM 4471 N N . GLN A 1 592 ? -7.883 2.662 23.349 1.00 66.94 592 GLN A N 1
ATOM 4472 C CA . GLN A 1 592 ? -7.123 1.477 23.754 1.00 66.94 592 GLN A CA 1
ATOM 4473 C C . GLN A 1 592 ? -7.666 0.954 25.096 1.00 66.94 592 GLN A C 1
ATOM 4475 O O . GLN A 1 592 ? -7.875 1.719 26.033 1.00 66.94 592 GLN A O 1
ATOM 4480 N N . GLY A 1 593 ? -7.904 -0.352 25.190 1.00 61.25 593 GLY A N 1
ATOM 4481 C CA . GLY A 1 593 ? -8.565 -1.002 26.321 1.00 61.25 593 GLY A CA 1
ATOM 4482 C C . GLY A 1 593 ? -10.092 -1.064 26.212 1.00 61.25 593 GLY A C 1
ATOM 4483 O O . GLY A 1 593 ? -10.729 -1.639 27.091 1.00 61.25 593 GLY A O 1
ATOM 4484 N N . GLN A 1 594 ? -10.699 -0.523 25.150 1.00 76.12 594 GLN A N 1
ATOM 4485 C CA . GLN A 1 594 ? -12.140 -0.622 24.923 1.00 76.12 594 GLN A CA 1
ATOM 4486 C C . GLN A 1 594 ? -12.550 -2.026 24.505 1.00 76.12 594 GLN A C 1
ATOM 4488 O O . GLN A 1 594 ? -11.965 -2.595 23.586 1.00 76.12 594 GLN A O 1
ATOM 4493 N N . GLN A 1 595 ? -13.588 -2.563 25.146 1.00 82.12 595 GLN A N 1
ATOM 4494 C CA . GLN A 1 595 ? -14.148 -3.853 24.770 1.00 82.12 595 GLN A CA 1
ATOM 4495 C C . GLN A 1 595 ? -14.927 -3.752 23.450 1.00 82.12 595 GLN A C 1
ATOM 4497 O O . GLN A 1 595 ? -15.678 -2.802 23.222 1.00 82.12 595 GLN A O 1
ATOM 4502 N N . VAL A 1 596 ? -14.750 -4.751 22.595 1.00 88.00 596 VAL A N 1
ATOM 4503 C CA . VAL A 1 596 ? -15.285 -4.833 21.235 1.00 88.00 596 VAL A CA 1
ATOM 4504 C C . VAL A 1 596 ? -15.775 -6.246 20.931 1.00 88.00 596 VAL A C 1
ATOM 4506 O O . VAL A 1 596 ? -15.384 -7.215 21.592 1.00 88.00 596 VAL A O 1
ATOM 4509 N N . VAL A 1 597 ? -16.645 -6.362 19.929 1.00 89.62 597 VAL A N 1
ATOM 4510 C CA . VAL A 1 597 ? -17.240 -7.621 19.469 1.00 89.62 597 VAL A CA 1
ATOM 4511 C C . VAL A 1 597 ? -17.057 -7.746 17.961 1.00 89.62 597 VAL A C 1
ATOM 4513 O O . VAL A 1 597 ? -17.413 -6.845 17.215 1.00 89.62 597 VAL A O 1
ATOM 4516 N N . VAL A 1 598 ? -16.529 -8.872 17.502 1.00 89.38 598 VAL A N 1
ATOM 4517 C CA . VAL A 1 598 ? -16.432 -9.238 16.087 1.00 89.38 598 VAL A CA 1
ATOM 4518 C C . VAL A 1 598 ? -17.523 -10.242 15.757 1.00 89.38 598 VAL A C 1
ATOM 4520 O O . VAL A 1 598 ? -17.688 -11.232 16.476 1.00 89.38 598 VAL A O 1
ATOM 4523 N N . LEU A 1 599 ? -18.215 -10.006 14.644 1.00 90.50 599 LEU A N 1
ATOM 4524 C CA . LEU A 1 599 ? -19.133 -10.963 14.032 1.00 90.50 599 LEU A CA 1
ATOM 4525 C C . LEU A 1 599 ? -18.628 -11.353 12.641 1.00 90.50 599 LEU A C 1
ATOM 4527 O O . LEU A 1 599 ? -18.148 -10.507 11.892 1.00 90.50 599 LEU A O 1
ATOM 4531 N N . GLY A 1 600 ? -18.761 -12.626 12.283 1.00 89.12 600 GLY A N 1
ATOM 4532 C CA . GLY A 1 600 ? -18.418 -13.122 10.949 1.00 89.12 600 GLY A CA 1
ATOM 4533 C C . GLY A 1 600 ? -18.610 -14.630 10.824 1.00 89.12 600 GLY A C 1
ATOM 4534 O O . GLY A 1 600 ? -18.806 -15.315 11.827 1.00 89.12 600 GLY A O 1
ATOM 4535 N N . PHE A 1 601 ? -18.564 -15.141 9.601 1.00 86.69 601 PHE A N 1
ATOM 4536 C CA . PHE A 1 601 ? -18.724 -16.548 9.242 1.00 86.69 601 PHE A CA 1
ATOM 4537 C C . PHE A 1 601 ? -17.357 -17.228 9.099 1.00 86.69 601 PHE A C 1
ATOM 4539 O O . PHE A 1 601 ? -16.672 -17.011 8.102 1.00 86.69 601 PHE A O 1
ATOM 4546 N N . PRO A 1 602 ? -16.929 -18.084 10.045 1.00 77.25 602 PRO A N 1
ATOM 4547 C CA . PRO A 1 602 ? -15.670 -18.806 9.916 1.00 77.25 602 PRO A CA 1
ATOM 4548 C C . PRO A 1 602 ? -15.629 -19.650 8.643 1.00 77.25 602 PRO A C 1
ATOM 4550 O O . PRO A 1 602 ? -16.648 -20.176 8.193 1.00 77.25 602 PRO A O 1
ATOM 4553 N N . LEU A 1 603 ? -14.428 -19.835 8.101 1.00 70.31 603 LEU A N 1
ATOM 4554 C CA . LEU A 1 603 ? -14.228 -20.554 6.849 1.00 70.31 603 LEU A CA 1
ATOM 4555 C C . LEU A 1 603 ? -14.771 -21.990 6.959 1.00 70.31 603 LEU A C 1
ATOM 4557 O O . LEU A 1 603 ? -14.408 -22.731 7.874 1.00 70.31 603 LEU A O 1
ATOM 4561 N N . GLY A 1 604 ? -15.661 -22.364 6.036 1.00 66.94 604 GLY A N 1
ATOM 4562 C CA . GLY A 1 604 ? -16.325 -23.673 6.023 1.00 66.94 604 GLY A CA 1
ATOM 4563 C C . GLY A 1 604 ? -17.500 -23.831 6.998 1.00 66.94 604 GLY A C 1
ATOM 4564 O O . GLY A 1 604 ? -17.967 -24.954 7.185 1.00 66.94 604 GLY A O 1
ATOM 4565 N N . ASN A 1 605 ? -17.983 -22.749 7.615 1.00 71.62 605 ASN A N 1
ATOM 4566 C CA . ASN A 1 605 ? -19.146 -22.762 8.502 1.00 71.62 605 ASN A CA 1
ATOM 4567 C C . ASN A 1 605 ? -20.276 -21.872 7.953 1.00 71.62 605 ASN A C 1
ATOM 4569 O O . ASN A 1 605 ? -20.026 -20.876 7.282 1.00 71.62 605 ASN A O 1
ATOM 4573 N N . THR A 1 606 ? -21.522 -22.234 8.248 1.00 76.88 606 THR A N 1
ATOM 4574 C CA . THR A 1 606 ? -22.735 -21.474 7.896 1.00 76.88 606 THR A CA 1
ATOM 4575 C C . THR A 1 606 ? -23.321 -20.728 9.096 1.00 76.88 606 THR A C 1
ATOM 4577 O O . THR A 1 606 ? -24.358 -20.087 8.976 1.00 76.88 606 THR A O 1
ATOM 4580 N N . GLU A 1 607 ? -22.696 -20.830 10.272 1.00 83.75 607 GLU A N 1
ATOM 4581 C CA . GLU A 1 607 ? -23.099 -20.100 11.474 1.00 83.75 607 GLU A CA 1
ATOM 4582 C C . GLU A 1 607 ? -22.150 -18.935 11.781 1.00 83.75 607 GLU A C 1
ATOM 4584 O O . GLU A 1 607 ? -20.927 -19.050 11.662 1.00 83.75 607 GLU A O 1
ATOM 4589 N N . ILE A 1 608 ? -22.729 -17.822 12.244 1.00 85.50 608 ILE A N 1
ATOM 4590 C CA . ILE A 1 608 ? -21.985 -16.646 12.704 1.00 85.50 608 ILE A CA 1
ATOM 4591 C C . ILE A 1 608 ? -21.192 -16.999 13.965 1.00 85.50 608 ILE A C 1
ATOM 4593 O O . ILE A 1 608 ? -21.747 -17.434 14.976 1.00 85.50 608 ILE A O 1
ATOM 4597 N N . SER A 1 609 ? -19.890 -16.741 13.921 1.00 85.94 609 SER A N 1
ATOM 4598 C CA . SER A 1 609 ? -19.032 -16.708 15.098 1.00 85.94 609 SER A CA 1
ATOM 4599 C C . SER A 1 609 ? -19.080 -15.349 15.783 1.00 85.94 609 SER A C 1
ATOM 4601 O O . SER A 1 609 ? -19.210 -14.304 15.144 1.00 85.94 609 SER A O 1
ATOM 4603 N N . VAL A 1 610 ? -18.956 -15.387 17.107 1.00 86.56 610 VAL A N 1
ATOM 4604 C CA . VAL A 1 610 ? -18.883 -14.208 17.964 1.00 86.56 610 VAL A CA 1
ATOM 4605 C C . VAL A 1 610 ? -17.559 -14.257 18.706 1.00 86.56 610 VAL A C 1
ATOM 4607 O O . VAL A 1 610 ? -17.338 -15.170 19.504 1.00 86.56 610 VAL A O 1
ATOM 4610 N N . THR A 1 611 ? -16.709 -13.258 18.489 1.00 83.88 611 THR A N 1
ATOM 4611 C CA . THR A 1 611 ? -15.475 -13.080 19.263 1.00 83.88 611 THR A CA 1
ATOM 4612 C C . THR A 1 611 ? -15.546 -11.758 20.016 1.00 83.88 611 THR A C 1
ATOM 4614 O O . THR A 1 611 ? -15.931 -10.746 19.444 1.00 83.88 611 THR A O 1
ATOM 4617 N N . SER A 1 612 ? -15.177 -11.740 21.296 1.00 83.06 612 SER A N 1
ATOM 4618 C CA . SER A 1 612 ? -15.103 -10.511 22.095 1.00 83.06 612 SER A CA 1
ATOM 4619 C C . SER A 1 612 ? -13.716 -10.327 22.693 1.00 83.06 612 SER A C 1
ATOM 4621 O O . SER A 1 612 ? -13.149 -11.299 23.195 1.00 83.06 612 SER A O 1
ATOM 4623 N N . GLY A 1 613 ? -13.239 -9.088 22.749 1.00 81.75 613 GLY A N 1
ATOM 4624 C CA . GLY A 1 613 ? -11.975 -8.721 23.394 1.00 81.75 613 GLY A CA 1
ATOM 4625 C C . GLY A 1 613 ? -11.820 -7.217 23.445 1.00 81.75 613 GLY A C 1
ATOM 4626 O O . GLY A 1 613 ? -12.825 -6.520 23.533 1.00 81.75 613 GLY A O 1
ATOM 4627 N N . PHE A 1 614 ? -10.594 -6.717 23.409 1.00 80.56 614 PHE A N 1
ATOM 4628 C CA . PHE A 1 614 ? -10.260 -5.323 23.644 1.00 80.56 614 PHE A CA 1
ATOM 4629 C C . PHE A 1 614 ? -9.416 -4.734 22.518 1.00 80.56 614 PHE A C 1
ATOM 4631 O O . PHE A 1 614 ? -8.586 -5.412 21.911 1.00 80.56 614 PHE A O 1
ATOM 4638 N N . VAL A 1 615 ? -9.593 -3.438 22.263 1.00 79.00 615 VAL A N 1
ATOM 4639 C CA . VAL A 1 615 ? -8.715 -2.659 21.386 1.00 79.00 615 VAL A CA 1
ATOM 4640 C C . VAL A 1 615 ? -7.340 -2.562 22.034 1.00 79.00 615 VAL A C 1
ATOM 4642 O O . VAL A 1 615 ? -7.168 -1.923 23.066 1.00 79.00 615 VAL A O 1
ATOM 4645 N N . SER A 1 616 ? -6.337 -3.185 21.434 1.00 75.00 616 SER A N 1
ATOM 4646 C CA . SER A 1 616 ? -4.978 -3.213 21.960 1.00 75.00 616 SER A CA 1
ATOM 4647 C C . SER A 1 616 ? -4.092 -2.114 21.381 1.00 75.00 616 SER A C 1
ATOM 4649 O O . SER A 1 616 ? -3.073 -1.809 21.990 1.00 75.00 616 SER A O 1
ATOM 4651 N N . ASN A 1 617 ? -4.424 -1.539 20.219 1.00 72.00 617 ASN A N 1
ATOM 4652 C CA . ASN A 1 617 ? -3.701 -0.409 19.623 1.00 72.00 617 ASN A CA 1
ATOM 4653 C C . ASN A 1 617 ? -4.522 0.260 18.503 1.00 72.00 617 ASN A C 1
ATOM 4655 O O . ASN A 1 617 ? -5.413 -0.368 17.932 1.00 72.00 617 ASN A O 1
ATOM 4659 N N . ILE A 1 618 ? -4.177 1.498 18.145 1.00 66.06 618 ILE A N 1
ATOM 4660 C CA . ILE A 1 618 ? -4.682 2.193 16.954 1.00 66.06 618 ILE A CA 1
ATOM 4661 C C . ILE A 1 618 ? -3.473 2.620 16.122 1.00 66.06 618 ILE A C 1
ATOM 4663 O O . ILE A 1 618 ? -2.587 3.316 16.609 1.00 66.06 618 ILE A O 1
ATOM 4667 N N . LEU A 1 619 ? -3.424 2.175 14.870 1.00 62.66 619 LEU A N 1
ATOM 4668 C CA . LEU A 1 619 ? -2.277 2.339 13.979 1.00 62.66 619 LEU A CA 1
ATOM 4669 C C . LEU A 1 619 ? -2.668 3.182 12.769 1.00 62.66 619 LEU A C 1
ATOM 4671 O O . LEU A 1 619 ? -3.802 3.101 12.303 1.00 62.66 619 LEU A O 1
ATOM 4675 N N . PHE A 1 620 ? -1.729 3.965 12.244 1.00 56.94 620 PHE A N 1
ATOM 4676 C CA . PHE A 1 620 ? -1.900 4.699 10.993 1.00 56.94 620 PHE A CA 1
ATOM 4677 C C . PHE A 1 620 ? -0.867 4.230 9.973 1.00 56.94 620 PHE A C 1
ATOM 4679 O O . PHE A 1 620 ? 0.322 4.178 10.282 1.00 56.94 620 PHE A O 1
ATOM 4686 N N . ASP A 1 621 ? -1.343 3.896 8.778 1.00 52.22 621 ASP A N 1
ATOM 4687 C CA . ASP A 1 621 ? -0.529 3.616 7.604 1.00 52.22 621 ASP A CA 1
ATOM 4688 C C . ASP A 1 621 ? -0.582 4.840 6.669 1.00 52.22 621 ASP A C 1
ATOM 4690 O O . ASP A 1 621 ? -1.608 5.058 6.011 1.00 52.22 621 ASP A O 1
ATOM 4694 N N . PRO A 1 622 ? 0.485 5.658 6.614 1.00 41.47 622 PRO A N 1
ATOM 4695 C CA . PRO A 1 622 ? 0.536 6.853 5.774 1.00 41.47 622 PRO A CA 1
ATOM 4696 C C . PRO A 1 622 ? 0.661 6.539 4.275 1.00 41.47 622 PRO A C 1
ATOM 4698 O O . PRO A 1 622 ? 0.235 7.349 3.451 1.00 41.47 622 PRO A O 1
ATOM 4701 N N . GLY A 1 623 ? 1.200 5.372 3.905 1.00 41.69 623 GLY A N 1
ATOM 4702 C CA . GLY A 1 623 ? 1.320 4.936 2.511 1.00 41.69 623 GLY A CA 1
ATOM 4703 C C . GLY A 1 623 ? -0.030 4.523 1.928 1.00 41.69 623 GLY A C 1
ATOM 4704 O O . GLY A 1 623 ? -0.322 4.791 0.763 1.00 41.69 623 GLY A O 1
ATOM 4705 N N . ARG A 1 624 ? -0.894 3.944 2.768 1.00 48.66 624 ARG A N 1
ATOM 4706 C CA . ARG A 1 624 ? -2.263 3.550 2.409 1.00 48.66 624 ARG A CA 1
ATOM 4707 C C . ARG A 1 624 ? -3.310 4.594 2.793 1.00 48.66 624 ARG A C 1
ATOM 4709 O O . ARG A 1 624 ? -4.447 4.521 2.335 1.00 48.66 624 ARG A O 1
ATOM 4716 N N . ASN A 1 625 ? -2.959 5.587 3.607 1.00 51.25 625 ASN A N 1
ATOM 4717 C CA . ASN A 1 625 ? -3.896 6.510 4.255 1.00 51.25 625 ASN A CA 1
ATOM 4718 C C . ASN A 1 625 ? -5.037 5.753 4.975 1.00 51.25 625 ASN A C 1
ATOM 4720 O O . ASN A 1 625 ? -6.223 6.034 4.778 1.00 51.25 625 ASN A O 1
ATOM 4724 N N . VAL A 1 626 ? -4.667 4.730 5.756 1.00 58.31 626 VAL A N 1
ATOM 4725 C CA . VAL A 1 626 ? -5.589 3.853 6.500 1.00 58.31 626 VAL A CA 1
ATOM 4726 C C . VAL A 1 626 ? -5.291 3.926 7.985 1.00 58.31 626 VAL A C 1
ATOM 4728 O O . VAL A 1 626 ? -4.139 3.835 8.399 1.00 58.31 626 VAL A O 1
ATOM 4731 N N . ARG A 1 627 ? -6.337 4.024 8.810 1.00 65.06 627 ARG A N 1
ATOM 4732 C CA . ARG A 1 627 ? -6.234 3.748 10.246 1.00 65.06 627 ARG A CA 1
ATOM 4733 C C . ARG A 1 627 ? -6.735 2.340 10.535 1.00 65.06 627 ARG A C 1
ATOM 4735 O O . ARG A 1 627 ? -7.844 1.988 10.131 1.00 65.06 627 ARG A O 1
ATOM 4742 N N . PHE A 1 628 ? -5.941 1.569 11.267 1.00 74.81 628 PHE A N 1
ATOM 4743 C CA . PHE A 1 628 ? -6.281 0.222 11.713 1.00 74.81 628 PHE A CA 1
ATOM 4744 C C . PHE A 1 628 ? -6.546 0.193 13.216 1.00 74.81 628 PHE A C 1
ATOM 4746 O O . PHE A 1 628 ? -5.808 0.785 14.004 1.00 74.81 628 PHE A O 1
ATOM 4753 N N . ILE A 1 629 ? -7.571 -0.558 13.609 1.00 77.44 629 ILE A N 1
ATOM 4754 C CA . ILE A 1 629 ? -7.835 -0.936 14.995 1.00 77.44 629 ILE A CA 1
ATOM 4755 C C . ILE A 1 629 ? -7.227 -2.316 15.205 1.00 77.44 629 ILE A C 1
ATOM 4757 O O . ILE A 1 629 ? -7.601 -3.273 14.528 1.00 77.44 629 ILE A O 1
ATOM 4761 N N . GLN A 1 630 ? -6.292 -2.420 16.140 1.00 82.94 630 GLN A N 1
ATOM 4762 C CA . GLN A 1 630 ? -5.755 -3.694 16.587 1.00 82.94 630 GLN A CA 1
ATOM 4763 C C . GLN A 1 630 ? -6.541 -4.164 17.811 1.00 82.94 630 GLN A C 1
ATOM 4765 O O . GLN A 1 630 ? -6.782 -3.380 18.726 1.00 82.94 630 GLN A O 1
ATOM 4770 N N . THR A 1 631 ? -6.916 -5.438 17.841 1.00 79.19 631 THR A N 1
ATOM 4771 C CA . THR A 1 631 ? -7.643 -6.078 18.942 1.00 79.19 631 THR A CA 1
ATOM 4772 C C . THR A 1 631 ? -6.871 -7.286 19.461 1.00 79.19 631 THR A C 1
ATOM 4774 O O . THR A 1 631 ? -6.141 -7.920 18.701 1.00 79.19 631 THR A O 1
ATOM 4777 N N . ASP A 1 632 ? -7.037 -7.625 20.736 1.00 74.00 632 ASP A N 1
ATOM 4778 C CA . ASP A 1 632 ? -6.480 -8.843 21.354 1.00 74.00 632 ASP A CA 1
ATOM 4779 C C . ASP A 1 632 ? -7.368 -10.092 21.160 1.00 74.00 632 ASP A C 1
ATOM 4781 O O . ASP A 1 632 ? -7.132 -11.149 21.748 1.00 74.00 632 ASP A O 1
ATOM 4785 N N . SER A 1 633 ? -8.416 -9.951 20.348 1.00 64.69 633 SER A N 1
ATOM 4786 C CA . SER A 1 633 ? -9.326 -11.020 19.970 1.00 64.69 633 SER A CA 1
ATOM 4787 C C . SER A 1 633 ? -8.833 -11.770 18.750 1.00 64.69 633 SER A C 1
ATOM 4789 O O . SER A 1 633 ? -8.576 -11.175 17.702 1.00 64.69 633 SER A O 1
ATOM 4791 N N . ALA A 1 634 ? -8.813 -13.099 18.854 1.00 57.56 634 ALA A N 1
ATOM 4792 C CA . ALA A 1 634 ? -8.548 -13.973 17.724 1.00 57.56 634 ALA A CA 1
ATOM 4793 C C . ALA A 1 634 ? -9.606 -13.769 16.627 1.00 57.56 634 ALA A C 1
ATOM 4795 O O . ALA A 1 634 ? -10.764 -14.174 16.755 1.00 57.56 634 ALA A O 1
ATOM 4796 N N . VAL A 1 635 ? -9.194 -13.140 15.529 1.00 62.09 635 VAL A N 1
ATOM 4797 C CA . VAL A 1 635 ? -9.988 -13.055 14.307 1.00 62.09 635 VAL A CA 1
ATOM 4798 C C . VAL A 1 635 ? -9.686 -14.279 13.446 1.00 62.09 635 VAL A C 1
ATOM 4800 O O . VAL A 1 635 ? -8.574 -14.449 12.932 1.00 62.09 635 VAL A O 1
ATOM 4803 N N . ASN A 1 636 ? -10.695 -15.138 13.298 1.00 65.38 636 ASN A N 1
ATOM 4804 C CA . ASN A 1 636 ? -10.645 -16.271 12.381 1.00 65.38 636 ASN A CA 1
ATOM 4805 C C . ASN A 1 636 ? -10.625 -15.787 10.920 1.00 65.38 636 ASN A C 1
ATOM 4807 O O . ASN A 1 636 ? -11.337 -14.831 10.616 1.00 65.38 636 ASN A O 1
ATOM 4811 N N . PRO A 1 637 ? -9.907 -16.483 10.017 1.00 61.66 637 PRO A N 1
ATOM 4812 C CA . PRO A 1 637 ? -9.836 -16.155 8.590 1.00 61.66 637 PRO A CA 1
ATOM 4813 C C . PRO A 1 637 ? -11.186 -15.836 7.925 1.00 61.66 637 PRO A C 1
ATOM 4815 O O . PRO A 1 637 ? -11.358 -14.804 7.288 1.00 61.66 637 PRO A O 1
ATOM 4818 N N . GLY A 1 638 ? -12.209 -16.666 8.160 1.00 63.06 638 GLY A N 1
ATOM 4819 C CA . GLY A 1 638 ? -13.533 -16.463 7.550 1.00 63.06 638 GLY A CA 1
ATOM 4820 C C . GLY A 1 638 ? -14.297 -15.223 8.040 1.00 63.06 638 GLY A C 1
ATOM 4821 O O . GLY A 1 638 ? -15.213 -14.755 7.366 1.00 63.06 638 GLY A O 1
ATOM 4822 N N . ASN A 1 639 ? -13.900 -14.633 9.174 1.00 80.75 639 ASN A N 1
ATOM 4823 C CA . ASN A 1 639 ? -14.530 -13.410 9.679 1.00 80.75 639 ASN A CA 1
ATOM 4824 C C . ASN A 1 639 ? -14.097 -12.162 8.899 1.00 80.75 639 ASN A C 1
ATOM 4826 O O . ASN A 1 639 ? -14.617 -11.079 9.171 1.00 80.75 639 ASN A O 1
ATOM 4830 N N . SER A 1 640 ? -13.158 -12.290 7.955 1.00 87.38 640 SER A N 1
ATOM 4831 C CA . SER A 1 640 ? -12.734 -11.164 7.133 1.00 87.38 640 SER A CA 1
ATOM 4832 C C . SER A 1 640 ? -13.900 -10.600 6.323 1.00 87.38 640 SER A C 1
ATOM 4834 O O . SER A 1 640 ? -14.720 -11.339 5.780 1.00 87.38 640 SER A O 1
ATOM 4836 N N . GLY A 1 641 ? -14.009 -9.277 6.316 1.00 88.56 641 GLY A N 1
ATOM 4837 C CA . GLY A 1 641 ? -15.117 -8.509 5.762 1.00 88.56 641 GLY A CA 1
ATOM 4838 C C . GLY A 1 641 ? -16.274 -8.317 6.745 1.00 88.56 641 GLY A C 1
ATOM 4839 O O . GLY A 1 641 ? -17.159 -7.503 6.495 1.00 88.56 641 GLY A O 1
ATOM 4840 N N . GLY A 1 642 ? -16.259 -9.012 7.887 1.00 92.44 642 GLY A N 1
ATOM 4841 C CA . GLY A 1 642 ? -17.239 -8.861 8.958 1.00 92.44 642 GLY A CA 1
ATOM 4842 C C . GLY A 1 642 ? -17.043 -7.581 9.787 1.00 92.44 642 GLY A C 1
ATOM 4843 O O . GLY A 1 642 ? -15.960 -6.980 9.782 1.00 92.44 642 GLY A O 1
ATOM 4844 N N . PRO A 1 643 ? -18.079 -7.135 10.519 1.00 93.19 643 PRO A N 1
ATOM 4845 C CA . PRO A 1 643 ? -18.006 -5.920 11.320 1.00 93.19 643 PRO A CA 1
ATOM 4846 C C . PRO A 1 643 ? -17.279 -6.139 12.658 1.00 93.19 643 PRO A C 1
ATOM 4848 O O . PRO A 1 643 ? -17.536 -7.102 13.387 1.00 93.19 643 PRO A O 1
ATOM 4851 N N . LEU A 1 644 ? -16.422 -5.180 13.018 1.00 91.44 644 LEU A N 1
ATOM 4852 C CA . LEU A 1 644 ? -15.954 -4.948 14.384 1.00 91.44 644 LEU A CA 1
ATOM 4853 C C . LEU A 1 644 ? -16.880 -3.920 15.045 1.00 91.44 644 LEU A C 1
ATOM 4855 O O . LEU A 1 644 ? -16.987 -2.784 14.577 1.00 91.44 644 LEU A O 1
ATOM 4859 N N . LEU A 1 645 ? -17.533 -4.319 16.132 1.00 89.81 645 LEU A N 1
ATOM 4860 C CA . LEU A 1 645 ? -18.550 -3.554 16.843 1.00 89.81 645 LEU A CA 1
ATOM 4861 C C . LEU A 1 645 ? -18.042 -3.062 18.199 1.00 89.81 645 LEU A C 1
ATOM 4863 O O . LEU A 1 645 ? -17.357 -3.789 18.922 1.00 89.81 645 LEU A O 1
ATOM 4867 N N . ASP A 1 646 ? -18.436 -1.852 18.579 1.00 84.38 646 ASP A N 1
ATOM 4868 C CA . ASP A 1 646 ? -18.357 -1.413 19.972 1.00 84.38 646 ASP A CA 1
ATOM 4869 C C . ASP A 1 646 ? -19.490 -2.032 20.821 1.00 84.38 646 ASP A C 1
ATOM 4871 O O . ASP A 1 646 ? -20.434 -2.643 20.309 1.00 84.38 646 ASP A O 1
ATOM 4875 N N . LEU A 1 647 ? -19.444 -1.848 22.147 1.00 81.56 647 LEU A N 1
ATOM 4876 C CA . LEU A 1 647 ? -20.530 -2.280 23.044 1.00 81.56 647 LEU A CA 1
ATOM 4877 C C . LEU A 1 647 ? -21.795 -1.405 22.963 1.00 81.56 647 LEU A C 1
ATOM 4879 O O . LEU A 1 647 ? -22.639 -1.460 23.855 1.00 81.56 647 LEU A O 1
ATOM 4883 N N . ARG A 1 648 ? -21.938 -0.610 21.898 1.00 72.50 648 ARG A N 1
ATOM 4884 C CA . ARG A 1 648 ? -23.163 0.103 21.516 1.00 72.50 648 ARG A CA 1
ATOM 4885 C C . ARG A 1 648 ? -23.776 -0.491 20.235 1.00 72.50 648 ARG A C 1
ATOM 4887 O O . ARG A 1 648 ? -24.819 -0.026 19.792 1.00 72.50 648 ARG A O 1
ATOM 4894 N N . GLY A 1 649 ? -23.149 -1.514 19.642 1.00 77.19 649 GLY A N 1
ATOM 4895 C CA . GLY A 1 649 ? -23.607 -2.173 18.416 1.00 77.19 649 GLY A CA 1
ATOM 4896 C C . GLY A 1 649 ? -23.305 -1.412 17.127 1.00 77.19 649 GLY A C 1
ATOM 4897 O O . GLY A 1 649 ? -23.902 -1.716 16.097 1.00 77.19 649 GLY A O 1
ATOM 4898 N N . ARG A 1 650 ? -22.387 -0.439 17.162 1.00 85.44 650 ARG A N 1
ATOM 4899 C CA . ARG A 1 650 ? -21.993 0.358 15.992 1.00 85.44 650 ARG A CA 1
ATOM 4900 C C . ARG A 1 650 ? -20.722 -0.200 15.370 1.00 85.44 650 ARG A C 1
ATOM 4902 O O . ARG A 1 650 ? -19.819 -0.627 16.087 1.00 85.44 650 ARG A O 1
ATOM 4909 N N . VAL A 1 651 ? -20.621 -0.144 14.044 1.00 89.50 651 VAL A N 1
ATOM 4910 C CA . VAL A 1 651 ? -19.428 -0.594 13.311 1.00 89.50 651 VAL A CA 1
ATOM 4911 C C . VAL A 1 651 ? -18.307 0.417 13.494 1.00 89.50 651 VAL A C 1
ATOM 4913 O O . VAL A 1 651 ? -18.395 1.535 12.994 1.00 89.50 651 VAL A O 1
ATOM 4916 N N . ILE A 1 652 ? -17.244 0.019 14.186 1.00 84.31 652 ILE A N 1
ATOM 4917 C CA . ILE A 1 652 ? -16.031 0.825 14.375 1.00 84.31 652 ILE A CA 1
ATOM 4918 C C . ILE A 1 652 ? -14.887 0.378 13.458 1.00 84.31 652 ILE A C 1
ATOM 4920 O O . ILE A 1 652 ? -13.920 1.116 13.276 1.00 84.31 652 ILE A O 1
ATOM 4924 N N . GLY A 1 653 ? -15.012 -0.786 12.817 1.00 88.25 653 GLY A N 1
ATOM 4925 C CA . GLY A 1 653 ? -14.113 -1.203 11.748 1.00 88.25 653 GLY A CA 1
ATOM 4926 C C . GLY A 1 653 ? -14.604 -2.413 10.956 1.00 88.25 653 GLY A C 1
ATOM 4927 O O . GLY A 1 653 ? -15.568 -3.070 11.338 1.00 88.25 653 GLY A O 1
ATOM 4928 N N . VAL A 1 654 ? -13.919 -2.700 9.853 1.00 90.31 654 VAL A N 1
ATOM 4929 C CA . VAL A 1 654 ? -14.105 -3.883 9.004 1.00 90.31 654 VAL A CA 1
ATOM 4930 C C . VAL A 1 654 ? -12.925 -4.804 9.223 1.00 90.31 654 VAL A C 1
ATOM 4932 O O . VAL A 1 654 ? -11.782 -4.427 8.970 1.00 90.31 654 VAL A O 1
ATOM 4935 N N . VAL A 1 655 ? -13.194 -5.994 9.732 1.00 88.75 655 VAL A N 1
ATOM 4936 C CA . VAL A 1 655 ? -12.170 -6.977 10.074 1.00 88.75 655 VAL A CA 1
ATOM 4937 C C . VAL A 1 655 ? -11.420 -7.397 8.814 1.00 88.75 655 VAL A C 1
ATOM 4939 O O . VAL A 1 655 ? -12.070 -7.790 7.856 1.00 88.75 655 VAL A O 1
ATOM 4942 N N . SER A 1 656 ? -10.086 -7.314 8.813 1.00 82.00 656 SER A N 1
ATOM 4943 C CA . SER A 1 656 ? -9.234 -7.701 7.679 1.00 82.00 656 SER A CA 1
ATOM 4944 C C . SER A 1 656 ? -8.118 -8.645 8.127 1.00 82.00 656 SER A C 1
ATOM 4946 O O . SER A 1 656 ? -7.384 -8.368 9.082 1.00 82.00 656 SER A O 1
ATOM 4948 N N . GLU A 1 657 ? -7.986 -9.770 7.424 1.00 68.00 657 GLU A N 1
ATOM 4949 C CA . GLU A 1 657 ? -6.924 -10.752 7.639 1.00 68.00 657 GLU A CA 1
ATOM 4950 C C . GLU A 1 657 ? -5.603 -10.407 6.926 1.00 68.00 657 GLU A C 1
ATOM 4952 O O . GLU A 1 657 ? -4.543 -10.824 7.400 1.00 68.00 657 GLU A O 1
ATOM 4957 N N . LYS A 1 658 ? -5.632 -9.588 5.861 1.00 51.31 658 LYS A N 1
ATOM 4958 C CA . LYS A 1 658 ? -4.456 -9.231 5.034 1.00 51.31 658 LYS A CA 1
ATOM 4959 C C . LYS A 1 658 ? -3.323 -8.541 5.816 1.00 51.31 658 LYS A C 1
ATOM 4961 O O . LYS A 1 658 ? -2.205 -8.413 5.334 1.00 51.31 658 LYS A O 1
ATOM 4966 N N . GLU A 1 659 ? -3.602 -8.119 7.047 1.00 47.12 659 GLU A N 1
ATOM 4967 C CA . GLU A 1 659 ? -2.690 -7.403 7.940 1.00 47.12 659 GLU A CA 1
ATOM 4968 C C . GLU A 1 659 ? -2.112 -8.258 9.088 1.00 47.12 659 GLU A C 1
ATOM 4970 O O . GLU A 1 659 ? -1.492 -7.727 10.020 1.00 47.12 659 GLU A O 1
ATOM 4975 N N . LYS A 1 660 ? -2.292 -9.586 9.062 1.00 41.59 660 LYS A N 1
ATOM 4976 C CA . LYS A 1 660 ? -1.609 -10.477 10.011 1.00 41.59 660 LYS A CA 1
ATOM 4977 C C . LYS A 1 660 ? -0.104 -10.492 9.718 1.00 41.59 660 LYS A C 1
ATOM 4979 O O . LYS A 1 660 ? 0.338 -11.018 8.701 1.00 41.59 660 LYS A O 1
ATOM 4984 N N . ARG A 1 661 ? 0.716 -9.986 10.650 1.00 36.91 661 ARG A N 1
ATOM 4985 C CA . ARG A 1 661 ? 2.118 -10.434 10.726 1.00 36.91 661 ARG A CA 1
ATOM 4986 C C . ARG A 1 661 ? 2.100 -11.922 11.067 1.00 36.91 661 ARG A C 1
ATOM 4988 O O . ARG A 1 661 ? 1.359 -12.328 11.958 1.00 36.91 661 ARG A O 1
ATOM 4995 N N . VAL A 1 662 ? 2.926 -12.695 10.369 1.00 35.53 662 VAL A N 1
ATOM 4996 C CA . VAL A 1 662 ? 2.940 -14.171 10.298 1.00 35.53 662 VAL A CA 1
ATOM 4997 C C . VAL A 1 662 ? 3.139 -14.877 11.661 1.00 35.53 662 VAL A C 1
ATOM 4999 O O . VAL A 1 662 ? 3.030 -16.095 11.746 1.00 35.53 662 VAL A O 1
ATOM 5002 N N . ASP A 1 663 ? 3.321 -14.128 12.755 1.00 33.47 663 ASP A N 1
ATOM 5003 C CA . ASP A 1 663 ? 3.861 -14.640 14.018 1.00 33.47 663 ASP A CA 1
ATOM 5004 C C . ASP A 1 663 ? 2.950 -14.443 15.250 1.00 33.47 663 ASP A C 1
ATOM 5006 O O . ASP A 1 663 ? 3.391 -14.698 16.371 1.00 33.47 663 ASP A O 1
ATOM 5010 N N . VAL A 1 664 ? 1.694 -13.986 15.102 1.00 35.81 664 VAL A N 1
ATOM 5011 C CA . VAL A 1 664 ? 0.768 -13.854 16.251 1.00 35.81 664 VAL A CA 1
ATOM 5012 C C . VAL A 1 664 ? -0.653 -14.325 15.922 1.00 35.81 664 VAL A C 1
ATOM 5014 O O . VAL A 1 664 ? -1.469 -13.571 15.390 1.00 35.81 664 VAL A O 1
ATOM 5017 N N . GLU A 1 665 ? -0.997 -15.558 16.306 1.00 36.78 665 GLU A N 1
ATOM 5018 C CA . GLU A 1 665 ? -2.401 -15.971 16.415 1.00 36.78 665 GLU A CA 1
ATOM 5019 C C . GLU A 1 665 ? -3.035 -15.311 17.649 1.00 36.78 665 GLU A C 1
ATOM 5021 O O . GLU A 1 665 ? -2.534 -15.442 18.765 1.00 36.78 665 GLU A O 1
ATOM 5026 N N . GLY A 1 666 ? -4.136 -14.579 17.447 1.00 44.22 666 GLY A N 1
ATOM 5027 C CA . GLY A 1 666 ? -4.877 -13.909 18.524 1.00 44.22 666 GLY A CA 1
ATOM 5028 C C . GLY A 1 666 ? -5.032 -12.397 18.371 1.00 44.22 666 GLY A C 1
ATOM 5029 O O . GLY A 1 666 ? -5.835 -11.816 19.087 1.00 44.22 666 GLY A O 1
ATOM 5030 N N . ILE A 1 667 ? -4.322 -11.757 17.434 1.00 49.22 667 ILE A N 1
ATOM 5031 C CA . ILE A 1 667 ? -4.457 -10.317 17.176 1.00 49.22 667 ILE A CA 1
ATOM 5032 C C . ILE A 1 667 ? -5.300 -10.090 15.919 1.00 49.22 667 ILE A C 1
ATOM 5034 O O . ILE A 1 667 ? -4.876 -10.407 14.809 1.00 49.22 667 ILE A O 1
ATOM 5038 N N . GLY A 1 668 ? -6.493 -9.526 16.087 1.00 66.81 668 GLY A N 1
ATOM 5039 C CA . GLY A 1 668 ? -7.362 -9.115 14.987 1.00 66.81 668 GLY A CA 1
ATOM 5040 C C . GLY A 1 668 ? -7.109 -7.671 14.573 1.00 66.81 668 GLY A C 1
ATOM 5041 O O . GLY A 1 668 ? -7.062 -6.800 15.441 1.00 66.81 668 GLY A O 1
ATOM 5042 N N . ARG A 1 669 ? -6.988 -7.389 13.271 1.00 81.44 669 ARG A N 1
ATOM 5043 C CA . ARG A 1 669 ? -6.978 -6.018 12.741 1.00 81.44 669 ARG A CA 1
ATOM 5044 C C . ARG A 1 669 ? -8.281 -5.714 12.018 1.00 81.44 669 ARG A C 1
ATOM 5046 O O . ARG A 1 669 ? -8.845 -6.568 11.340 1.00 81.44 669 ARG A O 1
ATOM 5053 N N . ALA A 1 670 ? -8.751 -4.484 12.170 1.00 85.69 670 ALA A N 1
ATOM 5054 C CA . ALA A 1 670 ? -9.889 -3.970 11.431 1.00 85.69 670 ALA A CA 1
ATOM 5055 C C . ALA A 1 670 ? -9.549 -2.618 10.805 1.00 85.69 670 ALA A C 1
ATOM 5057 O O . ALA A 1 670 ? -8.973 -1.750 11.463 1.00 85.69 670 ALA A O 1
ATOM 5058 N N . ILE A 1 671 ? -9.920 -2.435 9.541 1.00 83.25 671 ILE A N 1
ATOM 5059 C CA . ILE A 1 671 ? -9.880 -1.145 8.853 1.00 83.25 671 ILE A CA 1
ATOM 5060 C C . ILE A 1 671 ? -10.912 -0.259 9.529 1.00 83.25 671 ILE A C 1
ATOM 5062 O O . ILE A 1 671 ? -12.078 -0.627 9.634 1.00 83.25 671 ILE A O 1
ATOM 5066 N N . SER A 1 672 ? -10.496 0.890 10.034 1.00 81.19 672 SER A N 1
ATOM 5067 C CA . SER A 1 672 ? -11.381 1.713 10.845 1.00 81.19 672 SER A CA 1
ATOM 5068 C C . SER A 1 672 ? -12.584 2.266 10.079 1.00 81.19 672 SER A C 1
ATOM 5070 O O . SER A 1 672 ? -12.492 2.588 8.894 1.00 81.19 672 SER A O 1
ATOM 5072 N N . ALA A 1 673 ? -13.699 2.464 10.781 1.00 77.62 673 ALA A N 1
ATOM 5073 C CA . ALA A 1 673 ? -14.921 3.021 10.210 1.00 77.62 673 ALA A CA 1
ATOM 5074 C C . ALA A 1 673 ? -14.721 4.411 9.586 1.00 77.62 673 ALA A C 1
ATOM 5076 O O . ALA A 1 673 ? -15.369 4.713 8.589 1.00 77.62 673 ALA A O 1
ATOM 5077 N N . ASN A 1 674 ? -13.814 5.249 10.107 1.00 69.44 674 ASN A N 1
ATOM 5078 C CA . ASN A 1 674 ? -13.555 6.564 9.507 1.00 69.44 674 ASN A CA 1
ATOM 5079 C C . ASN A 1 674 ? -12.826 6.431 8.174 1.00 69.44 674 ASN A C 1
ATOM 5081 O O . ASN A 1 674 ? -13.190 7.120 7.227 1.00 69.44 674 ASN A O 1
ATOM 5085 N N . THR A 1 675 ? -11.847 5.522 8.079 1.00 68.12 675 THR A N 1
ATOM 5086 C CA . THR A 1 675 ? -11.257 5.170 6.785 1.00 68.12 675 THR A CA 1
ATOM 5087 C C . THR A 1 675 ? -12.363 4.688 5.854 1.00 68.12 675 THR A C 1
ATOM 5089 O O . THR A 1 675 ? -12.568 5.286 4.809 1.00 68.12 675 THR A O 1
ATOM 5092 N N . VAL A 1 676 ? -13.153 3.695 6.261 1.00 74.31 676 VAL A N 1
ATOM 5093 C CA . VAL A 1 676 ? -14.237 3.151 5.431 1.00 74.31 676 VAL A CA 1
ATOM 5094 C C . VAL A 1 676 ? -15.214 4.226 4.935 1.00 74.31 676 VAL A C 1
ATOM 5096 O O . VAL A 1 676 ? -15.512 4.263 3.745 1.00 74.31 676 VAL A O 1
ATOM 5099 N N . LYS A 1 677 ? -15.673 5.132 5.808 1.00 70.62 677 LYS A N 1
ATOM 5100 C CA . LYS A 1 677 ? -16.586 6.233 5.455 1.00 70.62 677 LYS A CA 1
ATOM 5101 C C . LYS A 1 677 ? -16.015 7.160 4.384 1.00 70.62 677 LYS A C 1
ATOM 5103 O O . LYS A 1 677 ? -16.762 7.573 3.511 1.00 70.62 677 LYS A O 1
ATOM 5108 N N . VAL A 1 678 ? -14.718 7.474 4.437 1.00 60.44 678 VAL A N 1
ATOM 5109 C CA . VAL A 1 678 ? -14.057 8.336 3.435 1.00 60.44 678 VAL A CA 1
ATOM 5110 C C . VAL A 1 678 ? -14.083 7.703 2.041 1.00 60.44 678 VAL A C 1
ATOM 5112 O O . VAL A 1 678 ? -14.196 8.414 1.048 1.00 60.44 678 VAL A O 1
ATOM 5115 N N . TYR A 1 679 ? -13.981 6.376 1.956 1.00 62.66 679 TYR A N 1
ATOM 5116 C CA . TYR A 1 679 ? -13.840 5.674 0.677 1.00 62.66 679 TYR A CA 1
ATOM 5117 C C . TYR A 1 679 ? -15.147 5.048 0.170 1.00 62.66 679 TYR A C 1
ATOM 5119 O O . TYR A 1 679 ? -15.227 4.687 -0.999 1.00 62.66 679 TYR A O 1
ATOM 5127 N N . LEU A 1 680 ? -16.197 4.975 0.993 1.00 67.06 680 LEU A N 1
ATOM 5128 C CA . LEU A 1 680 ? -17.504 4.425 0.610 1.00 67.06 680 LEU A CA 1
ATOM 5129 C C . LEU A 1 680 ? -18.176 5.163 -0.558 1.00 67.06 680 LEU A C 1
ATOM 5131 O O . LEU A 1 680 ? -18.795 4.501 -1.396 1.00 67.06 680 LEU A O 1
ATOM 5135 N N . ASP A 1 681 ? -18.024 6.489 -0.616 1.00 51.91 681 ASP A N 1
ATOM 5136 C CA . ASP A 1 681 ? -18.560 7.331 -1.696 1.00 51.91 681 ASP A CA 1
ATOM 5137 C C . ASP A 1 681 ? -17.733 7.170 -2.987 1.00 51.91 681 ASP A C 1
ATOM 5139 O O . ASP A 1 681 ? -18.283 7.114 -4.083 1.00 51.91 681 ASP A O 1
ATOM 5143 N N . ARG A 1 682 ? -16.410 6.972 -2.867 1.00 55.47 682 ARG A N 1
ATOM 5144 C CA . ARG A 1 682 ? -15.496 6.748 -4.007 1.00 55.47 682 ARG A CA 1
ATOM 5145 C C . ARG A 1 682 ? -15.703 5.396 -4.693 1.00 55.47 682 ARG A C 1
ATOM 5147 O O . ARG A 1 682 ? -15.520 5.279 -5.901 1.00 55.47 682 ARG A O 1
ATOM 5154 N N . LEU A 1 683 ? -16.146 4.379 -3.949 1.00 55.72 683 LEU A N 1
ATOM 5155 C CA . LEU A 1 683 ? -16.459 3.052 -4.494 1.00 55.72 683 LEU A CA 1
ATOM 5156 C C . LEU A 1 683 ? -17.682 3.057 -5.438 1.00 55.72 683 LEU A C 1
ATOM 5158 O O . LEU A 1 683 ? -17.906 2.063 -6.123 1.00 55.72 683 LEU A O 1
ATOM 5162 N N . GLU A 1 684 ? -18.475 4.134 -5.502 1.00 46.44 684 GLU A N 1
ATOM 5163 C CA . GLU A 1 684 ? -19.573 4.278 -6.477 1.00 46.44 684 GLU A CA 1
ATOM 5164 C C . GLU A 1 684 ? -19.102 4.794 -7.849 1.00 46.44 684 GLU A C 1
ATOM 5166 O O . GLU A 1 684 ? -19.772 4.562 -8.857 1.00 46.44 684 GLU A O 1
ATOM 5171 N N . GLU A 1 685 ? -17.924 5.425 -7.912 1.00 39.78 685 GLU A N 1
ATOM 5172 C CA . GLU A 1 685 ? -17.350 6.035 -9.122 1.00 39.78 685 GLU A CA 1
ATOM 5173 C C . GLU A 1 685 ? -16.438 5.079 -9.921 1.00 39.78 685 GLU A C 1
ATOM 5175 O O . GLU A 1 685 ? -15.847 5.476 -10.922 1.00 39.78 685 GLU A O 1
ATOM 5180 N N . ARG A 1 686 ? -16.383 3.791 -9.538 1.00 42.88 686 ARG A N 1
ATOM 5181 C CA . ARG A 1 686 ? -15.600 2.710 -10.185 1.00 42.88 686 ARG A CA 1
ATOM 5182 C C . ARG A 1 686 ? -14.078 2.897 -10.176 1.00 42.88 686 ARG A C 1
ATOM 5184 O O . ARG A 1 686 ? -13.383 2.259 -10.963 1.00 42.88 686 ARG A O 1
ATOM 5191 N N . GLU A 1 687 ? -13.550 3.712 -9.272 1.00 36.34 687 GLU A N 1
ATOM 5192 C CA . GLU A 1 687 ? -12.113 3.769 -9.010 1.00 36.34 687 GLU A CA 1
ATOM 5193 C C . GLU A 1 687 ? -11.716 2.470 -8.279 1.00 36.34 687 GLU A C 1
ATOM 5195 O O . GLU A 1 687 ? -12.028 2.288 -7.102 1.00 36.34 687 GLU A O 1
ATOM 5200 N N . ILE A 1 688 ? -11.128 1.521 -9.016 1.00 37.97 688 ILE A N 1
ATOM 5201 C CA . ILE A 1 688 ? -10.684 0.212 -8.525 1.00 37.97 688 ILE A CA 1
ATOM 5202 C C . ILE A 1 688 ? -9.177 0.106 -8.724 1.00 37.97 688 ILE A C 1
ATOM 5204 O O . ILE A 1 688 ? -8.663 0.349 -9.813 1.00 37.97 688 ILE A O 1
ATOM 5208 N N . VAL A 1 689 ? -8.482 -0.285 -7.662 1.00 33.81 689 VAL A N 1
ATOM 5209 C CA . VAL A 1 689 ? -7.095 -0.765 -7.696 1.00 33.81 689 VAL A CA 1
ATOM 5210 C C . VAL A 1 689 ? -7.137 -2.207 -7.152 1.00 33.81 689 VAL A C 1
ATOM 5212 O O . VAL A 1 689 ? -8.012 -2.402 -6.311 1.00 33.81 689 VAL A O 1
ATOM 5215 N N . ASP A 1 690 ? -6.304 -3.172 -7.623 1.00 33.62 690 ASP A N 1
ATOM 5216 C CA . ASP A 1 690 ? -6.131 -4.618 -7.217 1.00 33.62 690 ASP A CA 1
ATOM 5217 C C . ASP A 1 690 ? -4.686 -5.215 -6.905 1.00 33.62 690 ASP A C 1
ATOM 5219 O O . ASP A 1 690 ? -3.737 -4.698 -7.492 1.00 33.62 690 ASP A O 1
ATOM 5223 N N . PRO A 1 691 ? -4.396 -6.266 -6.084 1.00 27.89 691 PRO A N 1
ATOM 5224 C CA . PRO A 1 691 ? -3.469 -7.305 -6.606 1.00 27.89 691 PRO A CA 1
ATOM 5225 C C . PRO A 1 691 ? -3.721 -8.733 -6.075 1.00 27.89 691 PRO A C 1
ATOM 5227 O O . PRO A 1 691 ? -3.755 -8.930 -4.846 1.00 27.89 691 PRO A O 1
ATOM 5230 N N . GLN A 1 692 ? -3.858 -9.755 -6.941 1.00 29.97 692 GLN A N 1
ATOM 5231 C CA . GLN A 1 692 ? -4.027 -11.158 -6.486 1.00 29.97 692 GLN A CA 1
ATOM 5232 C C . GLN A 1 692 ? -2.744 -11.857 -6.053 1.00 29.97 692 GLN A C 1
ATOM 5234 O O . GLN A 1 692 ? -1.680 -11.749 -6.657 1.00 29.97 692 GLN A O 1
ATOM 5239 N N . GLU A 1 693 ? -2.911 -12.610 -4.962 1.00 29.09 693 GLU A N 1
ATOM 5240 C CA . GLU A 1 693 ? -1.952 -13.462 -4.271 1.00 29.09 693 GLU A CA 1
ATOM 5241 C C . GLU A 1 693 ? -1.945 -14.907 -4.811 1.00 29.09 693 GLU A C 1
ATOM 5243 O O . GLU A 1 693 ? -2.964 -15.455 -5.217 1.00 29.09 693 GLU A O 1
ATOM 5248 N N . ALA A 1 694 ? -0.782 -15.555 -4.678 1.00 25.94 694 ALA A N 1
ATOM 5249 C CA . ALA A 1 694 ? -0.594 -16.979 -4.372 1.00 25.94 694 ALA A CA 1
ATOM 5250 C C . ALA A 1 694 ? -1.451 -18.020 -5.132 1.00 25.94 694 ALA A C 1
ATOM 5252 O O . ALA A 1 694 ? -2.473 -18.503 -4.648 1.00 25.94 694 ALA A O 1
ATOM 5253 N N . GLY A 1 695 ? -0.912 -18.532 -6.246 1.00 24.59 695 GLY A N 1
ATOM 5254 C CA . GLY A 1 695 ? -1.512 -19.671 -6.945 1.00 24.59 695 GLY A CA 1
ATOM 5255 C C . GLY A 1 695 ? -0.668 -20.324 -8.041 1.00 24.59 695 GLY A C 1
ATOM 5256 O O . GLY A 1 695 ? -1.166 -20.490 -9.140 1.00 24.59 695 GLY A O 1
ATOM 5257 N N . GLN A 1 696 ? 0.544 -20.783 -7.696 1.00 26.17 696 GLN A N 1
ATOM 5258 C CA . GLN A 1 696 ? 1.468 -21.631 -8.487 1.00 26.17 696 GLN A CA 1
ATOM 5259 C C . GLN A 1 696 ? 2.365 -20.932 -9.532 1.00 26.17 696 GLN A C 1
ATOM 5261 O O . GLN A 1 696 ? 1.926 -20.112 -10.318 1.00 26.17 696 GLN A O 1
ATOM 5266 N N . ALA A 1 697 ? 3.635 -21.367 -9.525 1.00 24.70 697 ALA A N 1
ATOM 5267 C CA . ALA A 1 697 ? 4.777 -20.972 -10.362 1.00 24.70 697 ALA A CA 1
ATOM 5268 C C . ALA A 1 697 ? 5.434 -19.603 -10.068 1.00 24.70 697 ALA A C 1
ATOM 5270 O O . ALA A 1 697 ? 5.254 -18.634 -10.787 1.00 24.70 697 ALA A O 1
ATOM 5271 N N . ALA A 1 698 ? 6.319 -19.585 -9.062 1.00 24.03 698 ALA A N 1
ATOM 5272 C CA . ALA A 1 698 ? 7.460 -18.667 -9.011 1.00 24.03 698 ALA A CA 1
ATOM 5273 C C . ALA A 1 698 ? 8.748 -19.482 -8.808 1.00 24.03 698 ALA A C 1
ATOM 5275 O O . ALA A 1 698 ? 9.209 -19.733 -7.692 1.00 24.03 698 ALA A O 1
ATOM 5276 N N . THR A 1 699 ? 9.295 -19.954 -9.922 1.00 27.36 699 THR A N 1
ATOM 5277 C CA . THR A 1 699 ? 10.733 -20.142 -10.089 1.00 27.36 699 THR A CA 1
ATOM 5278 C C . THR A 1 699 ? 11.353 -18.773 -10.360 1.00 27.36 699 THR A C 1
ATOM 5280 O O . THR A 1 699 ? 10.869 -18.033 -11.202 1.00 27.36 699 THR A O 1
ATOM 5283 N N . GLU A 1 700 ? 12.439 -18.501 -9.636 1.00 26.00 700 GLU A N 1
ATOM 5284 C CA . GLU A 1 700 ? 13.390 -17.390 -9.783 1.00 26.00 700 GLU A CA 1
ATOM 5285 C C . GLU A 1 700 ? 13.099 -16.074 -9.017 1.00 26.00 700 GLU A C 1
ATOM 5287 O O . GLU A 1 700 ? 12.343 -15.196 -9.412 1.00 26.00 700 GLU A O 1
ATOM 5292 N N . SER A 1 701 ? 13.827 -15.966 -7.888 1.00 28.23 701 SER A N 1
ATOM 5293 C CA . SER A 1 701 ? 14.356 -14.762 -7.214 1.00 28.23 701 SER A CA 1
ATOM 5294 C C . SER A 1 701 ? 13.295 -13.751 -6.716 1.00 28.23 701 SER A C 1
ATOM 5296 O O . SER A 1 701 ? 12.756 -12.931 -7.447 1.00 28.23 701 SER A O 1
ATOM 5298 N N . THR A 1 702 ? 12.850 -13.775 -5.455 1.00 26.25 702 THR A N 1
ATOM 5299 C CA . THR A 1 702 ? 13.579 -13.834 -4.175 1.00 26.25 702 THR A CA 1
ATOM 5300 C C . THR A 1 702 ? 12.710 -14.530 -3.128 1.00 26.25 702 THR A C 1
ATOM 5302 O O . THR A 1 702 ? 11.855 -13.901 -2.510 1.00 26.25 702 THR A O 1
ATOM 5305 N N . GLY A 1 703 ? 12.892 -15.837 -2.949 1.00 21.98 703 GLY A N 1
ATOM 5306 C CA . GLY A 1 703 ? 12.220 -16.578 -1.887 1.00 21.98 703 GLY A CA 1
ATOM 5307 C C . GLY A 1 703 ? 12.944 -16.364 -0.566 1.00 21.98 703 GLY A C 1
ATOM 5308 O O . GLY A 1 703 ? 14.023 -16.918 -0.361 1.00 21.98 703 GLY A O 1
ATOM 5309 N N . THR A 1 704 ? 12.356 -15.585 0.336 1.00 25.62 704 THR A N 1
ATOM 5310 C CA . THR A 1 704 ? 12.668 -15.675 1.761 1.00 25.62 704 THR A CA 1
ATOM 5311 C C . THR A 1 704 ? 12.350 -17.108 2.180 1.00 25.62 704 THR A C 1
ATOM 5313 O O . THR A 1 704 ? 11.204 -17.553 2.108 1.00 25.62 704 THR A O 1
ATOM 5316 N N . VAL A 1 705 ? 13.370 -17.877 2.558 1.00 26.38 705 VAL A N 1
ATOM 5317 C CA . VAL A 1 705 ? 13.169 -19.128 3.295 1.00 26.38 705 VAL A CA 1
ATOM 5318 C C . VAL A 1 705 ? 12.305 -18.772 4.508 1.00 26.38 705 VAL A C 1
ATOM 5320 O O . VAL A 1 705 ? 12.588 -17.780 5.172 1.00 26.38 705 VAL A O 1
ATOM 5323 N N . LEU A 1 706 ? 11.255 -19.535 4.820 1.00 25.61 706 LEU A N 1
ATOM 5324 C CA . LEU A 1 706 ? 10.605 -19.456 6.134 1.00 25.61 706 LEU A CA 1
ATOM 5325 C C . LEU A 1 706 ? 11.677 -19.652 7.224 1.00 25.61 706 LEU A C 1
ATOM 5327 O O . LEU A 1 706 ? 12.014 -20.804 7.509 1.00 25.61 706 LEU A O 1
ATOM 5331 N N . ARG A 1 707 ? 12.234 -18.547 7.752 1.00 30.72 707 ARG A N 1
ATOM 5332 C CA . ARG A 1 707 ? 12.958 -18.347 9.026 1.00 30.72 707 ARG A CA 1
ATOM 5333 C C . ARG A 1 707 ? 13.632 -16.979 9.050 1.00 30.72 707 ARG A C 1
ATOM 5335 O O . ARG A 1 707 ? 14.827 -16.886 8.837 1.00 30.72 707 ARG A O 1
ATOM 5342 N N . ASP A 1 708 ? 12.874 -15.948 9.362 1.00 32.44 708 ASP A N 1
ATOM 5343 C CA . ASP A 1 708 ? 13.408 -14.820 10.125 1.00 32.44 708 ASP A CA 1
ATOM 5344 C C . ASP A 1 708 ? 12.258 -14.300 10.998 1.00 32.44 708 ASP A C 1
ATOM 5346 O O . ASP A 1 708 ? 11.801 -13.167 10.895 1.00 32.44 708 ASP A O 1
ATOM 5350 N N . LEU A 1 709 ? 11.802 -15.155 11.927 1.00 33.22 709 LEU A N 1
ATOM 5351 C CA . LEU A 1 709 ? 11.550 -14.608 13.262 1.00 33.22 709 LEU A CA 1
ATOM 5352 C C . LEU A 1 709 ? 12.843 -13.867 13.638 1.00 33.22 709 LEU A C 1
ATOM 5354 O O . LEU A 1 709 ? 13.907 -14.415 13.340 1.00 33.22 709 LEU A O 1
ATOM 5358 N N . PRO A 1 710 ? 12.825 -12.688 14.282 1.00 34.75 710 PRO A N 1
ATOM 5359 C CA . PRO A 1 710 ? 14.037 -12.144 14.880 1.00 34.75 710 PRO A CA 1
ATOM 5360 C C . PRO A 1 710 ? 14.540 -13.150 15.927 1.00 34.75 710 PRO A C 1
ATOM 5362 O O . PRO A 1 710 ? 14.163 -13.116 17.095 1.00 34.75 710 PRO A O 1
ATOM 5365 N N . SER A 1 711 ? 15.358 -14.107 15.494 1.00 46.72 711 SER A N 1
ATOM 5366 C CA . SER A 1 711 ? 15.871 -15.219 16.283 1.00 46.72 711 SER A CA 1
ATOM 5367 C C . SER A 1 711 ? 17.160 -14.780 16.952 1.00 46.72 711 SER A C 1
ATOM 5369 O O . SER A 1 711 ? 18.209 -15.400 16.781 1.00 46.72 711 SER A O 1
ATOM 5371 N N . GLY A 1 712 ? 17.093 -13.666 17.678 1.00 56.94 712 GLY A N 1
ATOM 5372 C CA . GLY A 1 712 ? 18.189 -13.266 18.535 1.00 56.94 712 GLY A CA 1
ATOM 5373 C C . GLY A 1 712 ? 18.307 -14.278 19.665 1.00 56.94 712 GLY A C 1
ATOM 5374 O O . GLY A 1 712 ? 17.496 -14.280 20.590 1.00 56.94 712 GLY A O 1
ATOM 5375 N N . SER A 1 713 ? 19.287 -15.177 19.584 1.00 79.75 713 SER A N 1
ATOM 5376 C CA . SER A 1 713 ? 19.590 -16.093 20.680 1.00 79.75 713 SER A CA 1
ATOM 5377 C C . SER A 1 713 ? 20.342 -15.354 21.784 1.00 79.75 713 SER A C 1
ATOM 5379 O O . SER A 1 713 ? 21.124 -14.432 21.527 1.00 79.75 713 SER A O 1
ATOM 5381 N N . ILE A 1 714 ? 20.154 -15.809 23.022 1.00 90.44 714 ILE A N 1
ATOM 5382 C CA . ILE A 1 714 ? 20.941 -15.366 24.173 1.00 90.44 714 ILE A CA 1
ATOM 5383 C C . ILE A 1 714 ? 21.817 -16.507 24.691 1.00 90.44 714 ILE A C 1
ATOM 5385 O O . ILE A 1 714 ? 21.419 -17.669 24.654 1.00 90.44 714 ILE A O 1
ATOM 5389 N N . ALA A 1 715 ? 23.002 -16.184 25.196 1.00 91.69 715 ALA A N 1
ATOM 5390 C CA . ALA A 1 715 ? 23.867 -17.124 25.900 1.00 91.69 715 ALA A CA 1
ATOM 5391 C C . ALA A 1 715 ? 24.439 -16.485 27.164 1.00 91.69 715 ALA A C 1
ATOM 5393 O O . ALA A 1 715 ? 24.684 -15.281 27.211 1.00 91.69 715 ALA A O 1
ATOM 5394 N N . LEU A 1 716 ? 24.669 -17.305 28.186 1.00 91.12 716 LEU A N 1
ATOM 5395 C CA . LEU A 1 716 ? 25.262 -16.882 29.451 1.00 91.12 716 LEU A CA 1
ATOM 5396 C C . LEU A 1 716 ? 26.676 -17.436 29.572 1.00 91.12 716 LEU A C 1
ATOM 5398 O O . LEU A 1 716 ? 26.936 -18.575 29.183 1.00 91.12 716 LEU A O 1
ATOM 5402 N N . ASP A 1 717 ? 27.581 -16.659 30.158 1.00 88.81 717 ASP A N 1
ATOM 5403 C CA . ASP A 1 717 ? 28.864 -17.191 30.607 1.00 88.81 717 ASP A CA 1
ATOM 5404 C C . ASP A 1 717 ? 28.856 -17.579 32.095 1.00 88.81 717 ASP A C 1
ATOM 5406 O O . ASP A 1 717 ? 27.903 -17.332 32.831 1.00 88.81 717 ASP A O 1
ATOM 5410 N N . SER A 1 718 ? 29.944 -18.196 32.565 1.00 87.31 718 SER A N 1
ATOM 5411 C CA . SER A 1 718 ? 30.085 -18.651 33.957 1.00 87.31 718 SER A CA 1
ATOM 5412 C C . SER A 1 718 ? 30.009 -17.535 35.010 1.00 87.31 718 SER A C 1
ATOM 5414 O O . SER A 1 718 ? 29.876 -17.827 36.196 1.00 87.31 718 SER A O 1
ATOM 5416 N N . SER A 1 719 ? 30.161 -16.272 34.608 1.00 87.56 719 SER A N 1
ATOM 5417 C CA . SER A 1 719 ? 30.042 -15.100 35.480 1.00 87.56 719 SER A CA 1
ATOM 5418 C C . SER A 1 719 ? 28.619 -14.529 35.492 1.00 87.56 719 SER A C 1
ATOM 5420 O O . SER A 1 719 ? 28.318 -13.672 36.325 1.00 87.56 719 SER A O 1
ATOM 5422 N N . GLY A 1 720 ? 27.738 -15.043 34.628 1.00 88.31 720 GLY A N 1
ATOM 5423 C CA . GLY A 1 720 ? 26.375 -14.565 34.434 1.00 88.31 720 GLY A CA 1
ATOM 5424 C C . GLY A 1 720 ? 26.267 -13.409 33.440 1.00 88.31 720 GLY A C 1
ATOM 5425 O O . GLY A 1 720 ? 25.206 -12.796 33.374 1.00 88.31 720 GLY A O 1
ATOM 5426 N N . ASP A 1 721 ? 27.328 -13.095 32.687 1.00 91.88 721 ASP A N 1
ATOM 5427 C CA . ASP A 1 721 ? 27.236 -12.101 31.615 1.00 91.88 721 ASP A CA 1
ATOM 5428 C C . ASP A 1 721 ? 26.376 -12.662 30.471 1.00 91.88 721 ASP A C 1
ATOM 5430 O O . ASP A 1 721 ? 26.543 -13.820 30.073 1.00 91.88 721 ASP A O 1
ATOM 5434 N N . VAL A 1 722 ? 25.477 -11.832 29.941 1.00 94.75 722 VAL A N 1
ATOM 5435 C CA . VAL A 1 722 ? 24.523 -12.166 28.875 1.00 94.75 722 VAL A CA 1
ATOM 5436 C C . VAL A 1 722 ? 25.073 -11.704 27.533 1.00 94.75 722 VAL A C 1
ATOM 5438 O O . VAL A 1 722 ? 25.444 -10.545 27.381 1.00 94.75 722 VAL A O 1
ATOM 5441 N N . TYR A 1 723 ? 25.090 -12.589 26.546 1.00 96.31 723 TYR A N 1
ATOM 5442 C CA . TYR A 1 723 ? 25.487 -12.305 25.171 1.00 96.31 723 TYR A CA 1
ATOM 5443 C C . TYR A 1 723 ? 24.266 -12.476 24.279 1.00 96.31 723 TYR A C 1
ATOM 5445 O O . TYR A 1 723 ? 23.601 -13.505 24.357 1.00 96.31 723 TYR A O 1
ATOM 5453 N N . VAL A 1 724 ? 23.976 -11.482 23.449 1.00 95.19 724 VAL A N 1
ATOM 5454 C CA . VAL A 1 724 ? 22.788 -11.426 22.595 1.00 95.19 724 VAL A CA 1
ATOM 5455 C C . VAL A 1 724 ? 23.239 -11.325 21.147 1.00 95.19 724 VAL A C 1
ATOM 5457 O O . VAL A 1 724 ? 23.990 -10.409 20.809 1.00 95.19 724 VAL A O 1
ATOM 5460 N N . ALA A 1 725 ? 22.782 -12.244 20.300 1.00 93.31 725 ALA A N 1
ATOM 5461 C CA . ALA A 1 725 ? 22.844 -12.054 18.857 1.00 93.31 725 ALA A CA 1
ATOM 5462 C C . ALA A 1 725 ? 21.745 -11.060 18.461 1.00 93.31 725 ALA A C 1
ATOM 5464 O O . ALA A 1 725 ? 20.560 -11.371 18.494 1.00 93.31 725 ALA A O 1
ATOM 5465 N N . ASP A 1 726 ? 22.135 -9.830 18.156 1.00 91.31 726 ASP A N 1
ATOM 5466 C CA . ASP A 1 726 ? 21.227 -8.747 17.792 1.00 91.31 726 ASP A CA 1
ATOM 5467 C C . ASP A 1 726 ? 20.991 -8.810 16.276 1.00 91.31 726 ASP A C 1
ATOM 5469 O O . ASP A 1 726 ? 21.599 -8.068 15.500 1.00 91.31 726 ASP A O 1
ATOM 5473 N N . THR A 1 727 ? 20.188 -9.801 15.865 1.00 85.56 727 THR A N 1
ATOM 5474 C CA . THR A 1 727 ? 20.043 -10.267 14.475 1.00 85.56 727 THR A CA 1
ATOM 5475 C C . THR A 1 727 ? 19.740 -9.132 13.503 1.00 85.56 727 THR A C 1
ATOM 5477 O O . THR A 1 727 ? 20.461 -8.977 12.521 1.00 85.56 727 THR A O 1
ATOM 5480 N N . GLY A 1 728 ? 18.745 -8.294 13.813 1.00 81.06 728 GLY A N 1
ATOM 5481 C CA . GLY A 1 728 ? 18.332 -7.181 12.949 1.00 81.06 728 GLY A CA 1
ATOM 5482 C C . GLY A 1 728 ? 19.343 -6.033 12.862 1.00 81.06 728 GLY A C 1
ATOM 5483 O O . GLY A 1 728 ? 19.268 -5.227 11.945 1.00 81.06 728 GLY A O 1
ATOM 5484 N N . ASN A 1 729 ? 20.307 -5.963 13.786 1.00 82.56 729 ASN A N 1
ATOM 5485 C CA . ASN A 1 729 ? 21.376 -4.960 13.776 1.00 82.56 729 ASN A CA 1
ATOM 5486 C C . ASN A 1 729 ? 22.741 -5.544 13.371 1.00 82.56 729 ASN A C 1
ATOM 5488 O O . ASN A 1 729 ? 23.758 -4.855 13.472 1.00 82.56 729 ASN A O 1
ATOM 5492 N N . HIS A 1 730 ? 22.792 -6.810 12.937 1.00 93.44 730 HIS A N 1
ATOM 5493 C CA . HIS A 1 730 ? 24.004 -7.476 12.448 1.00 93.44 730 HIS A CA 1
ATOM 5494 C C . HIS A 1 730 ? 25.192 -7.430 13.425 1.00 93.44 730 HIS A C 1
ATOM 5496 O O . HIS A 1 730 ? 26.347 -7.235 13.030 1.00 93.44 730 HIS A O 1
ATOM 5502 N N . ARG A 1 731 ? 24.923 -7.587 14.726 1.00 94.88 731 ARG A N 1
ATOM 5503 C CA . ARG A 1 731 ? 25.940 -7.463 15.782 1.00 94.88 731 ARG A CA 1
ATOM 5504 C C . ARG A 1 731 ? 25.694 -8.393 16.964 1.00 94.88 731 ARG A C 1
ATOM 5506 O O . ARG A 1 731 ? 24.651 -9.029 17.073 1.00 94.88 731 ARG A O 1
ATOM 5513 N N . VAL A 1 732 ? 26.665 -8.453 17.869 1.00 97.25 732 VAL A N 1
ATOM 5514 C CA . VAL A 1 732 ? 26.535 -9.079 19.187 1.00 97.25 732 VAL A CA 1
ATOM 5515 C C . VAL A 1 732 ? 26.616 -8.004 20.259 1.00 97.25 732 VAL A C 1
ATOM 5517 O O . VAL A 1 732 ? 27.501 -7.148 20.220 1.00 97.25 732 VAL A O 1
ATOM 5520 N N . GLN A 1 733 ? 25.721 -8.077 21.240 1.00 96.75 733 GLN A N 1
ATOM 5521 C CA . GLN A 1 733 ? 25.756 -7.240 22.435 1.00 96.75 733 GLN A CA 1
ATOM 5522 C C . GLN A 1 733 ? 26.049 -8.080 23.676 1.00 96.75 733 GLN A C 1
ATOM 5524 O O . GLN A 1 733 ? 25.632 -9.233 23.781 1.00 96.75 733 GLN A O 1
ATOM 5529 N N . LYS A 1 734 ? 26.757 -7.489 24.635 1.00 96.25 734 LYS A N 1
ATOM 5530 C CA . LYS A 1 734 ? 27.103 -8.098 25.915 1.00 96.25 734 LYS A CA 1
ATOM 5531 C C . LYS A 1 734 ? 26.586 -7.238 27.065 1.00 96.25 734 LYS A C 1
ATOM 5533 O O . LYS A 1 734 ? 26.880 -6.044 27.127 1.00 96.25 734 LYS A O 1
ATOM 5538 N N . PHE A 1 735 ? 25.914 -7.868 28.020 1.00 94.62 735 PHE A N 1
ATOM 5539 C CA . PHE A 1 735 ? 25.391 -7.266 29.243 1.00 94.62 735 PHE A CA 1
ATOM 5540 C C . PHE A 1 735 ? 25.907 -8.014 30.475 1.00 94.62 735 PHE A C 1
ATOM 5542 O O . PHE A 1 735 ? 26.288 -9.180 30.386 1.00 94.62 735 PHE A O 1
ATOM 5549 N N . ASP A 1 736 ? 25.911 -7.361 31.633 1.00 90.50 736 ASP A N 1
ATOM 5550 C CA . ASP A 1 736 ? 26.061 -8.066 32.905 1.00 90.50 736 ASP A CA 1
ATOM 5551 C C . ASP A 1 736 ? 24.740 -8.741 33.317 1.00 90.50 736 ASP A C 1
ATOM 5553 O O . ASP A 1 736 ? 23.676 -8.504 32.738 1.00 90.50 736 ASP A O 1
ATOM 5557 N N . LYS A 1 737 ? 24.792 -9.556 34.373 1.00 90.94 737 LYS A N 1
ATOM 5558 C CA . LYS A 1 737 ? 23.618 -10.246 34.935 1.00 90.94 737 LYS A CA 1
ATOM 5559 C C . LYS A 1 737 ? 22.470 -9.333 35.402 1.00 90.94 737 LYS A C 1
ATOM 5561 O O . LYS A 1 737 ? 21.400 -9.839 35.722 1.00 90.94 737 LYS A O 1
ATOM 5566 N N . ASN A 1 738 ? 22.690 -8.021 35.513 1.00 86.25 738 ASN A N 1
ATOM 5567 C CA . ASN A 1 738 ? 21.673 -7.041 35.899 1.00 86.25 738 ASN A CA 1
ATOM 5568 C C . ASN A 1 738 ? 21.124 -6.271 34.682 1.00 86.25 738 ASN A C 1
ATOM 5570 O O . ASN A 1 738 ? 20.370 -5.317 34.861 1.00 86.25 738 ASN A O 1
ATOM 5574 N N . GLY A 1 739 ? 21.519 -6.648 33.460 1.00 80.38 739 GLY A N 1
ATOM 5575 C CA . GLY A 1 739 ? 21.100 -5.994 32.221 1.00 80.38 739 GLY A CA 1
ATOM 5576 C C . GLY A 1 739 ? 21.881 -4.722 31.885 1.00 80.38 739 GLY A C 1
ATOM 5577 O O . GLY A 1 739 ? 21.489 -3.988 30.979 1.00 80.38 739 GLY A O 1
ATOM 5578 N N . ARG A 1 740 ? 22.990 -4.423 32.576 1.00 88.19 740 ARG A N 1
ATOM 5579 C CA . ARG A 1 740 ? 23.835 -3.275 32.222 1.00 88.19 740 ARG A CA 1
ATOM 5580 C C . ARG A 1 740 ? 24.690 -3.622 31.009 1.00 88.19 740 ARG A C 1
ATOM 5582 O O . ARG A 1 740 ? 25.427 -4.603 31.031 1.00 88.19 740 ARG A O 1
ATOM 5589 N N . PHE A 1 741 ? 24.654 -2.767 29.992 1.00 93.31 741 PHE A N 1
ATOM 5590 C CA . PHE A 1 741 ? 25.489 -2.891 28.798 1.00 93.31 741 PHE A CA 1
ATOM 5591 C C . PHE A 1 741 ? 26.991 -2.858 29.137 1.00 93.31 741 PHE A C 1
ATOM 5593 O O . PHE A 1 741 ? 27.452 -1.999 29.898 1.00 93.31 741 PHE A O 1
ATOM 5600 N N . LEU A 1 742 ? 27.749 -3.799 28.568 1.00 88.81 742 LEU A N 1
ATOM 5601 C CA . LEU A 1 742 ? 29.190 -3.954 28.774 1.00 88.81 742 LEU A CA 1
ATOM 5602 C C . LEU A 1 742 ? 29.997 -3.725 27.493 1.00 88.81 742 LEU A C 1
ATOM 5604 O O . LEU A 1 742 ? 31.032 -3.063 27.554 1.00 88.81 742 LEU A O 1
ATOM 5608 N N . ALA A 1 743 ? 29.571 -4.300 26.366 1.00 91.56 743 ALA A N 1
ATOM 5609 C CA . ALA A 1 743 ? 30.280 -4.212 25.091 1.00 91.56 743 ALA A CA 1
ATOM 5610 C C . ALA A 1 743 ? 29.373 -4.587 23.911 1.00 91.56 743 ALA A C 1
ATOM 5612 O O . ALA A 1 743 ? 28.393 -5.308 24.079 1.00 91.56 743 ALA A O 1
ATOM 5613 N N . GLU A 1 744 ? 29.765 -4.174 22.710 1.00 96.56 744 GLU A N 1
ATOM 5614 C CA . GLU A 1 744 ? 29.195 -4.643 21.447 1.00 96.56 744 GLU A CA 1
ATOM 5615 C C . GLU A 1 744 ? 30.297 -4.828 20.404 1.00 96.56 744 GLU A C 1
ATOM 5617 O O . GLU A 1 744 ? 31.349 -4.186 20.472 1.00 96.56 744 GLU A O 1
ATOM 5622 N N . TRP A 1 745 ? 30.064 -5.722 19.450 1.00 97.56 745 TRP A N 1
ATOM 5623 C CA . TRP A 1 745 ? 30.914 -5.879 18.274 1.00 97.56 745 TRP A CA 1
ATOM 5624 C C . TRP A 1 745 ? 30.114 -6.467 17.117 1.00 97.56 745 TRP A C 1
ATOM 5626 O O . TRP A 1 745 ? 29.166 -7.227 17.320 1.00 97.56 745 TRP A O 1
ATOM 5636 N N . GLY A 1 746 ? 30.525 -6.144 15.896 1.00 94.75 746 GLY A N 1
ATOM 5637 C CA . GLY A 1 746 ? 29.802 -6.527 14.689 1.00 94.75 746 GLY A CA 1
ATOM 5638 C C . GLY A 1 746 ? 29.198 -5.343 13.952 1.00 94.75 746 GLY A C 1
ATOM 5639 O O . GLY A 1 746 ? 28.917 -4.300 14.535 1.00 94.75 746 GLY A O 1
ATOM 5640 N N . SER A 1 747 ? 29.048 -5.522 12.648 1.00 92.00 747 SER A N 1
ATOM 5641 C CA . SER A 1 747 ? 28.289 -4.672 11.736 1.00 92.00 747 SER A CA 1
ATOM 5642 C C . SER A 1 747 ? 27.931 -5.493 10.500 1.00 92.00 747 SER A C 1
ATOM 5644 O O . SER A 1 747 ? 28.544 -6.545 10.278 1.00 92.00 747 SER A O 1
ATOM 5646 N N . LEU A 1 748 ? 26.980 -5.014 9.692 1.00 94.75 748 LEU A N 1
ATOM 5647 C CA . LEU A 1 748 ? 26.603 -5.677 8.446 1.00 94.75 748 LEU A CA 1
ATOM 5648 C C . LEU A 1 748 ? 27.825 -5.879 7.535 1.00 94.75 748 LEU A C 1
ATOM 5650 O O . LEU A 1 748 ? 28.575 -4.938 7.253 1.00 94.75 748 LEU A O 1
ATOM 5654 N N . GLY A 1 749 ? 28.025 -7.111 7.071 1.00 87.25 749 GLY A N 1
ATOM 5655 C CA . GLY A 1 749 ? 29.026 -7.445 6.065 1.00 87.25 749 GLY A CA 1
ATOM 5656 C C . GLY A 1 749 ? 29.623 -8.840 6.224 1.00 87.25 749 GLY A C 1
ATOM 5657 O O . GLY A 1 749 ? 29.237 -9.627 7.083 1.00 87.25 749 GLY A O 1
ATOM 5658 N N . SER A 1 750 ? 30.619 -9.142 5.391 1.00 91.81 750 SER A N 1
ATOM 5659 C CA . SER A 1 750 ? 31.206 -10.485 5.268 1.00 91.81 750 SER A CA 1
ATOM 5660 C C . SER A 1 750 ? 32.669 -10.581 5.725 1.00 91.81 750 SER A C 1
ATOM 5662 O O . SER A 1 750 ? 33.272 -11.664 5.682 1.00 91.81 750 SER A O 1
ATOM 5664 N N . ARG A 1 751 ? 33.286 -9.491 6.207 1.00 93.44 751 ARG A N 1
ATOM 5665 C CA . ARG A 1 751 ? 34.662 -9.525 6.746 1.00 93.44 751 ARG A CA 1
ATOM 5666 C C . ARG A 1 751 ? 34.714 -10.236 8.104 1.00 93.44 751 ARG A C 1
ATOM 5668 O O . ARG A 1 751 ? 33.695 -10.630 8.664 1.00 93.44 751 ARG A O 1
ATOM 5675 N N . ASN A 1 752 ? 35.922 -10.457 8.622 1.00 93.62 752 ASN A N 1
ATOM 5676 C CA . ASN A 1 752 ? 36.109 -11.043 9.953 1.00 93.62 752 ASN A CA 1
ATOM 5677 C C . ASN A 1 752 ? 35.534 -10.103 11.019 1.00 93.62 752 ASN A C 1
ATOM 5679 O O . ASN A 1 752 ? 35.923 -8.937 11.073 1.00 93.62 752 ASN A O 1
ATOM 5683 N N . GLY A 1 753 ? 34.630 -10.614 11.852 1.00 89.44 753 GLY A N 1
ATOM 5684 C CA . GLY A 1 753 ? 33.934 -9.821 12.864 1.00 89.44 753 GLY A CA 1
ATOM 5685 C C . GLY A 1 753 ? 32.803 -8.935 12.345 1.00 89.44 753 GLY A C 1
ATOM 5686 O O . GLY A 1 753 ? 32.240 -8.206 13.147 1.00 89.44 753 GLY A O 1
ATOM 5687 N N . GLN A 1 754 ? 32.457 -9.007 11.056 1.00 96.88 754 GLN A N 1
ATOM 5688 C CA . GLN A 1 754 ? 31.183 -8.512 10.520 1.00 96.88 754 GLN A CA 1
ATOM 5689 C C . GLN A 1 754 ? 30.196 -9.672 10.408 1.00 96.88 754 GLN A C 1
ATOM 5691 O O . GLN A 1 754 ? 30.637 -10.813 10.238 1.00 96.88 754 GLN A O 1
ATOM 5696 N N . PHE A 1 755 ? 28.904 -9.382 10.501 1.00 95.44 755 PHE A N 1
ATOM 5697 C CA . PHE A 1 755 ? 27.846 -10.382 10.454 1.00 95.44 755 PHE A CA 1
ATOM 5698 C C . PHE A 1 755 ? 26.800 -10.042 9.398 1.00 95.44 755 PHE A C 1
ATOM 5700 O O . PHE A 1 755 ? 26.649 -8.891 9.003 1.00 95.44 755 PHE A O 1
ATOM 5707 N N . ASP A 1 756 ? 26.047 -11.051 8.989 1.00 91.00 756 ASP A N 1
ATOM 5708 C CA . ASP A 1 756 ? 24.807 -10.920 8.243 1.00 91.00 756 ASP A CA 1
ATOM 5709 C C . ASP A 1 756 ? 23.760 -11.815 8.918 1.00 91.00 756 ASP A C 1
ATOM 5711 O O . ASP A 1 756 ? 23.983 -13.012 9.114 1.00 91.00 756 ASP A O 1
ATOM 5715 N N . SER A 1 757 ? 22.682 -11.190 9.389 1.00 91.00 757 SER A N 1
ATOM 5716 C CA . SER A 1 757 ? 21.670 -11.744 10.303 1.00 91.00 757 SER A CA 1
ATOM 5717 C C . SER A 1 757 ? 22.184 -12.815 11.293 1.00 91.00 757 SER A C 1
ATOM 5719 O O . SER A 1 757 ? 21.774 -13.977 11.217 1.00 91.00 757 SER A O 1
ATOM 5721 N N . PRO A 1 758 ? 23.093 -12.491 12.239 1.00 95.94 758 PRO A N 1
ATOM 5722 C CA . PRO A 1 758 ? 23.585 -13.477 13.199 1.00 95.94 758 PRO A CA 1
ATOM 5723 C C . PRO A 1 758 ? 22.440 -13.948 14.106 1.00 95.94 758 PRO A C 1
ATOM 5725 O O . PRO A 1 758 ? 21.738 -13.117 14.680 1.00 95.94 758 PRO A O 1
ATOM 5728 N N . SER A 1 759 ? 22.243 -15.259 14.249 1.00 92.44 759 SER A N 1
ATOM 5729 C CA . SER A 1 759 ? 21.086 -15.824 14.972 1.00 92.44 759 SER A CA 1
ATOM 5730 C C . SER A 1 759 ? 21.503 -16.606 16.221 1.00 92.44 759 SER A C 1
ATOM 5732 O O . SER A 1 759 ? 21.212 -16.204 17.347 1.00 92.44 759 SER A O 1
ATOM 5734 N N . GLY A 1 760 ? 22.237 -17.706 16.053 1.00 93.94 760 GLY A N 1
ATOM 5735 C CA . GLY A 1 760 ? 22.721 -18.540 17.150 1.00 93.94 760 GLY A CA 1
ATOM 5736 C C . GLY A 1 760 ? 23.955 -17.974 17.838 1.00 93.94 760 GLY A C 1
ATOM 5737 O O . GLY A 1 760 ? 24.909 -17.547 17.188 1.00 93.94 760 GLY A O 1
ATOM 5738 N N . ILE A 1 761 ? 23.982 -18.054 19.169 1.00 96.44 761 ILE A N 1
ATOM 5739 C CA . ILE A 1 761 ? 25.145 -17.693 19.981 1.00 96.44 761 ILE A CA 1
ATOM 5740 C C . ILE A 1 761 ? 25.383 -18.738 21.073 1.00 96.44 761 ILE A C 1
ATOM 5742 O O . ILE A 1 761 ? 24.446 -19.187 21.727 1.00 96.44 761 ILE A O 1
ATOM 5746 N N . ALA A 1 762 ? 26.642 -19.126 21.281 1.00 95.38 762 ALA A N 1
ATOM 5747 C CA . ALA A 1 762 ? 27.047 -20.039 22.348 1.00 95.38 762 ALA A CA 1
ATOM 5748 C C . ALA A 1 762 ? 28.338 -19.551 23.009 1.00 95.38 762 ALA A C 1
ATOM 5750 O O . ALA A 1 762 ? 29.247 -19.058 22.339 1.00 95.38 762 ALA A O 1
ATOM 5751 N N . VAL A 1 763 ? 28.450 -19.715 24.328 1.00 94.00 763 VAL A N 1
ATOM 5752 C CA . VAL A 1 763 ? 29.638 -19.312 25.091 1.00 94.00 763 VAL A CA 1
ATOM 5753 C C . VAL A 1 763 ? 30.247 -20.530 25.769 1.00 94.00 763 VAL A C 1
ATOM 5755 O O . VAL A 1 763 ? 29.558 -21.278 26.455 1.00 94.00 763 VAL A O 1
ATOM 5758 N N . GLY A 1 764 ? 31.554 -20.730 25.590 1.00 86.31 764 GLY A N 1
ATOM 5759 C CA . GLY A 1 764 ? 32.286 -21.849 26.180 1.00 86.31 764 GLY A CA 1
ATOM 5760 C C . GLY A 1 764 ? 33.710 -21.469 26.556 1.00 86.31 764 GLY A C 1
ATOM 5761 O O . GLY A 1 764 ? 34.491 -21.000 25.724 1.00 86.31 764 GLY A O 1
ATOM 5762 N N . GLY A 1 765 ? 34.066 -21.679 27.825 1.00 84.88 765 GLY A N 1
ATOM 5763 C CA . GLY A 1 765 ? 35.369 -21.294 28.363 1.00 84.88 765 GLY A CA 1
ATOM 5764 C C . GLY A 1 765 ? 35.635 -19.795 28.185 1.00 84.88 765 GLY A C 1
ATOM 5765 O O . GLY A 1 765 ? 34.981 -18.963 28.813 1.00 84.88 765 GLY A O 1
ATOM 5766 N N . VAL A 1 766 ? 36.605 -19.452 27.332 1.00 87.75 766 VAL A N 1
ATOM 5767 C CA . VAL A 1 766 ? 37.006 -18.064 27.020 1.00 87.75 766 VAL A CA 1
ATOM 5768 C C . VAL A 1 766 ? 36.484 -17.557 25.671 1.00 87.75 766 VAL A C 1
ATOM 5770 O O . VAL A 1 766 ? 36.838 -16.447 25.271 1.00 87.75 766 VAL A O 1
ATOM 5773 N N . PHE A 1 767 ? 35.674 -18.350 24.966 1.00 94.50 767 PHE A N 1
ATOM 5774 C CA . PHE A 1 767 ? 35.241 -18.052 23.604 1.00 94.50 767 PHE A CA 1
ATOM 5775 C C . PHE A 1 767 ? 33.727 -17.885 23.481 1.00 94.50 767 PHE A C 1
ATOM 5777 O O . PHE A 1 767 ? 32.954 -18.530 24.190 1.00 94.50 767 PHE A O 1
ATOM 5784 N N . VAL A 1 768 ? 33.340 -17.047 22.524 1.00 96.56 768 VAL A N 1
ATOM 5785 C CA . VAL A 1 768 ? 31.977 -16.840 22.038 1.00 96.56 768 VAL A CA 1
ATOM 5786 C C . VAL A 1 768 ? 31.922 -17.341 20.598 1.00 96.56 768 VAL A C 1
ATOM 5788 O O . VAL A 1 768 ? 32.782 -16.999 19.787 1.00 96.56 768 VAL A O 1
ATOM 5791 N N . TYR A 1 769 ? 30.934 -18.163 20.286 1.00 97.12 769 TYR A N 1
ATOM 5792 C CA . TYR A 1 769 ? 30.672 -18.699 18.957 1.00 97.12 769 TYR A CA 1
ATOM 5793 C C . TYR A 1 769 ? 29.377 -18.080 18.461 1.00 97.12 769 TYR A C 1
ATOM 5795 O O . TYR A 1 769 ? 28.433 -17.958 19.238 1.00 97.12 769 TYR A O 1
ATOM 5803 N N . VAL A 1 770 ? 29.344 -17.677 17.196 1.00 97.94 770 VAL A N 1
ATOM 5804 C CA . VAL A 1 770 ? 28.199 -17.002 16.584 1.00 97.94 770 VAL A CA 1
ATOM 5805 C C . VAL A 1 770 ? 27.911 -17.658 15.242 1.00 97.94 770 VAL A C 1
ATOM 5807 O O . VAL A 1 770 ? 28.815 -17.775 14.408 1.00 97.94 770 VAL A O 1
ATOM 5810 N N . ALA A 1 771 ? 26.669 -18.089 15.047 1.00 97.00 771 ALA A N 1
ATOM 5811 C CA . ALA A 1 771 ? 26.153 -18.493 13.751 1.00 97.00 771 ALA A CA 1
ATOM 5812 C C . ALA A 1 771 ? 25.854 -17.230 12.943 1.00 97.00 771 ALA A C 1
ATOM 5814 O O . ALA A 1 771 ? 24.953 -16.456 13.260 1.00 97.00 771 ALA A O 1
ATOM 5815 N N . ASP A 1 772 ? 26.683 -16.996 11.937 1.00 96.38 772 ASP A N 1
ATOM 5816 C CA . ASP A 1 772 ? 26.607 -15.853 11.042 1.00 96.38 772 ASP A CA 1
ATOM 5817 C C . ASP A 1 772 ? 25.740 -16.264 9.846 1.00 96.38 772 ASP A C 1
ATOM 5819 O O . ASP A 1 772 ? 26.253 -16.666 8.796 1.00 96.38 772 ASP A O 1
ATOM 5823 N N . THR A 1 773 ? 24.426 -16.304 10.099 1.00 95.06 773 THR A N 1
ATOM 5824 C CA . THR A 1 773 ? 23.409 -17.016 9.307 1.00 95.06 773 THR A CA 1
ATOM 5825 C C . THR A 1 773 ? 23.438 -16.627 7.836 1.00 95.06 773 THR A C 1
ATOM 5827 O O . THR A 1 773 ? 23.546 -17.506 6.982 1.00 95.06 773 THR A O 1
ATOM 5830 N N . GLY A 1 774 ? 23.394 -15.324 7.539 1.00 89.44 774 GLY A N 1
ATOM 5831 C CA . GLY A 1 774 ? 23.378 -14.800 6.170 1.00 89.44 774 GLY A CA 1
ATOM 5832 C C . GLY A 1 774 ? 24.701 -15.025 5.434 1.00 89.44 774 GLY A C 1
ATOM 5833 O O . GLY A 1 774 ? 24.727 -15.232 4.226 1.00 89.44 774 GLY A O 1
ATOM 5834 N N . ASN A 1 775 ? 25.813 -15.121 6.170 1.00 92.94 775 ASN A N 1
ATOM 5835 C CA . ASN A 1 775 ? 27.125 -15.446 5.607 1.00 92.94 775 ASN A CA 1
ATOM 5836 C C . ASN A 1 775 ? 27.425 -16.958 5.555 1.00 92.94 775 ASN A C 1
ATOM 5838 O O . ASN A 1 775 ? 28.547 -17.333 5.197 1.00 92.94 775 ASN A O 1
ATOM 5842 N N . HIS A 1 776 ? 26.476 -17.831 5.919 1.00 95.75 776 HIS A N 1
ATOM 5843 C CA . HIS A 1 776 ? 26.611 -19.291 5.837 1.00 95.75 776 HIS A CA 1
ATOM 5844 C C . HIS A 1 776 ? 27.844 -19.854 6.573 1.00 95.75 776 HIS A C 1
ATOM 5846 O O . HIS A 1 776 ? 28.544 -20.741 6.075 1.00 95.75 776 HIS A O 1
ATOM 5852 N N . ARG A 1 777 ? 28.166 -19.310 7.753 1.00 97.00 777 ARG A N 1
ATOM 5853 C CA . ARG A 1 777 ? 29.392 -19.662 8.491 1.00 97.00 777 ARG A CA 1
ATOM 5854 C C . ARG A 1 777 ? 29.230 -19.554 10.003 1.00 97.00 777 ARG A C 1
ATOM 5856 O O . ARG A 1 777 ? 28.280 -18.962 10.506 1.00 97.00 777 ARG A O 1
ATOM 5863 N N . VAL A 1 778 ? 30.218 -20.064 10.734 1.00 98.00 778 VAL A N 1
ATOM 5864 C CA . VAL A 1 778 ? 30.377 -19.827 12.175 1.00 98.00 778 VAL A CA 1
ATOM 5865 C C . VAL A 1 778 ? 31.615 -18.971 12.414 1.00 98.00 778 VAL A C 1
ATOM 5867 O O . VAL A 1 778 ? 32.686 -19.229 11.856 1.00 98.00 778 VAL A O 1
ATOM 5870 N N . GLN A 1 779 ? 31.486 -17.958 13.269 1.00 97.81 779 GLN A N 1
ATOM 5871 C CA . GLN A 1 779 ? 32.603 -17.137 13.732 1.00 97.81 779 GLN A CA 1
ATOM 5872 C C . GLN A 1 779 ? 32.860 -17.339 15.228 1.00 97.81 779 GLN A C 1
ATOM 5874 O O . GLN A 1 779 ? 31.935 -17.470 16.027 1.00 97.81 779 GLN A O 1
ATOM 5879 N N . LYS A 1 780 ? 34.139 -17.351 15.605 1.00 96.06 780 LYS A N 1
ATOM 5880 C CA . LYS A 1 780 ? 34.632 -17.531 16.973 1.00 96.06 780 LYS A CA 1
ATOM 5881 C C . LYS A 1 780 ? 35.362 -16.272 17.433 1.00 96.06 780 LYS A C 1
ATOM 5883 O O . LYS A 1 780 ? 36.256 -15.781 16.743 1.00 96.06 780 LYS A O 1
ATOM 5888 N N . PHE A 1 781 ? 35.029 -15.803 18.628 1.00 97.25 781 PHE A N 1
ATOM 5889 C CA . PHE A 1 781 ? 35.558 -14.598 19.264 1.00 97.25 781 PHE A CA 1
ATOM 5890 C C . PHE A 1 781 ? 36.032 -14.909 20.677 1.00 97.25 781 PHE A C 1
ATOM 5892 O O . PHE A 1 781 ? 35.581 -15.879 21.282 1.00 97.25 781 PHE A O 1
ATOM 5899 N N . ASP A 1 782 ? 36.911 -14.084 21.235 1.00 94.31 782 ASP A N 1
ATOM 5900 C CA . ASP A 1 782 ? 37.083 -14.051 22.688 1.00 94.31 782 ASP A CA 1
ATOM 5901 C C . ASP A 1 782 ? 35.963 -13.242 23.373 1.00 94.31 782 ASP A C 1
ATOM 5903 O O . ASP A 1 782 ? 35.165 -12.566 22.723 1.00 94.31 782 ASP A O 1
ATOM 5907 N N . LYS A 1 783 ? 35.901 -13.293 24.710 1.00 92.00 783 LYS A N 1
ATOM 5908 C CA . LYS A 1 783 ? 34.885 -12.574 25.506 1.00 92.00 783 LYS A CA 1
ATOM 5909 C C . LYS A 1 783 ? 34.935 -11.041 25.388 1.00 92.00 783 LYS A C 1
ATOM 5911 O O . LYS A 1 783 ? 34.055 -10.381 25.938 1.00 92.00 783 LYS A O 1
ATOM 5916 N N . SER A 1 784 ? 35.958 -10.477 24.739 1.00 87.94 784 SER A N 1
ATOM 5917 C CA . SER A 1 784 ? 36.053 -9.038 24.463 1.00 87.94 784 SER A CA 1
ATOM 5918 C C . SER A 1 784 ? 35.544 -8.655 23.069 1.00 87.94 784 SER A C 1
ATOM 5920 O O . SER A 1 784 ? 35.584 -7.482 22.716 1.00 87.94 784 SER A O 1
ATOM 5922 N N . GLY A 1 785 ? 35.076 -9.629 22.279 1.00 92.25 785 GLY A N 1
ATOM 5923 C CA . GLY A 1 785 ? 34.602 -9.418 20.912 1.00 92.25 785 GLY A CA 1
ATOM 5924 C C . GLY A 1 785 ? 35.703 -9.434 19.851 1.00 92.25 785 GLY A C 1
ATOM 5925 O O . GLY A 1 785 ? 35.446 -9.143 18.683 1.00 92.25 785 GLY A O 1
ATOM 5926 N N . ARG A 1 786 ? 36.943 -9.799 20.204 1.00 92.88 786 ARG A N 1
ATOM 5927 C CA . ARG A 1 786 ? 38.028 -9.898 19.221 1.00 92.88 786 ARG A CA 1
ATOM 5928 C C . ARG A 1 786 ? 37.920 -11.211 18.453 1.00 92.88 786 ARG A C 1
ATOM 5930 O O . ARG A 1 786 ? 37.874 -12.292 19.043 1.00 92.88 786 ARG A O 1
ATOM 5937 N N . PHE A 1 787 ? 37.920 -11.099 17.128 1.00 96.88 787 PHE A N 1
ATOM 5938 C CA . PHE A 1 787 ? 37.863 -12.230 16.206 1.00 96.88 787 PHE A CA 1
ATOM 5939 C C . PHE A 1 787 ? 39.044 -13.189 16.412 1.00 96.88 787 PHE A C 1
ATOM 5941 O O . PHE A 1 787 ? 40.200 -12.764 16.425 1.00 96.88 787 PHE A O 1
ATOM 5948 N N . ALA A 1 788 ? 38.747 -14.483 16.539 1.00 92.38 788 ALA A N 1
ATOM 5949 C CA . ALA A 1 788 ? 39.736 -15.544 16.691 1.00 92.38 788 ALA A CA 1
ATOM 5950 C C . ALA A 1 788 ? 39.839 -16.408 15.426 1.00 92.38 788 ALA A C 1
ATOM 5952 O O . ALA A 1 788 ? 40.929 -16.580 14.883 1.00 92.38 788 ALA A O 1
ATOM 5953 N N . SER A 1 789 ? 38.719 -16.951 14.945 1.00 93.19 789 SER A N 1
ATOM 5954 C CA . SER A 1 789 ? 38.676 -17.778 13.735 1.00 93.19 789 SER A CA 1
ATOM 5955 C C . SER A 1 789 ? 37.264 -17.854 13.150 1.00 93.19 789 SER A C 1
ATOM 5957 O O . SER A 1 789 ? 36.292 -17.445 13.783 1.00 93.19 789 SER A O 1
ATOM 5959 N N . LYS A 1 790 ? 37.149 -18.382 11.928 1.00 95.75 790 LYS A N 1
ATOM 5960 C CA . LYS A 1 790 ? 35.874 -18.716 11.283 1.00 95.75 790 LYS A CA 1
ATOM 5961 C C . LYS A 1 790 ? 36.017 -19.974 10.443 1.00 95.75 790 LYS A C 1
ATOM 5963 O O . LYS A 1 790 ? 37.121 -20.273 9.986 1.00 95.75 790 LYS A O 1
ATOM 5968 N N . TRP A 1 791 ? 34.913 -20.665 10.222 1.00 95.94 791 TRP A N 1
ATOM 5969 C CA . TRP A 1 791 ? 34.824 -21.795 9.303 1.00 95.94 791 TRP A CA 1
ATOM 5970 C C . TRP A 1 791 ? 33.404 -21.899 8.749 1.00 95.94 791 TRP A C 1
ATOM 5972 O O . TRP A 1 791 ? 32.462 -21.343 9.317 1.00 95.94 791 TRP A O 1
ATOM 5982 N N . GLY A 1 792 ? 33.273 -22.604 7.631 1.00 92.69 792 GLY A N 1
ATOM 5983 C CA . GLY A 1 792 ? 32.038 -22.669 6.863 1.00 92.69 792 GLY A CA 1
ATOM 5984 C C . GLY A 1 792 ? 31.988 -21.689 5.699 1.00 92.69 792 GLY A C 1
ATOM 5985 O O . GLY A 1 792 ? 32.654 -20.650 5.692 1.00 92.69 792 GLY A O 1
ATOM 5986 N N . ALA A 1 793 ? 31.211 -22.089 4.704 1.00 84.12 793 ALA A N 1
ATOM 5987 C CA . ALA A 1 793 ? 30.824 -21.350 3.515 1.00 84.12 793 ALA A CA 1
ATOM 5988 C C . ALA A 1 793 ? 29.492 -21.934 3.022 1.00 84.12 793 ALA A C 1
ATOM 5990 O O . ALA A 1 793 ? 29.113 -23.029 3.448 1.00 84.12 793 ALA A O 1
ATOM 5991 N N . LYS A 1 794 ? 28.809 -21.231 2.113 1.00 94.12 794 LYS A N 1
ATOM 5992 C CA . LYS A 1 794 ? 27.570 -21.730 1.514 1.00 94.12 794 LYS A CA 1
ATOM 5993 C C . LYS A 1 794 ? 27.816 -23.043 0.770 1.00 94.12 794 LYS A C 1
ATOM 5995 O O . LYS A 1 794 ? 28.651 -23.068 -0.131 1.00 94.12 794 LYS A O 1
ATOM 6000 N N . GLY A 1 795 ? 27.074 -24.093 1.109 1.00 79.81 795 GLY A N 1
ATOM 6001 C CA . GLY A 1 795 ? 27.168 -25.373 0.411 1.00 79.81 795 GLY A CA 1
ATOM 6002 C C . GLY A 1 795 ? 26.602 -26.555 1.193 1.00 79.81 795 GLY A C 1
ATOM 6003 O O . GLY A 1 795 ? 25.951 -26.388 2.224 1.00 79.81 795 GLY A O 1
ATOM 6004 N N . ILE A 1 796 ? 26.845 -27.759 0.672 1.00 83.12 796 ILE A N 1
ATOM 6005 C CA . ILE A 1 796 ? 26.269 -29.024 1.165 1.00 83.12 796 ILE A CA 1
ATOM 6006 C C . ILE A 1 796 ? 27.330 -30.015 1.666 1.00 83.12 796 ILE A C 1
ATOM 6008 O O . ILE A 1 796 ? 26.981 -31.065 2.214 1.00 83.12 796 ILE A O 1
ATOM 6012 N N . LEU A 1 797 ? 28.622 -29.725 1.478 1.00 85.50 797 LEU A N 1
ATOM 6013 C CA . LEU A 1 797 ? 29.708 -30.618 1.888 1.00 85.50 797 LEU A CA 1
ATOM 6014 C C . LEU A 1 797 ? 29.930 -30.585 3.409 1.00 85.50 797 LEU A C 1
ATOM 6016 O O . LEU A 1 797 ? 29.310 -29.806 4.138 1.00 85.50 797 LEU A O 1
ATOM 6020 N N . ASP A 1 798 ? 30.804 -31.466 3.896 1.00 87.88 798 ASP A N 1
ATOM 6021 C CA . ASP A 1 798 ? 31.213 -31.513 5.301 1.00 87.88 798 ASP A CA 1
ATOM 6022 C C . ASP A 1 798 ? 31.855 -30.181 5.716 1.00 87.88 798 ASP A C 1
ATOM 6024 O O . ASP A 1 798 ? 32.872 -29.760 5.163 1.00 87.88 798 ASP A O 1
ATOM 6028 N N . GLY A 1 799 ? 31.270 -29.520 6.715 1.00 85.75 799 GLY A N 1
ATOM 6029 C CA . GLY A 1 799 ? 31.739 -28.225 7.198 1.00 85.75 799 GLY A CA 1
ATOM 6030 C C . GLY A 1 799 ? 31.257 -27.009 6.402 1.00 85.75 799 GLY A C 1
ATOM 6031 O O . GLY A 1 799 ? 31.564 -25.896 6.820 1.00 85.75 799 GLY A O 1
ATOM 6032 N N . GLU A 1 800 ? 30.496 -27.193 5.320 1.00 95.38 800 GLU A N 1
ATOM 6033 C CA . GLU A 1 800 ? 29.736 -26.135 4.635 1.00 95.38 800 GLU A CA 1
ATOM 6034 C C . GLU A 1 800 ? 28.320 -26.037 5.212 1.00 95.38 800 GLU A C 1
ATOM 6036 O O . GLU A 1 800 ? 27.787 -27.027 5.715 1.00 95.38 800 GLU A O 1
ATOM 6041 N N . PHE A 1 801 ? 27.704 -24.859 5.142 1.00 95.94 801 PHE A N 1
ATOM 6042 C CA . PHE A 1 801 ? 26.389 -24.598 5.726 1.00 95.94 801 PHE A CA 1
ATOM 6043 C C . PHE A 1 801 ? 25.438 -23.951 4.723 1.00 95.94 801 PHE A C 1
ATOM 6045 O O . PHE A 1 801 ? 25.863 -23.279 3.789 1.00 95.94 801 PHE A O 1
ATOM 6052 N N . ASP A 1 802 ? 24.142 -24.066 4.977 1.00 90.69 802 ASP A N 1
ATOM 6053 C CA . ASP A 1 802 ? 23.105 -23.252 4.365 1.00 90.69 802 ASP A CA 1
ATOM 6054 C C . ASP A 1 802 ? 22.226 -22.652 5.470 1.00 90.69 802 ASP A C 1
ATOM 6056 O O . ASP A 1 802 ? 21.504 -23.368 6.165 1.00 90.69 802 ASP A O 1
ATOM 6060 N N . SER A 1 803 ? 22.358 -21.339 5.689 1.00 92.12 803 SER A N 1
ATOM 6061 C CA . SER A 1 803 ? 21.713 -20.578 6.764 1.00 92.12 803 SER A CA 1
ATOM 6062 C C . SER A 1 803 ? 21.800 -21.263 8.140 1.00 92.12 803 SER A C 1
ATOM 6064 O O . SER A 1 803 ? 20.773 -21.666 8.680 1.00 92.12 803 SER A O 1
ATOM 6066 N N . PRO A 1 804 ? 22.996 -21.442 8.736 1.00 96.38 804 PRO A N 1
ATOM 6067 C CA . PRO A 1 804 ? 23.116 -22.063 10.054 1.00 96.38 804 PRO A CA 1
ATOM 6068 C C . PRO A 1 804 ? 22.452 -21.177 11.114 1.00 96.38 804 PRO A C 1
ATOM 6070 O O . PRO A 1 804 ? 22.801 -20.003 11.219 1.00 96.38 804 PRO A O 1
ATOM 6073 N N . THR A 1 805 ? 21.524 -21.728 11.902 1.00 93.81 805 THR A N 1
ATOM 6074 C CA . THR A 1 805 ? 20.737 -20.937 12.865 1.00 93.81 805 THR A CA 1
ATOM 6075 C C . THR A 1 805 ? 21.133 -21.210 14.311 1.00 93.81 805 THR A C 1
ATOM 6077 O O . THR A 1 805 ? 21.722 -20.360 14.965 1.00 93.81 805 THR A O 1
ATOM 6080 N N . GLY A 1 806 ? 20.856 -22.405 14.834 1.00 93.75 806 GLY A N 1
ATOM 6081 C CA . GLY A 1 806 ? 21.146 -22.761 16.223 1.00 93.75 806 GLY A CA 1
ATOM 6082 C C . GLY A 1 806 ? 22.562 -23.291 16.415 1.00 93.75 806 GLY A C 1
ATOM 6083 O O . GLY A 1 806 ? 23.051 -24.080 15.605 1.00 93.75 806 GLY A O 1
ATOM 6084 N N . ILE A 1 807 ? 23.203 -22.925 17.529 1.00 96.19 807 ILE A N 1
ATOM 6085 C CA . ILE A 1 807 ? 24.485 -23.507 17.944 1.00 96.19 807 ILE A CA 1
ATOM 6086 C C . ILE A 1 807 ? 24.517 -23.843 19.434 1.00 96.19 807 ILE A C 1
ATOM 6088 O O . ILE A 1 807 ? 23.980 -23.109 20.256 1.00 96.19 807 ILE A O 1
ATOM 6092 N N . ALA A 1 808 ? 25.185 -24.940 19.787 1.00 95.88 808 ALA A N 1
ATOM 6093 C CA . ALA A 1 808 ? 25.367 -25.374 21.170 1.00 95.88 808 ALA A CA 1
ATOM 6094 C C . ALA A 1 808 ? 26.724 -26.053 21.371 1.00 95.88 808 ALA A C 1
ATOM 6096 O O . ALA A 1 808 ? 27.304 -26.598 20.433 1.00 95.88 808 ALA A O 1
ATOM 6097 N N . LEU A 1 809 ? 27.223 -26.038 22.606 1.00 94.69 809 LEU A N 1
ATOM 6098 C CA . LEU A 1 809 ? 28.466 -26.703 22.997 1.00 94.69 809 LEU A CA 1
ATOM 6099 C C . LEU A 1 809 ? 28.166 -27.867 23.942 1.00 94.69 809 LEU A C 1
ATOM 6101 O O . LEU A 1 809 ? 27.270 -27.757 24.774 1.00 94.69 809 LEU A O 1
ATOM 6105 N N . ASP A 1 810 ? 28.932 -28.954 23.842 1.00 91.06 810 ASP A N 1
ATOM 6106 C CA . ASP A 1 810 ? 29.003 -29.951 24.920 1.00 91.06 810 ASP A CA 1
ATOM 6107 C C . ASP A 1 810 ? 30.089 -29.606 25.955 1.00 91.06 810 ASP A C 1
ATOM 6109 O O . ASP A 1 810 ? 30.922 -28.723 25.735 1.00 91.06 810 ASP A O 1
ATOM 6113 N N . ASP A 1 811 ? 30.122 -30.337 27.073 1.00 88.06 811 ASP A N 1
ATOM 6114 C CA . ASP A 1 811 ? 31.100 -30.139 28.159 1.00 88.06 811 ASP A CA 1
ATOM 6115 C C . ASP A 1 811 ? 32.565 -30.313 27.717 1.00 88.06 811 ASP A C 1
ATOM 6117 O O . ASP A 1 811 ? 33.488 -29.863 28.396 1.00 88.06 811 ASP A O 1
ATOM 6121 N N . SER A 1 812 ? 32.803 -30.973 26.578 1.00 86.44 812 SER A N 1
ATOM 6122 C CA . SER A 1 812 ? 34.138 -31.129 25.986 1.00 86.44 812 SER A CA 1
ATOM 6123 C C . SER A 1 812 ? 34.499 -29.988 25.025 1.00 86.44 812 SER A C 1
ATOM 6125 O O . SER A 1 812 ? 35.608 -29.962 24.487 1.00 86.44 812 SER A O 1
ATOM 6127 N N . GLY A 1 813 ? 33.584 -29.040 24.810 1.00 89.12 813 GLY A N 1
ATOM 6128 C CA . GLY A 1 813 ? 33.746 -27.902 23.915 1.00 89.12 813 GLY A CA 1
ATOM 6129 C C . GLY A 1 813 ? 33.555 -28.234 22.435 1.00 89.12 813 GLY A C 1
ATOM 6130 O O . GLY A 1 813 ? 34.021 -27.461 21.598 1.00 89.12 813 GLY A O 1
ATOM 6131 N N . ASN A 1 814 ? 32.914 -29.358 22.094 1.00 93.50 814 ASN A N 1
ATOM 6132 C CA . ASN A 1 814 ? 32.517 -29.622 20.710 1.00 93.50 814 ASN A CA 1
ATOM 6133 C C . ASN A 1 814 ? 31.292 -28.776 20.360 1.00 93.50 814 ASN A C 1
ATOM 6135 O O . ASN A 1 814 ? 30.352 -28.701 21.152 1.00 93.50 814 ASN A O 1
ATOM 6139 N N . LEU A 1 815 ? 31.294 -28.184 19.168 1.00 96.88 815 LEU A N 1
ATOM 6140 C CA . LEU A 1 815 ? 30.216 -27.332 18.678 1.00 96.88 815 LEU A CA 1
ATOM 6141 C C . LEU A 1 815 ? 29.241 -28.135 17.823 1.00 96.88 815 LEU A C 1
ATOM 6143 O O . LEU A 1 815 ? 29.650 -28.836 16.903 1.00 96.88 815 LEU A O 1
ATOM 6147 N N . TYR A 1 816 ? 27.953 -27.984 18.089 1.00 98.00 816 TYR A N 1
ATOM 6148 C CA . TYR A 1 816 ? 26.865 -28.533 17.295 1.00 98.00 816 TYR A CA 1
ATOM 6149 C C . TYR A 1 816 ? 26.152 -27.376 16.613 1.00 98.00 816 TYR A C 1
ATOM 6151 O O . TYR A 1 816 ? 25.815 -26.396 17.272 1.00 98.00 816 TYR A O 1
ATOM 6159 N N . VAL A 1 817 ? 25.950 -27.488 15.306 1.00 98.06 817 VAL A N 1
ATOM 6160 C CA . VAL A 1 817 ? 25.349 -26.456 14.462 1.00 98.06 817 VAL A CA 1
ATOM 6161 C C . VAL A 1 817 ? 24.113 -27.037 13.791 1.00 98.06 817 VAL A C 1
ATOM 6163 O O . VAL A 1 817 ? 24.206 -28.060 13.109 1.00 98.06 817 VAL A O 1
ATOM 6166 N N . ALA A 1 818 ? 22.967 -26.392 13.992 1.00 97.12 818 ALA A N 1
ATOM 6167 C CA . ALA A 1 818 ? 21.752 -26.650 13.239 1.00 97.12 818 ALA A CA 1
ATOM 6168 C C . ALA A 1 818 ? 21.861 -25.948 11.880 1.00 97.12 818 ALA A C 1
ATOM 6170 O O . ALA A 1 818 ? 21.770 -24.726 11.763 1.00 97.12 818 ALA A O 1
ATOM 6171 N N . ASP A 1 819 ? 22.120 -26.748 10.856 1.00 96.25 819 ASP A N 1
ATOM 6172 C CA . ASP A 1 819 ? 22.309 -26.316 9.480 1.00 96.25 819 ASP A CA 1
ATOM 6173 C C . ASP A 1 819 ? 20.928 -26.276 8.806 1.00 96.25 819 ASP A C 1
ATOM 6175 O O . ASP A 1 819 ? 20.496 -27.246 8.172 1.00 96.25 819 ASP A O 1
ATOM 6179 N N . SER A 1 820 ? 20.178 -25.199 9.094 1.00 94.31 820 SER A N 1
ATOM 6180 C CA . SER A 1 820 ? 18.730 -25.090 8.845 1.00 94.31 820 SER A CA 1
ATOM 6181 C C . SER A 1 820 ? 18.364 -25.367 7.387 1.00 94.31 820 SER A C 1
ATOM 6183 O O . SER A 1 820 ? 17.456 -26.167 7.134 1.00 94.31 820 SER A O 1
ATOM 6185 N N . GLY A 1 821 ? 19.062 -24.729 6.443 1.00 87.38 821 GLY A N 1
ATOM 6186 C CA . GLY A 1 821 ? 18.807 -24.844 5.004 1.00 87.38 821 GLY A CA 1
ATOM 6187 C C . GLY A 1 821 ? 19.117 -26.237 4.459 1.00 87.38 821 GLY A C 1
ATOM 6188 O O . GLY A 1 821 ? 18.369 -26.766 3.646 1.00 87.38 821 GLY A O 1
ATOM 6189 N N . ASN A 1 822 ? 20.132 -26.906 5.012 1.00 87.69 822 ASN A N 1
ATOM 6190 C CA . ASN A 1 822 ? 20.488 -28.279 4.640 1.00 87.69 822 ASN A CA 1
ATOM 6191 C C . ASN A 1 822 ? 19.712 -29.358 5.413 1.00 87.69 822 ASN A C 1
ATOM 6193 O O . ASN A 1 822 ? 19.926 -30.554 5.200 1.00 87.69 822 ASN A O 1
ATOM 6197 N N . HIS A 1 823 ? 18.821 -28.965 6.327 1.00 95.00 823 HIS A N 1
ATOM 6198 C CA . HIS A 1 823 ? 17.983 -29.871 7.111 1.00 95.00 823 HIS A CA 1
ATOM 6199 C C . HIS A 1 823 ? 18.772 -30.935 7.895 1.00 95.00 823 HIS A C 1
ATOM 6201 O O . HIS A 1 823 ? 18.374 -32.103 7.978 1.00 95.00 823 HIS A O 1
ATOM 6207 N N . ARG A 1 824 ? 19.910 -30.533 8.470 1.00 96.81 824 ARG A N 1
ATOM 6208 C CA . ARG A 1 824 ? 20.830 -31.423 9.191 1.00 96.81 824 ARG A CA 1
ATOM 6209 C C . ARG A 1 824 ? 21.435 -30.753 10.421 1.00 96.81 824 ARG A C 1
ATOM 6211 O O . ARG A 1 824 ? 21.323 -29.547 10.618 1.00 96.81 824 ARG A O 1
ATOM 6218 N N . VAL A 1 825 ? 22.110 -31.550 11.239 1.00 98.44 825 VAL A N 1
ATOM 6219 C CA . VAL A 1 825 ? 22.988 -31.077 12.311 1.00 98.44 825 VAL A CA 1
ATOM 6220 C C . VAL A 1 825 ? 24.412 -31.507 12.002 1.00 98.44 825 VAL A C 1
ATOM 6222 O O . VAL A 1 825 ? 24.651 -32.651 11.613 1.00 98.44 825 VAL A O 1
ATOM 6225 N N . GLN A 1 826 ? 25.359 -30.595 12.200 1.00 98.25 826 GLN A N 1
ATOM 6226 C CA . GLN A 1 826 ? 26.788 -30.866 12.072 1.00 98.25 826 GLN A CA 1
ATOM 6227 C C . GLN A 1 826 ? 27.496 -30.661 13.409 1.00 98.25 826 GLN A C 1
ATOM 6229 O O . GLN A 1 826 ? 27.209 -29.714 14.139 1.00 98.25 826 GLN A O 1
ATOM 6234 N N . LYS A 1 827 ? 28.446 -31.542 13.723 1.00 97.69 827 LYS A N 1
ATOM 6235 C CA . LYS A 1 827 ? 29.296 -31.471 14.912 1.00 97.69 827 LYS A CA 1
ATOM 6236 C C . LYS A 1 827 ? 30.728 -31.141 14.510 1.00 97.69 827 LYS A C 1
ATOM 6238 O O . LYS A 1 827 ? 31.279 -31.769 13.608 1.00 97.69 827 LYS A O 1
ATOM 6243 N N . PHE A 1 828 ? 31.349 -30.234 15.252 1.00 96.44 828 PHE A N 1
ATOM 6244 C CA . PHE A 1 828 ? 32.732 -29.803 15.109 1.00 96.44 828 PHE A CA 1
ATOM 6245 C C . PHE A 1 828 ? 33.482 -30.000 16.420 1.00 96.44 828 PHE A C 1
ATOM 6247 O O . PHE A 1 828 ? 32.906 -29.871 17.501 1.00 96.44 828 PHE A O 1
ATOM 6254 N N . ASP A 1 829 ? 34.776 -30.288 16.338 1.00 89.50 829 ASP A N 1
ATOM 6255 C CA . ASP A 1 829 ? 35.633 -30.275 17.520 1.00 89.50 829 ASP A CA 1
ATOM 6256 C C . ASP A 1 829 ? 35.931 -28.841 18.001 1.00 89.50 829 ASP A C 1
ATOM 6258 O O . ASP A 1 829 ? 35.573 -27.847 17.364 1.00 89.50 829 ASP A O 1
ATOM 6262 N N . SER A 1 830 ? 36.622 -28.711 19.134 1.00 83.00 830 SER A N 1
ATOM 6263 C CA . SER A 1 830 ? 36.966 -27.411 19.731 1.00 83.00 830 SER A CA 1
ATOM 6264 C C . SER A 1 830 ? 37.902 -26.534 18.876 1.00 83.00 830 SER A C 1
ATOM 6266 O O . SER A 1 830 ? 38.067 -25.337 19.158 1.00 83.00 830 SER A O 1
ATOM 6268 N N . LEU A 1 831 ? 38.498 -27.105 17.820 1.00 77.88 831 LEU A N 1
ATOM 6269 C CA . LEU A 1 831 ? 39.314 -26.410 16.822 1.00 77.88 831 LEU A CA 1
ATOM 6270 C C . LEU A 1 831 ? 38.497 -25.972 15.592 1.00 77.88 831 LEU A C 1
ATOM 6272 O O . LEU A 1 831 ? 39.053 -25.309 14.719 1.00 77.88 831 LEU A O 1
ATOM 6276 N N . GLY A 1 832 ? 37.203 -26.300 15.527 1.00 84.19 832 GLY A N 1
ATOM 6277 C CA . GLY A 1 832 ? 36.327 -25.988 14.396 1.00 84.19 832 GLY A CA 1
ATOM 6278 C C . GLY A 1 832 ? 36.449 -26.977 13.234 1.00 84.19 832 GLY A C 1
ATOM 6279 O O . GLY A 1 832 ? 36.028 -26.664 12.124 1.00 84.19 832 GLY A O 1
ATOM 6280 N N . ARG A 1 833 ? 37.034 -28.164 13.449 1.00 86.50 833 ARG A N 1
ATOM 6281 C CA . ARG A 1 833 ? 37.119 -29.205 12.413 1.00 86.50 833 ARG A CA 1
ATOM 6282 C C . ARG A 1 833 ? 35.858 -30.054 12.429 1.00 86.50 833 ARG A C 1
ATOM 6284 O O . ARG A 1 833 ? 35.410 -30.464 13.499 1.00 86.50 833 ARG A O 1
ATOM 6291 N N . PHE A 1 834 ? 35.316 -30.332 11.247 1.00 95.62 834 PHE A N 1
ATOM 6292 C CA . PHE A 1 834 ? 34.161 -31.209 11.087 1.00 95.62 834 PHE A CA 1
ATOM 6293 C C . PHE A 1 834 ? 34.434 -32.593 11.694 1.00 95.62 834 PHE A C 1
ATOM 6295 O O . PHE A 1 834 ? 35.498 -33.174 11.475 1.00 95.62 834 PHE A O 1
ATOM 6302 N N . ALA A 1 835 ? 33.473 -33.106 12.460 1.00 92.94 835 ALA A N 1
ATOM 6303 C CA . ALA A 1 835 ? 33.538 -34.421 13.082 1.00 92.94 835 ALA A CA 1
ATOM 6304 C C . ALA A 1 835 ? 32.508 -35.380 12.476 1.00 92.94 835 ALA A C 1
ATOM 6306 O O . ALA A 1 835 ? 32.888 -36.436 11.977 1.00 92.94 835 ALA A O 1
ATOM 6307 N N . ILE A 1 836 ? 31.219 -35.031 12.543 1.00 92.88 836 ILE A N 1
ATOM 6308 C CA . ILE A 1 836 ? 30.104 -35.849 12.039 1.00 92.88 836 ILE A CA 1
ATOM 6309 C C . ILE A 1 836 ? 28.914 -34.967 11.639 1.00 92.88 836 ILE A C 1
ATOM 6311 O O . ILE A 1 836 ? 28.767 -33.854 12.145 1.00 92.88 836 ILE A O 1
ATOM 6315 N N . GLN A 1 837 ? 28.019 -35.506 10.810 1.00 96.75 837 GLN A N 1
ATOM 6316 C CA . GLN A 1 837 ? 26.704 -34.931 10.519 1.00 96.75 837 GLN A CA 1
ATOM 6317 C C . GLN A 1 837 ? 25.605 -35.992 10.598 1.00 96.75 837 GLN A C 1
ATOM 6319 O O . GLN A 1 837 ? 25.869 -37.181 10.408 1.00 96.75 837 GLN A O 1
ATOM 6324 N N . TRP A 1 838 ? 24.373 -35.564 10.852 1.00 97.31 838 TRP A N 1
ATOM 6325 C CA . TRP A 1 838 ? 23.180 -36.400 10.721 1.00 97.31 838 TRP A CA 1
ATOM 6326 C C . TRP A 1 838 ? 21.951 -35.542 10.417 1.00 97.31 838 TRP A C 1
ATOM 6328 O O . TRP A 1 838 ? 21.915 -34.352 10.729 1.00 97.31 838 TRP A O 1
ATOM 6338 N N . GLY A 1 839 ? 20.927 -36.156 9.830 1.00 94.38 839 GLY A N 1
ATOM 6339 C CA . GLY A 1 839 ? 19.743 -35.448 9.347 1.00 94.38 839 GLY A CA 1
ATOM 6340 C C . GLY A 1 839 ? 19.661 -35.395 7.826 1.00 94.38 839 GLY A C 1
ATOM 6341 O O . GLY A 1 839 ? 20.649 -35.566 7.120 1.00 94.38 839 GLY A O 1
ATOM 6342 N N . SER A 1 840 ? 18.441 -35.231 7.330 1.00 89.00 840 SER A N 1
ATOM 6343 C CA . SER A 1 840 ? 18.099 -34.994 5.924 1.00 89.00 840 SER A CA 1
ATOM 6344 C C . SER A 1 840 ? 16.684 -34.425 5.870 1.00 89.00 840 SER A C 1
ATOM 6346 O O . SER A 1 840 ? 15.935 -34.596 6.837 1.00 89.00 840 SER A O 1
ATOM 6348 N N . LEU A 1 841 ? 16.294 -33.807 4.751 1.00 93.38 841 LEU A N 1
ATOM 6349 C CA . LEU A 1 841 ? 14.925 -33.328 4.567 1.00 93.38 841 LEU A CA 1
ATOM 6350 C C . LEU A 1 841 ? 13.908 -34.465 4.742 1.00 93.38 841 LEU A C 1
ATOM 6352 O O . LEU A 1 841 ? 13.972 -35.486 4.052 1.00 93.38 841 LEU A O 1
ATOM 6356 N N . GLY A 1 842 ? 12.941 -34.275 5.634 1.00 82.50 842 GLY A N 1
ATOM 6357 C CA . GLY A 1 842 ? 11.804 -35.177 5.780 1.00 82.50 842 GLY A CA 1
ATOM 6358 C C . GLY A 1 842 ? 11.171 -35.138 7.165 1.00 82.50 842 GLY A C 1
ATOM 6359 O O . GLY A 1 842 ? 11.535 -34.334 8.018 1.00 82.50 842 GLY A O 1
ATOM 6360 N N . SER A 1 843 ? 10.205 -36.029 7.384 1.00 90.25 843 SER A N 1
ATOM 6361 C CA . SER A 1 843 ? 9.410 -36.112 8.618 1.00 90.25 843 SER A CA 1
ATOM 6362 C C . SER A 1 843 ? 9.603 -37.423 9.390 1.00 90.25 843 SER A C 1
ATOM 6364 O O . SER A 1 843 ? 9.000 -37.617 10.451 1.00 90.25 843 SER A O 1
ATOM 6366 N N . ARG A 1 844 ? 10.448 -38.345 8.904 1.00 92.19 844 ARG A N 1
ATOM 6367 C CA . ARG A 1 844 ? 10.772 -39.584 9.633 1.00 92.19 844 ARG A CA 1
ATOM 6368 C C . ARG A 1 844 ? 11.673 -39.298 10.832 1.00 92.19 844 ARG A C 1
ATOM 6370 O O . ARG A 1 844 ? 12.205 -38.199 10.983 1.00 92.19 844 ARG A O 1
ATOM 6377 N N . ASP A 1 845 ? 11.822 -40.288 11.698 1.00 92.38 845 ASP A N 1
ATOM 6378 C CA . ASP A 1 845 ? 12.720 -40.210 12.846 1.00 92.38 845 ASP A CA 1
ATOM 6379 C C . ASP A 1 845 ? 14.166 -40.000 12.367 1.00 92.38 845 ASP A C 1
ATOM 6381 O O . ASP A 1 845 ? 14.649 -40.706 11.480 1.00 92.38 845 ASP A O 1
ATOM 6385 N N . GLY A 1 846 ? 14.831 -38.982 12.911 1.00 88.12 846 GLY A N 1
ATOM 6386 C CA . GLY A 1 846 ? 16.170 -38.566 12.493 1.00 88.12 846 GLY A CA 1
ATOM 6387 C C . GLY A 1 846 ? 16.245 -37.764 11.190 1.00 88.12 846 GLY A C 1
ATOM 6388 O O . GLY A 1 846 ? 17.345 -37.400 10.786 1.00 88.12 846 GLY A O 1
ATOM 6389 N N . GLN A 1 847 ? 15.113 -37.457 10.551 1.00 96.19 847 GLN A N 1
ATOM 6390 C CA . GLN A 1 847 ? 15.014 -36.457 9.481 1.00 96.19 847 GLN A CA 1
ATOM 6391 C C . GLN A 1 847 ? 14.515 -35.129 10.045 1.00 96.19 847 GLN A C 1
ATOM 6393 O O . GLN A 1 847 ? 13.809 -35.126 11.053 1.00 96.19 847 GLN A O 1
ATOM 6398 N N . PHE A 1 848 ? 14.849 -34.024 9.389 1.00 94.56 848 PHE A N 1
ATOM 6399 C CA . PHE A 1 848 ? 14.436 -32.689 9.797 1.00 94.56 848 PHE A CA 1
ATOM 6400 C C . PHE A 1 848 ? 13.736 -31.956 8.657 1.00 94.56 848 PHE A C 1
ATOM 6402 O O . PHE A 1 848 ? 13.983 -32.210 7.480 1.00 94.56 848 PHE A O 1
ATOM 6409 N N . ARG A 1 849 ? 12.895 -30.990 9.005 1.00 91.19 849 ARG A N 1
ATOM 6410 C CA . ARG A 1 849 ? 12.420 -29.948 8.109 1.00 91.19 849 ARG A CA 1
ATOM 6411 C C . ARG A 1 849 ? 12.784 -28.622 8.736 1.00 91.19 849 ARG A C 1
ATOM 6413 O O . ARG A 1 849 ? 12.053 -28.067 9.550 1.00 91.19 849 ARG A O 1
ATOM 6420 N N . SER A 1 850 ? 13.963 -28.166 8.345 1.00 89.62 850 SER A N 1
ATOM 6421 C CA . SER A 1 850 ? 14.601 -26.962 8.844 1.00 89.62 850 SER A CA 1
ATOM 6422 C C . SER A 1 850 ? 14.771 -27.041 10.385 1.00 89.62 850 SER A C 1
ATOM 6424 O O . SER A 1 850 ? 13.891 -26.682 11.165 1.00 89.62 850 SER A O 1
ATOM 6426 N N . PRO A 1 851 ? 15.877 -27.594 10.896 1.00 95.06 851 PRO A N 1
ATOM 6427 C CA . PRO A 1 851 ? 16.145 -27.610 12.334 1.00 95.06 851 PRO A CA 1
ATOM 6428 C C . PRO A 1 851 ? 16.589 -26.220 12.812 1.00 95.06 851 PRO A C 1
ATOM 6430 O O . PRO A 1 851 ? 17.530 -25.693 12.237 1.00 95.06 851 PRO A O 1
ATOM 6433 N N . ASN A 1 852 ? 15.934 -25.607 13.808 1.00 91.81 852 ASN A N 1
ATOM 6434 C CA . ASN A 1 852 ? 16.302 -24.262 14.287 1.00 91.81 852 ASN A CA 1
ATOM 6435 C C . ASN A 1 852 ? 17.114 -24.287 15.593 1.00 91.81 852 ASN A C 1
ATOM 6437 O O . ASN A 1 852 ? 18.341 -24.218 15.558 1.00 91.81 852 ASN A O 1
ATOM 6441 N N . GLY A 1 853 ? 16.431 -24.386 16.737 1.00 91.38 853 GLY A N 1
ATOM 6442 C CA . GLY A 1 853 ? 17.054 -24.408 18.058 1.00 91.38 853 GLY A CA 1
ATOM 6443 C C . GLY A 1 853 ? 17.798 -25.716 18.326 1.00 91.38 853 GLY A C 1
ATOM 6444 O O . GLY A 1 853 ? 17.353 -26.796 17.933 1.00 91.38 853 GLY A O 1
ATOM 6445 N N . ILE A 1 854 ? 18.931 -25.635 19.023 1.00 95.00 854 ILE A N 1
ATOM 6446 C CA . ILE A 1 854 ? 19.713 -26.804 19.435 1.00 95.00 854 ILE A CA 1
ATOM 6447 C C . ILE A 1 854 ? 20.250 -26.611 20.852 1.00 95.00 854 ILE A C 1
ATOM 6449 O O . ILE A 1 854 ? 20.768 -25.548 21.180 1.00 95.00 854 ILE A O 1
ATOM 6453 N N . VAL A 1 855 ? 20.140 -27.640 21.692 1.00 94.69 855 VAL A N 1
ATOM 6454 C CA . VAL A 1 855 ? 20.734 -27.665 23.039 1.00 94.69 855 VAL A CA 1
ATOM 6455 C C . VAL A 1 855 ? 21.402 -29.009 23.304 1.00 94.69 855 VAL A C 1
ATOM 6457 O O . VAL A 1 855 ? 20.971 -30.044 22.784 1.00 94.69 855 VAL A O 1
ATOM 6460 N N . VAL A 1 856 ? 22.464 -29.004 24.112 1.00 93.62 856 VAL A N 1
ATOM 6461 C CA . VAL A 1 856 ? 23.225 -30.211 24.450 1.00 93.62 856 VAL A CA 1
ATOM 6462 C C . VAL A 1 856 ? 23.353 -30.344 25.963 1.00 93.62 856 VAL A C 1
ATOM 6464 O O . VAL A 1 856 ? 23.914 -29.474 26.615 1.00 93.62 856 VAL A O 1
ATOM 6467 N N . ASP A 1 857 ? 22.840 -31.450 26.500 1.00 87.19 857 ASP A N 1
ATOM 6468 C CA . ASP A 1 857 ? 22.921 -31.821 27.922 1.00 87.19 857 ASP A CA 1
ATOM 6469 C C . ASP A 1 857 ? 23.026 -33.352 28.034 1.00 87.19 857 ASP A C 1
ATOM 6471 O O . ASP A 1 857 ? 22.028 -34.070 28.140 1.00 87.19 857 ASP A O 1
ATOM 6475 N N . GLY A 1 858 ? 24.225 -33.892 27.780 1.00 84.00 858 GLY A N 1
ATOM 6476 C CA . GLY A 1 858 ? 24.479 -35.338 27.625 1.00 84.00 858 GLY A CA 1
ATOM 6477 C C . GLY A 1 858 ? 23.776 -36.015 26.426 1.00 84.00 858 GLY A C 1
ATOM 6478 O O . GLY A 1 858 ? 24.108 -37.136 26.040 1.00 84.00 858 GLY A O 1
ATOM 6479 N N . SER A 1 859 ? 22.808 -35.346 25.806 1.00 93.12 859 SER A N 1
ATOM 6480 C CA . SER A 1 859 ? 22.087 -35.680 24.577 1.00 93.12 859 SER A CA 1
ATOM 6481 C C . SER A 1 859 ? 21.877 -34.400 23.772 1.00 93.12 859 SER A C 1
ATOM 6483 O O . SER A 1 859 ? 21.859 -33.314 24.347 1.00 93.12 859 SER A O 1
ATOM 6485 N N . VAL A 1 860 ? 21.704 -34.523 22.459 1.00 97.00 860 VAL A N 1
ATOM 6486 C CA . VAL A 1 860 ? 21.453 -33.379 21.574 1.00 97.00 860 VAL A CA 1
ATOM 6487 C C . VAL A 1 860 ? 19.953 -33.269 21.339 1.00 97.00 860 VAL A C 1
ATOM 6489 O O . VAL A 1 860 ? 19.351 -34.210 20.827 1.00 97.00 860 VAL A O 1
ATOM 6492 N N . TYR A 1 861 ? 19.345 -32.148 21.709 1.00 97.06 861 TYR A N 1
ATOM 6493 C CA . TYR A 1 861 ? 17.946 -31.849 21.412 1.00 97.06 861 TYR A CA 1
ATOM 6494 C C . TYR A 1 861 ? 17.899 -30.811 20.303 1.00 97.06 861 TYR A C 1
ATOM 6496 O O . TYR A 1 861 ? 18.571 -29.787 20.386 1.00 97.06 861 TYR A O 1
ATOM 6504 N N . VAL A 1 862 ? 17.121 -31.097 19.268 1.00 97.38 862 VAL A N 1
ATOM 6505 C CA . VAL A 1 862 ? 17.026 -30.278 18.063 1.00 97.38 862 VAL A CA 1
ATOM 6506 C C . VAL A 1 862 ? 15.562 -29.953 17.837 1.00 97.38 862 VAL A C 1
ATOM 6508 O O . VAL A 1 862 ? 14.735 -30.864 17.718 1.00 97.38 862 VAL A O 1
ATOM 6511 N N . ALA A 1 863 ? 15.248 -28.667 17.783 1.00 95.31 863 ALA A N 1
ATOM 6512 C CA . ALA A 1 863 ? 13.938 -28.189 17.404 1.00 95.31 863 ALA A CA 1
ATOM 6513 C C . ALA A 1 863 ? 13.769 -28.381 15.894 1.00 95.31 863 ALA A C 1
ATOM 6515 O O . ALA A 1 863 ? 14.385 -27.704 15.072 1.00 95.31 863 ALA A O 1
ATOM 6516 N N . ASP A 1 864 ? 12.972 -29.379 15.530 1.00 93.44 864 ASP A N 1
ATOM 6517 C CA . ASP A 1 864 ? 12.624 -29.718 14.157 1.00 93.44 864 ASP A CA 1
ATOM 6518 C C . ASP A 1 864 ? 11.403 -28.886 13.754 1.00 93.44 864 ASP A C 1
ATOM 6520 O O . ASP A 1 864 ? 10.291 -29.386 13.568 1.00 93.44 864 ASP A O 1
ATOM 6524 N N . THR A 1 865 ? 11.626 -27.575 13.740 1.00 89.44 865 THR A N 1
ATOM 6525 C CA . THR A 1 865 ? 10.610 -26.523 13.736 1.00 89.44 865 THR A CA 1
ATOM 6526 C C . THR A 1 865 ? 9.606 -26.691 12.590 1.00 89.44 865 THR A C 1
ATOM 6528 O O . THR A 1 865 ? 8.405 -26.623 12.824 1.00 89.44 865 THR A O 1
ATOM 6531 N N . GLY A 1 866 ? 10.045 -27.023 11.367 1.00 87.88 866 GLY A N 1
ATOM 6532 C CA . GLY A 1 866 ? 9.134 -27.227 10.230 1.00 87.88 866 GLY A CA 1
ATOM 6533 C C . GLY A 1 866 ? 8.313 -28.522 10.293 1.00 87.88 866 GLY A C 1
ATOM 6534 O O . GLY A 1 866 ? 7.405 -28.711 9.487 1.00 87.88 866 GLY A O 1
ATOM 6535 N N . ASN A 1 867 ? 8.618 -29.417 11.234 1.00 88.88 867 ASN A N 1
ATOM 6536 C CA . ASN A 1 867 ? 7.810 -30.593 11.562 1.00 88.88 867 ASN A CA 1
ATOM 6537 C C . ASN A 1 867 ? 7.058 -30.434 12.897 1.00 88.88 867 ASN A C 1
ATOM 6539 O O . ASN A 1 867 ? 6.446 -31.402 13.354 1.00 88.88 867 ASN A O 1
ATOM 6543 N N . HIS A 1 868 ? 7.096 -29.249 13.521 1.00 91.56 868 HIS A N 1
ATOM 6544 C CA . HIS A 1 868 ? 6.406 -28.935 14.775 1.00 91.56 868 HIS A CA 1
ATOM 6545 C C . HIS A 1 868 ? 6.712 -29.942 15.900 1.00 91.56 868 HIS A C 1
ATOM 6547 O O . HIS A 1 868 ? 5.820 -30.440 16.591 1.00 91.56 868 HIS A O 1
ATOM 6553 N N . ARG A 1 869 ? 7.990 -30.317 16.036 1.00 93.94 869 ARG A N 1
ATOM 6554 C CA . ARG A 1 869 ? 8.452 -31.304 17.020 1.00 93.94 869 ARG A CA 1
ATOM 6555 C C . ARG A 1 869 ? 9.865 -31.001 17.501 1.00 93.94 869 ARG A C 1
ATOM 6557 O O . ARG A 1 869 ? 10.630 -30.332 16.817 1.00 93.94 869 ARG A O 1
ATOM 6564 N N . VAL A 1 870 ? 10.252 -31.585 18.629 1.00 97.00 870 VAL A N 1
ATOM 6565 C CA . VAL A 1 870 ? 11.650 -31.616 19.087 1.00 97.00 870 VAL A CA 1
ATOM 6566 C C . VAL A 1 870 ? 12.157 -33.049 19.009 1.00 97.00 870 VAL A C 1
ATOM 6568 O O . VAL A 1 870 ? 11.468 -33.977 19.428 1.00 97.00 870 VAL A O 1
ATOM 6571 N N . GLN A 1 871 ? 13.360 -33.261 18.483 1.00 97.50 871 GLN A N 1
ATOM 6572 C CA . GLN A 1 871 ? 13.987 -34.581 18.421 1.00 97.50 871 GLN A CA 1
ATOM 6573 C C . GLN A 1 871 ? 15.231 -34.641 19.305 1.00 97.50 871 GLN A C 1
ATOM 6575 O O . GLN A 1 871 ? 16.052 -33.727 19.301 1.00 97.50 871 GLN A O 1
ATOM 6580 N N . ARG A 1 872 ? 15.378 -35.739 20.049 1.00 97.44 872 ARG A N 1
ATOM 6581 C CA . ARG A 1 872 ? 16.532 -36.019 20.908 1.00 97.44 872 ARG A CA 1
ATOM 6582 C C . ARG A 1 872 ? 17.422 -37.082 20.269 1.00 97.44 872 ARG A C 1
ATOM 6584 O O . ARG A 1 872 ? 16.933 -38.128 19.839 1.00 97.44 872 ARG A O 1
ATOM 6591 N N . PHE A 1 873 ? 18.728 -36.849 20.300 1.00 97.38 873 PHE A N 1
ATOM 6592 C CA . PHE A 1 873 ? 19.767 -37.701 19.730 1.00 97.38 873 PHE A CA 1
ATOM 6593 C C . PHE A 1 873 ? 20.874 -38.001 20.742 1.00 97.38 873 PHE A C 1
ATOM 6595 O O . PHE A 1 873 ? 21.116 -37.240 21.683 1.00 97.38 873 PHE A O 1
ATOM 6602 N N . THR A 1 874 ? 21.605 -39.088 20.508 1.00 95.69 874 THR A N 1
ATOM 6603 C CA . THR A 1 874 ? 22.919 -39.293 21.124 1.00 95.69 874 THR A CA 1
ATOM 6604 C C . THR A 1 874 ? 23.923 -38.272 20.574 1.00 95.69 874 THR A C 1
ATOM 6606 O O . THR A 1 874 ? 23.739 -37.718 19.491 1.00 95.69 874 THR A O 1
ATOM 6609 N N . THR A 1 875 ? 25.045 -38.057 21.264 1.00 90.69 875 THR A N 1
ATOM 6610 C CA . THR A 1 875 ? 26.133 -37.175 20.785 1.00 90.69 875 THR A CA 1
ATOM 6611 C C . THR A 1 875 ? 26.842 -37.684 19.519 1.00 90.69 875 THR A C 1
ATOM 6613 O O . THR A 1 875 ? 27.681 -36.974 18.962 1.00 90.69 875 THR A O 1
ATOM 6616 N N . GLY A 1 876 ? 26.510 -38.902 19.071 1.00 84.75 876 GLY A N 1
ATOM 6617 C CA . GLY A 1 876 ? 26.916 -39.494 17.795 1.00 84.75 876 GLY A CA 1
ATOM 6618 C C . GLY A 1 876 ? 25.845 -39.424 16.696 1.00 84.75 876 GLY A C 1
ATOM 6619 O O . GLY A 1 876 ? 26.014 -40.074 15.672 1.00 84.75 876 GLY A O 1
ATOM 6620 N N . GLY A 1 877 ? 24.737 -38.703 16.910 1.00 90.38 877 GLY A N 1
ATOM 6621 C CA . GLY A 1 877 ? 23.678 -38.505 15.912 1.00 90.38 877 GLY A CA 1
ATOM 6622 C C . GLY A 1 877 ? 22.636 -39.622 15.811 1.00 90.38 877 GLY A C 1
ATOM 6623 O O . GLY A 1 877 ? 21.803 -39.614 14.908 1.00 90.38 877 GLY A O 1
ATOM 6624 N N . GLY A 1 878 ? 22.639 -40.588 16.735 1.00 89.44 878 GLY A N 1
ATOM 6625 C CA . GLY A 1 878 ? 21.620 -41.640 16.777 1.00 89.44 878 GLY A CA 1
ATOM 6626 C C . GLY A 1 878 ? 20.304 -41.117 17.351 1.00 89.44 878 GLY A C 1
ATOM 6627 O O . GLY A 1 878 ? 20.293 -40.635 18.484 1.00 89.44 878 GLY A O 1
ATOM 6628 N N . PHE A 1 879 ? 19.204 -41.218 16.598 1.00 96.19 879 PHE A N 1
ATOM 6629 C CA . PHE A 1 879 ? 17.866 -40.835 17.064 1.00 96.19 879 PHE A CA 1
ATOM 6630 C C . PHE A 1 879 ? 17.462 -41.628 18.314 1.00 96.19 879 PHE A C 1
ATOM 6632 O O . PHE A 1 879 ? 17.658 -42.842 18.373 1.00 96.19 879 PHE A O 1
ATOM 6639 N N . MET A 1 880 ? 16.888 -40.942 19.305 1.00 93.19 880 MET A N 1
ATOM 6640 C CA . MET A 1 880 ? 16.417 -41.555 20.550 1.00 93.19 880 MET A CA 1
ATOM 6641 C C . MET A 1 880 ? 14.902 -41.449 20.707 1.00 93.19 880 MET A C 1
ATOM 6643 O O . MET A 1 880 ? 14.243 -42.451 20.967 1.00 93.19 880 MET A O 1
ATOM 6647 N N . LEU A 1 881 ? 14.355 -40.236 20.594 1.00 91.25 881 LEU A N 1
ATOM 6648 C CA . LEU A 1 881 ? 12.920 -39.979 20.711 1.00 91.25 881 LEU A CA 1
ATOM 6649 C C . LEU A 1 881 ? 12.544 -38.654 20.047 1.00 91.25 881 LEU A C 1
ATOM 6651 O O . LEU A 1 881 ? 13.400 -37.803 19.795 1.00 91.25 881 LEU A O 1
ATOM 6655 N N . LYS A 1 882 ? 11.244 -38.464 19.834 1.00 93.50 882 LYS A N 1
ATOM 6656 C CA . LYS A 1 882 ? 10.642 -37.190 19.437 1.00 93.50 882 LYS A CA 1
ATOM 6657 C C . LYS A 1 882 ? 9.582 -36.771 20.446 1.00 93.50 882 LYS A C 1
ATOM 6659 O O . LYS A 1 882 ? 8.909 -37.623 21.026 1.00 93.50 882 LYS A O 1
ATOM 6664 N N . LEU A 1 883 ? 9.458 -35.469 20.641 1.00 91.69 883 LEU A N 1
ATOM 6665 C CA . LEU A 1 883 ? 8.504 -34.821 21.524 1.00 91.69 883 LEU A CA 1
ATOM 6666 C C . LEU A 1 883 ? 7.592 -33.939 20.677 1.00 91.69 883 LEU A C 1
ATOM 6668 O O . LEU A 1 883 ? 8.070 -33.216 19.800 1.00 91.69 883 LEU A O 1
ATOM 6672 N N . GLY A 1 884 ? 6.304 -33.997 20.989 1.00 86.38 884 GLY A N 1
ATOM 6673 C CA . GLY A 1 884 ? 5.271 -33.158 20.407 1.00 86.38 884 GLY A CA 1
ATOM 6674 C C . GLY A 1 884 ? 4.892 -33.442 18.959 1.00 86.38 884 GLY A C 1
ATOM 6675 O O . GLY A 1 884 ? 5.498 -34.241 18.239 1.00 86.38 884 GLY A O 1
ATOM 6676 N N . THR A 1 885 ? 3.794 -32.803 18.590 1.00 84.62 885 THR A N 1
ATOM 6677 C CA . THR A 1 885 ? 3.144 -32.805 17.279 1.00 84.62 885 THR A CA 1
ATOM 6678 C C . THR A 1 885 ? 2.603 -31.405 17.028 1.00 84.62 885 THR A C 1
ATOM 6680 O O . THR A 1 885 ? 2.416 -30.664 17.992 1.00 84.62 885 THR A O 1
ATOM 6683 N N . LYS A 1 886 ? 2.250 -31.076 15.780 1.00 89.12 886 LYS A N 1
ATOM 6684 C CA . LYS A 1 886 ? 1.594 -29.801 15.468 1.00 89.12 886 LYS A CA 1
ATOM 6685 C C . LYS A 1 886 ? 0.332 -29.589 16.317 1.00 89.12 886 LYS A C 1
ATOM 6687 O O . LYS A 1 886 ? -0.523 -30.476 16.346 1.00 89.12 886 LYS A O 1
ATOM 6692 N N . GLY A 1 887 ? 0.217 -28.430 16.962 1.00 79.00 887 GLY A N 1
ATOM 6693 C CA . GLY A 1 887 ? -0.991 -27.983 17.660 1.00 79.00 887 GLY A CA 1
ATOM 6694 C C . GLY A 1 887 ? -0.701 -27.165 18.920 1.00 79.00 887 GLY A C 1
ATOM 6695 O O . GLY A 1 887 ? 0.452 -26.887 19.235 1.00 79.00 887 GLY A O 1
ATOM 6696 N N . SER A 1 888 ? -1.763 -26.795 19.636 1.00 80.81 888 SER A N 1
ATOM 6697 C CA . SER A 1 888 ? -1.739 -25.877 20.786 1.00 80.81 888 SER A CA 1
ATOM 6698 C C . SER A 1 888 ? -2.122 -26.521 22.128 1.00 80.81 888 SER A C 1
ATOM 6700 O O . SER A 1 888 ? -2.195 -25.831 23.141 1.00 80.81 888 SER A O 1
ATOM 6702 N N . SER A 1 889 ? -2.382 -27.835 22.161 1.00 78.94 889 SER A N 1
ATOM 6703 C CA . SER A 1 889 ? -2.671 -28.566 23.408 1.00 78.94 889 SER A CA 1
ATOM 6704 C C . SER A 1 889 ? -1.398 -28.927 24.182 1.00 78.94 889 SER A C 1
ATOM 6706 O O . SER A 1 889 ? -0.299 -28.899 23.631 1.00 78.94 889 SER A O 1
ATOM 6708 N N . ASP A 1 890 ? -1.542 -29.350 25.442 1.00 81.56 890 ASP A N 1
ATOM 6709 C CA . ASP A 1 890 ? -0.424 -29.807 26.277 1.00 81.56 890 ASP A CA 1
ATOM 6710 C C . ASP A 1 890 ? 0.474 -30.822 25.548 1.00 81.56 890 ASP A C 1
ATOM 6712 O O . ASP A 1 890 ? 0.037 -31.889 25.109 1.00 81.56 890 ASP A O 1
ATOM 6716 N N . GLY A 1 891 ? 1.762 -30.488 25.435 1.00 73.69 891 GLY A N 1
ATOM 6717 C CA . GLY A 1 891 ? 2.761 -31.325 24.773 1.00 73.69 891 GLY A CA 1
ATOM 6718 C C . GLY A 1 891 ? 2.748 -31.268 23.242 1.00 73.69 891 GLY A C 1
ATOM 6719 O O . GLY A 1 891 ? 3.549 -31.973 22.631 1.00 73.69 891 GLY A O 1
ATOM 6720 N N . GLN A 1 892 ? 1.888 -30.456 22.623 1.00 87.06 892 GLN A N 1
ATOM 6721 C CA . GLN A 1 892 ? 1.959 -30.097 21.206 1.00 87.06 892 GLN A CA 1
ATOM 6722 C C . GLN A 1 892 ? 2.827 -28.850 21.019 1.00 87.06 892 GLN A C 1
ATOM 6724 O O . GLN A 1 892 ? 3.007 -28.056 21.941 1.00 87.06 892 GLN A O 1
ATOM 6729 N N . PHE A 1 893 ? 3.395 -28.704 19.829 1.00 82.12 893 PHE A N 1
ATOM 6730 C CA . PHE A 1 893 ? 4.220 -27.563 19.471 1.00 82.12 893 PHE A CA 1
ATOM 6731 C C . PHE A 1 893 ? 3.704 -26.951 18.177 1.00 82.12 893 PHE A C 1
ATOM 6733 O O . PHE A 1 893 ? 3.187 -27.660 17.315 1.00 82.12 893 PHE A O 1
ATOM 6740 N N . ASP A 1 894 ? 3.918 -25.656 17.998 1.00 82.88 894 ASP A N 1
ATOM 6741 C CA . ASP A 1 894 ? 3.870 -25.034 16.686 1.00 82.88 894 ASP A CA 1
ATOM 6742 C C . ASP A 1 894 ? 5.183 -24.294 16.459 1.00 82.88 894 ASP A C 1
ATOM 6744 O O . ASP A 1 894 ? 5.486 -23.342 17.168 1.00 82.88 894 ASP A O 1
ATOM 6748 N N . SER A 1 895 ? 5.989 -24.789 15.515 1.00 82.19 895 SER A N 1
ATOM 6749 C CA . SER A 1 895 ? 7.289 -24.212 15.167 1.00 82.19 895 SER A CA 1
ATOM 6750 C C . SER A 1 895 ? 8.221 -24.005 16.382 1.00 82.19 895 SER A C 1
ATOM 6752 O O . SER A 1 895 ? 8.698 -22.890 16.582 1.00 82.19 895 SER A O 1
ATOM 6754 N N . PRO A 1 896 ? 8.482 -25.062 17.190 1.00 82.62 896 PRO A N 1
ATOM 6755 C CA . PRO A 1 896 ? 9.320 -24.974 18.390 1.00 82.62 896 PRO A CA 1
ATOM 6756 C C . PRO A 1 896 ? 10.787 -24.665 18.088 1.00 82.62 896 PRO A C 1
ATOM 6758 O O . PRO A 1 896 ? 11.206 -24.819 16.911 1.00 82.62 896 PRO A O 1
#

Sequence (896 aa):
MPTLALPPTPKPESTAALSVAPIEAVAGETQQLHPIFEDEKGNVVSGGKVTWTILDSNAGSIDSSGMLTSGEVAGRFEGAVEARAIDGPLVSVATVTIVPGSLEQVGIAPDPVEIGIEMSQQFVAAGADKFGNRITGLEFTWKLEKAGGTLDAKGLFTAGHDSGVFSDIVKVSASDGDSIRSVTTSVTVEPDRIAFLSRRDGNPTDAHDLYIMDADGTNAKRLTTGGAFDPSWSPDGRRMIYYRNGTFRVVNDDGDWLSTLLSEIFRVENPAWSPDGTKITYQSFEHARDNEDQGGTEIYVMDVDGGNRVRLTDNSWRDDYPSWSADGGKVVFMSDSQGDEKEQIYVVDADGANLRQVTGTGDNTAPAWSHDGSQLVFGSRPGPYDYYTINLIDAAAETGAIRAITIPATGDYDPSWSGDGEEILFASYRDSTFRQASESEERLRGLDIYIMERSGKNIRCLTNNDAWDGSPHWAPRKRRLEAGDSSIVFPDASTMAAMAVKDVVSSARRAVVQIVTDRGSGSGFIIDADGIILTNNHVIQDAQEITVFLDDGTEFAGTVLGRDMIRDLAKIKIAASELPVLAFGDLSEVSQGQQVVVLGFPLGNTEISVTSGFVSNILFDPGRNVRFIQTDSAVNPGNSGGPLLDLRGRVIGVVSEKEKRVDVEGIGRAISANTVKVYLDRLEEREIVDPQEAGQAATESTGTVLRDLPSGSIALDSSGDVYVADTGNHRVQKFDKNGRFLAEWGSLGSRNGQFDSPSGIAVGGVFVYVADTGNHRVQKFDKSGRFASKWGAKGILDGEFDSPTGIALDDSGNLYVADSGNHRVQKFDSLGRFAIQWGSLGSRDGQFRSPNGIVVDGSVYVADTGNHRVQRFTTGGGFMLKLGTKGSSDGQFDSP